Protein AF-0000000072566861 (afdb_homodimer)

Solvent-accessible surface area (backbone atoms only — not comparable to full-atom values): 42701 Å² total; per-residue (Å²): 91,42,28,28,41,31,53,45,88,85,54,53,68,77,57,47,51,65,63,60,74,59,78,90,43,46,66,58,49,49,56,58,45,50,76,75,24,84,28,44,37,61,41,72,56,72,85,40,43,37,38,38,34,40,50,84,72,84,59,91,57,53,66,60,52,52,27,56,69,70,69,38,67,69,86,52,54,84,47,48,44,77,41,53,44,68,57,29,53,50,47,51,37,36,40,29,52,8,72,72,38,82,50,59,54,28,68,62,50,41,56,51,50,51,48,26,50,51,51,19,51,75,66,62,25,42,76,59,71,63,39,52,48,52,53,50,24,48,52,44,17,52,50,42,41,58,74,47,45,44,81,79,48,78,53,43,68,42,54,48,53,48,52,53,41,45,74,73,67,42,35,27,33,33,35,34,29,73,47,75,65,24,4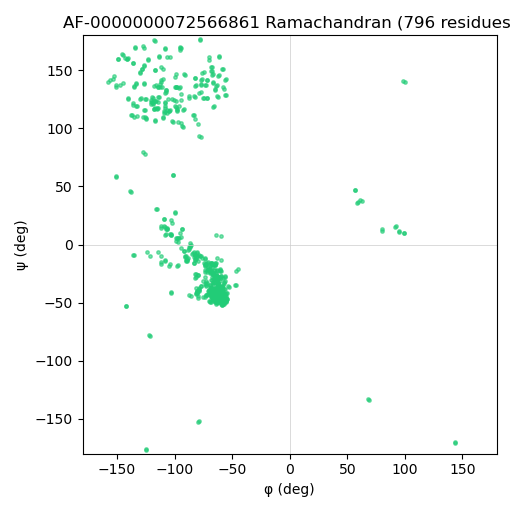9,49,33,49,54,53,47,69,73,45,88,51,70,36,33,39,37,29,33,91,64,68,73,52,50,80,72,55,85,53,88,42,54,45,71,43,39,72,86,53,41,58,80,48,52,73,72,31,31,32,35,40,34,35,45,88,46,91,48,65,77,44,48,53,88,52,50,68,90,71,72,70,62,31,39,35,35,30,62,19,59,37,52,36,58,38,76,67,36,54,72,39,89,44,35,48,68,32,42,50,68,55,52,49,66,52,88,47,74,50,51,58,53,46,50,53,38,48,62,74,42,42,63,53,57,52,52,50,50,49,52,49,51,52,50,52,56,51,55,70,44,43,67,59,47,50,48,40,51,49,38,36,47,50,54,25,48,58,44,38,50,50,45,64,72,65,48,81,54,77,84,38,40,65,59,50,36,53,43,27,37,49,37,26,45,54,47,44,53,32,43,48,51,48,46,49,54,33,37,77,72,72,42,31,69,65,46,45,57,54,47,51,66,34,53,51,82,134,89,41,28,30,39,31,53,46,87,84,54,54,65,77,56,48,48,65,64,58,74,58,77,89,42,45,64,57,48,50,56,58,45,50,74,77,23,84,30,45,39,62,41,73,57,71,86,42,42,36,38,36,34,40,50,84,74,83,57,92,57,51,64,59,52,50,28,56,70,70,69,38,68,69,86,54,53,85,48,47,43,76,40,53,43,69,56,30,54,51,48,49,37,36,40,28,52,10,72,70,38,82,49,58,53,28,70,62,49,42,58,53,51,51,49,27,50,50,52,19,52,73,67,62,24,43,75,57,70,62,40,52,48,52,52,50,24,50,51,44,18,53,50,42,42,58,75,48,44,45,80,79,48,76,52,44,70,43,53,48,53,48,50,51,42,44,74,72,66,41,36,29,34,33,35,33,30,72,47,76,63,22,50,49,34,50,54,53,48,68,74,44,88,54,68,36,35,39,36,29,34,91,64,68,73,52,51,79,74,55,85,55,87,42,52,46,70,40,38,73,86,51,43,58,80,47,52,74,74,29,32,32,37,42,34,34,44,88,46,90,49,65,76,43,48,52,88,53,50,66,89,70,73,70,62,30,41,34,34,29,62,20,59,36,53,35,60,37,75,67,33,54,72,38,89,46,35,46,68,33,43,50,68,56,53,47,64,51,88,45,74,48,50,59,54,45,52,53,37,49,63,73,42,44,63,53,56,51,53,51,50,50,52,48,51,51,48,53,56,51,54,71,45,43,67,59,49,51,50,40,49,50,38,36,49,50,55,25,48,58,43,40,51,50,44,64,72,66,47,82,54,77,84,39,42,66,59,48,37,52,43,26,38,47,37,27,44,55,49,44,53,32,42,50,50,49,45,49,55,34,36,77,71,71,42,32,67,66,46,47,58,54,48,51,65,34,52,50,80,132

Sequence (800 aa):
MIGLIGIKRNTPLEIRERLTLKPKRIETYTNKLLEIFKEVVILATCNRTEIYFNDFFKKEELLKEIFEIFDWDYSFREYVFITRGEDSCRHLFEVCCGFHSKIIGEDQILGQVKNAYEVALELNSVNLELHRLFQEAITCGKKFRNEAKLYDIPVSSASIAVNESIKKGCSRFMLMGYGEVGHLVMKYLLSHKTDIIYLVVRNTNIKYEIEDERVRVITFDEKNRYIDEVQSIISCTSAPHIVLSKNDIGECGEKLYIYDLAVPRDIDDEVENMSRVEVYNIDKVSALNDENKKLRVQRMVENKYILKKYLNEFFEWQKIRSIAPEIKKIKEVGNEVYSMRSITFKNKCRDKSDIKLADTLIKSASDFYINRAIKILKEETLKGRGEECIEIIEKIFRMNMIGLIGIKRNTPLEIRERLTLKPKRIETYTNKLLEIFKEVVILATCNRTEIYFNDFFKKEELLKEIFEIFDWDYSFREYVFITRGEDSCRHLFEVCCGFHSKIIGEDQILGQVKNAYEVALELNSVNLELHRLFQEAITCGKKFRNEAKLYDIPVSSASIAVNESIKKGCSRFMLMGYGEVGHLVMKYLLSHKTDIIYLVVRNTNIKYEIEDERVRVITFDEKNRYIDEVQSIISCTSAPHIVLSKNDIGECGEKLYIYDLAVPRDIDDEVENMSRVEVYNIDKVSALNDENKKLRVQRMVENKYILKKYLNEFFEWQKIRSIAPEIKKIKEVGNEVYSMRSITFKNKCRDKSDIKLADTLIKSASDFYINRAIKILKEETLKGRGEECIEIIEKIFRMN

InterPro domains:
  IPR000343 Glutamyl-tRNA reductase [MF_00087] (1-400)
  IPR000343 Glutamyl-tRNA reductase [PIRSF000445] (7-399)
  IPR000343 Glutamyl-tRNA reductase [TIGR01035] (9-398)
  IPR006151 Quinate/shikimate 5-dehydrogenase/glutamyl-tRNA reductase [PF01488] (171-285)
  IPR015895 Glutamyl-tRNA reductase, N-terminal [PF05201] (9-147)
  IPR015896 Tetrapyrrole biosynthesis, glutamyl-tRNA reductase, dimerisation domain [PF00745] (305-398)
  IPR018214 Glutamyl-tRNA reductase, conserved site [PS00747] (91-114)
  IPR036291 NAD(P)-binding domain superfamily [SSF51735] (172-293)
  IPR036343 Glutamyl-tRNA reductase, N-terminal domain superfamily [G3DSA:3.30.460.30] (2-151)
  IPR036343 Glutamyl-tRNA reductase, N-terminal domain superfamily [SSF69742] (9-149)

Secondary structure (DSSP, 8-state):
-EEEEEE-TT--HHHHHHTPPPGGGHHHHHHHHHTT-S-EEEEE-SS-EEEEEE-----TTHHHHHHHHTT--GGGGGGEEEEETHHHHHHHHHHHHTTT-SSTT-SHHHHHHHHHHHHHHHTT---SHHHHHHHHHHHHHHHHHHHTTGGGS---HHHHHHHHHHHTT--EEEEE--SHHHHHHHHHHHTS--SEEEEE-S-GGGGGT---TTEEEE-TTTGGGTGGG-SEEEE----SS--B-GGGS-SSSS-EEEEE--SS-SB-GGGGGSTTEEEEEHHHHHHS--HHHHHHHHHHHHTHHHHHHHHHHHHHHHHHHHTHHHHHHHHHHHHHHHHHHHHHHHHH-S-GGGHHHHHHHHHHHHHHHHHHHHHHHHHHHHTT-HHHHHHHHHHHS---/-EEEEEE-TT--HHHHHHTPPPGGGHHHHHHHHHTT-S-EEEEE-SS-EEEEEE-----TTHHHHHHHHTT--GGGGGGEEEEETHHHHHHHHHHHHTTT-SSTT-SHHHHHHHHHHHHHHHTT---SHHHHHHHHHHHHHHHHHHHTTGGGS---HHHHHHHHHHHTT--EEEEE--SHHHHHHHHHHHTS--SEEEEE-S-GGGGGT---TTEEEE-TTTHHHHGGG-SEEEE----SS--B-GGGS-SSSS-EEEEE--SS-SB-GGGGGSTTEEEEEHHHHHHS--HHHHHHHHHHHHTHHHHHHHHHHHHHHHHHHHTHHHHHHHHHHHHHHHHHHHHHHHHH-S-GGGHHHHHHHHHHHHHHHHHHHHHHHHHHHHTT-HHHHHHHHHHHS---

Organism: NCBI:txid632245

Radius of gyration: 50.04 Å; Cα contacts (8 Å, |Δi|>4): 1175; chains: 2; bounding box: 80×150×82 Å

Structure (mmCIF, N/CA/C/O backbone):
data_AF-0000000072566861-model_v1
#
loop_
_entity.id
_entity.type
_entity.pdbx_description
1 polymer 'Glutamyl-tRNA reductase'
#
loop_
_atom_site.group_PDB
_atom_site.id
_atom_site.type_symbol
_atom_site.label_atom_id
_atom_site.label_alt_id
_atom_site.label_comp_id
_atom_site.label_asym_id
_atom_site.label_entity_id
_atom_site.label_seq_id
_atom_site.pdbx_PDB_ins_code
_atom_site.Cartn_x
_atom_site.Cartn_y
_atom_site.Cartn_z
_atom_site.occupancy
_atom_site.B_iso_or_equiv
_atom_site.auth_seq_id
_atom_site.auth_comp_id
_atom_site.auth_asym_id
_atom_site.auth_atom_id
_atom_site.pdbx_PDB_model_num
ATOM 1 N N . MET A 1 1 ? 8.625 -24.812 0.328 1 83.12 1 MET A N 1
ATOM 2 C CA . MET A 1 1 ? 9.625 -24.75 -0.737 1 83.12 1 MET A CA 1
ATOM 3 C C . MET A 1 1 ? 9.93 -26.141 -1.277 1 83.12 1 MET A C 1
ATOM 5 O O . MET A 1 1 ? 10.016 -27.109 -0.513 1 83.12 1 MET A O 1
ATOM 9 N N . ILE A 1 2 ? 10.016 -26.25 -2.584 1 91.94 2 ILE A N 1
ATOM 10 C CA . ILE A 1 2 ? 10.219 -27.531 -3.23 1 91.94 2 ILE A CA 1
ATOM 11 C C . ILE A 1 2 ? 11.703 -27.734 -3.523 1 91.94 2 ILE A C 1
ATOM 13 O O . ILE A 1 2 ? 12.391 -26.812 -3.951 1 91.94 2 ILE A O 1
ATOM 17 N N . GLY A 1 3 ? 12.141 -28.922 -3.209 1 92.56 3 GLY A N 1
ATOM 18 C CA . GLY A 1 3 ? 13.516 -29.281 -3.508 1 92.56 3 GLY A CA 1
ATOM 19 C C . GLY A 1 3 ? 13.625 -30.516 -4.379 1 92.56 3 GLY A C 1
ATOM 20 O O . GLY A 1 3 ? 12.664 -31.297 -4.504 1 92.56 3 GLY A O 1
ATOM 21 N N . LEU A 1 4 ? 14.797 -30.625 -5.016 1 94.94 4 LEU A N 1
ATOM 22 C CA . LEU A 1 4 ? 15.086 -31.75 -5.902 1 94.94 4 LEU A CA 1
ATOM 23 C C . LEU A 1 4 ? 16.531 -32.219 -5.742 1 94.94 4 LEU A C 1
ATOM 25 O O . LEU A 1 4 ? 17.453 -31.375 -5.734 1 94.94 4 LEU A O 1
ATOM 29 N N . ILE A 1 5 ? 16.672 -33.406 -5.488 1 93.62 5 ILE A N 1
ATOM 30 C CA . ILE A 1 5 ? 17.984 -34.062 -5.535 1 93.62 5 ILE A CA 1
ATOM 31 C C . ILE A 1 5 ? 18 -35.094 -6.668 1 93.62 5 ILE A C 1
ATOM 33 O O . ILE A 1 5 ? 17.078 -35.875 -6.816 1 93.62 5 ILE A O 1
ATOM 37 N N . GLY A 1 6 ? 18.969 -34.969 -7.48 1 95.12 6 GLY A N 1
ATOM 38 C CA . GLY A 1 6 ? 19.047 -35.875 -8.602 1 95.12 6 GLY A CA 1
ATOM 39 C C . GLY A 1 6 ? 20.469 -36.25 -8.984 1 95.12 6 GLY A C 1
ATOM 40 O O . GLY A 1 6 ? 21.422 -35.625 -8.5 1 95.12 6 GLY A O 1
ATOM 41 N N . ILE A 1 7 ? 20.594 -37.281 -9.727 1 94.25 7 ILE A N 1
ATOM 42 C CA . ILE A 1 7 ? 21.875 -37.625 -10.305 1 94.25 7 ILE A CA 1
ATOM 43 C C . ILE A 1 7 ? 22.141 -36.812 -11.562 1 94.25 7 ILE A C 1
ATOM 45 O O . ILE A 1 7 ? 21.25 -36.656 -12.406 1 94.25 7 ILE A O 1
ATOM 49 N N . LYS A 1 8 ? 23.297 -36.344 -11.695 1 92.44 8 LYS A N 1
ATOM 50 C CA . LYS A 1 8 ? 23.656 -35.469 -12.82 1 92.44 8 LYS A CA 1
ATOM 51 C C . LYS A 1 8 ? 23.5 -36.219 -14.148 1 92.44 8 LYS A C 1
ATOM 53 O O . LYS A 1 8 ? 23.75 -37.406 -14.227 1 92.44 8 LYS A O 1
ATOM 58 N N . ARG A 1 9 ? 23.094 -35.562 -15.219 1 84.06 9 ARG A N 1
ATOM 59 C CA . ARG A 1 9 ? 22.812 -36.094 -16.531 1 84.06 9 ARG A CA 1
ATOM 60 C C . ARG A 1 9 ? 24.047 -36.75 -17.141 1 84.06 9 ARG A C 1
ATOM 62 O O . ARG A 1 9 ? 23.953 -37.781 -17.812 1 84.06 9 ARG A O 1
ATOM 69 N N . ASN A 1 10 ? 25.156 -36.25 -16.922 1 82.38 10 ASN A N 1
ATOM 70 C CA . ASN A 1 10 ? 26.359 -36.75 -17.594 1 82.38 10 ASN A CA 1
ATOM 71 C C . ASN A 1 10 ? 27.156 -37.688 -16.719 1 82.38 10 ASN A C 1
ATOM 73 O O . ASN A 1 10 ? 28.359 -37.906 -16.938 1 82.38 10 ASN A O 1
ATOM 77 N N . THR A 1 11 ? 26.484 -38.312 -15.867 1 89.38 11 THR A N 1
ATOM 78 C CA . THR A 1 11 ? 27.141 -39.281 -15.008 1 89.38 11 THR A CA 1
ATOM 79 C C . THR A 1 11 ? 27.375 -40.594 -15.773 1 89.38 11 THR A C 1
ATOM 81 O O . THR A 1 11 ? 26.484 -41.094 -16.453 1 89.38 11 THR A O 1
ATOM 84 N N . PRO A 1 12 ? 28.594 -41.062 -15.688 1 87.06 12 PRO A N 1
ATOM 85 C CA . PRO A 1 12 ? 28.906 -42.312 -16.391 1 87.06 12 PRO A CA 1
ATOM 86 C C . PRO A 1 12 ? 28.016 -43.469 -15.953 1 87.06 12 PRO A C 1
ATOM 88 O O . PRO A 1 12 ? 27.594 -43.531 -14.797 1 87.06 12 PRO A O 1
ATOM 91 N N . LEU A 1 13 ? 27.828 -44.344 -16.875 1 85.44 13 LEU A N 1
ATOM 92 C CA . LEU A 1 13 ? 26.922 -45.5 -16.656 1 85.44 13 LEU A CA 1
ATOM 93 C C . LEU A 1 13 ? 27.375 -46.312 -15.461 1 85.44 13 LEU A C 1
ATOM 95 O O . LEU A 1 13 ? 26.531 -46.75 -14.672 1 85.44 13 LEU A O 1
ATOM 99 N N . GLU A 1 14 ? 28.672 -46.5 -15.297 1 85.06 14 GLU A N 1
ATOM 100 C CA . GLU A 1 14 ? 29.219 -47.312 -14.211 1 85.06 14 GLU A CA 1
ATOM 101 C C . GLU A 1 14 ? 28.828 -46.75 -12.852 1 85.06 14 GLU A C 1
ATOM 103 O O . GLU A 1 14 ? 28.578 -47.5 -11.906 1 85.06 14 GLU A O 1
ATOM 108 N N . ILE A 1 15 ? 28.812 -45.531 -12.82 1 88.5 15 ILE A N 1
ATOM 109 C CA . ILE A 1 15 ? 28.469 -44.844 -11.578 1 88.5 15 ILE A CA 1
ATOM 110 C C . ILE A 1 15 ? 26.953 -44.812 -11.398 1 88.5 15 ILE A C 1
ATOM 112 O O . ILE A 1 15 ? 26.453 -45.031 -10.297 1 88.5 15 ILE A O 1
ATOM 116 N N . ARG A 1 16 ? 26.219 -44.594 -12.438 1 87.94 16 ARG A N 1
ATOM 117 C CA . ARG A 1 16 ? 24.766 -44.594 -12.391 1 87.94 16 ARG A CA 1
ATOM 118 C C . ARG A 1 16 ? 24.234 -45.906 -11.859 1 87.94 16 ARG A C 1
ATOM 120 O O . ARG A 1 16 ? 23.266 -45.938 -11.094 1 87.94 16 ARG A O 1
ATOM 127 N N . GLU A 1 17 ? 24.875 -46.969 -12.25 1 86.25 17 GLU A N 1
ATOM 128 C CA . GLU A 1 17 ? 24.469 -48.312 -11.836 1 86.25 17 GLU A CA 1
ATOM 129 C C . GLU A 1 17 ? 24.562 -48.5 -10.328 1 86.25 17 GLU A C 1
ATOM 131 O O . GLU A 1 17 ? 23.797 -49.219 -9.727 1 86.25 17 GLU A O 1
ATOM 136 N N . ARG A 1 18 ? 25.484 -47.75 -9.781 1 86.69 18 ARG A N 1
ATOM 137 C CA . ARG A 1 18 ? 25.719 -47.812 -8.344 1 86.69 18 ARG A CA 1
ATOM 138 C C . ARG A 1 18 ? 24.734 -46.938 -7.578 1 86.69 18 ARG A C 1
ATOM 140 O O . ARG A 1 18 ? 24.578 -47.094 -6.363 1 86.69 18 ARG A O 1
ATOM 147 N N . LEU A 1 19 ? 24.141 -46.125 -8.242 1 89.62 19 LEU A N 1
ATOM 148 C CA . LEU A 1 19 ? 23.25 -45.188 -7.605 1 89.62 19 LEU A CA 1
ATOM 149 C C . LEU A 1 19 ? 21.797 -45.469 -7.988 1 89.62 19 LEU A C 1
ATOM 151 O O . LEU A 1 19 ? 20.938 -44.594 -7.848 1 89.62 19 LEU A O 1
ATOM 155 N N . THR A 1 20 ? 21.547 -46.562 -8.523 1 86.19 20 THR A N 1
ATOM 156 C CA . THR A 1 20 ? 20.188 -46.938 -8.906 1 86.19 20 THR A CA 1
ATOM 157 C C . THR A 1 20 ? 19.375 -47.312 -7.68 1 86.19 20 THR A C 1
ATOM 159 O O . THR A 1 20 ? 19.906 -47.844 -6.703 1 86.19 20 THR A O 1
ATOM 162 N N . LEU A 1 21 ? 18.141 -47.062 -7.73 1 90 21 LEU A N 1
ATOM 163 C CA . LEU A 1 21 ? 17.219 -47.438 -6.672 1 90 21 LEU A CA 1
ATOM 164 C C . LEU A 1 21 ? 16.469 -48.719 -7.035 1 90 21 LEU A C 1
ATOM 166 O O . LEU A 1 21 ? 16.047 -48.875 -8.18 1 90 21 LEU A O 1
ATOM 170 N N . LYS A 1 22 ? 16.391 -49.562 -6.109 1 82.62 22 LYS A N 1
ATOM 171 C CA . LYS A 1 22 ? 15.664 -50.812 -6.324 1 82.62 22 LYS A CA 1
ATOM 172 C C . LYS A 1 22 ? 14.156 -50.594 -6.312 1 82.62 22 LYS A C 1
ATOM 174 O O . LYS A 1 22 ? 13.609 -50.062 -5.336 1 82.62 22 LYS A O 1
ATOM 179 N N . PRO A 1 23 ? 13.516 -51.031 -7.359 1 83.44 23 PRO A N 1
ATOM 180 C CA . PRO A 1 23 ? 12.07 -50.781 -7.453 1 83.44 23 PRO A CA 1
ATOM 181 C C . PRO A 1 23 ? 11.305 -51.375 -6.266 1 83.44 23 PRO A C 1
ATOM 183 O O . PRO A 1 23 ? 10.344 -50.75 -5.793 1 83.44 23 PRO A O 1
ATOM 186 N N . LYS A 1 24 ? 11.711 -52.438 -5.793 1 85.44 24 LYS A N 1
ATOM 187 C CA . LYS A 1 24 ? 11.008 -53.125 -4.707 1 85.44 24 LYS A CA 1
ATOM 188 C C . LYS A 1 24 ? 11.172 -52.344 -3.393 1 85.44 24 LYS A C 1
ATOM 190 O O . LYS A 1 24 ? 10.422 -52.594 -2.441 1 85.44 24 LYS A O 1
ATOM 195 N N . ARG A 1 25 ? 12.055 -51.469 -3.332 1 92.5 25 ARG A N 1
ATOM 196 C CA . ARG A 1 25 ? 12.344 -50.781 -2.076 1 92.5 25 ARG A CA 1
ATOM 197 C C . ARG A 1 25 ? 11.852 -49.344 -2.111 1 92.5 25 ARG A C 1
ATOM 199 O O . ARG A 1 25 ? 12.141 -48.562 -1.2 1 92.5 25 ARG A O 1
ATOM 206 N N . ILE A 1 26 ? 11.164 -49.031 -3.076 1 93.94 26 ILE A N 1
ATOM 207 C CA . ILE A 1 26 ? 10.719 -47.656 -3.244 1 93.94 26 ILE A CA 1
ATOM 208 C C . ILE A 1 26 ? 9.82 -47.25 -2.072 1 93.94 26 ILE A C 1
ATOM 210 O O . ILE A 1 26 ? 9.922 -46.125 -1.551 1 93.94 26 ILE A O 1
ATOM 214 N N . GLU A 1 27 ? 8.969 -48.125 -1.69 1 95.44 27 GLU A N 1
ATOM 215 C CA . GLU A 1 27 ? 8.086 -47.844 -0.555 1 95.44 27 GLU A CA 1
ATOM 216 C C . GLU A 1 27 ? 8.898 -47.594 0.713 1 95.44 27 GLU A C 1
ATOM 218 O O . GLU A 1 27 ? 8.617 -46.625 1.442 1 95.44 27 GLU A O 1
ATOM 223 N N . THR A 1 28 ? 9.844 -48.438 0.854 1 96.25 28 THR A N 1
ATOM 224 C CA . THR A 1 28 ? 10.695 -48.281 2.029 1 96.25 28 THR A CA 1
ATOM 225 C C . THR A 1 28 ? 11.453 -46.969 1.99 1 96.25 28 THR A C 1
ATOM 227 O O . THR A 1 28 ? 11.516 -46.25 2.99 1 96.25 28 THR A O 1
ATOM 230 N N . TYR A 1 29 ? 12.016 -46.656 0.885 1 96.44 29 TYR A N 1
ATOM 231 C CA . TYR A 1 29 ? 12.734 -45.406 0.717 1 96.44 29 TYR A CA 1
ATOM 232 C C . TYR A 1 29 ? 11.812 -44.219 0.999 1 96.44 29 TYR A C 1
ATOM 234 O O . TYR A 1 29 ? 12.195 -43.281 1.717 1 96.44 29 TYR A O 1
ATOM 242 N N . THR A 1 30 ? 10.641 -44.281 0.472 1 96.88 30 THR A N 1
ATOM 243 C CA . THR A 1 30 ? 9.672 -43.219 0.604 1 96.88 30 THR A CA 1
ATOM 244 C C . THR A 1 30 ? 9.305 -43 2.068 1 96.88 30 THR A C 1
ATOM 246 O O . THR A 1 30 ? 9.281 -41.844 2.541 1 96.88 30 THR A O 1
ATOM 249 N N . ASN A 1 31 ? 9.086 -44.031 2.781 1 96.38 31 ASN A N 1
ATOM 250 C CA . ASN A 1 31 ? 8.727 -43.938 4.191 1 96.38 31 ASN A CA 1
ATOM 251 C C . ASN A 1 31 ? 9.844 -43.281 5.016 1 96.38 31 ASN A C 1
ATOM 253 O O . ASN A 1 31 ? 9.586 -42.469 5.883 1 96.38 31 ASN A O 1
ATOM 257 N N . LYS A 1 32 ? 11.008 -43.688 4.746 1 95.62 32 LYS A N 1
ATOM 258 C CA . LYS A 1 32 ? 12.148 -43.125 5.461 1 95.62 32 LYS A CA 1
ATOM 259 C C . LYS A 1 32 ? 12.305 -41.656 5.152 1 95.62 32 LYS A C 1
ATOM 261 O O . LYS A 1 32 ? 12.602 -40.844 6.043 1 95.62 32 LYS A O 1
ATOM 266 N N . LEU A 1 33 ? 12.117 -41.312 3.973 1 94.5 33 LEU A N 1
ATOM 267 C CA . LEU A 1 33 ? 12.227 -39.938 3.561 1 94.5 33 LEU A CA 1
ATOM 268 C C . LEU A 1 33 ? 11.125 -39.094 4.191 1 94.5 33 LEU A C 1
ATOM 270 O O . LEU A 1 33 ? 11.336 -37.906 4.508 1 94.5 33 LEU A O 1
ATOM 274 N N . LEU A 1 34 ? 9.992 -39.625 4.383 1 93.5 34 LEU A N 1
ATOM 275 C CA . LEU A 1 34 ? 8.852 -38.938 4.957 1 93.5 34 LEU A CA 1
ATOM 276 C C . LEU A 1 34 ? 9.094 -38.625 6.426 1 93.5 34 LEU A C 1
ATOM 278 O O . LEU A 1 34 ? 8.375 -37.812 7.02 1 93.5 34 LEU A O 1
ATOM 282 N N . GLU A 1 35 ? 10.062 -39.281 6.969 1 91.19 35 GLU A N 1
ATOM 283 C CA . GLU A 1 35 ? 10.469 -38.906 8.32 1 91.19 35 GLU A CA 1
ATOM 284 C C . GLU A 1 35 ? 11.18 -37.562 8.336 1 91.19 35 GLU A C 1
ATOM 286 O O . GLU A 1 35 ? 11.273 -36.906 9.375 1 91.19 35 GLU A O 1
ATOM 291 N N . ILE A 1 36 ? 11.672 -37.25 7.168 1 87.94 36 ILE A N 1
ATOM 292 C CA . ILE A 1 36 ? 12.445 -36.031 7.039 1 87.94 36 ILE A CA 1
ATOM 293 C C . ILE A 1 36 ? 11.602 -34.938 6.363 1 87.94 36 ILE A C 1
ATOM 295 O O . ILE A 1 36 ? 11.609 -33.781 6.781 1 87.94 36 ILE A O 1
ATOM 299 N N . PHE A 1 37 ? 10.883 -35.375 5.367 1 91.06 37 PHE A N 1
ATOM 300 C CA . PHE A 1 37 ? 10.141 -34.406 4.551 1 91.06 37 PHE A CA 1
ATOM 301 C C . PHE A 1 37 ? 8.633 -34.594 4.73 1 91.06 37 PHE A C 1
ATOM 303 O O . PHE A 1 37 ? 8.195 -35.656 5.211 1 91.06 37 PHE A O 1
ATOM 310 N N . LYS A 1 38 ? 7.875 -33.594 4.367 1 91.31 38 LYS A N 1
ATOM 311 C CA . LYS A 1 38 ? 6.422 -33.688 4.438 1 91.31 38 LYS A CA 1
ATOM 312 C C . LYS A 1 38 ? 5.871 -34.438 3.223 1 91.31 38 LYS A C 1
ATOM 314 O O . LYS A 1 38 ? 4.902 -35.188 3.334 1 91.31 38 LYS A O 1
ATOM 319 N N . GLU A 1 39 ? 6.43 -34.125 2.094 1 94.88 39 GLU A N 1
ATOM 320 C CA . GLU A 1 39 ? 6.066 -34.781 0.833 1 94.88 39 GLU A CA 1
ATOM 321 C C . GLU A 1 39 ? 7.301 -35.25 0.085 1 94.88 39 GLU A C 1
ATOM 323 O O . GLU A 1 39 ? 8.359 -34.625 0.15 1 94.88 39 GLU A O 1
ATOM 328 N N . VAL A 1 40 ? 7.062 -36.375 -0.644 1 96.12 40 VAL A N 1
ATOM 329 C CA . VAL A 1 40 ? 8.18 -36.938 -1.385 1 96.12 40 VAL A CA 1
ATOM 330 C C . VAL A 1 40 ? 7.664 -37.656 -2.629 1 96.12 40 VAL A C 1
ATOM 332 O O . VAL A 1 40 ? 6.652 -38.375 -2.574 1 96.12 40 VAL A O 1
ATOM 335 N N . VAL A 1 41 ? 8.32 -37.469 -3.676 1 97.62 41 VAL A N 1
ATOM 336 C CA . VAL A 1 41 ? 8.133 -38.25 -4.879 1 97.62 41 VAL A CA 1
ATOM 337 C C . VAL A 1 41 ? 9.484 -38.75 -5.395 1 97.62 41 VAL A C 1
ATOM 339 O O . VAL A 1 41 ? 10.406 -37.938 -5.59 1 97.62 41 VAL A O 1
ATOM 342 N N . ILE A 1 42 ? 9.641 -40.031 -5.594 1 97.44 42 ILE A N 1
ATOM 343 C CA . ILE A 1 42 ? 10.867 -40.625 -6.098 1 97.44 42 ILE A CA 1
ATOM 344 C C . ILE A 1 42 ? 10.688 -41.031 -7.562 1 97.44 42 ILE A C 1
ATOM 346 O O . ILE A 1 42 ? 9.844 -41.844 -7.891 1 97.44 42 ILE A O 1
ATOM 350 N N . LEU A 1 43 ? 11.398 -40.406 -8.375 1 96.44 43 LEU A N 1
ATOM 351 C CA . LEU A 1 43 ? 11.469 -40.781 -9.789 1 96.44 43 LEU A CA 1
ATOM 352 C C . LEU A 1 43 ? 12.758 -41.531 -10.086 1 96.44 43 LEU A C 1
ATOM 354 O O . LEU A 1 43 ? 13.836 -40.969 -10.125 1 96.44 43 LEU A O 1
ATOM 358 N N . ALA A 1 44 ? 12.656 -42.844 -10.281 1 92.62 44 ALA A N 1
ATOM 359 C CA . ALA A 1 44 ? 13.797 -43.719 -10.531 1 92.62 44 ALA A CA 1
ATOM 360 C C . ALA A 1 44 ? 13.609 -44.5 -11.82 1 92.62 44 ALA A C 1
ATOM 362 O O . ALA A 1 44 ? 12.734 -45.375 -11.898 1 92.62 44 ALA A O 1
ATOM 363 N N . THR A 1 45 ? 14.344 -44.156 -12.797 1 85.94 45 THR A N 1
ATOM 364 C CA . THR A 1 45 ? 14.328 -44.844 -14.07 1 85.94 45 THR A CA 1
ATOM 365 C C . THR A 1 45 ? 15.734 -45.312 -14.445 1 85.94 45 THR A C 1
ATOM 367 O O . THR A 1 45 ? 16.672 -45.188 -13.656 1 85.94 45 THR A O 1
ATOM 370 N N . CYS A 1 46 ? 15.82 -45.906 -15.641 1 77.38 46 CYS A N 1
ATOM 371 C CA . CYS A 1 46 ? 17.125 -46.375 -16.094 1 77.38 46 CYS A CA 1
ATOM 372 C C . CYS A 1 46 ? 18.094 -45.219 -16.312 1 77.38 46 CYS A C 1
ATOM 374 O O . CYS A 1 46 ? 19.297 -45.375 -16.203 1 77.38 46 CYS A O 1
ATOM 376 N N . ASN A 1 47 ? 17.547 -44.062 -16.594 1 79.06 47 ASN A N 1
ATOM 377 C CA . ASN A 1 47 ? 18.422 -42.969 -17 1 79.06 47 ASN A CA 1
ATOM 378 C C . ASN A 1 47 ? 18.453 -41.875 -15.953 1 79.06 47 ASN A C 1
ATOM 380 O O . ASN A 1 47 ? 19.219 -40.906 -16.078 1 79.06 47 ASN A O 1
ATOM 384 N N . ARG A 1 48 ? 17.562 -42 -14.992 1 87.69 48 ARG A N 1
ATOM 385 C CA . ARG A 1 48 ? 17.531 -40.906 -14.055 1 87.69 48 ARG A CA 1
ATOM 386 C C . ARG A 1 48 ? 17.031 -41.344 -12.688 1 87.69 48 ARG A C 1
ATOM 388 O O . ARG A 1 48 ? 16.203 -42.25 -12.586 1 87.69 48 ARG A O 1
ATOM 395 N N . THR A 1 49 ? 17.578 -40.75 -11.664 1 93.69 49 THR A N 1
ATOM 396 C CA . THR A 1 49 ? 17.109 -40.812 -10.289 1 93.69 49 THR A CA 1
ATOM 397 C C . THR A 1 49 ? 16.922 -39.406 -9.719 1 93.69 49 THR A C 1
ATOM 399 O O . THR A 1 49 ? 17.875 -38.625 -9.602 1 93.69 49 THR A O 1
ATOM 402 N N . GLU A 1 50 ? 15.695 -39.094 -9.406 1 96.12 50 GLU A N 1
ATOM 403 C CA . GLU A 1 50 ? 15.344 -37.781 -8.875 1 96.12 50 GLU A CA 1
ATOM 404 C C . GLU A 1 50 ? 14.398 -37.906 -7.684 1 96.12 50 GLU A C 1
ATOM 406 O O . GLU A 1 50 ? 13.469 -38.719 -7.703 1 96.12 50 GLU A O 1
ATOM 411 N N . ILE A 1 51 ? 14.672 -37.156 -6.668 1 96 51 ILE A N 1
ATOM 412 C CA . ILE A 1 51 ? 13.828 -37.094 -5.477 1 96 51 ILE A CA 1
ATOM 413 C C . ILE A 1 51 ? 13.289 -35.688 -5.297 1 96 51 ILE A C 1
ATOM 415 O O . ILE A 1 51 ? 14.055 -34.75 -5.086 1 96 51 ILE A O 1
ATOM 419 N N . TYR A 1 52 ? 12.039 -35.594 -5.387 1 96.56 52 TYR A N 1
ATOM 420 C CA . TYR A 1 52 ? 11.367 -34.312 -5.133 1 96.56 52 TYR A CA 1
ATOM 421 C C . TYR A 1 52 ? 10.805 -34.281 -3.719 1 96.56 52 TYR A C 1
ATOM 423 O O . TYR A 1 52 ? 10.203 -35.25 -3.25 1 96.56 52 TYR A O 1
ATOM 431 N N . PHE A 1 53 ? 11.031 -33.156 -3.057 1 94.25 53 PHE A N 1
ATOM 432 C CA . PHE A 1 53 ? 10.578 -33.062 -1.674 1 94.25 53 PHE A CA 1
ATOM 433 C C . PHE A 1 53 ? 10.211 -31.609 -1.337 1 94.25 53 PHE A C 1
ATOM 435 O O . PHE A 1 53 ? 10.539 -30.688 -2.088 1 94.25 53 PHE A O 1
ATOM 442 N N . ASN A 1 54 ? 9.445 -31.438 -0.327 1 88.88 54 ASN A N 1
ATOM 443 C CA . ASN A 1 54 ? 9.156 -30.109 0.183 1 88.88 54 ASN A CA 1
ATOM 444 C C . ASN A 1 54 ? 10.07 -29.75 1.352 1 88.88 54 ASN A C 1
ATOM 446 O O . ASN A 1 54 ? 10.43 -30.609 2.154 1 88.88 54 ASN A O 1
ATOM 450 N N . ASP A 1 55 ? 10.867 -28.641 1.14 1 71.94 55 ASP A N 1
ATOM 451 C CA . ASP A 1 55 ? 12.008 -28.281 1.979 1 71.94 55 ASP A CA 1
ATOM 452 C C . ASP A 1 55 ? 11.547 -27.578 3.256 1 71.94 55 ASP A C 1
ATOM 454 O O . ASP A 1 55 ? 10.766 -26.625 3.199 1 71.94 55 ASP A O 1
ATOM 458 N N . PHE A 1 56 ? 11.508 -28.141 4.418 1 62.09 56 PHE A N 1
ATOM 459 C CA . PHE A 1 56 ? 11.594 -27.312 5.617 1 62.09 56 PHE A CA 1
ATOM 460 C C . PHE A 1 56 ? 13.039 -27.156 6.074 1 62.09 56 PHE A C 1
ATOM 462 O O . PHE A 1 56 ? 13.336 -26.344 6.953 1 62.09 56 PHE A O 1
ATOM 469 N N . PHE A 1 57 ? 13.93 -27.922 5.473 1 56.09 57 PHE A N 1
ATOM 470 C CA . PHE A 1 57 ? 15.039 -28.203 6.371 1 56.09 57 PHE A CA 1
ATOM 471 C C . PHE A 1 57 ? 16.297 -27.469 5.941 1 56.09 57 PHE A C 1
ATOM 473 O O . PHE A 1 57 ? 16.625 -27.422 4.754 1 56.09 57 PHE A O 1
ATOM 480 N N . LYS A 1 58 ? 16.703 -26.609 6.672 1 56.19 58 LYS A N 1
ATOM 481 C CA . LYS A 1 58 ? 17.938 -25.844 6.738 1 56.19 58 LYS A CA 1
ATOM 482 C C . LYS A 1 58 ? 19.141 -26.766 6.922 1 56.19 58 LYS A C 1
ATOM 484 O O . LYS A 1 58 ? 20.266 -26.297 7.105 1 56.19 58 LYS A O 1
ATOM 489 N N . LYS A 1 59 ? 19.125 -28 6.883 1 58.09 59 LYS A N 1
ATOM 490 C CA . LYS A 1 59 ? 20.219 -28.703 7.543 1 58.09 59 LYS A CA 1
ATOM 491 C C . LYS A 1 59 ? 21.344 -29.031 6.559 1 58.09 59 LYS A C 1
ATOM 493 O O . LYS A 1 59 ? 21.078 -29.516 5.461 1 58.09 59 LYS A O 1
ATOM 498 N N . GLU A 1 60 ? 22.547 -28.656 6.77 1 60.31 60 GLU A N 1
ATOM 499 C CA . GLU A 1 60 ? 23.812 -28.969 6.133 1 60.31 60 GLU A CA 1
ATOM 500 C C . GLU A 1 60 ? 23.953 -30.469 5.879 1 60.31 60 GLU A C 1
ATOM 502 O O . GLU A 1 60 ? 24.594 -30.891 4.91 1 60.31 60 GLU A O 1
ATOM 507 N N . GLU A 1 61 ? 23.203 -31.344 6.598 1 78.88 61 GLU A N 1
ATOM 508 C CA . GLU A 1 61 ? 23.5 -32.781 6.508 1 78.88 61 GLU A CA 1
ATOM 509 C C . GLU A 1 61 ? 22.422 -33.531 5.75 1 78.88 61 GLU A C 1
ATOM 511 O O . GLU A 1 61 ? 22.281 -34.75 5.898 1 78.88 61 GLU A O 1
ATOM 516 N N . LEU A 1 62 ? 21.688 -32.875 4.957 1 83.5 62 LEU A N 1
ATOM 517 C CA . LEU A 1 62 ? 20.562 -33.5 4.254 1 83.5 62 LEU A CA 1
ATOM 518 C C . LEU A 1 62 ? 21.078 -34.5 3.225 1 83.5 62 LEU A C 1
ATOM 520 O O . LEU A 1 62 ? 20.562 -35.625 3.139 1 83.5 62 LEU A O 1
ATOM 524 N N . LEU A 1 63 ? 22.078 -34.125 2.535 1 88.12 63 LEU A N 1
ATOM 525 C CA . LEU A 1 63 ? 22.609 -35 1.492 1 88.12 63 LEU A CA 1
ATOM 526 C C . LEU A 1 63 ? 23.141 -36.312 2.088 1 88.12 63 LEU A C 1
ATOM 528 O O . LEU A 1 63 ? 22.906 -37.375 1.54 1 88.12 63 LEU A O 1
ATOM 532 N N . LYS A 1 64 ? 23.766 -36.125 3.154 1 89.81 64 LYS A N 1
ATOM 533 C CA . LYS A 1 64 ? 24.312 -37.312 3.822 1 89.81 64 LYS A CA 1
ATOM 534 C C . LYS A 1 64 ? 23.203 -38.25 4.27 1 89.81 64 LYS A C 1
ATOM 536 O O . LYS A 1 64 ? 23.312 -39.469 4.121 1 89.81 64 LYS A O 1
ATOM 541 N N . GLU A 1 65 ? 22.25 -37.75 4.844 1 89.5 65 GLU A N 1
ATOM 542 C CA . GLU A 1 65 ? 21.109 -38.562 5.297 1 89.5 65 GLU A CA 1
ATOM 543 C C . GLU A 1 65 ? 20.438 -39.281 4.129 1 89.5 65 GLU A C 1
ATOM 545 O O . GLU A 1 65 ? 20.078 -40.438 4.242 1 89.5 65 GLU A O 1
ATOM 550 N N . ILE A 1 66 ? 20.297 -38.625 3.078 1 90.88 66 ILE A N 1
ATOM 551 C CA . ILE A 1 66 ? 19.656 -39.219 1.9 1 90.88 66 ILE A CA 1
ATOM 552 C C . ILE A 1 66 ? 20.5 -40.344 1.36 1 90.88 66 ILE A C 1
ATOM 554 O O . ILE A 1 66 ? 19.984 -41.406 1.013 1 90.88 66 ILE A O 1
ATOM 558 N N . PHE A 1 67 ? 21.766 -40.125 1.317 1 93.56 67 PHE A N 1
ATOM 559 C CA . PHE A 1 67 ? 22.688 -41.156 0.87 1 93.56 67 PHE A CA 1
ATOM 560 C C . PHE A 1 67 ? 22.578 -42.375 1.763 1 93.56 67 PHE A C 1
ATOM 562 O O . PHE A 1 67 ? 22.609 -43.531 1.274 1 93.56 67 PHE A O 1
ATOM 569 N N . GLU A 1 68 ? 22.406 -42.156 2.98 1 93.75 68 GLU A N 1
ATOM 570 C CA . GLU A 1 68 ? 22.25 -43.25 3.93 1 93.75 68 GLU A CA 1
ATOM 571 C C . GLU A 1 68 ? 20.953 -44 3.693 1 93.75 68 GLU A C 1
ATOM 573 O O . GLU A 1 68 ? 20.938 -45.25 3.693 1 93.75 68 GLU A O 1
ATOM 578 N N . ILE A 1 69 ? 19.953 -43.344 3.514 1 94.25 69 ILE A N 1
ATOM 579 C CA . ILE A 1 69 ? 18.641 -43.938 3.291 1 94.25 69 ILE A CA 1
ATOM 580 C C . ILE A 1 69 ? 18.703 -44.844 2.064 1 94.25 69 ILE A C 1
ATOM 582 O O . ILE A 1 69 ? 18.156 -45.938 2.076 1 94.25 69 ILE A O 1
ATOM 586 N N . PHE A 1 70 ? 19.359 -44.375 1.024 1 94.25 70 PHE A N 1
ATOM 587 C CA . PHE A 1 70 ? 19.391 -45.125 -0.237 1 94.25 70 PHE A CA 1
ATOM 588 C C . PHE A 1 70 ? 20.531 -46.125 -0.246 1 94.25 70 PHE A C 1
ATOM 590 O O . PHE A 1 70 ? 20.719 -46.844 -1.23 1 94.25 70 PHE A O 1
ATOM 597 N N . ASP A 1 71 ? 21.312 -46.156 0.783 1 92.69 71 ASP A N 1
ATOM 598 C CA . ASP A 1 71 ? 22.484 -47.031 0.892 1 92.69 71 ASP A CA 1
ATOM 599 C C . ASP A 1 71 ? 23.5 -46.719 -0.202 1 92.69 71 ASP A C 1
ATOM 601 O O . ASP A 1 71 ? 24.031 -47.625 -0.843 1 92.69 71 ASP A O 1
ATOM 605 N N . TRP A 1 72 ? 23.625 -45.438 -0.486 1 93.44 72 TRP A N 1
ATOM 606 C CA . TRP A 1 72 ? 24.609 -44.969 -1.46 1 93.44 72 TRP A CA 1
ATOM 607 C C . TRP A 1 72 ? 25.922 -44.625 -0.784 1 93.44 72 TRP A C 1
ATOM 609 O O . TRP A 1 72 ? 25.953 -44.188 0.365 1 93.44 72 TRP A O 1
ATOM 619 N N . ASP A 1 73 ? 26.969 -44.875 -1.525 1 94.12 73 ASP A N 1
ATOM 620 C CA . ASP A 1 73 ? 28.281 -44.438 -1.062 1 94.12 73 ASP A CA 1
ATOM 621 C C . ASP A 1 73 ? 28.406 -42.906 -1.178 1 94.12 73 ASP A C 1
ATOM 623 O O . ASP A 1 73 ? 28.281 -42.375 -2.271 1 94.12 73 ASP A O 1
ATOM 627 N N . TYR A 1 74 ? 28.75 -42.312 -0.091 1 93.62 74 TYR A N 1
ATOM 628 C CA . TYR A 1 74 ? 28.797 -40.844 -0.045 1 93.62 74 TYR A CA 1
ATOM 629 C C . TYR A 1 74 ? 29.922 -40.312 -0.918 1 93.62 74 TYR A C 1
ATOM 631 O O . TYR A 1 74 ? 29.938 -39.125 -1.28 1 93.62 74 TYR A O 1
ATOM 639 N N . SER A 1 75 ? 30.812 -41.125 -1.296 1 93.69 75 SER A N 1
ATOM 640 C CA . SER A 1 75 ? 31.906 -40.719 -2.168 1 93.69 75 SER A CA 1
ATOM 641 C C . SER A 1 75 ? 31.391 -40.312 -3.543 1 93.69 75 SER A C 1
ATOM 643 O O . SER A 1 75 ? 32.094 -39.625 -4.297 1 93.69 75 SER A O 1
ATOM 645 N N . PHE A 1 76 ? 30.188 -40.656 -3.857 1 94.31 76 PHE A N 1
ATOM 646 C CA . PHE A 1 76 ? 29.625 -40.312 -5.164 1 94.31 76 PHE A CA 1
ATOM 647 C C . PHE A 1 76 ? 28.844 -39 -5.109 1 94.31 76 PHE A C 1
ATOM 649 O O . PHE A 1 76 ? 28.094 -38.688 -6.035 1 94.31 76 PHE A O 1
ATOM 656 N N . ARG A 1 77 ? 28.969 -38.188 -4.027 1 93.25 77 ARG A N 1
ATOM 657 C CA . ARG A 1 77 ? 28.188 -36.969 -3.818 1 93.25 77 ARG A CA 1
ATOM 658 C C . ARG A 1 77 ? 28.422 -35.969 -4.949 1 93.25 77 ARG A C 1
ATOM 660 O O . ARG A 1 77 ? 27.562 -35.156 -5.262 1 93.25 77 ARG A O 1
ATOM 667 N N . GLU A 1 78 ? 29.578 -36.031 -5.59 1 93.5 78 GLU A N 1
ATOM 668 C CA . GLU A 1 78 ? 29.906 -35.094 -6.656 1 93.5 78 GLU A CA 1
ATOM 669 C C . GLU A 1 78 ? 29.016 -35.312 -7.883 1 93.5 78 GLU A C 1
ATOM 671 O O . GLU A 1 78 ? 28.922 -34.438 -8.75 1 93.5 78 GLU A O 1
ATOM 676 N N . TYR A 1 79 ? 28.375 -36.5 -8 1 94.44 79 TYR A N 1
ATOM 677 C CA . TYR A 1 79 ? 27.562 -36.812 -9.164 1 94.44 79 TYR A CA 1
ATOM 678 C C . TYR A 1 79 ? 26.094 -36.5 -8.914 1 94.44 79 TYR A C 1
ATOM 680 O O . TYR A 1 79 ? 25.234 -36.781 -9.734 1 94.44 79 TYR A O 1
ATOM 688 N N . VAL A 1 80 ? 25.906 -35.812 -7.762 1 93.94 80 VAL A N 1
ATOM 689 C CA . VAL A 1 80 ? 24.547 -35.469 -7.391 1 93.94 80 VAL A CA 1
ATOM 690 C C . VAL A 1 80 ? 24.344 -33.969 -7.477 1 93.94 80 VAL A C 1
ATOM 692 O O . VAL A 1 80 ? 25.266 -33.188 -7.172 1 93.94 80 VAL A O 1
ATOM 695 N N . PHE A 1 81 ? 23.172 -33.531 -7.934 1 93.06 81 PHE A N 1
ATOM 696 C CA . PHE A 1 81 ? 22.844 -32.125 -7.918 1 93.06 81 PHE A CA 1
ATOM 697 C C . PHE A 1 81 ? 21.641 -31.859 -7.023 1 93.06 81 PHE A C 1
ATOM 699 O O . PHE A 1 81 ? 20.797 -32.75 -6.812 1 93.06 81 PHE A O 1
ATOM 706 N N . ILE A 1 82 ? 21.641 -30.703 -6.473 1 91.44 82 ILE A N 1
ATOM 707 C CA . ILE A 1 82 ? 20.547 -30.234 -5.629 1 91.44 82 ILE A CA 1
ATOM 708 C C . ILE A 1 82 ? 20.016 -28.906 -6.156 1 91.44 82 ILE A C 1
ATOM 710 O O . ILE A 1 82 ? 20.781 -28 -6.465 1 91.44 82 ILE A O 1
ATOM 714 N N . THR A 1 83 ? 18.734 -28.844 -6.418 1 91.31 83 THR A N 1
ATOM 715 C CA . THR A 1 83 ? 18.094 -27.609 -6.809 1 91.31 83 THR A CA 1
ATOM 716 C C . THR A 1 83 ? 16.891 -27.312 -5.91 1 91.31 83 THR A C 1
ATOM 718 O O . THR A 1 83 ? 16.359 -28.203 -5.258 1 91.31 83 THR A O 1
ATOM 721 N N . ARG A 1 84 ? 16.609 -25.984 -5.828 1 89.88 84 ARG A N 1
ATOM 722 C CA . ARG A 1 84 ? 15.516 -25.578 -4.949 1 89.88 84 ARG A CA 1
ATOM 723 C C . ARG A 1 84 ? 14.633 -24.547 -5.617 1 89.88 84 ARG A C 1
ATOM 725 O O . ARG A 1 84 ? 15.047 -23.891 -6.578 1 89.88 84 ARG A O 1
ATOM 732 N N . GLY A 1 85 ? 13.438 -24.547 -5.09 1 90.81 85 GLY A N 1
ATOM 733 C CA . GLY A 1 85 ? 12.523 -23.5 -5.504 1 90.81 85 GLY A CA 1
ATOM 734 C C . GLY A 1 85 ? 12.078 -23.625 -6.953 1 90.81 85 GLY A C 1
ATOM 735 O O . GLY A 1 85 ? 11.688 -24.703 -7.395 1 90.81 85 GLY A O 1
ATOM 736 N N . GLU A 1 86 ? 12.133 -22.547 -7.66 1 93 86 GLU A N 1
ATOM 737 C CA . GLU A 1 86 ? 11.609 -22.469 -9.016 1 93 86 GLU A CA 1
ATOM 738 C C . GLU A 1 86 ? 12.398 -23.359 -9.969 1 93 86 GLU A C 1
ATOM 740 O O . GLU A 1 86 ? 11.836 -23.922 -10.906 1 93 86 GLU A O 1
ATOM 745 N N . ASP A 1 87 ? 13.578 -23.5 -9.625 1 94.38 87 ASP A N 1
ATOM 746 C CA . ASP A 1 87 ? 14.43 -24.312 -10.492 1 94.38 87 ASP A CA 1
ATOM 747 C C . ASP A 1 87 ? 14.016 -25.781 -10.445 1 94.38 87 ASP A C 1
ATOM 749 O O . ASP A 1 87 ? 14.039 -26.469 -11.469 1 94.38 87 ASP A O 1
ATOM 753 N N . SER A 1 88 ? 13.695 -26.25 -9.305 1 95.38 88 SER A N 1
ATOM 754 C CA . SER A 1 88 ? 13.219 -27.609 -9.172 1 95.38 88 SER A CA 1
ATOM 755 C C . SER A 1 88 ? 11.922 -27.828 -9.945 1 95.38 88 SER A C 1
ATOM 757 O O . SER A 1 88 ? 11.758 -28.859 -10.617 1 95.38 88 SER A O 1
ATOM 759 N N . CYS A 1 89 ? 11.078 -26.859 -9.836 1 96.62 89 CYS A N 1
ATOM 760 C CA . CYS A 1 89 ? 9.805 -26.938 -10.539 1 96.62 89 CYS A CA 1
ATOM 761 C C . CYS A 1 89 ? 10.008 -26.938 -12.047 1 96.62 89 CYS A C 1
ATOM 763 O O . CYS A 1 89 ? 9.453 -27.781 -12.758 1 96.62 89 CYS A O 1
ATOM 765 N N . ARG A 1 90 ? 10.812 -26.031 -12.414 1 96.88 90 ARG A N 1
ATOM 766 C CA . ARG A 1 90 ? 11.133 -25.922 -13.836 1 96.88 90 ARG A CA 1
ATOM 767 C C . ARG A 1 90 ? 11.719 -27.234 -14.359 1 96.88 90 ARG A C 1
ATOM 769 O O . ARG A 1 90 ? 11.359 -27.688 -15.453 1 96.88 90 ARG A O 1
ATOM 776 N N . HIS A 1 91 ? 12.586 -27.75 -13.602 1 97.25 91 HIS A N 1
ATOM 777 C CA . HIS A 1 91 ? 13.227 -29.016 -13.984 1 97.25 91 HIS A CA 1
ATOM 778 C C . HIS A 1 91 ? 12.195 -30.094 -14.25 1 97.25 91 HIS A C 1
ATOM 780 O O . HIS A 1 91 ? 12.242 -30.766 -15.289 1 97.25 91 HIS A O 1
ATOM 786 N N . LEU A 1 92 ? 11.273 -30.281 -13.391 1 97.81 92 LEU A N 1
ATOM 787 C CA . LEU A 1 92 ? 10.273 -31.328 -13.539 1 97.81 92 LEU A CA 1
ATOM 788 C C . LEU A 1 92 ? 9.445 -31.109 -14.797 1 97.81 92 LEU A C 1
ATOM 790 O O . LEU A 1 92 ? 9.156 -32.062 -15.531 1 97.81 92 LEU A O 1
ATOM 794 N N . PHE A 1 93 ? 9.055 -29.891 -15.047 1 97.81 93 PHE A N 1
ATOM 795 C CA . PHE A 1 93 ? 8.297 -29.578 -16.25 1 97.81 93 PHE A CA 1
ATOM 796 C C . PHE A 1 93 ? 9.102 -29.922 -17.5 1 97.81 93 PHE A C 1
ATOM 798 O O . PHE A 1 93 ? 8.57 -30.516 -18.438 1 97.81 93 PHE A O 1
ATOM 805 N N . GLU A 1 94 ? 10.312 -29.594 -17.469 1 96.25 94 GLU A N 1
ATOM 806 C CA . GLU A 1 94 ? 11.188 -29.906 -18.609 1 96.25 94 GLU A CA 1
ATOM 807 C C . GLU A 1 94 ? 11.344 -31.422 -18.781 1 96.25 94 GLU A C 1
ATOM 809 O O . GLU A 1 94 ? 11.359 -31.906 -19.922 1 96.25 94 GLU A O 1
ATOM 814 N N . VAL A 1 95 ? 11.477 -32.094 -17.688 1 96.12 95 VAL A N 1
ATOM 815 C CA . VAL A 1 95 ? 11.562 -33.562 -17.734 1 96.12 95 VAL A CA 1
ATOM 816 C C . VAL A 1 95 ? 10.305 -34.125 -18.375 1 96.12 95 VAL A C 1
ATOM 818 O O . VAL A 1 95 ? 10.391 -34.938 -19.297 1 96.12 95 VAL A O 1
ATOM 821 N N . CYS A 1 96 ? 9.156 -33.656 -17.984 1 96.19 96 CYS A N 1
ATOM 822 C CA . CYS A 1 96 ? 7.883 -34.156 -18.5 1 96.19 96 CYS A CA 1
ATOM 823 C C . CYS A 1 96 ? 7.75 -33.906 -20 1 96.19 96 CYS A C 1
ATOM 825 O O . CYS A 1 96 ? 7.133 -34.688 -20.719 1 96.19 96 CYS A O 1
ATOM 827 N N . CYS A 1 97 ? 8.422 -32.875 -20.438 1 94.5 97 CYS A N 1
ATOM 828 C CA . CYS A 1 97 ? 8.359 -32.5 -21.859 1 94.5 97 CYS A CA 1
ATOM 829 C C . CYS A 1 97 ? 9.453 -33.219 -22.656 1 94.5 97 CYS A C 1
ATOM 831 O O . CYS A 1 97 ? 9.477 -33.125 -23.875 1 94.5 97 CYS A O 1
ATOM 833 N N . GLY A 1 98 ? 10.406 -33.781 -21.969 1 91.88 98 GLY A N 1
ATOM 834 C CA . GLY A 1 98 ? 11.422 -34.594 -22.641 1 91.88 98 GLY A CA 1
ATOM 835 C C . GLY A 1 98 ? 12.711 -33.844 -22.891 1 91.88 98 GLY A C 1
ATOM 836 O O . GLY A 1 98 ? 13.609 -34.344 -23.578 1 91.88 98 GLY A O 1
ATOM 837 N N . PHE A 1 99 ? 12.852 -32.656 -22.312 1 91.62 99 PHE A N 1
ATOM 838 C CA . PHE A 1 99 ? 14.023 -31.828 -22.578 1 91.62 99 PHE A CA 1
ATOM 839 C C . PHE A 1 99 ? 15.266 -32.406 -21.906 1 91.62 99 PHE A C 1
ATOM 841 O O . PHE A 1 99 ? 16.391 -32.188 -22.359 1 91.62 99 PHE A O 1
ATOM 848 N N . HIS A 1 100 ? 15.062 -33.219 -20.875 1 89.69 100 HIS A N 1
ATOM 849 C CA . HIS A 1 100 ? 16.203 -33.719 -20.109 1 89.69 100 HIS A CA 1
ATOM 850 C C . HIS A 1 100 ? 16.438 -35.219 -20.406 1 89.69 100 HIS A C 1
ATOM 852 O O . HIS A 1 100 ? 17.156 -35.875 -19.672 1 89.69 100 HIS A O 1
ATOM 858 N N . SER A 1 101 ? 15.828 -35.688 -21.406 1 86.38 101 SER A N 1
ATOM 859 C CA . SER A 1 101 ? 16 -37.094 -21.766 1 86.38 101 SER A CA 1
ATOM 860 C C . SER A 1 101 ? 17.266 -37.312 -22.578 1 86.38 101 SER A C 1
ATOM 862 O O . SER A 1 101 ? 17.688 -36.406 -23.328 1 86.38 101 SER A O 1
ATOM 864 N N . LYS A 1 102 ? 17.891 -38.406 -22.344 1 78.88 102 LYS A N 1
ATOM 865 C CA . LYS A 1 102 ? 19.047 -38.75 -23.172 1 78.88 102 LYS A CA 1
ATOM 866 C C . LYS A 1 102 ? 18.672 -38.781 -24.641 1 78.88 102 LYS A C 1
ATOM 868 O O . LYS A 1 102 ? 19.422 -38.312 -25.484 1 78.88 102 LYS A O 1
ATOM 873 N N . ILE A 1 103 ? 17.625 -39.438 -24.875 1 76.44 103 ILE A N 1
ATOM 874 C CA . ILE A 1 103 ? 17 -39.312 -26.172 1 76.44 103 ILE A CA 1
ATOM 875 C C . ILE A 1 103 ? 15.914 -38.219 -26.109 1 76.44 103 ILE A C 1
ATOM 877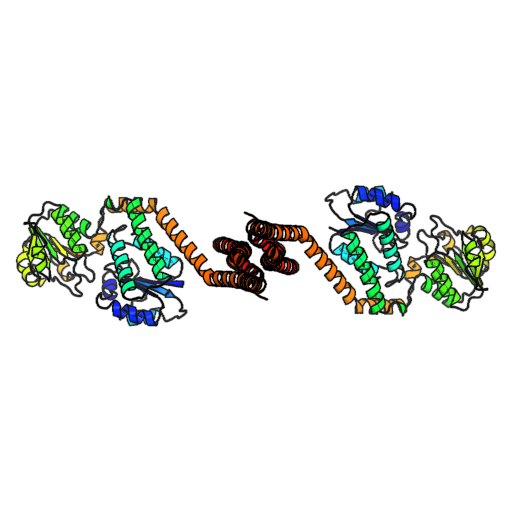 O O . ILE A 1 103 ? 14.812 -38.469 -25.609 1 76.44 103 ILE A O 1
ATOM 881 N N . ILE A 1 104 ? 16.234 -37.156 -26.578 1 76.12 104 ILE A N 1
ATOM 882 C CA . ILE A 1 104 ? 15.438 -35.938 -26.422 1 76.12 104 ILE A CA 1
ATOM 883 C C . ILE A 1 104 ? 14.023 -36.188 -26.938 1 76.12 104 ILE A C 1
ATOM 885 O O . ILE A 1 104 ? 13.844 -36.719 -28.031 1 76.12 104 ILE A O 1
ATOM 889 N N . GLY A 1 105 ? 13.07 -35.875 -26.141 1 71.06 105 GLY A N 1
ATOM 890 C CA . GLY A 1 105 ? 11.672 -36 -26.531 1 71.06 105 GLY A CA 1
ATOM 891 C C . GLY A 1 105 ? 11.133 -37.406 -26.422 1 71.06 105 GLY A C 1
ATOM 892 O O . GLY A 1 105 ? 10.055 -37.688 -26.938 1 71.06 105 GLY A O 1
ATOM 893 N N . GLU A 1 106 ? 11.922 -38.219 -25.781 1 75.81 106 GLU A N 1
ATOM 894 C CA . GLU A 1 106 ? 11.492 -39.594 -25.641 1 75.81 106 GLU A CA 1
ATOM 895 C C . GLU A 1 106 ? 10.117 -39.688 -24.984 1 75.81 106 GLU A C 1
ATOM 897 O O . GLU A 1 106 ? 9.812 -38.938 -24.047 1 75.81 106 GLU A O 1
ATOM 902 N N . ASP A 1 107 ? 9.312 -40.594 -25.422 1 75.75 107 ASP A N 1
ATOM 903 C CA . ASP A 1 107 ? 7.906 -40.688 -25.031 1 75.75 107 ASP A CA 1
ATOM 904 C C . ASP A 1 107 ? 7.742 -41.344 -23.672 1 75.75 107 ASP A C 1
ATOM 906 O O . ASP A 1 107 ? 6.816 -41.031 -22.922 1 75.75 107 ASP A O 1
ATOM 910 N N . GLN A 1 108 ? 8.648 -42.125 -23.328 1 83.69 108 GLN A N 1
ATOM 911 C CA . GLN A 1 108 ? 8.477 -42.969 -22.156 1 83.69 108 GLN A CA 1
ATOM 912 C C . GLN A 1 108 ? 8.578 -42.188 -20.875 1 83.69 108 GLN A C 1
ATOM 914 O O . GLN A 1 108 ? 7.996 -42.562 -19.844 1 83.69 108 GLN A O 1
ATOM 919 N N . ILE A 1 109 ? 9.188 -41.062 -20.875 1 90.5 109 ILE A N 1
ATOM 920 C CA . ILE A 1 109 ? 9.5 -40.344 -19.641 1 90.5 109 ILE A CA 1
ATOM 921 C C . ILE A 1 109 ? 8.203 -39.844 -19.016 1 90.5 109 ILE A C 1
ATOM 923 O O . ILE A 1 109 ? 8.07 -39.812 -17.781 1 90.5 109 ILE A O 1
ATOM 927 N N . LEU A 1 110 ? 7.242 -39.406 -19.797 1 92.94 110 LEU A N 1
ATOM 928 C CA . LEU A 1 110 ? 5.969 -38.938 -19.266 1 92.94 110 LEU A CA 1
ATOM 929 C C . LEU A 1 110 ? 5.27 -40.031 -18.469 1 92.94 110 LEU A C 1
ATOM 931 O O . LEU A 1 110 ? 4.762 -39.812 -17.375 1 92.94 110 LEU A O 1
ATOM 935 N N . GLY A 1 111 ? 5.277 -41.219 -19.109 1 92.88 111 GLY A N 1
ATOM 936 C CA . GLY A 1 111 ? 4.707 -42.375 -18.422 1 92.88 111 GLY A CA 1
ATOM 937 C C . GLY A 1 111 ? 5.418 -42.688 -17.125 1 92.88 111 GLY A C 1
ATOM 938 O O . GLY A 1 111 ? 4.777 -43.031 -16.125 1 92.88 111 GLY A O 1
ATOM 939 N N . GLN A 1 112 ? 6.727 -42.594 -17.172 1 92.25 112 GLN A N 1
ATOM 940 C CA . GLN A 1 112 ? 7.539 -42.875 -16 1 92.25 112 GLN A CA 1
ATOM 941 C C . GLN A 1 112 ? 7.262 -41.906 -14.875 1 92.25 112 GLN A C 1
ATOM 943 O O . GLN A 1 112 ? 7.156 -42.281 -13.711 1 92.25 112 GLN A O 1
ATOM 948 N N . VAL A 1 113 ? 7.121 -40.625 -15.188 1 96.81 113 VAL A N 1
ATOM 949 C CA . VAL A 1 113 ? 6.797 -39.625 -14.195 1 96.81 113 VAL A CA 1
ATOM 950 C C . VAL A 1 113 ? 5.398 -39.875 -13.641 1 96.81 113 VAL A C 1
ATOM 952 O O . VAL A 1 113 ? 5.18 -39.781 -12.43 1 96.81 113 VAL A O 1
ATOM 955 N N . LYS A 1 114 ? 4.469 -40.125 -14.469 1 96.75 114 LYS A N 1
ATOM 956 C CA . LYS A 1 114 ? 3.105 -40.438 -14.047 1 96.75 114 LYS A CA 1
ATOM 957 C C . LYS A 1 114 ? 3.08 -41.594 -13.055 1 96.75 114 LYS A C 1
ATOM 959 O O . LYS A 1 114 ? 2.398 -41.531 -12.031 1 96.75 114 LYS A O 1
ATOM 964 N N . ASN A 1 115 ? 3.812 -42.594 -13.422 1 95.38 115 ASN A N 1
ATOM 965 C CA . ASN A 1 115 ? 3.877 -43.75 -12.547 1 95.38 115 ASN A CA 1
ATOM 966 C C . ASN A 1 115 ? 4.461 -43.406 -11.18 1 95.38 115 ASN A C 1
ATOM 968 O O . ASN A 1 115 ? 3.953 -43.844 -10.148 1 95.38 115 ASN A O 1
ATOM 972 N N . ALA A 1 116 ? 5.508 -42.656 -11.211 1 96.56 116 ALA A N 1
ATOM 973 C CA . ALA A 1 116 ? 6.121 -42.219 -9.961 1 96.56 116 ALA A CA 1
ATOM 974 C C . ALA A 1 116 ? 5.125 -41.438 -9.109 1 96.56 116 ALA A C 1
ATOM 976 O O . ALA A 1 116 ? 5.062 -41.625 -7.891 1 96.56 116 ALA A O 1
ATOM 977 N N . TYR A 1 117 ? 4.363 -40.562 -9.727 1 97 117 TYR A N 1
ATOM 978 C CA . TYR A 1 117 ? 3.334 -39.781 -9.062 1 97 117 TYR A CA 1
ATOM 979 C C . TYR A 1 117 ? 2.244 -40.688 -8.484 1 97 117 TYR A C 1
ATOM 981 O O . TYR A 1 117 ? 1.814 -40.5 -7.348 1 97 117 TYR A O 1
ATOM 989 N N . GLU A 1 118 ? 1.805 -41.688 -9.25 1 97.12 118 GLU A N 1
ATOM 990 C CA . GLU A 1 118 ? 0.775 -42.625 -8.812 1 97.12 118 GLU A CA 1
ATOM 991 C C . GLU A 1 118 ? 1.237 -43.406 -7.59 1 97.12 118 GLU A C 1
ATOM 993 O O . GLU A 1 118 ? 0.468 -43.625 -6.648 1 97.12 118 GLU A O 1
ATOM 998 N N . VAL A 1 119 ? 2.436 -43.844 -7.672 1 96.31 119 VAL A N 1
ATOM 999 C CA . VAL A 1 119 ? 3.004 -44.562 -6.531 1 96.31 119 VAL A CA 1
ATOM 1000 C C . VAL A 1 119 ? 3.002 -43.656 -5.301 1 96.31 119 VAL A C 1
ATOM 1002 O O . VAL A 1 119 ? 2.646 -44.094 -4.203 1 96.31 119 VAL A O 1
ATOM 1005 N N . ALA A 1 120 ? 3.396 -42.438 -5.469 1 97.25 120 ALA A N 1
ATOM 1006 C CA . ALA A 1 120 ? 3.408 -41.469 -4.375 1 97.25 120 ALA A CA 1
ATOM 1007 C C . ALA A 1 120 ? 2.006 -41.25 -3.811 1 97.25 120 ALA A C 1
ATOM 1009 O O . ALA A 1 120 ? 1.831 -41.125 -2.598 1 97.25 120 ALA A O 1
ATOM 1010 N N . LEU A 1 121 ? 1.006 -41.188 -4.688 1 96.56 121 LEU A N 1
ATOM 1011 C CA . LEU A 1 121 ? -0.385 -41.094 -4.266 1 96.56 121 LEU A CA 1
ATOM 1012 C C . LEU A 1 121 ? -0.796 -42.281 -3.41 1 96.56 121 LEU A C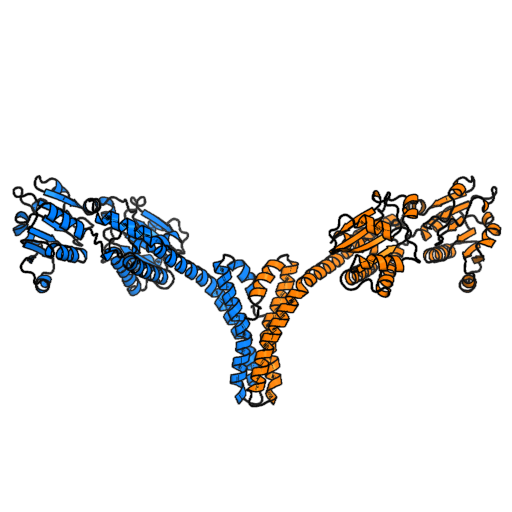 1
ATOM 1014 O O . LEU A 1 121 ? -1.41 -42.094 -2.354 1 96.56 121 LEU A O 1
ATOM 1018 N N . GLU A 1 122 ? -0.409 -43.438 -3.875 1 96.12 122 GLU A N 1
ATOM 1019 C CA . GLU A 1 122 ? -0.751 -44.656 -3.168 1 96.12 122 GLU A CA 1
ATOM 1020 C C . GLU A 1 122 ? -0.109 -44.688 -1.785 1 96.12 122 GLU A C 1
ATOM 1022 O O . GLU A 1 122 ? -0.71 -45.188 -0.829 1 96.12 122 GLU A O 1
ATOM 1027 N N . LEU A 1 123 ? 1.037 -44.188 -1.765 1 96 123 LEU A N 1
ATOM 1028 C CA . LEU A 1 123 ? 1.78 -44.188 -0.51 1 96 123 LEU A CA 1
ATOM 1029 C C . LEU A 1 123 ? 1.44 -42.969 0.344 1 96 123 LEU A C 1
ATOM 1031 O O . LEU A 1 123 ? 2.01 -42.781 1.422 1 96 123 LEU A O 1
ATOM 1035 N N . ASN A 1 124 ? 0.623 -42.156 -0.149 1 95.94 124 ASN A N 1
ATOM 1036 C CA . ASN A 1 124 ? 0.201 -40.938 0.527 1 95.94 124 ASN A CA 1
ATOM 1037 C C . ASN A 1 124 ? 1.39 -40.031 0.847 1 95.94 124 ASN A C 1
ATOM 1039 O O . ASN A 1 124 ? 1.452 -39.438 1.926 1 95.94 124 ASN A O 1
ATOM 1043 N N . SER A 1 125 ? 2.348 -40.031 -0.066 1 96.44 125 SER A N 1
ATOM 1044 C CA . SER A 1 125 ? 3.537 -39.219 0.157 1 96.44 125 SER A CA 1
ATOM 1045 C C . SER A 1 125 ? 3.428 -37.875 -0.558 1 96.44 125 SER A C 1
ATOM 1047 O O . SER A 1 125 ? 4.375 -37.062 -0.562 1 96.44 125 SER A O 1
ATOM 1049 N N . VAL A 1 126 ? 2.295 -37.625 -1.224 1 95.06 126 VAL A N 1
ATOM 1050 C CA . VAL A 1 126 ? 2.01 -36.344 -1.865 1 95.06 126 VAL A CA 1
ATOM 1051 C C . VAL A 1 126 ? 0.665 -35.812 -1.38 1 95.06 126 VAL A C 1
ATOM 1053 O O . VAL A 1 126 ? -0.287 -36.562 -1.207 1 95.06 126 VAL A O 1
ATOM 1056 N N . ASN A 1 127 ? 0.605 -34.531 -1.11 1 88.5 127 ASN A N 1
ATOM 1057 C CA . ASN A 1 127 ? -0.656 -34 -0.612 1 88.5 127 ASN A CA 1
ATOM 1058 C C . ASN A 1 127 ? -0.935 -32.594 -1.178 1 88.5 127 ASN A C 1
ATOM 1060 O O . ASN A 1 127 ? -2.043 -32.344 -1.639 1 88.5 127 ASN A O 1
ATOM 1064 N N . LEU A 1 128 ? -0.155 -31.672 -1.112 1 88.5 128 LEU A N 1
ATOM 1065 C CA . LEU A 1 128 ? -0.502 -30.297 -1.452 1 88.5 128 LEU A CA 1
ATOM 1066 C C . LEU A 1 128 ? 0.396 -29.766 -2.564 1 88.5 128 LEU A C 1
ATOM 1068 O O . LEU A 1 128 ? 0.102 -29.953 -3.748 1 88.5 128 LEU A O 1
ATOM 1072 N N . GLU A 1 129 ? 1.605 -29.359 -2.307 1 91.06 129 GLU A N 1
ATOM 1073 C CA . GLU A 1 129 ? 2.461 -28.656 -3.256 1 91.06 129 GLU A CA 1
ATOM 1074 C C . GLU A 1 129 ? 2.994 -29.609 -4.328 1 91.06 129 GLU A C 1
ATOM 1076 O O . GLU A 1 129 ? 2.934 -29.297 -5.52 1 91.06 129 GLU A O 1
ATOM 1081 N N . LEU A 1 130 ? 3.471 -30.797 -3.916 1 95.75 130 LEU A N 1
ATOM 1082 C CA . LEU A 1 130 ? 4.008 -31.75 -4.891 1 95.75 130 LEU A CA 1
ATOM 1083 C C . LEU A 1 130 ? 2.889 -32.375 -5.723 1 95.75 130 LEU A C 1
ATOM 1085 O O . LEU A 1 130 ? 3.078 -32.656 -6.902 1 95.75 130 LEU A O 1
ATOM 1089 N N . HIS A 1 131 ? 1.729 -32.531 -5.012 1 95 131 HIS A N 1
ATOM 1090 C CA . HIS A 1 131 ? 0.566 -33 -5.742 1 95 131 HIS A CA 1
ATOM 1091 C C . HIS A 1 131 ? 0.232 -32.094 -6.918 1 95 131 HIS A C 1
ATOM 1093 O O . HIS A 1 131 ? 0.145 -32.562 -8.062 1 95 131 HIS A O 1
ATOM 1099 N N . ARG A 1 132 ? 0.142 -30.812 -6.652 1 95.06 132 ARG A N 1
ATOM 1100 C CA . ARG A 1 132 ? -0.181 -29.844 -7.691 1 95.06 132 ARG A CA 1
ATOM 1101 C C . ARG A 1 132 ? 0.932 -29.766 -8.727 1 95.06 132 ARG A C 1
ATOM 1103 O O . ARG A 1 132 ? 0.664 -29.703 -9.93 1 95.06 132 ARG A O 1
ATOM 1110 N N . LEU A 1 133 ? 2.15 -29.781 -8.289 1 97 133 LEU A N 1
ATOM 1111 C CA . LEU A 1 133 ? 3.301 -29.688 -9.18 1 97 133 LEU A CA 1
ATOM 1112 C C . LEU A 1 133 ? 3.305 -30.828 -10.195 1 97 133 LEU A C 1
ATOM 1114 O O . LEU A 1 133 ? 3.395 -30.594 -11.398 1 97 133 LEU A O 1
ATOM 1118 N N . PHE A 1 134 ? 3.188 -32.031 -9.703 1 98 134 PHE A N 1
ATOM 1119 C CA . PHE A 1 134 ? 3.26 -33.188 -10.578 1 98 134 PHE A CA 1
ATOM 1120 C C . PHE A 1 134 ? 2.049 -33.25 -11.5 1 98 134 PHE A C 1
ATOM 1122 O O . PHE A 1 134 ? 2.182 -33.562 -12.688 1 98 134 PHE A O 1
ATOM 1129 N N . GLN A 1 135 ? 0.878 -32.906 -10.961 1 96.81 135 GLN A N 1
ATOM 1130 C CA . GLN A 1 135 ? -0.319 -32.906 -11.797 1 96.81 135 GLN A CA 1
ATOM 1131 C C . GLN A 1 135 ? -0.171 -31.922 -12.953 1 96.81 135 GLN A C 1
ATOM 1133 O O . GLN A 1 135 ? -0.438 -32.25 -14.109 1 96.81 135 GLN A O 1
ATOM 1138 N N . GLU A 1 136 ? 0.278 -30.766 -12.625 1 97.12 136 GLU A N 1
ATOM 1139 C CA . GLU A 1 136 ? 0.425 -29.734 -13.648 1 97.12 136 GLU A CA 1
ATOM 1140 C C . GLU A 1 136 ? 1.544 -30.078 -14.625 1 97.12 136 GLU A C 1
ATOM 1142 O O . GLU A 1 136 ? 1.419 -29.844 -15.828 1 97.12 136 GLU A O 1
ATOM 1147 N N . ALA A 1 137 ? 2.629 -30.578 -14.109 1 97.94 137 ALA A N 1
ATOM 1148 C CA . ALA A 1 137 ? 3.75 -30.953 -14.969 1 97.94 137 ALA A CA 1
ATOM 1149 C C . ALA A 1 137 ? 3.352 -32.062 -15.945 1 97.94 137 ALA A C 1
ATOM 1151 O O . ALA A 1 137 ? 3.699 -32 -17.125 1 97.94 137 ALA A O 1
ATOM 1152 N N . ILE A 1 138 ? 2.619 -33.094 -15.477 1 97.69 138 ILE A N 1
ATOM 1153 C CA . ILE A 1 138 ? 2.164 -34.188 -16.312 1 97.69 138 ILE A CA 1
ATOM 1154 C C . ILE A 1 138 ? 1.203 -33.688 -17.375 1 97.69 138 ILE A C 1
ATOM 1156 O O . ILE A 1 138 ? 1.317 -34.031 -18.547 1 97.69 138 ILE A O 1
ATOM 1160 N N . THR A 1 139 ? 0.283 -32.812 -16.938 1 97.44 139 THR A N 1
ATOM 1161 C CA . THR A 1 139 ? -0.659 -32.219 -17.875 1 97.44 139 THR A CA 1
ATOM 1162 C C . THR A 1 139 ? 0.079 -31.406 -18.938 1 97.44 139 THR A C 1
ATOM 1164 O O . THR A 1 139 ? -0.23 -31.5 -20.125 1 97.44 139 THR A O 1
ATOM 1167 N N . CYS A 1 140 ? 1.021 -30.656 -18.469 1 97.75 140 CYS A N 1
ATOM 1168 C CA . CYS A 1 140 ? 1.849 -29.875 -19.391 1 97.75 140 CYS A CA 1
ATOM 1169 C C . CYS A 1 140 ? 2.564 -30.781 -20.391 1 97.75 140 CYS A C 1
ATOM 1171 O O . CYS A 1 140 ? 2.549 -30.531 -21.594 1 97.75 140 CYS A O 1
ATOM 1173 N N . GLY A 1 141 ? 3.232 -31.875 -19.922 1 96.69 141 GLY A N 1
ATOM 1174 C CA . GLY A 1 141 ? 3.918 -32.812 -20.781 1 96.69 141 GLY A CA 1
ATOM 1175 C C . GLY A 1 141 ? 3.018 -33.406 -21.844 1 96.69 141 GLY A C 1
ATOM 1176 O O . GLY A 1 141 ? 3.424 -33.531 -23 1 96.69 141 GLY A O 1
ATOM 1177 N N . LYS A 1 142 ? 1.798 -33.75 -21.406 1 95.31 142 LYS A N 1
ATOM 1178 C CA . LYS A 1 142 ? 0.824 -34.312 -22.359 1 95.31 142 LYS A CA 1
ATOM 1179 C C . LYS A 1 142 ? 0.467 -33.281 -23.438 1 95.31 142 LYS A C 1
ATOM 1181 O O . LYS A 1 142 ? 0.507 -33.594 -24.625 1 95.31 142 LYS A O 1
ATOM 1186 N N . LYS A 1 143 ? 0.117 -32.125 -23.016 1 96.31 143 LYS A N 1
ATOM 1187 C CA . LYS A 1 143 ? -0.256 -31.062 -23.938 1 96.31 143 LYS A CA 1
ATOM 1188 C C . LYS A 1 143 ? 0.907 -30.703 -24.859 1 96.31 143 LYS A C 1
ATOM 1190 O O . LYS A 1 143 ? 0.72 -30.531 -26.078 1 96.31 143 LYS A O 1
ATOM 1195 N N . PHE A 1 144 ? 2.076 -30.594 -24.328 1 96.06 144 PHE A N 1
ATOM 1196 C CA . PHE A 1 144 ? 3.283 -30.266 -25.078 1 96.06 144 PHE A CA 1
ATOM 1197 C C . PHE A 1 144 ? 3.525 -31.281 -26.188 1 96.06 144 PHE A C 1
ATOM 1199 O O . PHE A 1 144 ? 3.723 -30.906 -27.344 1 96.06 144 PHE A O 1
ATOM 1206 N N . ARG A 1 145 ? 3.518 -32.594 -25.922 1 92.81 145 ARG A N 1
ATOM 1207 C CA . ARG A 1 145 ? 3.777 -33.656 -26.891 1 92.81 145 ARG A CA 1
ATOM 1208 C C . ARG A 1 145 ? 2.711 -33.688 -27.984 1 92.81 145 ARG A C 1
ATOM 1210 O O . ARG A 1 145 ? 3.014 -33.938 -29.141 1 92.81 145 ARG A O 1
ATOM 1217 N N . ASN A 1 146 ? 1.5 -33.438 -27.531 1 92.56 146 ASN A N 1
ATOM 1218 C CA . ASN A 1 146 ? 0.397 -33.438 -28.484 1 92.56 146 ASN A CA 1
ATOM 1219 C C . ASN A 1 146 ? 0.496 -32.219 -29.438 1 92.56 146 ASN A C 1
ATOM 1221 O O . ASN A 1 146 ? 0.433 -32.406 -30.656 1 92.56 146 ASN A O 1
ATOM 1225 N N . GLU A 1 147 ? 0.688 -31.078 -28.891 1 94.19 147 GLU A N 1
ATOM 1226 C CA . GLU A 1 147 ? 0.729 -29.859 -29.688 1 94.19 147 GLU A CA 1
ATOM 1227 C C . GLU A 1 147 ? 1.978 -29.828 -30.578 1 94.19 147 GLU A C 1
ATOM 1229 O O . GLU A 1 147 ? 1.931 -29.344 -31.703 1 94.19 147 GLU A O 1
ATOM 1234 N N . ALA A 1 148 ? 3.074 -30.312 -30.047 1 91.81 148 ALA A N 1
ATOM 1235 C CA . ALA A 1 148 ? 4.312 -30.375 -30.812 1 91.81 148 ALA A CA 1
ATOM 1236 C C . ALA A 1 148 ? 4.293 -31.562 -31.797 1 91.81 148 ALA A C 1
ATOM 1238 O O . ALA A 1 148 ? 5.195 -31.703 -32.625 1 91.81 148 ALA A O 1
ATOM 1239 N N . LYS A 1 149 ? 3.311 -32.438 -31.672 1 88.88 149 LYS A N 1
ATOM 1240 C CA . LYS A 1 149 ? 3.139 -33.625 -32.531 1 88.88 149 LYS A CA 1
ATOM 1241 C C . LYS A 1 149 ? 4.383 -34.5 -32.5 1 88.88 149 LYS A C 1
ATOM 1243 O O . LYS A 1 149 ? 4.891 -34.875 -33.562 1 88.88 149 LYS A O 1
ATOM 1248 N N . LEU A 1 150 ? 4.875 -34.75 -31.359 1 87.31 150 LEU A N 1
ATOM 1249 C CA . LEU A 1 150 ? 6.094 -35.562 -31.219 1 87.31 150 LEU A CA 1
ATOM 1250 C C . LEU A 1 150 ? 5.84 -37 -31.625 1 87.31 150 LEU A C 1
ATOM 1252 O O . LEU A 1 150 ? 6.77 -37.719 -32.031 1 87.31 150 LEU A O 1
ATOM 1256 N N . TYR A 1 151 ? 4.613 -37.469 -31.484 1 79.06 151 TYR A N 1
ATOM 1257 C CA . TYR A 1 151 ? 4.254 -38.844 -31.844 1 79.06 151 TYR A CA 1
ATOM 1258 C C . TYR A 1 151 ? 4.516 -39.094 -33.344 1 79.06 151 TYR A C 1
ATOM 1260 O O . TYR A 1 151 ? 4.664 -40.25 -33.75 1 79.06 151 TYR A O 1
ATOM 1268 N N . ASP A 1 152 ? 4.578 -38 -34.125 1 79.31 152 ASP A N 1
ATOM 1269 C CA . ASP A 1 152 ? 4.812 -38.125 -35.531 1 79.31 152 ASP A CA 1
ATOM 1270 C C . ASP A 1 152 ? 6.266 -38.5 -35.844 1 79.31 152 ASP A C 1
ATOM 1272 O O . ASP A 1 152 ? 6.59 -38.969 -36.938 1 79.31 152 ASP A O 1
ATOM 1276 N N . ILE A 1 153 ? 7.043 -38.281 -34.812 1 77.19 153 ILE A N 1
ATOM 1277 C CA . ILE A 1 153 ? 8.469 -38.531 -35.031 1 77.19 153 ILE A CA 1
ATOM 1278 C C . ILE A 1 153 ? 8.992 -39.469 -33.938 1 77.19 153 ILE A C 1
ATOM 1280 O O . ILE A 1 153 ? 9.578 -39 -32.938 1 77.19 153 ILE A O 1
ATOM 1284 N N . PRO A 1 154 ? 8.719 -40.688 -34.125 1 73.19 154 PRO A N 1
ATOM 1285 C CA . PRO A 1 154 ? 9.109 -41.625 -33.062 1 73.19 154 PRO A CA 1
ATOM 1286 C C . PRO A 1 154 ? 10.625 -41.75 -32.906 1 73.19 154 PRO A C 1
ATOM 1288 O O . PRO A 1 154 ? 11.344 -41.844 -33.906 1 73.19 154 PRO A O 1
ATOM 1291 N N . VAL A 1 155 ? 11.078 -41.375 -31.703 1 78 155 VAL A N 1
ATOM 1292 C CA . VAL A 1 155 ? 12.492 -41.562 -31.391 1 78 155 VAL A CA 1
ATOM 1293 C C . VAL A 1 155 ? 12.633 -42.219 -30.016 1 78 155 VAL A C 1
ATOM 1295 O O . VAL A 1 155 ? 12.148 -41.656 -29.016 1 78 155 VAL A O 1
ATOM 1298 N N . SER A 1 156 ? 13.078 -43.469 -29.906 1 82.06 156 SER A N 1
ATOM 1299 C CA . SER A 1 156 ? 13.352 -44.156 -28.656 1 82.06 156 SER A CA 1
ATOM 1300 C C . SER A 1 156 ? 14.578 -45.062 -28.766 1 82.06 156 SER A C 1
ATOM 1302 O O . SER A 1 156 ? 15.055 -45.344 -29.875 1 82.06 156 SER A O 1
ATOM 1304 N N . SER A 1 157 ? 15.086 -45.375 -27.578 1 85.75 157 SER A N 1
ATOM 1305 C CA . SER A 1 157 ? 16.203 -46.312 -27.609 1 85.75 157 SER A CA 1
ATOM 1306 C C . SER A 1 157 ? 15.805 -47.594 -28.297 1 85.75 157 SER A C 1
ATOM 1308 O O . SER A 1 157 ? 16.609 -48.188 -29.031 1 85.75 157 SER A O 1
ATOM 1310 N N . ALA A 1 158 ? 14.555 -47.938 -28.125 1 88.06 158 ALA A N 1
ATOM 1311 C CA . ALA A 1 158 ? 14.039 -49.156 -28.75 1 88.06 158 ALA A CA 1
ATOM 1312 C C . ALA A 1 158 ? 14.047 -49.031 -30.281 1 88.06 158 ALA A C 1
ATOM 1314 O O . ALA A 1 158 ? 14.555 -49.906 -30.969 1 88.06 158 ALA A O 1
ATOM 1315 N N . SER A 1 159 ? 13.523 -47.938 -30.766 1 86.81 159 SER A N 1
ATOM 1316 C CA . SER A 1 159 ? 13.453 -47.75 -32.219 1 86.81 159 SER A CA 1
ATOM 1317 C C . SER A 1 159 ? 14.844 -47.625 -32.812 1 86.81 159 SER A C 1
ATOM 1319 O O . SER A 1 159 ? 15.109 -48.188 -33.906 1 86.81 159 SER A O 1
ATOM 1321 N N . ILE A 1 160 ? 15.695 -46.938 -32.156 1 87.12 160 ILE A N 1
ATOM 1322 C CA . ILE A 1 160 ? 17.047 -46.719 -32.656 1 87.12 160 ILE A CA 1
ATOM 1323 C C . ILE A 1 160 ? 17.766 -48.062 -32.75 1 87.12 160 ILE A C 1
ATOM 1325 O O . ILE A 1 160 ? 18.391 -48.406 -33.75 1 87.12 160 ILE A O 1
ATOM 1329 N N . ALA A 1 161 ? 17.703 -48.844 -31.656 1 92.06 161 ALA A N 1
ATOM 1330 C CA . ALA A 1 161 ? 18.344 -50.156 -31.625 1 92.06 161 ALA A CA 1
ATOM 1331 C C . ALA A 1 161 ? 17.844 -51.062 -32.75 1 92.06 161 ALA A C 1
ATOM 1333 O O . ALA A 1 161 ? 18.641 -51.688 -33.469 1 92.06 161 ALA A O 1
ATOM 1334 N N . VAL A 1 162 ? 16.562 -51.062 -33 1 92.62 162 VAL A N 1
ATOM 1335 C CA . VAL A 1 162 ? 15.961 -51.875 -34.031 1 92.62 162 VAL A CA 1
ATOM 1336 C C . VAL A 1 162 ? 16.375 -51.375 -35.406 1 92.62 162 VAL A C 1
ATOM 1338 O O . VAL A 1 162 ? 16.812 -52.156 -36.25 1 92.62 162 VAL A O 1
ATOM 1341 N N . ASN A 1 163 ? 16.234 -50.094 -35.625 1 89.38 163 ASN A N 1
ATOM 1342 C CA . ASN A 1 163 ? 16.562 -49.531 -36.906 1 89.38 163 ASN A CA 1
ATOM 1343 C C . ASN A 1 163 ? 18.031 -49.75 -37.281 1 89.38 163 ASN A C 1
ATOM 1345 O O . ASN A 1 163 ? 18.359 -50.094 -38.406 1 89.38 163 ASN A O 1
ATOM 1349 N N . GLU A 1 164 ? 18.859 -49.594 -36.312 1 91.5 164 GLU A N 1
ATOM 1350 C CA . GLU A 1 164 ? 20.281 -49.812 -36.531 1 91.5 164 GLU A CA 1
ATOM 1351 C C . GLU A 1 164 ? 20.562 -51.281 -36.875 1 91.5 164 GLU A C 1
ATOM 1353 O O . GLU A 1 164 ? 21.391 -51.562 -37.75 1 91.5 164 GLU A O 1
ATOM 1358 N N . SER A 1 165 ? 19.922 -52.156 -36.188 1 94.81 165 SER A N 1
ATOM 1359 C CA . SER A 1 165 ? 20.078 -53.594 -36.469 1 94.81 165 SER A CA 1
ATOM 1360 C C . SER A 1 165 ? 19.625 -53.938 -37.906 1 94.81 165 SER A C 1
ATOM 1362 O O . SER A 1 165 ? 20.297 -54.656 -38.625 1 94.81 165 SER A O 1
ATOM 1364 N N . ILE A 1 166 ? 18.516 -53.344 -38.25 1 93.81 166 ILE A N 1
ATOM 1365 C CA . ILE A 1 166 ? 17.953 -53.594 -39.562 1 93.81 166 ILE A CA 1
ATOM 1366 C C . ILE A 1 166 ? 18.891 -53 -40.625 1 93.81 166 ILE A C 1
ATOM 1368 O O . ILE A 1 166 ? 19.141 -53.625 -41.656 1 93.81 166 ILE A O 1
ATOM 1372 N N . LYS A 1 167 ? 19.359 -51.844 -40.375 1 91.62 167 LYS A N 1
ATOM 1373 C CA . LYS A 1 167 ? 20.312 -51.188 -41.281 1 91.62 167 LYS A CA 1
ATOM 1374 C C . LYS A 1 167 ? 21.547 -52.062 -41.5 1 91.62 167 LYS A C 1
ATOM 1376 O O . LYS A 1 167 ? 22.141 -52.062 -42.562 1 91.62 167 LYS A O 1
ATOM 1381 N N . LYS A 1 168 ? 21.891 -52.812 -40.5 1 94.56 168 LYS A N 1
ATOM 1382 C CA . LYS A 1 168 ? 23.078 -53.656 -40.562 1 94.56 168 LYS A CA 1
ATOM 1383 C C . LYS A 1 168 ? 22.75 -55 -41.188 1 94.56 168 LYS A C 1
ATOM 1385 O O . LYS A 1 168 ? 23.594 -55.906 -41.219 1 94.56 168 LYS A O 1
ATOM 1390 N N . GLY A 1 169 ? 21.516 -55.188 -41.594 1 94.25 169 GLY A N 1
ATOM 1391 C CA . GLY A 1 169 ? 21.109 -56.344 -42.375 1 94.25 169 GLY A CA 1
ATOM 1392 C C . GLY A 1 169 ? 20.625 -57.5 -41.531 1 94.25 169 GLY A C 1
ATOM 1393 O O . GLY A 1 169 ? 20.516 -58.625 -42 1 94.25 169 GLY A O 1
ATOM 1394 N N . CYS A 1 170 ? 20.359 -57.219 -40.312 1 96.38 170 CYS A N 1
ATOM 1395 C CA . CYS A 1 170 ? 19.906 -58.281 -39.406 1 96.38 170 CYS A CA 1
ATOM 1396 C C . CYS A 1 170 ? 18.453 -58.625 -39.656 1 96.38 170 CYS A C 1
ATOM 1398 O O . CYS A 1 170 ? 17.625 -57.75 -39.906 1 96.38 170 CYS A O 1
ATOM 1400 N N . SER A 1 171 ? 18.156 -59.906 -39.562 1 96.88 171 SER A N 1
ATOM 1401 C CA . SER A 1 171 ? 16.781 -60.344 -39.688 1 96.88 171 SER A CA 1
ATOM 1402 C C . SER A 1 171 ? 16.406 -61.375 -38.625 1 96.88 171 SER A C 1
ATOM 1404 O O . SER A 1 171 ? 15.227 -61.719 -38.5 1 96.88 171 SER A O 1
ATOM 1406 N N . ARG A 1 172 ? 17.297 -61.875 -37.875 1 97.81 172 ARG A N 1
ATOM 1407 C CA . ARG A 1 172 ? 17.094 -62.812 -36.781 1 97.81 172 ARG A CA 1
ATOM 1408 C C . ARG A 1 172 ? 17.469 -62.188 -35.438 1 97.81 172 ARG A C 1
ATOM 1410 O O . ARG A 1 172 ? 18.609 -61.781 -35.25 1 97.81 172 ARG A O 1
ATOM 1417 N N . PHE A 1 173 ? 16.531 -62.156 -34.531 1 98.25 173 PHE A N 1
ATOM 1418 C CA . PHE A 1 173 ? 16.719 -61.344 -33.312 1 98.25 173 PHE A CA 1
ATOM 1419 C C . PHE A 1 173 ? 16.453 -62.156 -32.062 1 98.25 173 PHE A C 1
ATOM 1421 O O . PHE A 1 173 ? 15.688 -63.125 -32.094 1 98.25 173 PHE A O 1
ATOM 1428 N N . MET A 1 174 ? 17.125 -61.781 -31.016 1 98 174 MET A N 1
ATOM 1429 C CA . MET A 1 174 ? 16.781 -62.219 -29.656 1 98 174 MET A CA 1
ATOM 1430 C C . MET A 1 174 ? 16.469 -61 -28.766 1 98 174 MET A C 1
ATOM 1432 O O . MET A 1 174 ? 17.266 -60.062 -28.688 1 98 174 MET A O 1
ATOM 1436 N N . LEU A 1 175 ? 15.328 -60.969 -28.203 1 98 175 LEU A N 1
ATOM 1437 C CA . LEU A 1 175 ? 14.883 -59.938 -27.281 1 98 175 LEU A CA 1
ATOM 1438 C C . LEU A 1 175 ? 14.82 -60.469 -25.859 1 98 175 LEU A C 1
ATOM 1440 O O . LEU A 1 175 ? 14.094 -61.406 -25.578 1 98 175 LEU A O 1
ATOM 1444 N N . MET A 1 176 ? 15.609 -59.844 -25 1 97.12 176 MET A N 1
ATOM 1445 C CA . MET A 1 176 ? 15.633 -60.281 -23.609 1 97.12 176 MET A CA 1
ATOM 1446 C C . MET A 1 176 ? 14.914 -59.281 -22.719 1 97.12 176 MET A C 1
ATOM 1448 O O . MET A 1 176 ? 15.398 -58.188 -22.484 1 97.12 176 MET A O 1
ATOM 1452 N N . GLY A 1 177 ? 13.836 -59.719 -22.125 1 93.75 177 GLY A N 1
ATOM 1453 C CA . GLY A 1 177 ? 13.016 -58.812 -21.312 1 93.75 177 GLY A CA 1
ATOM 1454 C C . GLY A 1 177 ? 11.797 -58.312 -22.047 1 93.75 177 GLY A C 1
ATOM 1455 O O . GLY A 1 177 ? 11.883 -57.938 -23.219 1 93.75 177 GLY A O 1
ATOM 1456 N N . TYR A 1 178 ? 10.695 -58.219 -21.391 1 92.06 178 TYR A N 1
ATOM 1457 C CA . TYR A 1 178 ? 9.453 -57.781 -22.031 1 92.06 178 TYR A CA 1
ATOM 1458 C C . TYR A 1 178 ? 8.672 -56.844 -21.125 1 92.06 178 TYR A C 1
ATOM 1460 O O . TYR A 1 178 ? 7.461 -57 -20.969 1 92.06 178 TYR A O 1
ATOM 1468 N N . GLY A 1 179 ? 9.375 -55.969 -20.609 1 86 179 GLY A N 1
ATOM 1469 C CA . GLY A 1 179 ? 8.742 -54.844 -19.938 1 86 179 GLY A CA 1
ATOM 1470 C C . GLY A 1 179 ? 8.242 -53.781 -20.891 1 86 179 GLY A C 1
ATOM 1471 O O . GLY A 1 179 ? 7.859 -54.062 -22.031 1 86 179 GLY A O 1
ATOM 1472 N N . GLU A 1 180 ? 8.172 -52.562 -20.484 1 83.44 180 GLU A N 1
ATOM 1473 C CA . GLU A 1 180 ? 7.688 -51.438 -21.297 1 83.44 180 GLU A CA 1
ATOM 1474 C C . GLU A 1 180 ? 8.562 -51.25 -22.547 1 83.44 180 GLU A C 1
ATOM 1476 O O . GLU A 1 180 ? 8.055 -51.188 -23.656 1 83.44 180 GLU A O 1
ATOM 1481 N N . VAL A 1 181 ? 9.859 -51.219 -22.281 1 86 181 VAL A N 1
ATOM 1482 C CA . VAL A 1 181 ? 10.789 -51.031 -23.391 1 86 181 VAL A CA 1
ATOM 1483 C C . VAL A 1 181 ? 10.773 -52.281 -24.281 1 86 181 VAL A C 1
ATOM 1485 O O . VAL A 1 181 ? 10.82 -52.156 -25.516 1 86 181 VAL A O 1
ATOM 1488 N N . GLY A 1 182 ? 10.703 -53.438 -23.734 1 91.19 182 GLY A N 1
ATOM 1489 C CA . GLY A 1 182 ? 10.641 -54.656 -24.484 1 91.19 182 GLY A CA 1
ATOM 1490 C C . GLY A 1 182 ? 9.445 -54.75 -25.422 1 91.19 182 GLY A C 1
ATOM 1491 O O . GLY A 1 182 ? 9.57 -55.188 -26.562 1 91.19 182 GLY A O 1
ATOM 1492 N N . HIS A 1 183 ? 8.336 -54.281 -24.906 1 90.38 183 HIS A N 1
ATOM 1493 C CA . HIS A 1 183 ? 7.133 -54.219 -25.734 1 90.38 183 HIS A CA 1
ATOM 1494 C C . HIS A 1 183 ? 7.34 -53.312 -26.953 1 90.38 183 HIS A C 1
ATOM 1496 O O . HIS A 1 183 ? 6.926 -53.656 -28.062 1 90.38 183 HIS A O 1
ATOM 1502 N N . LEU A 1 184 ? 8.008 -52.281 -26.75 1 88.56 184 LEU A N 1
ATOM 1503 C CA . LEU A 1 184 ? 8.273 -51.344 -27.828 1 88.56 184 LEU A CA 1
ATOM 1504 C C . LEU A 1 184 ? 9.227 -51.938 -28.859 1 88.56 184 LEU A C 1
ATOM 1506 O O . LEU A 1 184 ? 9.008 -51.844 -30.062 1 88.56 184 LEU A O 1
ATOM 1510 N N . VAL A 1 185 ? 10.203 -52.594 -28.344 1 93.25 185 VAL A N 1
ATOM 1511 C CA . VAL A 1 185 ? 11.164 -53.25 -29.234 1 93.25 185 VAL A CA 1
ATOM 1512 C C . VAL A 1 185 ? 10.445 -54.281 -30.094 1 93.25 185 VAL A C 1
ATOM 1514 O O . VAL A 1 185 ? 10.633 -54.312 -31.312 1 93.25 185 VAL A O 1
ATOM 1517 N N . MET A 1 186 ? 9.617 -55.031 -29.453 1 94.25 186 MET A N 1
ATOM 1518 C CA . MET A 1 186 ? 8.852 -56.062 -30.172 1 94.25 186 MET A CA 1
ATOM 1519 C C . MET A 1 186 ? 7.992 -55.406 -31.266 1 94.25 186 MET A C 1
ATOM 1521 O O . MET A 1 186 ? 7.992 -55.875 -32.406 1 94.25 186 MET A O 1
ATOM 1525 N N . LYS A 1 187 ? 7.332 -54.406 -30.938 1 91.31 187 LYS A N 1
ATOM 1526 C CA . LYS A 1 187 ? 6.473 -53.719 -31.891 1 91.31 187 LYS A CA 1
ATOM 1527 C C . LYS A 1 187 ? 7.266 -53.25 -33.094 1 91.31 187 LYS A C 1
ATOM 1529 O O . LYS A 1 187 ? 6.836 -53.438 -34.25 1 91.31 187 LYS A O 1
ATOM 1534 N N . TYR A 1 188 ? 8.414 -52.688 -32.875 1 90.5 188 TYR A N 1
ATOM 1535 C CA . TYR A 1 188 ? 9.242 -52.188 -33.969 1 90.5 188 TYR A CA 1
ATOM 1536 C C . TYR A 1 188 ? 9.797 -53.312 -34.812 1 90.5 188 TYR A C 1
ATOM 1538 O O . TYR A 1 188 ? 9.836 -53.25 -36.031 1 90.5 188 TYR A O 1
ATOM 1546 N N . LEU A 1 189 ? 10.219 -54.375 -34.156 1 95.31 189 LEU A N 1
ATOM 1547 C CA . LEU A 1 189 ? 10.75 -55.5 -34.875 1 95.31 189 LEU A CA 1
ATOM 1548 C C . LEU A 1 189 ? 9.703 -56.125 -35.781 1 95.31 189 LEU A C 1
ATOM 1550 O O . LEU A 1 189 ? 10 -56.438 -36.938 1 95.31 189 LEU A O 1
ATOM 1554 N N . LEU A 1 190 ? 8.492 -56.188 -35.25 1 94.25 190 LEU A N 1
ATOM 1555 C CA . LEU A 1 190 ? 7.418 -56.812 -36.031 1 94.25 190 LEU A CA 1
ATOM 1556 C C . LEU A 1 190 ? 6.965 -55.906 -37.156 1 94.25 190 LEU A C 1
ATOM 1558 O O . LEU A 1 190 ? 6.305 -56.375 -38.094 1 94.25 190 LEU A O 1
ATOM 1562 N N . SER A 1 191 ? 7.281 -54.688 -37.125 1 91.94 191 SER A N 1
ATOM 1563 C CA . SER A 1 191 ? 6.93 -53.781 -38.188 1 91.94 191 SER A CA 1
ATOM 1564 C C . SER A 1 191 ? 7.918 -53.875 -39.344 1 91.94 191 SER A C 1
ATOM 1566 O O . SER A 1 191 ? 7.688 -53.312 -40.438 1 91.94 191 SER A O 1
ATOM 1568 N N . HIS A 1 192 ? 8.992 -54.562 -39.156 1 92.38 192 HIS A N 1
ATOM 1569 C CA . HIS A 1 192 ? 9.992 -54.781 -40.188 1 92.38 192 HIS A CA 1
ATOM 1570 C C . HIS A 1 192 ? 9.977 -56.219 -40.688 1 92.38 192 HIS A C 1
ATOM 1572 O O . HIS A 1 192 ? 9.258 -57.062 -40.125 1 92.38 192 HIS A O 1
ATOM 1578 N N . LYS A 1 193 ? 10.711 -56.406 -41.781 1 92.06 193 LYS A N 1
ATOM 1579 C CA . LYS A 1 193 ? 10.836 -57.781 -42.281 1 92.06 193 LYS A CA 1
ATOM 1580 C C . LYS A 1 193 ? 11.852 -58.562 -41.469 1 92.06 193 LYS A C 1
ATOM 1582 O O . LYS A 1 193 ? 13.055 -58.469 -41.688 1 92.06 193 LYS A O 1
ATOM 1587 N N . THR A 1 194 ? 11.328 -59.281 -40.438 1 94.88 194 THR A N 1
ATOM 1588 C CA . THR A 1 194 ? 12.164 -60.125 -39.562 1 94.88 194 THR A CA 1
ATOM 1589 C C . THR A 1 194 ? 11.852 -61.594 -39.781 1 94.88 194 THR A C 1
ATOM 1591 O O . THR A 1 194 ? 10.695 -61.969 -39.969 1 94.88 194 THR A O 1
ATOM 1594 N N . ASP A 1 195 ? 12.906 -62.375 -39.781 1 96.25 195 ASP A N 1
ATOM 1595 C CA . ASP A 1 195 ? 12.758 -63.812 -40 1 96.25 195 ASP A CA 1
ATOM 1596 C C . ASP A 1 195 ? 12.305 -64.5 -38.719 1 96.25 195 ASP A C 1
ATOM 1598 O O . ASP A 1 195 ? 11.383 -65.312 -38.75 1 96.25 195 ASP A O 1
ATOM 1602 N N . ILE A 1 196 ? 12.906 -64.188 -37.625 1 96.81 196 ILE A N 1
ATOM 1603 C CA . ILE A 1 196 ? 12.602 -64.875 -36.344 1 96.81 196 ILE A CA 1
ATOM 1604 C C . ILE A 1 196 ? 12.984 -63.969 -35.188 1 96.81 196 ILE A C 1
ATOM 1606 O O . ILE A 1 196 ? 13.969 -63.219 -35.281 1 96.81 196 ILE A O 1
ATOM 1610 N N . ILE A 1 197 ? 12.18 -63.969 -34.156 1 97.69 197 ILE A N 1
ATOM 1611 C CA . ILE A 1 197 ? 12.445 -63.25 -32.938 1 97.69 197 ILE A CA 1
ATOM 1612 C C . ILE A 1 197 ? 12.32 -64.188 -31.734 1 97.69 197 ILE A C 1
ATOM 1614 O O . ILE A 1 197 ? 11.234 -64.688 -31.438 1 97.69 197 ILE A O 1
ATOM 1618 N N . TYR A 1 198 ? 13.406 -64.5 -31.109 1 97.06 198 TYR A N 1
ATOM 1619 C CA . TYR A 1 198 ? 13.359 -65.25 -29.859 1 97.06 198 TYR A CA 1
ATOM 1620 C C . TYR A 1 198 ? 13.117 -64.312 -28.672 1 97.06 198 TYR A C 1
ATOM 1622 O O . TYR A 1 198 ? 13.977 -63.469 -28.344 1 97.06 198 TYR A O 1
ATOM 1630 N N . LEU A 1 199 ? 12.031 -64.375 -28.062 1 97.06 199 LEU A N 1
ATOM 1631 C CA . LEU A 1 199 ? 11.719 -63.562 -26.875 1 97.06 199 LEU A CA 1
ATOM 1632 C C . LEU A 1 199 ? 12.062 -64.312 -25.609 1 97.06 199 LEU A C 1
ATOM 1634 O O . LEU A 1 199 ? 11.453 -65.375 -25.312 1 97.06 199 LEU A O 1
ATOM 1638 N N . VAL A 1 200 ? 12.992 -63.781 -24.891 1 96.06 200 VAL A N 1
ATOM 1639 C CA . VAL A 1 200 ? 13.461 -64.438 -23.672 1 96.06 200 VAL A CA 1
ATOM 1640 C C . VAL A 1 200 ? 12.781 -63.812 -22.453 1 96.06 200 VAL A C 1
ATOM 1642 O O . VAL A 1 200 ? 13 -62.625 -22.172 1 96.06 200 VAL A O 1
ATOM 1645 N N . VAL A 1 201 ? 12 -64.562 -21.672 1 93.25 201 VAL A N 1
ATOM 1646 C CA . VAL A 1 201 ? 11.273 -64 -20.531 1 93.25 201 VAL A CA 1
ATOM 1647 C C . VAL A 1 201 ? 11.312 -65 -19.359 1 93.25 201 VAL A C 1
ATOM 1649 O O . VAL A 1 201 ? 11.609 -66.188 -19.562 1 93.25 201 VAL A O 1
ATOM 1652 N N . ARG A 1 202 ? 11.062 -64.438 -18.234 1 87.5 202 ARG A N 1
ATOM 1653 C CA . ARG A 1 202 ? 10.984 -65.312 -17.047 1 87.5 202 ARG A CA 1
ATOM 1654 C C . ARG A 1 202 ? 9.625 -66 -16.969 1 87.5 202 ARG A C 1
ATOM 1656 O O . ARG A 1 202 ? 9.539 -67.188 -16.609 1 87.5 202 ARG A O 1
ATOM 1663 N N . ASN A 1 203 ? 8.609 -65.188 -17.312 1 84.25 203 ASN A N 1
ATOM 1664 C CA . ASN A 1 203 ? 7.246 -65.75 -17.359 1 84.25 203 ASN A CA 1
ATOM 1665 C C . ASN A 1 203 ? 6.84 -66.125 -18.766 1 84.25 203 ASN A C 1
ATOM 1667 O O . ASN A 1 203 ? 6.508 -65.312 -19.594 1 84.25 203 ASN A O 1
ATOM 1671 N N . THR A 1 204 ? 6.645 -67.375 -18.938 1 81.56 204 THR A N 1
ATOM 1672 C CA . THR A 1 204 ? 6.418 -67.875 -20.297 1 81.56 204 THR A CA 1
ATOM 1673 C C . THR A 1 204 ? 4.949 -67.75 -20.688 1 81.56 204 THR A C 1
ATOM 1675 O O . THR A 1 204 ? 4.578 -68 -21.828 1 81.56 204 THR A O 1
ATOM 1678 N N . ASN A 1 205 ? 4.133 -67.375 -19.688 1 84.25 205 ASN A N 1
ATOM 1679 C CA . ASN A 1 205 ? 2.719 -67.188 -20 1 84.25 205 ASN A CA 1
ATOM 1680 C C . ASN A 1 205 ? 2.5 -66.125 -21.062 1 84.25 205 ASN A C 1
ATOM 1682 O O . ASN A 1 205 ? 1.437 -66.062 -21.688 1 84.25 205 ASN A O 1
ATOM 1686 N N . ILE A 1 206 ? 3.512 -65.438 -21.266 1 83.19 206 ILE A N 1
ATOM 1687 C CA . ILE A 1 206 ? 3.432 -64.312 -22.234 1 83.19 206 ILE A CA 1
ATOM 1688 C C . ILE A 1 206 ? 3.271 -64.875 -23.641 1 83.19 206 ILE A C 1
ATOM 1690 O O . ILE A 1 206 ? 2.76 -64.25 -24.547 1 83.19 206 ILE A O 1
ATOM 1694 N N . LYS A 1 207 ? 3.668 -66.125 -23.891 1 81.5 207 LYS A N 1
ATOM 1695 C CA . LYS A 1 207 ? 3.594 -66.812 -25.188 1 81.5 207 LYS A CA 1
ATOM 1696 C C . LYS A 1 207 ? 2.162 -66.812 -25.719 1 81.5 207 LYS A C 1
ATOM 1698 O O . LYS A 1 207 ? 1.941 -66.812 -26.922 1 81.5 207 LYS A O 1
ATOM 1703 N N . TYR A 1 208 ? 1.255 -66.75 -24.766 1 80.5 208 TYR A N 1
ATOM 1704 C CA . TYR A 1 208 ? -0.151 -66.812 -25.156 1 80.5 208 TYR A CA 1
ATOM 1705 C C . TYR A 1 208 ? -0.66 -65.438 -25.594 1 80.5 208 TYR A C 1
ATOM 1707 O O . TYR A 1 208 ? -1.726 -65.375 -26.203 1 80.5 208 TYR A O 1
ATOM 1715 N N . GLU A 1 209 ? 0.143 -64.5 -25.328 1 81.31 209 GLU A N 1
ATOM 1716 C CA . GLU A 1 209 ? -0.285 -63.156 -25.625 1 81.31 209 GLU A CA 1
ATOM 1717 C C . GLU A 1 209 ? 0.279 -62.688 -26.969 1 81.31 209 GLU A C 1
ATOM 1719 O O . GLU A 1 209 ? -0.199 -61.688 -27.531 1 81.31 209 GLU A O 1
ATOM 1724 N N . ILE A 1 210 ? 1.271 -63.344 -27.391 1 84.25 210 ILE A N 1
ATOM 1725 C CA . ILE A 1 210 ? 1.914 -62.938 -28.625 1 84.25 210 ILE A CA 1
ATOM 1726 C C . ILE A 1 210 ? 1.568 -63.938 -29.734 1 84.25 210 ILE A C 1
ATOM 1728 O O . ILE A 1 210 ? 1.925 -65.125 -29.656 1 84.25 210 ILE A O 1
ATOM 1732 N N . GLU A 1 211 ? 0.785 -63.594 -30.828 1 83.12 211 GLU A N 1
ATOM 1733 C CA . GLU A 1 211 ? 0.271 -64.5 -31.844 1 83.12 211 GLU A CA 1
ATOM 1734 C C . GLU A 1 211 ? 1.091 -64.375 -33.125 1 83.12 211 GLU A C 1
ATOM 1736 O O . GLU A 1 211 ? 0.842 -65.125 -34.094 1 83.12 211 GLU A O 1
ATOM 1741 N N . ASP A 1 212 ? 2.113 -63.719 -33.156 1 90.94 212 ASP A N 1
ATOM 1742 C CA . ASP A 1 212 ? 2.9 -63.594 -34.375 1 90.94 212 ASP A CA 1
ATOM 1743 C C . ASP A 1 212 ? 3.809 -64.812 -34.562 1 90.94 212 ASP A C 1
ATOM 1745 O O . ASP A 1 212 ? 4.566 -65.188 -33.656 1 90.94 212 ASP A O 1
ATOM 1749 N N . GLU A 1 213 ? 3.789 -65.5 -35.719 1 91.19 213 GLU A N 1
ATOM 1750 C CA . GLU A 1 213 ? 4.52 -66.75 -36 1 91.19 213 GLU A CA 1
ATOM 1751 C C . GLU A 1 213 ? 6.027 -66.5 -35.969 1 91.19 213 GLU A C 1
ATOM 1753 O O . GLU A 1 213 ? 6.805 -67.438 -35.844 1 91.19 213 GLU A O 1
ATOM 1758 N N . ARG A 1 214 ? 6.473 -65.25 -36.062 1 93.12 214 ARG A N 1
ATOM 1759 C CA . ARG A 1 214 ? 7.898 -64.938 -36.062 1 93.12 214 ARG A CA 1
ATOM 1760 C C . ARG A 1 214 ? 8.469 -64.938 -34.656 1 93.12 214 ARG A C 1
ATOM 1762 O O . ARG A 1 214 ? 9.688 -64.938 -34.469 1 93.12 214 ARG A O 1
ATOM 1769 N N . VAL A 1 215 ? 7.582 -65 -33.781 1 96.19 215 VAL A N 1
ATOM 1770 C CA . VAL A 1 215 ? 8.031 -64.812 -32.406 1 96.19 215 VAL A CA 1
ATOM 1771 C C . VAL A 1 215 ? 8.031 -66.188 -31.703 1 96.19 215 VAL A C 1
ATOM 1773 O O . VAL A 1 215 ? 7.027 -66.875 -31.719 1 96.19 215 VAL A O 1
ATOM 1776 N N . ARG A 1 216 ? 9.086 -66.625 -31.141 1 94.69 216 ARG A N 1
ATOM 1777 C CA . ARG A 1 216 ? 9.234 -67.812 -30.297 1 94.69 216 ARG A CA 1
ATOM 1778 C C . ARG A 1 216 ? 9.609 -67.438 -28.875 1 94.69 216 ARG A C 1
ATOM 1780 O O . ARG A 1 216 ? 10.672 -66.875 -28.641 1 94.69 216 ARG A O 1
ATOM 1787 N N . VAL A 1 217 ? 8.758 -67.75 -27.922 1 95.38 217 VAL A N 1
ATOM 1788 C CA . VAL A 1 217 ? 9 -67.375 -26.531 1 95.38 217 VAL A CA 1
ATOM 1789 C C . VAL A 1 217 ? 9.844 -68.5 -25.875 1 95.38 217 VAL A C 1
ATOM 1791 O O . VAL A 1 217 ? 9.492 -69.688 -25.922 1 95.38 217 VAL A O 1
ATOM 1794 N N . ILE A 1 218 ? 10.906 -68.062 -25.297 1 94.56 218 ILE A N 1
ATOM 1795 C CA . ILE A 1 218 ? 11.789 -69.062 -24.641 1 94.56 218 ILE A CA 1
ATOM 1796 C C . ILE A 1 218 ? 12.195 -68.562 -23.266 1 94.56 218 ILE A C 1
ATOM 1798 O O . ILE A 1 218 ? 11.93 -67.375 -22.922 1 94.56 218 ILE A O 1
ATOM 1802 N N . THR A 1 219 ? 12.828 -69.438 -22.453 1 93.69 219 THR A N 1
ATOM 1803 C CA . THR A 1 219 ? 13.273 -69.062 -21.125 1 93.69 219 THR A CA 1
ATOM 1804 C C . THR A 1 219 ? 14.742 -68.625 -21.141 1 93.69 219 THR A C 1
ATOM 1806 O O . THR A 1 219 ? 15.445 -68.875 -22.125 1 93.69 219 THR A O 1
ATOM 1809 N N . PHE A 1 220 ? 15.203 -68.062 -20.078 1 92.69 220 PHE A N 1
ATOM 1810 C CA . PHE A 1 220 ? 16.594 -67.625 -19.953 1 92.69 220 PHE A CA 1
ATOM 1811 C C . PHE A 1 220 ? 17.516 -68.812 -19.969 1 92.69 220 PHE A C 1
ATOM 1813 O O . PHE A 1 220 ? 18.656 -68.75 -20.453 1 92.69 220 PHE A O 1
ATOM 1820 N N . ASP A 1 221 ? 17 -69.938 -19.562 1 91.06 221 ASP A N 1
ATOM 1821 C CA . ASP A 1 221 ? 17.781 -71.188 -19.547 1 91.06 221 ASP A CA 1
ATOM 1822 C C . ASP A 1 221 ? 17.984 -71.688 -20.969 1 91.06 221 ASP A C 1
ATOM 1824 O O . ASP A 1 221 ? 18.984 -72.375 -21.266 1 91.06 221 ASP A O 1
ATOM 1828 N N . GLU A 1 222 ? 17.078 -71.438 -21.797 1 92.69 222 GLU A N 1
ATOM 1829 C CA . GLU A 1 222 ? 17.094 -71.938 -23.156 1 92.69 222 GLU A CA 1
ATOM 1830 C C . GLU A 1 222 ? 17.844 -71 -24.109 1 92.69 222 GLU A C 1
ATOM 1832 O O . GLU A 1 222 ? 18.125 -71.375 -25.25 1 92.69 222 GLU A O 1
ATOM 1837 N N . LYS A 1 223 ? 18.156 -69.812 -23.656 1 94.19 223 LYS A N 1
ATOM 1838 C CA . LYS A 1 223 ? 18.641 -68.812 -24.547 1 94.19 223 LYS A CA 1
ATOM 1839 C C . LYS A 1 223 ? 19.922 -69.188 -25.25 1 94.19 223 LYS A C 1
ATOM 1841 O O . LYS A 1 223 ? 20.125 -68.875 -26.422 1 94.19 223 LYS A O 1
ATOM 1846 N N . ASN A 1 224 ? 20.781 -70 -24.562 1 93.06 224 ASN A N 1
ATOM 1847 C CA . ASN A 1 224 ? 22.078 -70.375 -25.109 1 93.06 224 ASN A CA 1
ATOM 1848 C C . ASN A 1 224 ? 21.953 -71.25 -26.312 1 93.06 224 ASN A C 1
ATOM 1850 O O . ASN A 1 224 ? 22.844 -71.312 -27.156 1 93.06 224 ASN A O 1
ATOM 1854 N N . ARG A 1 225 ? 20.844 -71.938 -26.391 1 93.12 225 ARG A N 1
ATOM 1855 C CA . ARG A 1 225 ? 20.594 -72.812 -27.5 1 93.12 225 ARG A CA 1
ATOM 1856 C C . ARG A 1 225 ? 20.391 -72.062 -28.812 1 93.12 225 ARG A C 1
ATOM 1858 O O . ARG A 1 225 ? 20.625 -72.625 -29.891 1 93.12 225 ARG A O 1
ATOM 1865 N N . TYR A 1 226 ? 20.031 -70.812 -28.703 1 95.31 226 TYR A N 1
ATOM 1866 C CA . TYR A 1 226 ? 19.594 -70.125 -29.906 1 95.31 226 TYR A CA 1
ATOM 1867 C C . TYR A 1 226 ? 20.438 -68.875 -30.125 1 95.31 226 TYR A C 1
ATOM 1869 O O . TYR A 1 226 ? 20.328 -68.25 -31.172 1 95.31 226 TYR A O 1
ATOM 1877 N N . ILE A 1 227 ? 21.297 -68.5 -29.234 1 95.69 227 ILE A N 1
ATOM 1878 C CA . ILE A 1 227 ? 22.031 -67.25 -29.25 1 95.69 227 ILE A CA 1
ATOM 1879 C C . ILE A 1 227 ? 22.906 -67.188 -30.484 1 95.69 227 ILE A C 1
ATOM 1881 O O . ILE A 1 227 ? 23.078 -66.062 -31.062 1 95.69 227 ILE A O 1
ATOM 1885 N N . ASP A 1 228 ? 23.422 -68.25 -30.922 1 94.25 228 ASP A N 1
ATOM 1886 C CA . ASP A 1 228 ? 24.344 -68.25 -32.062 1 94.25 228 ASP A CA 1
ATOM 1887 C C . ASP A 1 228 ? 23.594 -68.25 -33.375 1 94.25 228 ASP A C 1
ATOM 1889 O O . ASP A 1 228 ? 24.188 -68.125 -34.438 1 94.25 228 ASP A O 1
ATOM 1893 N N . GLU A 1 229 ? 22.281 -68.375 -33.281 1 94.38 229 GLU A N 1
ATOM 1894 C CA . GLU A 1 229 ? 21.453 -68.375 -34.5 1 94.38 229 GLU A CA 1
ATOM 1895 C C . GLU A 1 229 ? 21 -66.938 -34.844 1 94.38 229 GLU A C 1
ATOM 1897 O O . GLU A 1 229 ? 20.469 -66.75 -35.938 1 94.38 229 GLU A O 1
ATOM 1902 N N . VAL A 1 230 ? 21.203 -66.062 -33.969 1 97.06 230 VAL A N 1
ATOM 1903 C CA . VAL A 1 230 ? 20.656 -64.75 -34.219 1 97.06 230 VAL A CA 1
ATOM 1904 C C . VAL A 1 230 ? 21.797 -63.781 -34.594 1 97.06 230 VAL A C 1
ATOM 1906 O O . VAL A 1 230 ? 22.969 -64.062 -34.406 1 97.06 230 VAL A O 1
ATOM 1909 N N . GLN A 1 231 ? 21.344 -62.656 -35.219 1 97.44 231 GLN A N 1
ATOM 1910 C CA . GLN A 1 231 ? 22.297 -61.656 -35.656 1 97.44 231 GLN A CA 1
ATOM 1911 C C . GLN A 1 231 ? 22.312 -60.438 -34.75 1 97.44 231 GLN A C 1
ATOM 1913 O O . GLN A 1 231 ? 23.266 -59.656 -34.75 1 97.44 231 GLN A O 1
ATOM 1918 N N . SER A 1 232 ? 21.281 -60.312 -33.969 1 98.12 232 SER A N 1
ATOM 1919 C CA . SER A 1 232 ? 21.172 -59.156 -33.062 1 98.12 232 SER A CA 1
ATOM 1920 C C . SER A 1 232 ? 20.453 -59.562 -31.781 1 98.12 232 SER A C 1
ATOM 1922 O O . SER A 1 232 ? 19.484 -60.312 -31.812 1 98.12 232 SER A O 1
ATOM 1924 N N . ILE A 1 233 ? 21.016 -59.062 -30.719 1 98.25 233 ILE A N 1
ATOM 1925 C CA . ILE A 1 233 ? 20.406 -59.219 -29.406 1 98.25 233 ILE A CA 1
ATOM 1926 C C . ILE A 1 233 ? 20.062 -57.875 -28.812 1 98.25 233 ILE A C 1
ATOM 1928 O O . ILE A 1 233 ? 20.906 -56.969 -28.75 1 98.25 233 ILE A O 1
ATOM 1932 N N . ILE A 1 234 ? 18.859 -57.656 -28.406 1 97.75 234 ILE A N 1
ATOM 1933 C CA . ILE A 1 234 ? 18.422 -56.469 -27.703 1 97.75 234 ILE A CA 1
ATOM 1934 C C . ILE A 1 234 ? 17.969 -56.812 -26.297 1 97.75 234 ILE A C 1
ATOM 1936 O O . ILE A 1 234 ? 17.016 -57.562 -26.125 1 97.75 234 ILE A O 1
ATOM 1940 N N . SER A 1 235 ? 18.625 -56.312 -25.312 1 96.75 235 SER A N 1
ATOM 1941 C CA . SER A 1 235 ? 18.312 -56.656 -23.938 1 96.75 235 SER A CA 1
ATOM 1942 C C . SER A 1 235 ? 17.734 -55.438 -23.188 1 96.75 235 SER A C 1
ATOM 1944 O O . SER A 1 235 ? 18.203 -54.312 -23.359 1 96.75 235 SER A O 1
ATOM 1946 N N . CYS A 1 236 ? 16.719 -55.594 -22.453 1 93 236 CYS A N 1
ATOM 1947 C CA . CYS A 1 236 ? 16.047 -54.562 -21.672 1 93 236 CYS A CA 1
ATOM 1948 C C . CYS A 1 236 ? 15.391 -55.156 -20.422 1 93 236 CYS A C 1
ATOM 1950 O O . CYS A 1 236 ? 14.203 -54.906 -20.188 1 93 236 CYS A O 1
ATOM 1952 N N . THR A 1 237 ? 16.109 -55.781 -19.594 1 90.25 237 THR A N 1
ATOM 1953 C CA . THR A 1 237 ? 15.562 -56.438 -18.422 1 90.25 237 THR A CA 1
ATOM 1954 C C . THR A 1 237 ? 15.656 -55.531 -17.203 1 90.25 237 THR A C 1
ATOM 1956 O O . THR A 1 237 ? 16.281 -54.469 -17.25 1 90.25 237 THR A O 1
ATOM 1959 N N . SER A 1 238 ? 15.008 -55.938 -16.141 1 82.38 238 SER A N 1
ATOM 1960 C CA . SER A 1 238 ? 15.109 -55.25 -14.867 1 82.38 238 SER A CA 1
ATOM 1961 C C . SER A 1 238 ? 16.016 -55.969 -13.891 1 82.38 238 SER A C 1
ATOM 1963 O O . SER A 1 238 ? 15.961 -55.75 -12.68 1 82.38 238 SER A O 1
ATOM 1965 N N . ALA A 1 239 ? 16.828 -56.812 -14.406 1 83.94 239 ALA A N 1
ATOM 1966 C CA . ALA A 1 239 ? 17.672 -57.625 -13.555 1 83.94 239 ALA A CA 1
ATOM 1967 C C . ALA A 1 239 ? 18.781 -56.781 -12.906 1 83.94 239 ALA A C 1
ATOM 1969 O O . ALA A 1 239 ? 19.344 -55.906 -13.547 1 83.94 239 ALA A O 1
ATOM 1970 N N . PRO A 1 240 ? 19.047 -57.125 -11.617 1 82.56 240 PRO A N 1
ATOM 1971 C CA . PRO A 1 240 ? 20.125 -56.375 -10.945 1 82.56 240 PRO A CA 1
ATOM 1972 C C . PRO A 1 240 ? 21.5 -56.906 -11.312 1 82.56 240 PRO A C 1
ATOM 1974 O O . PRO A 1 240 ? 22.516 -56.344 -10.922 1 82.56 240 PRO A O 1
ATOM 1977 N N . HIS A 1 241 ? 21.484 -58.031 -12.055 1 84.88 241 HIS A N 1
ATOM 1978 C CA . HIS A 1 241 ? 22.766 -58.656 -12.406 1 84.88 241 HIS A CA 1
ATOM 1979 C C . HIS A 1 241 ? 22.859 -58.875 -13.914 1 84.88 241 HIS A C 1
ATOM 1981 O O . HIS A 1 241 ? 21.875 -58.781 -14.633 1 84.88 241 HIS A O 1
ATOM 1987 N N . ILE A 1 242 ? 24.078 -59.25 -14.273 1 92.25 242 ILE A N 1
ATOM 1988 C CA . ILE A 1 242 ? 24.359 -59.562 -15.672 1 92.25 242 ILE A CA 1
ATOM 1989 C C . ILE A 1 242 ? 23.531 -60.781 -16.109 1 92.25 242 ILE A C 1
ATOM 1991 O O . ILE A 1 242 ? 23.406 -61.75 -15.375 1 92.25 242 ILE A O 1
ATOM 1995 N N . VAL A 1 243 ? 22.953 -60.688 -17.312 1 94 243 VAL A N 1
ATOM 1996 C CA . VAL A 1 243 ? 22.094 -61.781 -17.766 1 94 243 VAL A CA 1
ATOM 1997 C C . VAL A 1 243 ? 22.766 -62.5 -18.953 1 94 243 VAL A C 1
ATOM 1999 O O . VAL A 1 243 ? 22.359 -63.594 -19.328 1 94 243 VAL A O 1
ATOM 2002 N N . LEU A 1 244 ? 23.766 -61.875 -19.547 1 95.44 244 LEU A N 1
ATOM 2003 C CA . LEU A 1 244 ? 24.484 -62.469 -20.688 1 95.44 244 LEU A CA 1
ATOM 2004 C C . LEU A 1 244 ? 25.984 -62.281 -20.531 1 95.44 244 LEU A C 1
ATOM 2006 O O . LEU A 1 244 ? 26.469 -61.125 -20.406 1 95.44 244 LEU A O 1
ATOM 2010 N N . SER A 1 245 ? 26.734 -63.344 -20.484 1 95.06 245 SER A N 1
ATOM 2011 C CA . SER A 1 245 ? 28.188 -63.312 -20.375 1 95.06 245 SER A CA 1
ATOM 2012 C C . SER A 1 245 ? 28.844 -63.938 -21.609 1 95.06 245 SER A C 1
ATOM 2014 O O . SER A 1 245 ? 28.172 -64.438 -22.484 1 95.06 245 SER A O 1
ATOM 2016 N N . LYS A 1 246 ? 30.172 -63.875 -21.656 1 93.69 246 LYS A N 1
ATOM 2017 C CA . LYS A 1 246 ? 30.953 -64.375 -22.781 1 93.69 246 LYS A CA 1
ATOM 2018 C C . LYS A 1 246 ? 30.75 -65.875 -22.938 1 93.69 246 LYS A C 1
ATOM 2020 O O . LYS A 1 246 ? 30.797 -66.438 -24.047 1 93.69 246 LYS A O 1
ATOM 2025 N N . ASN A 1 247 ? 30.438 -66.562 -21.797 1 92.69 247 ASN A N 1
ATOM 2026 C CA . ASN A 1 247 ? 30.281 -68 -21.812 1 92.69 247 ASN A CA 1
ATOM 2027 C C . ASN A 1 247 ? 28.969 -68.438 -22.484 1 92.69 247 ASN A C 1
ATOM 2029 O O . ASN A 1 247 ? 28.797 -69.562 -22.844 1 92.69 247 ASN A O 1
ATOM 2033 N N . ASP A 1 248 ? 28.141 -67.438 -22.703 1 94.5 248 ASP A N 1
ATOM 2034 C CA . ASP A 1 248 ? 26.844 -67.75 -23.297 1 94.5 248 ASP A CA 1
ATOM 2035 C C . ASP A 1 248 ? 26.906 -67.688 -24.812 1 94.5 248 ASP A C 1
ATOM 2037 O O . ASP A 1 248 ? 26 -68.188 -25.5 1 94.5 248 ASP A O 1
ATOM 2041 N N . ILE A 1 249 ? 27.938 -67.125 -25.344 1 94.62 249 ILE A N 1
ATOM 2042 C CA . ILE A 1 249 ? 28.031 -66.812 -26.781 1 94.62 249 ILE A CA 1
ATOM 2043 C C . ILE A 1 249 ? 29.156 -67.688 -27.375 1 94.62 249 ILE A C 1
ATOM 2045 O O . ILE A 1 249 ? 30.25 -67.75 -26.828 1 94.62 249 ILE A O 1
ATOM 2049 N N . GLY A 1 250 ? 28.875 -68.25 -28.484 1 92.81 250 GLY A N 1
ATOM 2050 C CA . GLY A 1 250 ? 29.891 -69.062 -29.172 1 92.81 250 GLY A CA 1
ATOM 2051 C C . GLY A 1 250 ? 31.031 -68.188 -29.703 1 92.81 250 GLY A C 1
ATOM 2052 O O . GLY A 1 250 ? 30.812 -67.062 -30.141 1 92.81 250 GLY A O 1
ATOM 2053 N N . GLU A 1 251 ? 32.219 -68.75 -29.766 1 88.69 251 GLU A N 1
ATOM 2054 C CA . GLU A 1 251 ? 33.406 -68.062 -30.234 1 88.69 251 GLU A CA 1
ATOM 2055 C C . GLU A 1 251 ? 33.375 -67.875 -31.734 1 88.69 251 GLU A C 1
ATOM 2057 O O . GLU A 1 251 ? 33.844 -66.812 -32.25 1 88.69 251 GLU A O 1
ATOM 2062 N N . CYS A 1 252 ? 32.812 -68.812 -32.375 1 88.06 252 CYS A N 1
ATOM 2063 C CA . CYS A 1 252 ? 32.75 -68.75 -33.844 1 88.06 252 CYS A CA 1
ATOM 2064 C C . CYS A 1 252 ? 31.312 -68.5 -34.312 1 88.06 252 CYS A C 1
ATOM 2066 O O . CYS A 1 252 ? 30.359 -68.812 -33.594 1 88.06 252 CYS A O 1
ATOM 2068 N N . GLY A 1 253 ? 31.125 -67.875 -35.438 1 88.12 253 GLY A N 1
ATOM 2069 C CA . GLY A 1 253 ? 29.828 -67.625 -36.031 1 88.12 253 GLY A CA 1
ATOM 2070 C C . GLY A 1 253 ? 29.734 -66.312 -36.719 1 88.12 253 GLY A C 1
ATOM 2071 O O . GLY A 1 253 ? 30.75 -65.625 -36.906 1 88.12 253 GLY A O 1
ATOM 2072 N N . GLU A 1 254 ? 28.469 -66 -37.094 1 93 254 GLU A N 1
ATOM 2073 C CA . GLU A 1 254 ? 28.234 -64.688 -37.75 1 93 254 GLU A CA 1
ATOM 2074 C C . GLU A 1 254 ? 28.391 -63.531 -36.781 1 93 254 GLU A C 1
ATOM 2076 O O . GLU A 1 254 ? 28.391 -63.719 -35.562 1 93 254 GLU A O 1
ATOM 2081 N N . LYS A 1 255 ? 28.578 -62.375 -37.406 1 95.38 255 LYS A N 1
ATOM 2082 C CA . LYS A 1 255 ? 28.656 -61.156 -36.594 1 95.38 255 LYS A CA 1
ATOM 2083 C C . LYS A 1 255 ? 27.391 -60.969 -35.75 1 95.38 255 LYS A C 1
ATOM 2085 O O . LYS A 1 255 ? 26.281 -61.188 -36.25 1 95.38 255 LYS A O 1
ATOM 2090 N N . LEU A 1 256 ? 27.609 -60.625 -34.5 1 96.88 256 LEU A N 1
ATOM 2091 C CA . LEU A 1 256 ? 26.5 -60.469 -33.562 1 96.88 256 LEU A CA 1
ATOM 2092 C C . LEU A 1 256 ? 26.469 -59.062 -33 1 96.88 256 LEU A C 1
ATOM 2094 O O . LEU A 1 256 ? 27.453 -58.594 -32.438 1 96.88 256 LEU A O 1
ATOM 2098 N N . TYR A 1 257 ? 25.375 -58.312 -33.188 1 97.69 257 TYR A N 1
ATOM 2099 C CA . TYR A 1 257 ? 25.172 -57 -32.625 1 97.69 257 TYR A CA 1
ATOM 2100 C C . TYR A 1 257 ? 24.312 -57.031 -31.375 1 97.69 257 TYR A C 1
ATOM 2102 O O . TYR A 1 257 ? 23.188 -57.562 -31.406 1 97.69 257 TYR A O 1
ATOM 2110 N N . ILE A 1 258 ? 24.875 -56.5 -30.297 1 97.81 258 ILE A N 1
ATOM 2111 C CA . ILE A 1 258 ? 24.156 -56.531 -29.031 1 97.81 258 ILE A CA 1
ATOM 2112 C C . ILE A 1 258 ? 23.828 -55.125 -28.562 1 97.81 258 ILE A C 1
ATOM 2114 O O . ILE A 1 258 ? 24.734 -54.281 -28.438 1 97.81 258 ILE A O 1
ATOM 2118 N N . TYR A 1 259 ? 22.578 -54.844 -28.328 1 96.94 259 TYR A N 1
ATOM 2119 C CA . TYR A 1 259 ? 22.125 -53.594 -27.797 1 96.94 259 TYR A CA 1
ATOM 2120 C C . TYR A 1 259 ? 21.609 -53.75 -26.359 1 96.94 259 TYR A C 1
ATOM 2122 O O . TYR A 1 259 ? 20.547 -54.344 -26.156 1 96.94 259 TYR A O 1
ATOM 2130 N N . ASP A 1 260 ? 22.312 -53.25 -25.438 1 95.44 260 ASP A N 1
ATOM 2131 C CA . ASP A 1 260 ? 21.984 -53.344 -24.031 1 95.44 260 ASP A CA 1
ATOM 2132 C C . ASP A 1 260 ? 21.25 -52.062 -23.562 1 95.44 260 ASP A C 1
ATOM 2134 O O . ASP A 1 260 ? 21.875 -51.062 -23.219 1 95.44 260 ASP A O 1
ATOM 2138 N N . LEU A 1 261 ? 19.953 -52.156 -23.359 1 91.25 261 LEU A N 1
ATOM 2139 C CA . LEU A 1 261 ? 19.141 -51 -23.047 1 91.25 261 LEU A CA 1
ATOM 2140 C C . LEU A 1 261 ? 18.812 -50.969 -21.547 1 91.25 261 LEU A C 1
ATOM 2142 O O . LEU A 1 261 ? 18.016 -50.125 -21.109 1 91.25 261 LEU A O 1
ATOM 2146 N N . ALA A 1 262 ? 19.438 -51.875 -20.781 1 88.62 262 ALA A N 1
ATOM 2147 C CA . ALA A 1 262 ? 19.109 -52 -19.359 1 88.62 262 ALA A CA 1
ATOM 2148 C C . ALA A 1 262 ? 20.125 -51.281 -18.5 1 88.62 262 ALA A C 1
ATOM 2150 O O . ALA A 1 262 ? 21.312 -51.188 -18.828 1 88.62 262 ALA A O 1
ATOM 2151 N N . VAL A 1 263 ? 19.609 -50.688 -17.391 1 83.25 263 VAL A N 1
ATOM 2152 C CA . VAL A 1 263 ? 20.438 -50.188 -16.297 1 83.25 263 VAL A CA 1
ATOM 2153 C C . VAL A 1 263 ? 19.891 -50.656 -14.961 1 83.25 263 VAL A C 1
ATOM 2155 O O . VAL A 1 263 ? 18.781 -50.312 -14.562 1 83.25 263 VAL A O 1
ATOM 2158 N N . PRO A 1 264 ? 20.75 -51.406 -14.266 1 84.69 264 PRO A N 1
ATOM 2159 C CA . PRO A 1 264 ? 22.125 -51.812 -14.555 1 84.69 264 PRO A CA 1
ATOM 2160 C C . PRO A 1 264 ? 22.234 -52.656 -15.828 1 84.69 264 PRO A C 1
ATOM 2162 O O . PRO A 1 264 ? 21.234 -53.219 -16.281 1 84.69 264 PRO A O 1
ATOM 2165 N N . ARG A 1 265 ? 23.422 -52.75 -16.359 1 91.75 265 ARG A N 1
ATOM 2166 C CA . ARG A 1 265 ? 23.656 -53.375 -17.656 1 91.75 265 ARG A CA 1
ATOM 2167 C C . ARG A 1 265 ? 23.375 -54.875 -17.609 1 91.75 265 ARG A C 1
ATOM 2169 O O . ARG A 1 265 ? 23.703 -55.531 -16.625 1 91.75 265 ARG A O 1
ATOM 2176 N N . ASP A 1 266 ? 22.766 -55.375 -18.625 1 93.31 266 ASP A N 1
ATOM 2177 C CA . ASP A 1 266 ? 22.438 -56.812 -18.781 1 93.31 266 ASP A CA 1
ATOM 2178 C C . ASP A 1 266 ? 23.656 -57.594 -19.281 1 93.31 266 ASP A C 1
ATOM 2180 O O . ASP A 1 266 ? 23.766 -58.781 -19.047 1 93.31 266 ASP A O 1
ATOM 2184 N N . ILE A 1 267 ? 24.547 -56.938 -19.953 1 95.25 267 ILE A N 1
ATOM 2185 C CA . ILE A 1 267 ? 25.609 -57.594 -20.719 1 95.25 267 ILE A CA 1
ATOM 2186 C C . ILE A 1 267 ? 26.953 -57.406 -20 1 95.25 267 ILE A C 1
ATOM 2188 O O . ILE A 1 267 ? 27.297 -56.281 -19.594 1 95.25 267 ILE A O 1
ATOM 2192 N N . ASP A 1 268 ? 27.609 -58.5 -19.906 1 93.69 268 ASP A N 1
ATOM 2193 C CA . ASP A 1 268 ? 28.938 -58.469 -19.297 1 93.69 268 ASP A CA 1
ATOM 2194 C C . ASP A 1 268 ? 29.938 -57.688 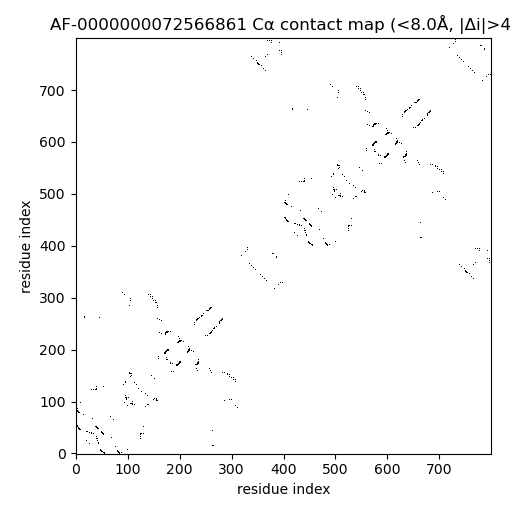-20.156 1 93.69 268 ASP A C 1
ATOM 2196 O O . ASP A 1 268 ? 29.922 -57.812 -21.391 1 93.69 268 ASP A O 1
ATOM 2200 N N . ASP A 1 269 ? 30.859 -57.031 -19.516 1 91.75 269 ASP A N 1
ATOM 2201 C CA . ASP A 1 269 ? 31.844 -56.188 -20.203 1 91.75 269 ASP A CA 1
ATOM 2202 C C . ASP A 1 269 ? 32.75 -57.062 -21.094 1 91.75 269 ASP A C 1
ATOM 2204 O O . ASP A 1 269 ? 33.188 -56.625 -22.156 1 91.75 269 ASP A O 1
ATOM 2208 N N . GLU A 1 270 ? 32.906 -58.219 -20.672 1 93.12 270 GLU A N 1
ATOM 2209 C CA . GLU A 1 270 ? 33.844 -59.094 -21.359 1 93.12 270 GLU A CA 1
ATOM 2210 C C . GLU A 1 270 ? 33.312 -59.5 -22.719 1 93.12 270 GLU A C 1
ATOM 2212 O O . GLU A 1 270 ? 34.062 -59.938 -23.594 1 93.12 270 GLU A O 1
ATOM 2217 N N . VAL A 1 271 ? 32.094 -59.375 -22.906 1 95.25 271 VAL A N 1
ATOM 2218 C CA . VAL A 1 271 ? 31.453 -59.75 -24.172 1 95.25 271 VAL A CA 1
ATOM 2219 C C . VAL A 1 271 ? 31.984 -58.875 -25.297 1 95.25 271 VAL A C 1
ATOM 2221 O O . VAL A 1 271 ? 32.125 -59.312 -26.438 1 95.25 271 VAL A O 1
ATOM 2224 N N . GLU A 1 272 ? 32.281 -57.656 -25 1 92.38 272 GLU A N 1
ATOM 2225 C CA . GLU A 1 272 ? 32.75 -56.688 -26 1 92.38 272 GLU A CA 1
ATOM 2226 C C . GLU A 1 272 ? 34.125 -57.094 -26.562 1 92.38 272 GLU A C 1
ATOM 2228 O O . GLU A 1 272 ? 34.5 -56.656 -27.625 1 92.38 272 GLU A O 1
ATOM 2233 N N . ASN A 1 273 ? 34.781 -57.969 -25.828 1 91.81 273 ASN A N 1
ATOM 2234 C CA . ASN A 1 273 ? 36.094 -58.406 -26.234 1 91.81 273 ASN A CA 1
ATOM 2235 C C . ASN A 1 273 ? 36.031 -59.5 -27.281 1 91.81 273 ASN A C 1
ATOM 2237 O O . ASN A 1 273 ? 37.062 -59.906 -27.859 1 91.81 273 ASN A O 1
ATOM 2241 N N . MET A 1 274 ? 34.906 -59.969 -27.516 1 94 274 MET A N 1
ATOM 2242 C CA . MET A 1 274 ? 34.75 -61.031 -28.516 1 94 274 MET A CA 1
ATOM 2243 C C . MET A 1 274 ? 34.812 -60.438 -29.922 1 94 274 MET A C 1
ATOM 2245 O O . MET A 1 274 ? 34.219 -59.406 -30.203 1 94 274 MET A O 1
ATOM 2249 N N . SER A 1 275 ? 35.5 -61.094 -30.812 1 92.5 275 SER A N 1
ATOM 2250 C CA . SER A 1 275 ? 35.812 -60.562 -32.125 1 92.5 275 SER A CA 1
ATOM 2251 C C . SER A 1 275 ? 34.531 -60.438 -32.969 1 92.5 275 SER A C 1
ATOM 2253 O O . SER A 1 275 ? 34.406 -59.531 -33.812 1 92.5 275 SER A O 1
ATOM 2255 N N . ARG A 1 276 ? 33.531 -61.25 -32.812 1 94.5 276 ARG A N 1
ATOM 2256 C CA . ARG A 1 276 ? 32.375 -61.25 -33.688 1 94.5 276 ARG A CA 1
ATOM 2257 C C . ARG A 1 276 ? 31.25 -60.438 -33.062 1 94.5 276 ARG A C 1
ATOM 2259 O O . ARG A 1 276 ? 30.125 -60.406 -33.594 1 94.5 276 ARG A O 1
ATOM 2266 N N . VAL A 1 277 ? 31.547 -59.812 -31.938 1 96.19 277 VAL A N 1
ATOM 2267 C CA . VAL A 1 277 ? 30.453 -59.188 -31.219 1 96.19 277 VAL A CA 1
ATOM 2268 C C . VAL A 1 277 ? 30.688 -57.688 -31.141 1 96.19 277 VAL A C 1
ATOM 2270 O O . VAL A 1 277 ? 31.812 -57.219 -30.906 1 96.19 277 VAL A O 1
ATOM 2273 N N . GLU A 1 278 ? 29.703 -56.844 -31.359 1 96.5 278 GLU A N 1
ATOM 2274 C CA . GLU A 1 278 ? 29.656 -55.406 -31.094 1 96.5 278 GLU A CA 1
ATOM 2275 C C . GLU A 1 278 ? 28.562 -55.062 -30.094 1 96.5 278 GLU A C 1
ATOM 2277 O O . GLU A 1 278 ? 27.391 -55.375 -30.312 1 96.5 278 GLU A O 1
ATOM 2282 N N . VAL A 1 279 ? 29.016 -54.469 -29.031 1 96.44 279 VAL A N 1
ATOM 2283 C CA . VAL A 1 279 ? 28.047 -54.156 -27.984 1 96.44 279 VAL A CA 1
ATOM 2284 C C . VAL A 1 279 ? 27.781 -52.656 -27.938 1 96.44 279 VAL A C 1
ATOM 2286 O O . VAL A 1 279 ? 28.703 -51.844 -27.969 1 96.44 279 VAL A O 1
ATOM 2289 N N . TYR A 1 280 ? 26.484 -52.312 -27.922 1 95 280 TYR A N 1
ATOM 2290 C CA . TYR A 1 280 ? 26.016 -50.938 -27.75 1 95 280 TYR A CA 1
ATOM 2291 C C . TYR A 1 280 ? 25.203 -50.812 -26.469 1 95 280 TYR A C 1
ATOM 2293 O O . TYR A 1 280 ? 24.062 -51.281 -26.391 1 95 280 TYR A O 1
ATOM 2301 N N . ASN A 1 281 ? 25.766 -50.188 -25.5 1 91.31 281 ASN A N 1
ATOM 2302 C CA . ASN A 1 281 ? 24.984 -49.906 -24.312 1 91.31 281 ASN A CA 1
ATOM 2303 C C . ASN A 1 281 ? 24.047 -48.719 -24.531 1 91.31 281 ASN A C 1
ATOM 2305 O O . ASN A 1 281 ? 24 -48.156 -25.609 1 91.31 281 ASN A O 1
ATOM 2309 N N . ILE A 1 282 ? 23.266 -48.438 -23.547 1 86.5 282 ILE A N 1
ATOM 2310 C CA . ILE A 1 282 ? 22.203 -47.438 -23.672 1 86.5 282 ILE A CA 1
ATOM 2311 C C . ILE A 1 282 ? 22.812 -46.094 -24.047 1 86.5 282 ILE A C 1
ATOM 2313 O O . ILE A 1 282 ? 22.219 -45.312 -24.812 1 86.5 282 ILE A O 1
ATOM 2317 N N . ASP A 1 283 ? 23.984 -45.719 -23.547 1 85.62 283 ASP A N 1
ATOM 2318 C CA . ASP A 1 283 ? 24.641 -44.438 -23.875 1 85.62 283 ASP A CA 1
ATOM 2319 C C . ASP A 1 283 ? 25.062 -44.406 -25.344 1 85.62 283 ASP A C 1
ATOM 2321 O O . ASP A 1 283 ? 24.875 -43.375 -26.016 1 85.62 283 ASP A O 1
ATOM 2325 N N . LYS A 1 284 ? 25.625 -45.5 -25.797 1 87.75 284 LYS A N 1
ATOM 2326 C CA . LYS A 1 284 ? 26.031 -45.594 -27.203 1 87.75 284 LYS A CA 1
ATOM 2327 C C . LYS A 1 284 ? 24.828 -45.531 -28.141 1 87.75 284 LYS A C 1
ATOM 2329 O O . LYS A 1 284 ? 24.875 -44.875 -29.172 1 87.75 284 LYS A O 1
ATOM 2334 N N . VAL A 1 285 ? 23.812 -46.219 -27.75 1 87.81 285 VAL A N 1
ATOM 2335 C CA . VAL A 1 285 ? 22.594 -46.219 -28.547 1 87.81 285 VAL A CA 1
ATOM 2336 C C . VAL A 1 285 ? 22.031 -44.812 -28.672 1 87.81 285 VAL A C 1
ATOM 2338 O O . VAL A 1 285 ? 21.656 -44.375 -29.75 1 87.81 285 VAL A O 1
ATOM 2341 N N . SER A 1 286 ? 22.031 -44.125 -27.562 1 83.19 286 SER A N 1
ATOM 2342 C CA . SER A 1 286 ? 21.484 -42.781 -27.5 1 83.19 286 SER A CA 1
ATOM 2343 C C . SER A 1 286 ? 22.312 -41.812 -28.344 1 83.19 286 SER A C 1
ATOM 2345 O O . SER A 1 286 ? 21.797 -40.781 -28.812 1 83.19 286 SER A O 1
ATOM 2347 N N . ALA A 1 287 ? 23.562 -42.094 -28.5 1 82.62 287 ALA A N 1
ATOM 2348 C CA . ALA A 1 287 ? 24.484 -41.219 -29.219 1 82.62 287 ALA A CA 1
ATOM 2349 C C . ALA A 1 287 ? 24.375 -41.438 -30.734 1 82.62 287 ALA A C 1
ATOM 2351 O O . ALA A 1 287 ? 24.875 -40.625 -31.516 1 82.62 287 ALA A O 1
ATOM 2352 N N . LEU A 1 288 ? 23.734 -42.469 -31.125 1 83.56 288 LEU A N 1
ATOM 2353 C CA . LEU A 1 288 ? 23.609 -42.75 -32.562 1 83.56 288 LEU A CA 1
ATOM 2354 C C . LEU A 1 288 ? 22.797 -41.656 -33.25 1 83.56 288 LEU A C 1
ATOM 2356 O O . LEU A 1 288 ? 21.828 -41.156 -32.688 1 83.56 288 LEU A O 1
ATOM 2360 N N . ASN A 1 289 ? 23.297 -41.156 -34.406 1 69.31 289 ASN A N 1
ATOM 2361 C CA . ASN A 1 289 ? 22.625 -40.125 -35.188 1 69.31 289 ASN A CA 1
ATOM 2362 C C . ASN A 1 289 ? 21.266 -40.594 -35.688 1 69.31 289 ASN A C 1
ATOM 2364 O O . ASN A 1 289 ? 21.141 -41.719 -36.188 1 69.31 289 ASN A O 1
ATOM 2368 N N . ASP A 1 290 ? 20.406 -39.812 -35.375 1 74.19 290 ASP A N 1
ATOM 2369 C CA . ASP A 1 290 ? 19.047 -40.062 -35.844 1 74.19 290 ASP A CA 1
ATOM 2370 C C . ASP A 1 290 ? 18.375 -38.781 -36.312 1 74.19 290 ASP A C 1
ATOM 2372 O O . ASP A 1 290 ? 18.359 -37.781 -35.625 1 74.19 290 ASP A O 1
ATOM 2376 N N . GLU A 1 291 ? 18.141 -38.688 -37.656 1 75.44 291 GLU A N 1
ATOM 2377 C CA . GLU A 1 291 ? 17.484 -37.531 -38.25 1 75.44 291 GLU A CA 1
ATOM 2378 C C . GLU A 1 291 ? 16.234 -37.125 -37.469 1 75.44 291 GLU A C 1
ATOM 2380 O O . GLU A 1 291 ? 15.922 -35.938 -37.312 1 75.44 291 GLU A O 1
ATOM 2385 N N . ASN A 1 292 ? 15.641 -38.125 -37 1 77.81 292 ASN A N 1
ATOM 2386 C CA . ASN A 1 292 ? 14.422 -37.875 -36.25 1 77.81 292 ASN A CA 1
ATOM 2387 C C . ASN A 1 292 ? 14.695 -37.125 -34.938 1 77.81 292 ASN A C 1
ATOM 2389 O O . ASN A 1 292 ? 13.867 -36.312 -34.5 1 77.81 292 ASN A O 1
ATOM 2393 N N . LYS A 1 293 ? 15.938 -37.25 -34.406 1 81.12 293 LYS A N 1
ATOM 2394 C CA . LYS A 1 293 ? 16.328 -36.531 -33.188 1 81.12 293 LYS A CA 1
ATOM 2395 C C . LYS A 1 293 ? 16.406 -35.031 -33.438 1 81.12 293 LYS A C 1
ATOM 2397 O O . LYS A 1 293 ? 15.914 -34.219 -32.656 1 81.12 293 LYS A O 1
ATOM 2402 N N . LYS A 1 294 ? 16.953 -34.656 -34.531 1 82.06 294 LYS A N 1
ATOM 2403 C CA . LYS A 1 294 ? 17.094 -33.25 -34.875 1 82.06 294 LYS A CA 1
ATOM 2404 C C . LYS A 1 294 ? 15.734 -32.594 -35.094 1 82.06 294 LYS A C 1
ATOM 2406 O O . LYS A 1 294 ? 15.492 -31.469 -34.625 1 82.06 294 LYS A O 1
ATOM 2411 N N . LEU A 1 295 ? 14.906 -33.344 -35.781 1 83.12 295 LEU A N 1
ATOM 2412 C CA . LEU A 1 295 ? 13.57 -32.844 -36.031 1 83.12 295 LEU A CA 1
ATOM 2413 C C . LEU A 1 295 ? 12.789 -32.656 -34.75 1 83.12 295 LEU A C 1
ATOM 2415 O O . LEU A 1 295 ? 12.07 -31.672 -34.562 1 83.12 295 LEU A O 1
ATOM 2419 N N . ARG A 1 296 ? 12.945 -33.562 -33.875 1 85.81 296 ARG A N 1
ATOM 2420 C CA . ARG A 1 296 ? 12.25 -33.531 -32.594 1 85.81 296 ARG A CA 1
ATOM 2421 C C . ARG A 1 296 ? 12.711 -32.312 -31.766 1 85.81 296 ARG A C 1
ATOM 2423 O O . ARG A 1 296 ? 11.891 -31.625 -31.172 1 85.81 296 ARG A O 1
ATOM 2430 N N . VAL A 1 297 ? 13.969 -32.062 -31.766 1 87 297 VAL A N 1
ATOM 2431 C CA . VAL A 1 297 ? 14.523 -30.938 -31.016 1 87 297 VAL A CA 1
ATOM 2432 C C . VAL A 1 297 ? 13.961 -29.625 -31.531 1 87 297 VAL A C 1
ATOM 2434 O O . VAL A 1 297 ? 13.586 -28.75 -30.75 1 87 297 VAL A O 1
ATOM 2437 N N . GLN A 1 298 ? 13.93 -29.547 -32.844 1 89.31 298 GLN A N 1
ATOM 2438 C CA . GLN A 1 298 ? 13.406 -28.328 -33.469 1 89.31 298 GLN A CA 1
ATOM 2439 C C . GLN A 1 298 ? 11.953 -28.094 -33.062 1 89.31 298 GLN A C 1
ATOM 2441 O O . GLN A 1 298 ? 11.578 -26.984 -32.656 1 89.31 298 GLN A O 1
ATOM 2446 N N . ARG A 1 299 ? 11.188 -29.094 -33.094 1 90 299 ARG A N 1
ATOM 2447 C CA . ARG A 1 299 ? 9.781 -28.984 -32.719 1 90 299 ARG A CA 1
ATOM 2448 C C . ARG A 1 299 ? 9.633 -28.625 -31.25 1 90 299 ARG A C 1
ATOM 2450 O O . ARG A 1 299 ? 8.758 -27.844 -30.875 1 90 299 ARG A O 1
ATOM 2457 N N . MET A 1 300 ? 10.422 -29.203 -30.484 1 93.38 300 MET A N 1
ATOM 2458 C CA . MET A 1 300 ? 10.367 -28.969 -29.047 1 93.38 300 MET A CA 1
ATOM 2459 C C . MET A 1 300 ? 10.695 -27.516 -28.734 1 93.38 300 MET A C 1
ATOM 2461 O O . MET A 1 300 ? 10 -26.875 -27.938 1 93.38 300 MET A O 1
ATOM 2465 N N . VAL A 1 301 ? 11.695 -27.016 -29.344 1 93.56 301 VAL A N 1
ATOM 2466 C CA . VAL A 1 301 ? 12.117 -25.641 -29.109 1 93.56 301 VAL A CA 1
ATOM 2467 C C . VAL A 1 301 ? 11.016 -24.688 -29.547 1 93.56 301 VAL A C 1
ATOM 2469 O O . VAL A 1 301 ? 10.727 -23.703 -28.875 1 93.56 301 VAL A O 1
ATOM 2472 N N . GLU A 1 302 ? 10.352 -25 -30.625 1 94.44 302 GLU A N 1
ATOM 2473 C CA . GLU A 1 302 ? 9.289 -24.156 -31.172 1 94.44 302 GLU A CA 1
ATOM 2474 C C . GLU A 1 302 ? 8.078 -24.141 -30.25 1 94.44 302 GLU A C 1
ATOM 2476 O O . GLU A 1 302 ? 7.27 -23.203 -30.312 1 94.44 302 GLU A O 1
ATOM 2481 N N . ASN A 1 303 ? 7.949 -25.109 -29.484 1 95.31 303 ASN A N 1
ATOM 2482 C CA . ASN A 1 303 ? 6.754 -25.219 -28.656 1 95.31 303 ASN A CA 1
ATOM 2483 C C . ASN A 1 303 ? 7.07 -24.969 -27.188 1 95.31 303 ASN A C 1
ATOM 2485 O O . ASN A 1 303 ? 6.254 -25.25 -26.312 1 95.31 303 ASN A O 1
ATOM 2489 N N . LYS A 1 304 ? 8.18 -24.406 -26.891 1 95.5 304 LYS A N 1
ATOM 2490 C CA . LYS A 1 304 ? 8.625 -24.125 -25.531 1 95.5 304 LYS A CA 1
ATOM 2491 C C . LYS A 1 304 ? 7.652 -23.188 -24.828 1 95.5 304 LYS A C 1
ATOM 2493 O O . LYS A 1 304 ? 7.613 -23.141 -23.594 1 95.5 304 LYS A O 1
ATOM 2498 N N . TYR A 1 305 ? 6.871 -22.422 -25.625 1 95.94 305 TYR A N 1
ATOM 2499 C CA . TYR A 1 305 ? 5.914 -21.484 -25.047 1 95.94 305 TYR A CA 1
ATOM 2500 C C . TYR A 1 305 ? 4.879 -22.219 -24.203 1 95.94 305 TYR A C 1
ATOM 2502 O O . TYR A 1 305 ? 4.348 -21.656 -23.234 1 95.94 305 TYR A O 1
ATOM 2510 N N . ILE A 1 306 ? 4.594 -23.453 -24.516 1 96.62 306 ILE A N 1
ATOM 2511 C CA . ILE A 1 306 ? 3.635 -24.25 -23.766 1 96.62 306 ILE A CA 1
ATOM 2512 C C . ILE A 1 306 ? 4.172 -24.5 -22.359 1 96.62 306 ILE A C 1
ATOM 2514 O O . ILE A 1 306 ? 3.459 -24.312 -21.359 1 96.62 306 ILE A O 1
ATOM 2518 N N . LEU A 1 307 ? 5.398 -24.875 -22.328 1 96.31 307 LEU A N 1
ATOM 2519 C CA . LEU A 1 307 ? 6.07 -25.109 -21.062 1 96.31 307 LEU A CA 1
ATOM 2520 C C . LEU A 1 307 ? 6.055 -23.844 -20.203 1 96.31 307 LEU A C 1
ATOM 2522 O O . LEU A 1 307 ? 5.715 -23.906 -19.016 1 96.31 307 LEU A O 1
ATOM 2526 N N . LYS A 1 308 ? 6.379 -22.719 -20.797 1 96.19 308 LYS A N 1
ATOM 2527 C CA . LYS A 1 308 ? 6.426 -21.438 -20.078 1 96.19 308 LYS A CA 1
ATOM 2528 C C . LYS A 1 308 ? 5.059 -21.062 -19.516 1 96.19 308 LYS A C 1
ATOM 2530 O O . LYS A 1 308 ? 4.949 -20.609 -18.375 1 96.19 308 LYS A O 1
ATOM 2535 N N . LYS A 1 309 ? 4.07 -21.25 -20.297 1 97.06 309 LYS A N 1
ATOM 2536 C CA . LYS A 1 309 ? 2.707 -20.938 -19.875 1 97.06 309 LYS A CA 1
ATOM 2537 C C . LYS A 1 309 ? 2.307 -21.734 -18.641 1 97.06 309 LYS A C 1
ATOM 2539 O O . LYS A 1 309 ? 1.841 -21.156 -17.656 1 97.06 309 LYS A O 1
ATOM 2544 N N . TYR A 1 310 ? 2.504 -23.047 -18.672 1 96.75 310 TYR A N 1
ATOM 2545 C CA . TYR A 1 310 ? 2.121 -23.906 -17.562 1 96.75 310 TYR A CA 1
ATOM 2546 C C . TYR A 1 310 ? 2.957 -23.609 -16.328 1 96.75 310 TYR A C 1
ATOM 2548 O O . TYR A 1 310 ? 2.445 -23.641 -15.211 1 96.75 310 TYR A O 1
ATOM 2556 N N . LEU A 1 311 ? 4.184 -23.344 -16.547 1 96.75 311 LEU A N 1
ATOM 2557 C CA . LEU A 1 311 ? 5.055 -22.984 -15.438 1 96.75 311 LEU A CA 1
ATOM 2558 C C . LEU A 1 311 ? 4.574 -21.719 -14.766 1 96.75 311 LEU A C 1
ATOM 2560 O O . LEU A 1 311 ? 4.5 -21.641 -13.531 1 96.75 311 LEU A O 1
ATOM 2564 N N . ASN A 1 312 ? 4.289 -20.766 -15.562 1 95.94 312 ASN A N 1
ATOM 2565 C CA . ASN A 1 312 ? 3.791 -19.5 -15.031 1 95.94 312 ASN A CA 1
ATOM 2566 C C . ASN A 1 312 ? 2.496 -19.688 -14.25 1 95.94 312 ASN A C 1
ATOM 2568 O O . ASN A 1 312 ? 2.318 -19.109 -13.18 1 95.94 312 ASN A O 1
ATOM 2572 N N . GLU A 1 313 ? 1.635 -20.469 -14.781 1 96.38 313 GLU A N 1
ATOM 2573 C CA . GLU A 1 313 ? 0.373 -20.75 -14.102 1 96.38 313 GLU A CA 1
ATOM 2574 C C . GLU A 1 313 ? 0.609 -21.422 -12.75 1 96.38 313 GLU A C 1
ATOM 2576 O O . GLU A 1 313 ? -0.064 -21.094 -11.766 1 96.38 313 GLU A O 1
ATOM 2581 N N . PHE A 1 314 ? 1.517 -22.266 -12.711 1 96.06 314 PHE A N 1
ATOM 2582 C CA . PHE A 1 314 ? 1.839 -22.938 -11.453 1 96.06 314 PHE A CA 1
ATOM 2583 C C . PHE A 1 314 ? 2.396 -21.953 -10.438 1 96.06 314 PHE A C 1
ATOM 2585 O O . PHE A 1 314 ? 2.01 -21.953 -9.273 1 96.06 314 PHE A O 1
ATOM 2592 N N . PHE A 1 315 ? 3.309 -21.172 -10.898 1 95.44 315 PHE A N 1
ATOM 2593 C CA . PHE A 1 315 ? 3.908 -20.188 -9.992 1 95.44 315 PHE A CA 1
ATOM 2594 C C . PHE A 1 315 ? 2.865 -19.203 -9.484 1 95.44 315 PHE A C 1
ATOM 2596 O O . PHE A 1 315 ? 2.91 -18.781 -8.328 1 95.44 315 PHE A O 1
ATOM 2603 N N . GLU A 1 316 ? 1.987 -18.797 -10.336 1 95 316 GLU A N 1
ATOM 2604 C CA . GLU A 1 316 ? 0.889 -17.938 -9.914 1 95 316 GLU A CA 1
ATOM 2605 C C . GLU A 1 316 ? 0.039 -18.609 -8.844 1 95 316 GLU A C 1
ATOM 2607 O O . GLU A 1 316 ? -0.343 -17.969 -7.855 1 95 316 GLU A O 1
ATOM 2612 N N . TRP A 1 317 ? -0.221 -19.859 -9.102 1 94.44 317 TRP A N 1
ATOM 2613 C CA . TRP A 1 317 ? -0.97 -20.641 -8.117 1 94.44 317 TRP A CA 1
ATOM 2614 C C . TRP A 1 317 ? -0.229 -20.688 -6.785 1 94.44 317 TRP A C 1
ATOM 2616 O O . TRP A 1 317 ? -0.834 -20.516 -5.723 1 94.44 317 TRP A O 1
ATOM 2626 N N . GLN A 1 318 ? 1.024 -20.906 -6.824 1 92.31 318 GLN A N 1
ATOM 2627 C CA . GLN A 1 318 ? 1.837 -20.969 -5.613 1 92.31 318 GLN A CA 1
ATOM 2628 C C . GLN A 1 318 ? 1.799 -19.641 -4.863 1 92.31 318 GLN A C 1
ATOM 2630 O O . GLN A 1 318 ? 1.696 -19.625 -3.633 1 92.31 318 GLN A O 1
ATOM 2635 N N . LYS A 1 319 ? 1.91 -18.594 -5.594 1 92.81 319 LYS A N 1
ATOM 2636 C CA . LYS A 1 319 ? 1.884 -17.266 -5 1 92.81 319 LYS A CA 1
ATOM 2637 C C . LYS A 1 319 ? 0.56 -17.016 -4.285 1 92.81 319 LYS A C 1
ATOM 2639 O O . LYS A 1 319 ? 0.542 -16.516 -3.156 1 92.81 319 LYS A O 1
ATOM 2644 N N . ILE A 1 320 ? -0.49 -17.281 -4.906 1 94.31 320 ILE A N 1
ATOM 2645 C CA . ILE A 1 320 ? -1.818 -17.062 -4.348 1 94.31 320 ILE A CA 1
ATOM 2646 C C . ILE A 1 320 ? -2.018 -17.953 -3.119 1 94.31 320 ILE A C 1
ATOM 2648 O O . ILE A 1 320 ? -2.619 -17.516 -2.131 1 94.31 320 ILE A O 1
ATOM 2652 N N . ARG A 1 321 ? -1.508 -19.172 -3.197 1 91.69 321 ARG A N 1
ATOM 2653 C CA . ARG A 1 321 ? -1.618 -20.094 -2.066 1 91.69 321 ARG A CA 1
ATOM 2654 C C . ARG A 1 321 ? -0.887 -19.547 -0.845 1 91.69 321 ARG A C 1
ATOM 2656 O O . ARG A 1 321 ? -1.317 -19.766 0.29 1 91.69 321 ARG A O 1
ATOM 2663 N N . SER A 1 322 ? 0.119 -18.891 -1.07 1 91.31 322 SER A N 1
ATOM 2664 C CA . SER A 1 322 ? 0.925 -18.359 0.025 1 91.31 322 SER A CA 1
ATOM 2665 C C . SER A 1 322 ? 0.131 -17.359 0.864 1 91.31 322 SER A C 1
ATOM 2667 O O . SER A 1 322 ? 0.442 -17.141 2.037 1 91.31 322 SER A O 1
ATOM 2669 N N . ILE A 1 323 ? -0.92 -16.75 0.334 1 94.69 323 ILE A N 1
ATOM 2670 C CA . ILE A 1 323 ? -1.678 -15.75 1.075 1 94.69 323 ILE A CA 1
ATOM 2671 C C . ILE A 1 323 ? -3.023 -16.328 1.503 1 94.69 323 ILE A C 1
ATOM 2673 O O . ILE A 1 323 ? -3.91 -15.602 1.944 1 94.69 323 ILE A O 1
ATOM 2677 N N . ALA A 1 324 ? -3.182 -17.625 1.415 1 94.12 324 ALA A N 1
ATOM 2678 C CA . ALA A 1 324 ? -4.422 -18.312 1.771 1 94.12 324 ALA A CA 1
ATOM 2679 C C . ALA A 1 324 ? -4.797 -18.047 3.227 1 94.12 324 ALA A C 1
ATOM 2681 O O . ALA A 1 324 ? -5.965 -17.797 3.539 1 94.12 324 ALA A O 1
ATOM 2682 N N . PRO A 1 325 ? -3.842 -18.078 4.102 1 94.81 325 PRO A N 1
ATOM 2683 C CA . PRO A 1 325 ? -4.207 -17.781 5.488 1 94.81 325 PRO A CA 1
ATOM 2684 C C . PRO A 1 325 ? -4.773 -16.375 5.668 1 94.81 325 PRO A C 1
ATOM 2686 O O . PRO A 1 325 ? -5.723 -16.172 6.43 1 94.81 325 PRO A O 1
ATOM 2689 N N . GLU A 1 326 ? -4.191 -15.391 5 1 95.19 326 GLU A N 1
ATOM 2690 C CA . GLU A 1 326 ? -4.684 -14.016 5.059 1 95.19 326 GLU A CA 1
ATOM 2691 C C . GLU A 1 326 ? -6.098 -13.914 4.488 1 95.19 326 GLU A C 1
ATOM 2693 O O . GLU A 1 326 ? -6.945 -13.211 5.043 1 95.19 326 GLU A O 1
ATOM 2698 N N . ILE A 1 327 ? -6.344 -14.625 3.438 1 96.25 327 ILE A N 1
ATOM 2699 C CA . ILE A 1 327 ? -7.66 -14.648 2.816 1 96.25 327 ILE A CA 1
ATOM 2700 C C . ILE A 1 327 ? -8.68 -15.227 3.795 1 96.25 327 ILE A C 1
ATOM 2702 O O . ILE A 1 327 ? -9.789 -14.703 3.936 1 96.25 327 ILE A O 1
ATOM 2706 N N . LYS A 1 328 ? -8.234 -16.266 4.426 1 96.44 328 LYS A N 1
ATOM 2707 C CA . LYS A 1 328 ? -9.109 -16.891 5.414 1 96.44 328 LYS A CA 1
ATOM 2708 C C . LYS A 1 328 ? -9.469 -15.922 6.531 1 96.44 328 LYS A C 1
ATOM 2710 O O . LYS A 1 328 ? -10.617 -15.852 6.957 1 96.44 328 LYS A O 1
ATOM 2715 N N . LYS A 1 329 ? -8.523 -15.203 6.973 1 96.19 329 LYS A N 1
ATOM 2716 C CA . LYS A 1 329 ? -8.742 -14.211 8.023 1 96.19 329 LYS A CA 1
ATOM 2717 C C . LYS A 1 329 ? -9.742 -13.148 7.582 1 96.19 329 LYS A C 1
ATOM 2719 O O . LYS A 1 329 ? -10.633 -12.773 8.344 1 96.19 329 LYS A O 1
ATOM 2724 N N . ILE A 1 330 ? -9.617 -12.641 6.359 1 96.62 330 ILE A N 1
ATOM 2725 C CA . ILE A 1 330 ? -10.508 -11.625 5.809 1 96.62 330 ILE A CA 1
ATOM 2726 C C . ILE A 1 330 ? -11.938 -12.164 5.75 1 96.62 330 ILE A C 1
ATOM 2728 O O . ILE A 1 330 ? -12.883 -11.477 6.133 1 96.62 330 ILE A O 1
ATOM 2732 N N . LYS A 1 331 ? -12.039 -13.406 5.348 1 97 331 LYS A N 1
ATOM 2733 C CA . LYS A 1 331 ? -13.359 -14.031 5.254 1 97 331 LYS A CA 1
ATOM 2734 C C . LYS A 1 331 ? -13.984 -14.188 6.637 1 97 331 LYS A C 1
ATOM 2736 O O . LYS A 1 331 ? -15.195 -14.016 6.797 1 97 331 LYS A O 1
ATOM 2741 N N . GLU A 1 332 ? -13.164 -14.516 7.57 1 96.88 332 GLU A N 1
ATOM 2742 C CA . GLU A 1 332 ? -13.648 -14.672 8.938 1 96.88 332 GLU A CA 1
ATOM 2743 C C . GLU A 1 332 ? -14.188 -13.352 9.484 1 96.88 332 GLU A C 1
ATOM 2745 O O . GLU A 1 332 ? -15.219 -13.328 10.164 1 96.88 332 GLU A O 1
ATOM 2750 N N . VAL A 1 333 ? -13.508 -12.289 9.188 1 96.38 333 VAL A N 1
ATOM 2751 C CA . VAL A 1 333 ? -13.969 -10.969 9.594 1 96.38 333 VAL A CA 1
ATOM 2752 C C . VAL A 1 333 ? -15.328 -10.672 8.961 1 96.38 333 VAL A C 1
ATOM 2754 O O . VAL A 1 333 ? -16.25 -10.234 9.641 1 96.38 333 VAL A O 1
ATOM 2757 N N . GLY A 1 334 ? -15.391 -10.922 7.656 1 96.81 334 GLY A N 1
ATOM 2758 C CA . GLY A 1 334 ? -16.656 -10.727 6.973 1 96.81 334 GLY A CA 1
ATOM 2759 C C . GLY A 1 334 ? -17.797 -11.508 7.598 1 96.81 334 GLY A C 1
ATOM 2760 O O . GLY A 1 334 ? -18.891 -10.977 7.789 1 96.81 334 GLY A O 1
ATOM 2761 N N . ASN A 1 335 ? -17.516 -12.711 7.953 1 96.5 335 ASN A N 1
ATOM 2762 C CA . ASN A 1 335 ? -18.516 -13.578 8.578 1 96.5 335 ASN A CA 1
ATOM 2763 C C . ASN A 1 335 ? -18.953 -13.047 9.938 1 96.5 335 ASN A C 1
ATOM 2765 O O . ASN A 1 335 ? -20.125 -13.094 10.281 1 96.5 335 ASN A O 1
ATOM 2769 N N . GLU A 1 336 ? -18.031 -12.594 10.656 1 96.81 336 GLU A N 1
ATOM 2770 C CA . GLU A 1 336 ? -18.344 -12.055 11.969 1 96.81 336 GLU A CA 1
ATOM 2771 C C . GLU A 1 336 ? -19.172 -10.781 11.859 1 96.81 336 GLU A C 1
ATOM 2773 O O . GLU A 1 336 ? -20.156 -10.609 12.586 1 96.81 336 GLU A O 1
ATOM 2778 N N . VAL A 1 337 ? -18.797 -9.875 10.977 1 96.44 337 VAL A N 1
ATOM 2779 C CA . VAL A 1 337 ? -19.5 -8.609 10.781 1 96.44 337 VAL A CA 1
ATOM 2780 C C . VAL A 1 337 ? -20.953 -8.867 10.406 1 96.44 337 VAL A C 1
ATOM 2782 O O . VAL A 1 337 ? -21.859 -8.289 10.992 1 96.44 337 VAL A O 1
ATOM 2785 N N . TYR A 1 338 ? -21.109 -9.758 9.43 1 95.06 338 TYR A N 1
ATOM 2786 C CA . TYR A 1 338 ? -22.453 -10.047 8.969 1 95.06 338 TYR A CA 1
ATOM 2787 C C . TYR A 1 338 ? -23.234 -10.82 10.016 1 95.06 338 TYR A C 1
ATOM 2789 O O . TYR A 1 338 ? -24.406 -10.516 10.281 1 95.06 338 TYR A O 1
ATOM 2797 N N . SER A 1 339 ? -22.641 -11.812 10.727 1 96.69 339 SER A N 1
ATOM 2798 C CA . SER A 1 339 ? -23.359 -12.695 11.641 1 96.69 339 SER A CA 1
ATOM 2799 C C . SER A 1 339 ? -23.906 -11.922 12.836 1 96.69 339 SER A C 1
ATOM 2801 O O . SER A 1 339 ? -25.031 -12.141 13.258 1 96.69 339 SER A O 1
ATOM 2803 N N . MET A 1 340 ? -23.172 -11.031 13.422 1 96.5 340 MET A N 1
ATOM 2804 C CA . MET A 1 340 ? -23.594 -10.227 14.562 1 96.5 340 MET A CA 1
ATOM 2805 C C . MET A 1 340 ? -24.828 -9.414 14.227 1 96.5 340 MET A C 1
ATOM 2807 O O . MET A 1 340 ? -25.781 -9.359 15.016 1 96.5 340 MET A O 1
ATOM 2811 N N . ARG A 1 341 ? -24.859 -8.898 13.07 1 97 341 ARG A N 1
ATOM 2812 C CA . ARG A 1 341 ? -25.969 -8.031 12.648 1 97 341 ARG A CA 1
ATOM 2813 C C . ARG A 1 341 ? -27.188 -8.859 12.25 1 97 341 ARG A C 1
ATOM 2815 O O . ARG A 1 341 ? -28.328 -8.469 12.516 1 97 341 ARG A O 1
ATOM 2822 N N . SER A 1 342 ? -26.891 -9.984 11.594 1 96.69 342 SER A N 1
ATOM 2823 C CA . SER A 1 342 ? -27.969 -10.898 11.25 1 96.69 342 SER A CA 1
ATOM 2824 C C . SER A 1 342 ? -28.672 -11.414 12.5 1 96.69 342 SER A C 1
ATOM 2826 O O . SER A 1 342 ? -29.906 -11.461 12.547 1 96.69 342 SER A O 1
ATOM 2828 N N . ILE A 1 343 ? -27.953 -11.719 13.523 1 97.06 343 ILE A N 1
ATOM 2829 C CA . ILE A 1 343 ? -28.5 -12.195 14.789 1 97.06 343 ILE A CA 1
ATOM 2830 C C . ILE A 1 343 ? -29.328 -11.094 15.445 1 97.06 343 ILE A C 1
ATOM 2832 O O . ILE A 1 343 ? -30.422 -11.352 15.961 1 97.06 343 ILE A O 1
ATOM 2836 N N . THR A 1 344 ? -28.844 -9.898 15.406 1 97.44 344 THR A N 1
ATOM 2837 C CA . THR A 1 344 ? -29.562 -8.766 15.969 1 97.44 344 THR A CA 1
ATOM 2838 C C . THR A 1 344 ? -30.922 -8.578 15.273 1 97.44 344 THR A C 1
ATOM 2840 O O . THR A 1 344 ? -31.938 -8.359 15.93 1 97.44 344 THR A O 1
ATOM 2843 N N . PHE A 1 345 ? -30.922 -8.711 13.992 1 96.69 345 PHE A N 1
ATOM 2844 C CA . PHE A 1 345 ? -32.156 -8.578 13.258 1 96.69 345 PHE A CA 1
ATOM 2845 C C . PHE A 1 345 ? -33.156 -9.672 13.648 1 96.69 345 PHE A C 1
ATOM 2847 O O . PHE A 1 345 ? -34.344 -9.406 13.898 1 96.69 345 PHE A O 1
ATOM 2854 N N . LYS A 1 346 ? -32.688 -10.891 13.648 1 96.38 346 LYS A N 1
ATOM 2855 C CA . LYS A 1 346 ? -33.5 -12.047 13.992 1 96.38 346 LYS A CA 1
ATOM 2856 C C . LYS A 1 346 ? -34.188 -11.859 15.359 1 96.38 346 LYS A C 1
ATOM 2858 O O . LYS A 1 346 ? -35.344 -12.227 15.547 1 96.38 346 LYS A O 1
ATOM 2863 N N . ASN A 1 347 ? -33.438 -11.219 16.266 1 96.19 347 ASN A N 1
ATOM 2864 C CA . ASN A 1 347 ? -33.906 -11.062 17.625 1 96.19 347 ASN A CA 1
ATOM 2865 C C . ASN A 1 347 ? -34.875 -9.891 17.766 1 96.19 347 ASN A C 1
ATOM 2867 O O . ASN A 1 347 ? -35.75 -9.898 18.625 1 96.19 347 ASN A O 1
ATOM 2871 N N . LYS A 1 348 ? -34.719 -8.906 16.891 1 95.5 348 LYS A N 1
ATOM 2872 C CA . LYS A 1 348 ? -35.438 -7.664 17.109 1 95.5 348 LYS A CA 1
ATOM 2873 C C . LYS A 1 348 ? -36.562 -7.496 16.094 1 95.5 348 LYS A C 1
ATOM 2875 O O . LYS A 1 348 ? -37.469 -6.672 16.281 1 95.5 348 LYS A O 1
ATOM 2880 N N . CYS A 1 349 ? -36.531 -8.281 15.055 1 93.62 349 CYS A N 1
ATOM 2881 C CA . CYS A 1 349 ? -37.5 -8.094 13.992 1 93.62 349 CYS A CA 1
ATOM 2882 C C . CYS A 1 349 ? -38.906 -8.445 14.484 1 93.62 349 CYS A C 1
ATOM 2884 O O . CYS A 1 349 ? -39.062 -9.242 15.406 1 93.62 349 CYS A O 1
ATOM 2886 N N . ARG A 1 350 ? -39.875 -7.871 13.922 1 90.62 350 ARG A N 1
ATOM 2887 C CA . ARG A 1 350 ? -41.281 -8.117 14.281 1 90.62 350 ARG A CA 1
ATOM 2888 C C . ARG A 1 350 ? -41.844 -9.305 13.5 1 90.62 350 ARG A C 1
ATOM 2890 O O . ARG A 1 350 ? -42.531 -10.148 14.062 1 90.62 350 ARG A O 1
ATOM 2897 N N . ASP A 1 351 ? -41.531 -9.312 12.297 1 90.62 351 ASP A N 1
ATOM 2898 C CA . ASP A 1 351 ? -42 -10.391 11.43 1 90.62 351 ASP A CA 1
ATOM 2899 C C . ASP A 1 351 ? -40.844 -11.32 11.055 1 90.62 351 ASP A C 1
ATOM 2901 O O . ASP A 1 351 ? -39.938 -10.922 10.328 1 90.62 351 ASP A O 1
ATOM 2905 N N . LYS A 1 352 ? -40.969 -12.547 11.352 1 91.62 352 LYS A N 1
ATOM 2906 C CA . LYS A 1 352 ? -39.875 -13.531 11.18 1 91.62 352 LYS A CA 1
ATOM 2907 C C . LYS A 1 352 ? -39.781 -13.953 9.719 1 91.62 352 LYS A C 1
ATOM 2909 O O . LYS A 1 352 ? -38.75 -14.539 9.32 1 91.62 352 LYS A O 1
ATOM 2914 N N . SER A 1 353 ? -40.719 -13.562 8.938 1 91.44 353 SER A N 1
ATOM 2915 C CA . SER A 1 353 ? -40.719 -13.969 7.535 1 91.44 353 SER A CA 1
ATOM 2916 C C . SER A 1 353 ? -39.625 -13.211 6.762 1 91.44 353 SER A C 1
ATOM 2918 O O . SER A 1 353 ? -39.219 -13.648 5.688 1 91.44 353 SER A O 1
ATOM 2920 N N . ASP A 1 354 ? -39.156 -12.117 7.367 1 93.88 354 ASP A N 1
ATOM 2921 C CA . ASP A 1 354 ? -38.219 -11.266 6.648 1 93.88 354 ASP A CA 1
ATOM 2922 C C . ASP A 1 354 ? -36.781 -11.562 7.062 1 93.88 354 ASP A C 1
ATOM 2924 O O . ASP A 1 354 ? -35.844 -10.953 6.547 1 93.88 354 ASP A O 1
ATOM 2928 N N . ILE A 1 355 ? -36.562 -12.555 7.867 1 95.12 355 ILE A N 1
ATOM 2929 C CA . ILE A 1 355 ? -35.25 -12.836 8.438 1 95.12 355 ILE A CA 1
ATOM 2930 C C . ILE A 1 355 ? -34.312 -13.266 7.328 1 95.12 355 ILE A C 1
ATOM 2932 O O . ILE A 1 355 ? -33.156 -12.781 7.258 1 95.12 355 ILE A O 1
ATOM 2936 N N . LYS A 1 356 ? -34.75 -14.141 6.469 1 95.88 356 LYS A N 1
ATOM 2937 C CA . LYS A 1 356 ? -33.906 -14.641 5.395 1 95.88 356 LYS A CA 1
ATOM 2938 C C . LYS A 1 356 ? -33.469 -13.516 4.453 1 95.88 356 LYS A C 1
ATOM 2940 O O . LYS A 1 356 ? -32.312 -13.438 4.039 1 95.88 356 LYS A O 1
ATOM 2945 N N . LEU A 1 357 ? -34.438 -12.672 4.137 1 96.44 357 LEU A N 1
ATOM 2946 C CA . LEU A 1 357 ? -34.156 -11.547 3.252 1 96.44 357 LEU A CA 1
ATOM 2947 C C . LEU A 1 357 ? -33.125 -10.602 3.879 1 96.44 357 LEU A C 1
ATOM 2949 O O . LEU A 1 357 ? -32.156 -10.203 3.225 1 96.44 357 LEU A O 1
ATOM 2953 N N . ALA A 1 358 ? -33.375 -10.273 5.137 1 96.44 358 ALA A N 1
ATOM 2954 C CA . ALA A 1 358 ? -32.438 -9.391 5.844 1 96.44 358 ALA A CA 1
ATOM 2955 C C . ALA A 1 358 ? -31.031 -10.008 5.914 1 96.44 358 ALA A C 1
ATOM 2957 O O . ALA A 1 358 ? -30.031 -9.336 5.668 1 96.44 358 ALA A O 1
ATOM 2958 N N . ASP A 1 359 ? -31.031 -11.266 6.168 1 96.94 359 ASP A N 1
ATOM 2959 C CA . ASP A 1 359 ? -29.781 -12.008 6.262 1 96.94 359 ASP A CA 1
ATOM 2960 C C . ASP A 1 359 ? -29 -11.922 4.957 1 96.94 359 ASP A C 1
ATOM 2962 O O . ASP A 1 359 ? -27.812 -11.609 4.969 1 96.94 359 ASP A O 1
ATOM 2966 N N . THR A 1 360 ? -29.609 -12.156 3.926 1 97.38 360 THR A N 1
ATOM 2967 C CA . THR A 1 360 ? -28.984 -12.156 2.607 1 97.38 360 THR A CA 1
ATOM 2968 C C . THR A 1 360 ? -28.438 -10.773 2.273 1 97.38 360 THR A C 1
ATOM 2970 O O . THR A 1 360 ? -27.312 -10.648 1.765 1 97.38 360 THR A O 1
ATOM 2973 N N . LEU A 1 361 ? -29.203 -9.75 2.617 1 97.5 361 LEU A N 1
ATOM 2974 C CA . LEU A 1 361 ? -28.812 -8.398 2.234 1 97.5 361 LEU A CA 1
ATOM 2975 C C . LEU A 1 361 ? -27.703 -7.875 3.139 1 97.5 361 LEU A C 1
ATOM 2977 O O . LEU A 1 361 ? -26.812 -7.152 2.684 1 97.5 361 LEU A O 1
ATOM 2981 N N . ILE A 1 362 ? -27.734 -8.234 4.414 1 97.69 362 ILE A N 1
ATOM 2982 C CA . ILE A 1 362 ? -26.656 -7.859 5.328 1 97.69 362 ILE A CA 1
ATOM 2983 C C . ILE A 1 362 ? -25.359 -8.547 4.91 1 97.69 362 ILE A C 1
ATOM 2985 O O . ILE A 1 362 ? -24.297 -7.918 4.867 1 97.69 362 ILE A O 1
ATOM 2989 N N . LYS A 1 363 ? -25.484 -9.805 4.566 1 97.62 363 LYS A N 1
ATOM 2990 C CA . LYS A 1 363 ? -24.312 -10.555 4.094 1 97.62 363 LYS A CA 1
ATOM 2991 C C . LYS A 1 363 ? -23.781 -9.961 2.797 1 97.62 363 LYS A C 1
ATOM 2993 O O . LYS A 1 363 ? -22.562 -9.867 2.611 1 97.62 363 LYS A O 1
ATOM 2998 N N . SER A 1 364 ? -24.672 -9.648 1.971 1 97.56 364 SER A N 1
ATOM 2999 C CA . SER A 1 364 ? -24.281 -9.062 0.692 1 97.56 364 SER A CA 1
ATOM 3000 C C . SER A 1 364 ? -23.5 -7.77 0.895 1 97.56 364 SER A C 1
ATOM 3002 O O . SER A 1 364 ? -22.547 -7.496 0.159 1 97.56 364 SER A O 1
ATOM 3004 N N . ALA A 1 365 ? -23.938 -6.953 1.851 1 97.12 365 ALA A N 1
ATOM 3005 C CA . ALA A 1 365 ? -23.234 -5.711 2.143 1 97.12 365 ALA A CA 1
ATOM 3006 C C . ALA A 1 365 ? -21.797 -5.988 2.586 1 97.12 365 ALA A C 1
ATOM 3008 O O . ALA A 1 365 ? -20.859 -5.332 2.125 1 97.12 365 ALA A O 1
ATOM 3009 N N . SER A 1 366 ? -21.656 -6.938 3.42 1 97.06 366 SER A N 1
ATOM 3010 C CA . SER A 1 366 ? -20.328 -7.309 3.902 1 97.06 366 SER A CA 1
ATOM 3011 C C . SER A 1 366 ? -19.484 -7.93 2.791 1 97.06 366 SER A C 1
ATOM 3013 O O . SER A 1 366 ? -18.328 -7.559 2.604 1 97.06 366 SER A O 1
ATOM 3015 N N . ASP A 1 367 ? -20.094 -8.812 2.014 1 97 367 ASP A N 1
ATOM 3016 C CA . ASP A 1 367 ? -19.406 -9.547 0.96 1 97 367 ASP A CA 1
ATOM 3017 C C . ASP A 1 367 ? -18.875 -8.609 -0.116 1 97 367 ASP A C 1
ATOM 3019 O O . ASP A 1 367 ? -17.875 -8.898 -0.765 1 97 367 ASP A O 1
ATOM 3023 N N . PHE A 1 368 ? -19.562 -7.543 -0.276 1 97.06 368 PHE A N 1
ATOM 3024 C CA . PHE A 1 368 ? -19.109 -6.574 -1.269 1 97.06 368 PHE A CA 1
ATOM 3025 C C . PHE A 1 368 ? -17.656 -6.172 -1.013 1 97.06 368 PHE A C 1
ATOM 3027 O O . PHE A 1 368 ? -16.828 -6.195 -1.927 1 97.06 368 PHE A O 1
ATOM 3034 N N . TYR A 1 369 ? -17.328 -5.867 0.197 1 96.94 369 TYR A N 1
ATOM 3035 C CA . TYR A 1 369 ? -16 -5.391 0.564 1 96.94 369 TYR A CA 1
ATOM 3036 C C . TYR A 1 369 ? -15.016 -6.547 0.667 1 96.94 369 TYR A C 1
ATOM 3038 O O . TYR A 1 369 ? -13.875 -6.441 0.217 1 96.94 369 TYR A O 1
ATOM 3046 N N . ILE A 1 370 ? -15.461 -7.668 1.209 1 97.56 370 ILE A N 1
ATOM 3047 C CA . ILE A 1 370 ? -14.617 -8.836 1.449 1 97.56 370 ILE A CA 1
ATOM 3048 C C . ILE A 1 370 ? -14.125 -9.398 0.119 1 97.56 370 ILE A C 1
ATOM 3050 O O . ILE A 1 370 ? -12.93 -9.633 -0.058 1 97.56 370 ILE A O 1
ATOM 3054 N N . ASN A 1 371 ? -15.047 -9.539 -0.794 1 97.12 371 ASN A N 1
ATOM 3055 C CA . ASN A 1 371 ? -14.703 -10.125 -2.088 1 97.12 371 ASN A CA 1
ATOM 3056 C C . ASN A 1 371 ? -13.742 -9.227 -2.869 1 97.12 371 ASN A C 1
ATOM 3058 O O . ASN A 1 371 ? -12.828 -9.719 -3.531 1 97.12 371 ASN A O 1
ATOM 3062 N N . ARG A 1 372 ? -13.938 -8.023 -2.752 1 96.31 372 ARG A N 1
ATOM 3063 C CA . ARG A 1 372 ? -13.055 -7.094 -3.447 1 96.31 372 ARG A CA 1
ATOM 3064 C C . ARG A 1 372 ? -11.672 -7.062 -2.799 1 96.31 372 ARG A C 1
ATOM 3066 O O . ARG A 1 372 ? -10.656 -6.992 -3.492 1 96.31 372 ARG A O 1
ATOM 3073 N N . ALA A 1 373 ? -11.664 -7.035 -1.5 1 97.19 373 ALA A N 1
ATOM 3074 C CA . ALA A 1 373 ? -10.383 -7.086 -0.791 1 97.19 373 ALA A CA 1
ATOM 3075 C C . ALA A 1 373 ? -9.57 -8.305 -1.208 1 97.19 373 ALA A C 1
ATOM 3077 O O . ALA A 1 373 ? -8.375 -8.203 -1.479 1 97.19 373 ALA A O 1
ATOM 3078 N N . ILE A 1 374 ? -10.258 -9.43 -1.281 1 97.25 374 ILE A N 1
ATOM 3079 C CA . ILE A 1 374 ? -9.602 -10.68 -1.653 1 97.25 374 ILE A CA 1
ATOM 3080 C C . ILE A 1 374 ? -9.102 -10.594 -3.094 1 97.25 374 ILE A C 1
ATOM 3082 O O . ILE A 1 374 ? -7.973 -10.984 -3.391 1 97.25 374 ILE A O 1
ATOM 3086 N N . LYS A 1 375 ? -9.945 -10.109 -3.945 1 96.75 375 LYS A N 1
ATOM 3087 C CA . LYS A 1 375 ? -9.578 -9.953 -5.348 1 96.75 375 LYS A CA 1
ATOM 3088 C C . LYS A 1 375 ? -8.336 -9.07 -5.5 1 96.75 375 LYS A C 1
ATOM 3090 O O . LYS A 1 375 ? -7.398 -9.43 -6.211 1 96.75 375 LYS A O 1
ATOM 3095 N N . ILE A 1 376 ? -8.344 -7.977 -4.812 1 95.69 376 ILE A N 1
ATOM 3096 C CA . ILE A 1 376 ? -7.238 -7.031 -4.938 1 95.69 376 ILE A CA 1
ATOM 3097 C C . ILE A 1 376 ? -5.98 -7.625 -4.305 1 95.69 376 ILE A C 1
ATOM 3099 O O . ILE A 1 376 ? -4.879 -7.453 -4.828 1 95.69 376 ILE A O 1
ATOM 3103 N N . LEU A 1 377 ? -6.152 -8.289 -3.205 1 96.62 377 LEU A N 1
ATOM 3104 C CA . LEU A 1 377 ? -5.02 -8.945 -2.566 1 96.62 377 LEU A CA 1
ATOM 3105 C C . LEU A 1 377 ? -4.355 -9.938 -3.521 1 96.62 377 LEU A C 1
ATOM 3107 O O . LEU A 1 377 ? -3.127 -9.961 -3.639 1 96.62 377 LEU A O 1
ATOM 3111 N N . LYS A 1 378 ? -5.152 -10.711 -4.23 1 96.69 378 LYS A N 1
ATOM 3112 C CA . LYS A 1 378 ? -4.629 -11.664 -5.207 1 96.69 378 LYS A CA 1
ATOM 3113 C C . LYS A 1 378 ? -3.898 -10.938 -6.34 1 96.69 378 LYS A C 1
ATOM 3115 O O . LYS A 1 378 ? -2.783 -11.32 -6.703 1 96.69 378 LYS A O 1
ATOM 3120 N N . GLU A 1 379 ? -4.48 -9.914 -6.824 1 95.69 379 GLU A N 1
ATOM 3121 C CA . GLU A 1 379 ? -3.906 -9.156 -7.934 1 95.69 379 GLU A CA 1
ATOM 3122 C C . GLU A 1 379 ? -2.57 -8.531 -7.539 1 95.69 379 GLU A C 1
ATOM 3124 O O . GLU A 1 379 ? -1.591 -8.633 -8.281 1 95.69 379 GLU A O 1
ATOM 3129 N N . GLU A 1 380 ? -2.6 -7.941 -6.371 1 94.31 380 GLU A N 1
ATOM 3130 C CA . GLU A 1 380 ? -1.389 -7.262 -5.922 1 94.31 380 GLU A CA 1
ATOM 3131 C C . GLU A 1 380 ? -0.283 -8.258 -5.602 1 94.31 380 GLU A C 1
ATOM 3133 O O . GLU A 1 380 ? 0.899 -7.973 -5.797 1 94.31 380 GLU A O 1
ATOM 3138 N N . THR A 1 381 ? -0.667 -9.344 -5.102 1 95 381 THR A N 1
ATOM 3139 C CA . THR A 1 381 ? 0.307 -10.398 -4.828 1 95 381 THR A CA 1
ATOM 3140 C C . THR A 1 381 ? 0.984 -10.852 -6.117 1 95 381 THR A C 1
ATOM 3142 O O . THR A 1 381 ? 2.205 -11.016 -6.156 1 95 381 THR A O 1
ATOM 3145 N N . LEU A 1 382 ? 0.249 -11.023 -7.125 1 94.31 382 LEU A N 1
ATOM 3146 C CA . LEU A 1 382 ? 0.775 -11.469 -8.414 1 94.31 382 LEU A CA 1
ATOM 3147 C C . LEU A 1 382 ? 1.698 -10.414 -9.016 1 94.31 382 LEU A C 1
ATOM 3149 O O . LEU A 1 382 ? 2.627 -10.742 -9.758 1 94.31 382 LEU A O 1
ATOM 3153 N N . LYS A 1 383 ? 1.527 -9.188 -8.586 1 93.19 383 LYS A N 1
ATOM 3154 C CA . LYS A 1 383 ? 2.352 -8.094 -9.086 1 93.19 383 LYS A CA 1
ATOM 3155 C C . LYS A 1 383 ? 3.586 -7.883 -8.211 1 93.19 383 LYS A C 1
ATOM 3157 O O . LYS A 1 383 ? 4.414 -7.016 -8.492 1 93.19 383 LYS A O 1
ATOM 3162 N N . GLY A 1 384 ? 3.66 -8.57 -7.18 1 91.88 384 GLY A N 1
ATOM 3163 C CA . GLY A 1 384 ? 4.816 -8.469 -6.305 1 91.88 384 GLY A CA 1
ATOM 3164 C C . GLY A 1 384 ? 4.617 -7.5 -5.156 1 91.88 384 GLY A C 1
ATOM 3165 O O . GLY A 1 384 ? 5.562 -7.191 -4.422 1 91.88 384 GLY A O 1
ATOM 3166 N N . ARG A 1 385 ? 3.387 -7.039 -4.934 1 91.25 385 ARG A N 1
ATOM 3167 C CA . ARG A 1 385 ? 3.098 -6.07 -3.881 1 91.25 385 ARG A CA 1
ATOM 3168 C C . ARG A 1 385 ? 2.182 -6.668 -2.82 1 91.25 385 ARG A C 1
ATOM 3170 O O . ARG A 1 385 ? 1.363 -5.961 -2.227 1 91.25 385 ARG A O 1
ATOM 3177 N N . GLY A 1 386 ? 2.301 -7.922 -2.629 1 92.19 386 GLY A N 1
ATOM 3178 C CA . GLY A 1 386 ? 1.406 -8.625 -1.726 1 92.19 386 GLY A CA 1
ATOM 3179 C C . GLY A 1 386 ? 1.584 -8.227 -0.274 1 92.19 386 GLY A C 1
ATOM 3180 O O . GLY A 1 386 ? 0.604 -8.016 0.442 1 92.19 386 GLY A O 1
ATOM 3181 N N . GLU A 1 387 ? 2.814 -8.039 0.098 1 91.81 387 GLU A N 1
ATOM 3182 C CA . GLU A 1 387 ? 3.113 -7.75 1.497 1 91.81 387 GLU A CA 1
ATOM 3183 C C . GLU A 1 387 ? 2.549 -6.395 1.912 1 91.81 387 GLU A C 1
ATOM 3185 O O . GLU A 1 387 ? 1.908 -6.277 2.959 1 91.81 387 GLU A O 1
ATOM 3190 N N . GLU A 1 388 ? 2.775 -5.41 1.104 1 90.69 388 GLU A N 1
ATOM 3191 C CA . GLU A 1 388 ? 2.258 -4.074 1.38 1 90.69 388 GLU A CA 1
ATOM 3192 C C . GLU A 1 388 ? 0.731 -4.066 1.402 1 90.69 388 GLU A C 1
ATOM 3194 O O . GLU A 1 388 ? 0.121 -3.418 2.256 1 90.69 388 GLU A O 1
ATOM 3199 N N . CYS A 1 389 ? 0.16 -4.754 0.528 1 94.25 389 CYS A N 1
ATOM 3200 C CA . CYS A 1 389 ? -1.293 -4.848 0.438 1 94.25 389 CYS A CA 1
ATOM 3201 C C . CYS A 1 389 ? -1.874 -5.52 1.676 1 94.25 389 CYS A C 1
ATOM 3203 O O . CYS A 1 389 ? -2.859 -5.043 2.242 1 94.25 389 CYS A O 1
ATOM 3205 N N . ILE A 1 390 ? -1.192 -6.543 2.119 1 94.88 390 ILE A N 1
ATOM 3206 C CA . ILE A 1 390 ? -1.642 -7.289 3.289 1 94.88 390 ILE A CA 1
ATOM 3207 C C . ILE A 1 390 ? -1.628 -6.383 4.516 1 94.88 390 ILE A C 1
ATOM 3209 O O . ILE A 1 390 ? -2.559 -6.406 5.328 1 94.88 390 ILE A O 1
ATOM 3213 N N . GLU A 1 391 ? -0.642 -5.625 4.621 1 93.88 391 GLU A N 1
ATOM 3214 C CA . GLU A 1 391 ? -0.505 -4.73 5.766 1 93.88 391 GLU A CA 1
ATOM 3215 C C . GLU A 1 391 ? -1.699 -3.787 5.871 1 93.88 391 GLU A C 1
ATOM 3217 O O . GLU A 1 391 ? -2.256 -3.604 6.957 1 93.88 391 GLU A O 1
ATOM 3222 N N . ILE A 1 392 ? -2.074 -3.229 4.789 1 94.25 392 ILE A N 1
ATOM 3223 C CA . ILE A 1 392 ? -3.17 -2.266 4.758 1 94.25 392 ILE A CA 1
ATOM 3224 C C . ILE A 1 392 ? -4.5 -2.99 4.953 1 94.25 392 ILE A C 1
ATOM 3226 O O . ILE A 1 392 ? -5.336 -2.564 5.754 1 94.25 392 ILE A O 1
ATOM 3230 N N . ILE A 1 393 ? -4.676 -4.09 4.301 1 95.81 393 ILE A N 1
ATOM 3231 C CA . ILE A 1 393 ? -5.926 -4.84 4.344 1 95.81 393 ILE A CA 1
ATOM 3232 C C . ILE A 1 393 ? -6.152 -5.391 5.75 1 95.81 393 ILE A C 1
ATOM 3234 O O . ILE A 1 393 ? -7.273 -5.359 6.262 1 95.81 393 ILE A O 1
ATOM 3238 N N . GLU A 1 394 ? -5.113 -5.809 6.352 1 94.12 394 GLU A N 1
ATOM 3239 C CA . GLU A 1 394 ? -5.234 -6.371 7.695 1 94.12 394 GLU A CA 1
ATOM 3240 C C . GLU A 1 394 ? -5.672 -5.312 8.703 1 94.12 394 GLU A C 1
ATOM 3242 O O . GLU A 1 394 ? -6.359 -5.621 9.68 1 94.12 394 GLU A O 1
ATOM 3247 N N . LYS A 1 395 ? -5.27 -4.129 8.469 1 93.94 395 LYS A N 1
ATOM 3248 C CA . LYS A 1 395 ? -5.66 -3.047 9.359 1 93.94 395 LYS A CA 1
ATOM 3249 C C . LYS A 1 395 ? -7.129 -2.674 9.172 1 93.94 395 LYS A C 1
ATOM 3251 O O . LYS A 1 395 ? -7.82 -2.344 10.133 1 93.94 395 LYS A O 1
ATOM 3256 N N . ILE A 1 396 ? -7.57 -2.766 7.961 1 94.75 396 ILE A N 1
ATOM 3257 C CA . ILE A 1 396 ? -8.938 -2.361 7.641 1 94.75 396 ILE A CA 1
ATOM 3258 C C . ILE A 1 396 ? -9.906 -3.484 8 1 94.75 396 ILE A C 1
ATOM 3260 O O . ILE A 1 396 ? -10.977 -3.234 8.555 1 94.75 396 ILE A O 1
ATOM 3264 N N . PHE A 1 397 ? -9.523 -4.668 7.691 1 94.94 397 PHE A N 1
ATOM 3265 C CA . PHE A 1 397 ? -10.391 -5.824 7.855 1 94.94 397 PHE A CA 1
ATOM 3266 C C . PHE A 1 397 ? -10.023 -6.609 9.109 1 94.94 397 PHE A C 1
ATOM 3268 O O . PHE A 1 397 ? -9.609 -7.766 9.023 1 94.94 397 PHE A O 1
ATOM 3275 N N . ARG A 1 398 ? -10.102 -5.984 10.18 1 89.19 398 ARG A N 1
ATOM 3276 C CA . ARG A 1 398 ? -9.844 -6.57 11.492 1 89.19 398 ARG A CA 1
ATOM 3277 C C . ARG A 1 398 ? -10.938 -6.184 12.484 1 89.19 398 ARG A C 1
ATOM 3279 O O . ARG A 1 398 ? -11.43 -5.055 12.469 1 89.19 398 ARG A O 1
ATOM 3286 N N . MET A 1 399 ? -11.312 -7.219 13.289 1 82.69 399 MET A N 1
ATOM 3287 C CA . MET A 1 399 ? -12.312 -6.941 14.32 1 82.69 399 MET A CA 1
ATOM 3288 C C . MET A 1 399 ? -11.711 -6.121 15.461 1 82.69 399 MET A C 1
ATOM 3290 O O . MET A 1 399 ? -10.5 -6.184 15.695 1 82.69 399 MET A O 1
ATOM 3294 N N . ASN A 1 400 ? -12.406 -5.027 16.047 1 66 400 ASN A N 1
ATOM 3295 C CA . ASN A 1 400 ? -11.977 -4.215 17.188 1 66 400 ASN A CA 1
ATOM 3296 C C . ASN A 1 400 ? -11.539 -5.086 18.359 1 66 400 ASN A C 1
ATOM 3298 O O . ASN A 1 400 ? -12.086 -6.172 18.562 1 66 400 ASN A O 1
ATOM 3302 N N . MET B 1 1 ? -1.157 25.5 -1.416 1 83.06 1 MET B N 1
ATOM 3303 C CA . MET B 1 1 ? 0.132 25.859 -0.833 1 83.06 1 MET B CA 1
ATOM 3304 C C . MET B 1 1 ? 0.127 27.312 -0.354 1 83.06 1 MET B C 1
ATOM 3306 O O . MET B 1 1 ? -0.418 28.188 -1.024 1 83.06 1 MET B O 1
ATOM 3310 N N . ILE B 1 2 ? 0.662 27.516 0.825 1 92.06 2 ILE B N 1
ATOM 3311 C CA . ILE B 1 2 ? 0.645 28.844 1.434 1 92.06 2 ILE B CA 1
ATOM 3312 C C . ILE B 1 2 ? 1.958 29.562 1.139 1 92.06 2 ILE B C 1
ATOM 3314 O O . ILE B 1 2 ? 3.031 28.953 1.195 1 92.06 2 ILE B O 1
ATOM 3318 N N . GLY B 1 3 ? 1.805 30.797 0.772 1 92.69 3 GLY B N 1
ATOM 3319 C CA . GLY B 1 3 ? 2.969 31.641 0.541 1 92.69 3 GLY B CA 1
ATOM 3320 C C . GLY B 1 3 ? 2.973 32.906 1.386 1 92.69 3 GLY B C 1
ATOM 3321 O O . GLY B 1 3 ? 1.939 33.281 1.93 1 92.69 3 GLY B O 1
ATOM 3322 N N . LEU B 1 4 ? 4.18 33.438 1.524 1 95 4 LEU B N 1
ATOM 3323 C CA . LEU B 1 4 ? 4.383 34.656 2.301 1 95 4 LEU B CA 1
ATOM 3324 C C . LEU B 1 4 ? 5.398 35.562 1.622 1 95 4 LEU B C 1
ATOM 3326 O O . LEU B 1 4 ? 6.461 35.125 1.191 1 95 4 LEU B O 1
ATOM 3330 N N . ILE B 1 5 ? 5.004 36.75 1.416 1 93.69 5 ILE B N 1
ATOM 3331 C CA . ILE B 1 5 ? 5.91 37.812 0.993 1 93.69 5 ILE B CA 1
ATOM 3332 C C . ILE B 1 5 ? 6.016 38.875 2.092 1 93.69 5 ILE B C 1
ATOM 3334 O O . ILE B 1 5 ? 5 39.312 2.641 1 93.69 5 ILE B O 1
ATOM 3338 N N . GLY B 1 6 ? 7.188 39.156 2.453 1 95.12 6 GLY B N 1
ATOM 3339 C CA . GLY B 1 6 ? 7.367 40.125 3.514 1 95.12 6 GLY B CA 1
ATOM 3340 C C . GLY B 1 6 ? 8.609 40.969 3.334 1 95.12 6 GLY B C 1
ATOM 3341 O O . GLY B 1 6 ? 9.453 40.688 2.48 1 95.12 6 GLY B O 1
ATOM 3342 N N . ILE B 1 7 ? 8.656 42.031 4.047 1 94.25 7 ILE B N 1
ATOM 3343 C CA . ILE B 1 7 ? 9.852 42.875 4.102 1 94.25 7 ILE B CA 1
ATOM 3344 C C . ILE B 1 7 ? 10.852 42.281 5.098 1 94.25 7 ILE B C 1
ATOM 3346 O O . ILE B 1 7 ? 10.469 41.906 6.207 1 94.25 7 ILE B O 1
ATOM 3350 N N . LYS B 1 8 ? 12.055 42.25 4.738 1 92.62 8 LYS B N 1
ATOM 3351 C CA . LYS B 1 8 ? 13.086 41.656 5.578 1 92.62 8 LYS B CA 1
ATOM 3352 C C . LYS B 1 8 ? 13.219 42.375 6.906 1 92.62 8 LYS B C 1
ATOM 3354 O O . LYS B 1 8 ? 13.047 43.594 6.961 1 92.62 8 LYS B O 1
ATOM 3359 N N . ARG B 1 9 ? 13.531 41.719 7.996 1 84.12 9 ARG B N 1
ATOM 3360 C CA . ARG B 1 9 ? 13.609 42.25 9.359 1 84.12 9 ARG B CA 1
ATOM 3361 C C . ARG B 1 9 ? 14.68 43.312 9.477 1 84.12 9 ARG B C 1
ATOM 3363 O O . ARG B 1 9 ? 14.5 44.312 10.211 1 84.12 9 ARG B O 1
ATOM 3370 N N . ASN B 1 10 ? 15.711 43.219 8.797 1 82.44 10 ASN B N 1
ATOM 3371 C CA . ASN B 1 10 ? 16.828 44.156 8.977 1 82.44 10 ASN B CA 1
ATOM 3372 C C . ASN B 1 10 ? 16.844 45.25 7.922 1 82.44 10 ASN B C 1
ATOM 3374 O O . ASN B 1 10 ? 17.875 45.875 7.672 1 82.44 10 ASN B O 1
ATOM 3378 N N . THR B 1 11 ? 15.719 45.5 7.461 1 89.5 11 THR B N 1
ATOM 3379 C CA . THR B 1 11 ? 15.602 46.594 6.488 1 89.5 11 THR B CA 1
ATOM 3380 C C . THR B 1 11 ? 15.656 47.938 7.176 1 89.5 11 THR B C 1
ATOM 3382 O O . THR B 1 11 ? 14.992 48.156 8.188 1 89.5 11 THR B O 1
ATOM 3385 N N . PRO B 1 12 ? 16.484 48.812 6.652 1 87.06 12 PRO B N 1
ATOM 3386 C CA . PRO B 1 12 ? 16.609 50.125 7.258 1 87.06 12 PRO B CA 1
ATOM 3387 C C . PRO B 1 12 ? 15.273 50.875 7.281 1 87.06 12 PRO B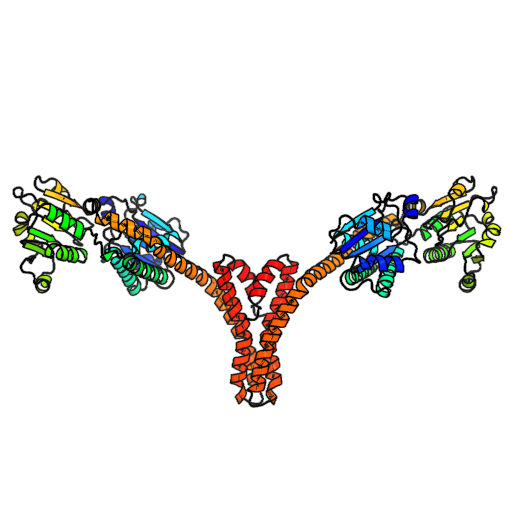 C 1
ATOM 3389 O O . PRO B 1 12 ? 14.445 50.719 6.383 1 87.06 12 PRO B O 1
ATOM 3392 N N . LEU B 1 13 ? 15.148 51.719 8.266 1 85.5 13 LEU B N 1
ATOM 3393 C CA . LEU B 1 13 ? 13.914 52.438 8.5 1 85.5 13 LEU B CA 1
ATOM 3394 C C . LEU B 1 13 ? 13.539 53.281 7.281 1 85.5 13 LEU B C 1
ATOM 3396 O O . LEU B 1 13 ? 12.359 53.375 6.922 1 85.5 13 LEU B O 1
ATOM 3400 N N . GLU B 1 14 ? 14.523 53.906 6.633 1 85 14 GLU B N 1
ATOM 3401 C CA . GLU B 1 14 ? 14.289 54.75 5.477 1 85 14 GLU B CA 1
ATOM 3402 C C . GLU B 1 14 ? 13.633 53.969 4.34 1 85 14 GLU B C 1
ATOM 3404 O O . GLU B 1 14 ? 12.789 54.531 3.619 1 85 14 GLU B O 1
ATOM 3409 N N . ILE B 1 15 ? 14.023 52.844 4.23 1 88.44 15 ILE B N 1
ATOM 3410 C CA . ILE B 1 15 ? 13.492 52 3.18 1 88.44 15 ILE B CA 1
ATOM 3411 C C . ILE B 1 15 ? 12.133 51.438 3.604 1 88.44 15 ILE B C 1
ATOM 3413 O O . ILE B 1 15 ? 11.195 51.375 2.799 1 88.44 15 ILE B O 1
ATOM 3417 N N . ARG B 1 16 ? 11.984 51.031 4.828 1 88 16 ARG B N 1
ATOM 3418 C CA . ARG B 1 16 ? 10.719 50.531 5.348 1 88 16 ARG B CA 1
ATOM 3419 C C . ARG B 1 16 ? 9.602 51.562 5.16 1 88 16 ARG B C 1
ATOM 3421 O O . ARG B 1 16 ? 8.469 51.188 4.852 1 88 16 ARG B O 1
ATOM 3428 N N . GLU B 1 17 ? 9.93 52.812 5.344 1 86.25 17 GLU B N 1
ATOM 3429 C CA . GLU B 1 17 ? 8.953 53.875 5.215 1 86.25 17 GLU B CA 1
ATOM 3430 C C . GLU B 1 17 ? 8.398 53.969 3.797 1 86.25 17 GLU B C 1
ATOM 3432 O O . GLU B 1 17 ? 7.242 54.344 3.596 1 86.25 17 GLU B O 1
ATOM 3437 N N . ARG B 1 18 ? 9.234 53.531 2.893 1 86.56 18 ARG B N 1
ATOM 3438 C CA . ARG B 1 18 ? 8.852 53.562 1.484 1 86.56 18 ARG B CA 1
ATOM 3439 C C . ARG B 1 18 ? 8.008 52.344 1.105 1 86.56 18 ARG B C 1
ATOM 3441 O O . ARG B 1 18 ? 7.344 52.344 0.068 1 86.56 18 ARG B O 1
ATOM 3448 N N . LEU B 1 19 ? 8.047 51.438 1.89 1 89.56 19 LEU B N 1
ATOM 3449 C CA . LEU B 1 19 ? 7.359 50.188 1.592 1 89.56 19 LEU B CA 1
ATOM 3450 C C . LEU B 1 19 ? 6.172 49.969 2.527 1 89.56 19 LEU B C 1
ATOM 3452 O O . LEU B 1 19 ? 5.695 48.844 2.693 1 89.56 19 LEU B O 1
ATOM 3456 N N . THR B 1 20 ? 5.77 51 3.182 1 86.25 20 THR B N 1
ATOM 3457 C CA . THR B 1 20 ? 4.629 50.906 4.086 1 86.25 20 THR B CA 1
ATOM 3458 C C . THR B 1 20 ? 3.32 50.875 3.307 1 86.25 20 THR B C 1
ATOM 3460 O O . THR B 1 20 ? 3.209 51.469 2.238 1 86.25 20 THR B O 1
ATOM 3463 N N . LEU B 1 21 ? 2.381 50.188 3.822 1 90 21 LEU B N 1
ATOM 3464 C CA . LEU B 1 21 ? 1.045 50.156 3.238 1 90 21 LEU B CA 1
ATOM 3465 C C . LEU B 1 21 ? 0.11 51.125 3.947 1 90 21 LEU B C 1
ATOM 3467 O O . LEU B 1 21 ? 0.137 51.219 5.176 1 90 21 LEU B O 1
ATOM 3471 N N . LYS B 1 22 ? -0.616 51.812 3.188 1 82.62 22 LYS B N 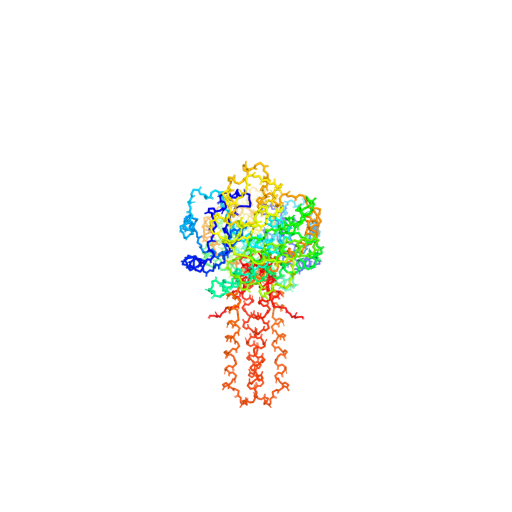1
ATOM 3472 C CA . LYS B 1 22 ? -1.581 52.75 3.748 1 82.62 22 LYS B CA 1
ATOM 3473 C C . LYS B 1 22 ? -2.797 52 4.312 1 82.62 22 LYS B C 1
ATOM 3475 O O . LYS B 1 22 ? -3.465 51.25 3.6 1 82.62 22 LYS B O 1
ATOM 3480 N N . PRO B 1 23 ? -3.092 52.281 5.555 1 83.5 23 PRO B N 1
ATOM 3481 C CA . PRO B 1 23 ? -4.203 51.562 6.191 1 83.5 23 PRO B CA 1
ATOM 3482 C C . PRO B 1 23 ? -5.523 51.75 5.449 1 83.5 23 PRO B C 1
ATOM 3484 O O . PRO B 1 23 ? -6.32 50.812 5.352 1 83.5 23 PRO B O 1
ATOM 3487 N N . LYS B 1 24 ? -5.727 52.844 4.93 1 85.38 24 LYS B N 1
ATOM 3488 C CA . LYS B 1 24 ? -6.984 53.156 4.254 1 85.38 24 LYS B CA 1
ATOM 3489 C C . LYS B 1 24 ? -7.098 52.406 2.932 1 85.38 24 LYS B C 1
ATOM 3491 O O . LYS B 1 24 ? -8.188 52.281 2.373 1 85.38 24 LYS B O 1
ATOM 3496 N N . ARG B 1 25 ? -6.055 51.906 2.473 1 92.5 25 ARG B N 1
ATOM 3497 C CA . ARG B 1 25 ? -6.062 51.25 1.16 1 92.5 25 ARG B CA 1
ATOM 3498 C C . ARG B 1 25 ? -5.965 49.75 1.286 1 92.5 25 ARG B C 1
ATOM 3500 O O . ARG B 1 25 ? -5.797 49.031 0.286 1 92.5 25 ARG B O 1
ATOM 3507 N N . ILE B 1 26 ? -6.062 49.25 2.412 1 93.94 26 ILE B N 1
ATOM 3508 C CA . ILE B 1 26 ? -5.898 47.844 2.646 1 93.94 26 ILE B CA 1
ATOM 3509 C C . ILE B 1 26 ? -6.977 47.062 1.893 1 93.94 26 ILE B C 1
ATOM 3511 O O . ILE B 1 26 ? -6.699 46 1.297 1 93.94 26 ILE B O 1
ATOM 3515 N N . GLU B 1 27 ? -8.164 47.562 1.94 1 95.44 27 GLU B N 1
ATOM 3516 C CA . GLU B 1 27 ? -9.258 46.906 1.219 1 95.44 27 GLU B CA 1
ATOM 3517 C C . GLU B 1 27 ? -8.961 46.844 -0.278 1 95.44 27 GLU B C 1
ATOM 3519 O O . GLU B 1 27 ? -9.164 45.812 -0.909 1 95.44 27 GLU B O 1
ATOM 3524 N N . THR B 1 28 ? -8.508 47.969 -0.718 1 96.25 28 THR B N 1
ATOM 3525 C CA . THR B 1 28 ? -8.188 48.031 -2.139 1 96.25 28 THR B CA 1
ATOM 3526 C C . THR B 1 28 ? -7.062 47.062 -2.488 1 96.25 28 THR B C 1
ATOM 3528 O O . THR B 1 28 ? -7.141 46.344 -3.492 1 96.25 28 THR B O 1
ATOM 3531 N N . TYR B 1 29 ? -6.047 47.062 -1.71 1 96.38 29 TYR B N 1
ATOM 3532 C CA . TYR B 1 29 ? -4.934 46.125 -1.92 1 96.38 29 TYR B CA 1
ATOM 3533 C C . TYR B 1 29 ? -5.41 44.688 -1.906 1 96.38 29 TYR B C 1
ATOM 3535 O O . TYR B 1 29 ? -5.043 43.906 -2.777 1 96.38 29 TYR B O 1
ATOM 3543 N N . THR B 1 30 ? -6.238 44.375 -0.961 1 96.81 30 THR B N 1
ATOM 3544 C CA . THR B 1 30 ? -6.738 43.031 -0.78 1 96.81 30 THR B CA 1
ATOM 3545 C C . THR B 1 30 ? -7.543 42.594 -1.998 1 96.81 30 THR B C 1
ATOM 3547 O O . THR B 1 30 ? -7.355 41.469 -2.502 1 96.81 30 THR B O 1
ATOM 3550 N N . ASN B 1 31 ? -8.375 43.406 -2.496 1 96.38 31 ASN B N 1
ATOM 3551 C CA . ASN B 1 31 ? -9.195 43.094 -3.658 1 96.38 31 ASN B CA 1
ATOM 3552 C C . ASN B 1 31 ? -8.336 42.844 -4.895 1 96.38 31 ASN B C 1
ATOM 3554 O O . ASN B 1 31 ? -8.617 41.906 -5.66 1 96.38 31 ASN B O 1
ATOM 3558 N N . LYS B 1 32 ? -7.379 43.656 -5.066 1 95.69 32 LYS B N 1
ATOM 3559 C CA . LYS B 1 32 ? -6.488 43.438 -6.207 1 95.69 32 LYS B CA 1
ATOM 3560 C C . LYS B 1 32 ? -5.719 42.125 -6.086 1 95.69 32 LYS B C 1
ATOM 3562 O O . LYS B 1 32 ? -5.52 41.438 -7.078 1 95.69 32 LYS B O 1
ATOM 3567 N N . LEU B 1 33 ? -5.312 41.844 -4.949 1 94.56 33 LEU B N 1
ATOM 3568 C CA . LEU B 1 33 ? -4.57 40.625 -4.711 1 94.56 33 LEU B CA 1
ATOM 3569 C C . LEU B 1 33 ? -5.461 39.406 -4.922 1 94.56 33 LEU B C 1
ATOM 3571 O O . LEU B 1 33 ? -4.992 38.344 -5.379 1 94.56 33 LEU B O 1
ATOM 3575 N N . LEU B 1 34 ? -6.688 39.531 -4.613 1 93.62 34 LEU B N 1
ATOM 3576 C CA . LEU B 1 34 ? -7.641 38.438 -4.75 1 93.62 34 LEU B CA 1
ATOM 3577 C C . LEU B 1 34 ? -7.883 38.094 -6.219 1 93.62 34 LEU B C 1
ATOM 3579 O O . LEU B 1 34 ? -8.445 37.031 -6.539 1 93.62 34 LEU B O 1
ATOM 3583 N N . GLU B 1 35 ? -7.5 39 -7.059 1 91.25 35 GLU B N 1
ATOM 3584 C CA . GLU B 1 35 ? -7.547 38.688 -8.484 1 91.25 35 GLU B CA 1
ATOM 3585 C C . GLU B 1 35 ? -6.473 37.688 -8.859 1 91.25 35 GLU B C 1
ATOM 3587 O O . GLU B 1 35 ? -6.574 37 -9.891 1 91.25 35 GLU B O 1
ATOM 3592 N N . ILE B 1 36 ? -5.488 37.656 -7.996 1 88 36 ILE B N 1
ATOM 3593 C CA . ILE B 1 36 ? -4.352 36.781 -8.266 1 88 36 ILE B CA 1
ATOM 3594 C C . ILE B 1 36 ? -4.441 35.531 -7.387 1 88 36 ILE B C 1
ATOM 3596 O O . ILE B 1 36 ? -4.176 34.406 -7.852 1 88 36 ILE B O 1
ATOM 3600 N N . PHE B 1 37 ? -4.816 35.75 -6.168 1 91.06 37 PHE B N 1
ATOM 3601 C CA . PHE B 1 37 ? -4.812 34.656 -5.195 1 91.06 37 PHE B CA 1
ATOM 3602 C C . PHE B 1 37 ? -6.23 34.312 -4.766 1 91.06 37 PHE B C 1
ATOM 3604 O O . PHE B 1 37 ? -7.16 35.094 -4.969 1 91.06 37 PHE B O 1
ATOM 3611 N N . LYS B 1 38 ? -6.387 33.125 -4.215 1 91.38 38 LYS B N 1
ATOM 3612 C CA . LYS B 1 38 ? -7.695 32.719 -3.707 1 91.38 38 LYS B CA 1
ATOM 3613 C C . LYS B 1 38 ? -7.953 33.312 -2.324 1 91.38 38 LYS B C 1
ATOM 3615 O O . LYS B 1 38 ? -9.086 33.688 -1.996 1 91.38 38 LYS B O 1
ATOM 3620 N N . GLU B 1 39 ? -6.941 33.312 -1.52 1 94.88 39 GLU B N 1
ATOM 3621 C CA . GLU B 1 39 ? -6.988 33.875 -0.174 1 94.88 39 GLU B CA 1
ATOM 3622 C C . GLU B 1 39 ? -5.812 34.812 0.07 1 94.88 39 GLU B C 1
ATOM 3624 O O . GLU B 1 39 ? -4.715 34.594 -0.443 1 94.88 39 GLU B O 1
ATOM 3629 N N . VAL B 1 40 ? -6.121 35.844 0.917 1 96.12 40 VAL B N 1
ATOM 3630 C CA . VAL B 1 40 ? -5.074 36.812 1.2 1 96.12 40 VAL B CA 1
ATOM 3631 C C . VAL B 1 40 ? -5.281 37.406 2.594 1 96.12 40 VAL B C 1
ATOM 3633 O O . VAL B 1 40 ? -6.414 37.688 2.992 1 96.12 40 VAL B O 1
ATOM 3636 N N . VAL B 1 41 ? -4.242 37.5 3.285 1 97.62 41 VAL B N 1
ATOM 3637 C CA . VAL B 1 41 ? -4.211 38.281 4.52 1 97.62 41 VAL B CA 1
ATOM 3638 C C . VAL B 1 41 ? -3.027 39.25 4.5 1 97.62 41 VAL B C 1
ATOM 3640 O O . VAL B 1 41 ? -1.889 38.844 4.27 1 97.62 41 VAL B O 1
ATOM 3643 N N . ILE B 1 42 ? -3.277 40.531 4.707 1 97.44 42 ILE B N 1
ATOM 3644 C CA . ILE B 1 42 ? -2.234 41.531 4.734 1 97.44 42 ILE B CA 1
ATOM 3645 C C . ILE B 1 42 ? -1.955 41.969 6.176 1 97.44 42 ILE B C 1
ATOM 3647 O O . ILE B 1 42 ? -2.844 42.469 6.867 1 97.44 42 ILE B O 1
ATOM 3651 N N . LEU B 1 43 ? -0.818 41.688 6.602 1 96.44 43 LEU B N 1
ATOM 3652 C CA . LEU B 1 43 ? -0.332 42.156 7.891 1 96.44 43 LEU B CA 1
ATOM 3653 C C . LEU B 1 43 ? 0.61 43.344 7.719 1 96.44 43 LEU B C 1
ATOM 3655 O O . LEU B 1 43 ? 1.757 43.188 7.297 1 96.44 43 LEU B O 1
ATOM 3659 N N . ALA B 1 44 ? 0.146 44.562 8.031 1 92.69 44 ALA B N 1
ATOM 3660 C CA . ALA B 1 44 ? 0.918 45.781 7.883 1 92.69 44 ALA B CA 1
ATOM 3661 C C . ALA B 1 44 ? 0.983 46.562 9.195 1 92.69 44 ALA B C 1
ATOM 3663 O O . ALA B 1 44 ? -0.033 47.062 9.672 1 92.69 44 ALA B O 1
ATOM 3664 N N . THR B 1 45 ? 2.125 46.562 9.773 1 86.06 45 THR B N 1
ATOM 3665 C CA . THR B 1 45 ? 2.367 47.312 11 1 86.06 45 THR B CA 1
ATOM 3666 C C . THR B 1 45 ? 3.547 48.25 10.82 1 86.06 45 THR B C 1
ATOM 3668 O O . THR B 1 45 ? 4.094 48.375 9.727 1 86.06 45 THR B O 1
ATOM 3671 N N . CYS B 1 46 ? 3.887 48.906 11.93 1 77.44 46 CYS B N 1
ATOM 3672 C CA . CYS B 1 46 ? 5.004 49.844 11.875 1 77.44 46 CYS B CA 1
ATOM 3673 C C . CYS B 1 46 ? 6.316 49.125 11.625 1 77.44 46 CYS B C 1
ATOM 3675 O O . CYS B 1 46 ? 7.25 49.688 11.055 1 77.44 46 CYS B O 1
ATOM 3677 N N . ASN B 1 47 ? 6.367 47.875 12 1 79 47 ASN B N 1
ATOM 3678 C CA . ASN B 1 47 ? 7.652 47.188 11.945 1 79 47 ASN B CA 1
ATOM 3679 C C . ASN B 1 47 ? 7.645 46.062 10.914 1 79 47 ASN B C 1
ATOM 3681 O O . ASN B 1 47 ? 8.672 45.406 10.672 1 79 47 ASN B O 1
ATOM 3685 N N . ARG B 1 48 ? 6.457 45.844 10.391 1 87.88 48 ARG B N 1
ATOM 3686 C CA . ARG B 1 48 ? 6.438 44.688 9.492 1 87.88 48 ARG B CA 1
ATOM 3687 C C . ARG B 1 48 ? 5.34 44.812 8.445 1 87.88 48 ARG B C 1
ATOM 3689 O O . ARG B 1 48 ? 4.277 45.375 8.727 1 87.88 48 ARG B O 1
ATOM 3696 N N . THR B 1 49 ? 5.637 44.375 7.258 1 93.69 49 THR B N 1
ATOM 3697 C CA . THR B 1 49 ? 4.688 44.188 6.168 1 93.69 49 THR B CA 1
ATOM 3698 C C . THR B 1 49 ? 4.785 42.75 5.629 1 93.69 49 THR B C 1
ATOM 3700 O O . THR B 1 49 ? 5.82 42.344 5.094 1 93.69 49 THR B O 1
ATOM 3703 N N . GLU B 1 50 ? 3.705 42.031 5.801 1 96.06 50 GLU B N 1
ATOM 3704 C CA . GLU B 1 50 ? 3.658 40.625 5.352 1 96.06 50 GLU B CA 1
ATOM 3705 C C . GLU B 1 50 ? 2.344 40.344 4.637 1 96.06 50 GLU B C 1
ATOM 3707 O O . GLU B 1 50 ? 1.279 40.781 5.066 1 96.06 50 GLU B O 1
ATOM 3712 N N . ILE B 1 51 ? 2.463 39.656 3.541 1 96.06 51 ILE B N 1
ATOM 3713 C CA . ILE B 1 51 ? 1.302 39.219 2.773 1 96.06 51 ILE B CA 1
ATOM 3714 C C . ILE B 1 51 ? 1.261 37.688 2.723 1 96.06 51 ILE B C 1
ATOM 3716 O O . ILE B 1 51 ? 2.166 37.062 2.174 1 96.06 51 ILE B O 1
ATOM 3720 N N . TYR B 1 52 ? 0.247 37.188 3.289 1 96.69 52 TYR B N 1
ATOM 3721 C CA . TYR B 1 52 ? 0.021 35.75 3.229 1 96.69 52 TYR B CA 1
ATOM 3722 C C . TYR B 1 52 ? -0.993 35.406 2.145 1 96.69 52 TYR B C 1
ATOM 3724 O O . TYR B 1 52 ? -2.021 36.062 2.012 1 96.69 52 TYR B O 1
ATOM 3732 N N . PHE B 1 53 ? -0.671 34.375 1.374 1 94.38 53 PHE B N 1
ATOM 3733 C CA . PHE B 1 53 ? -1.556 34.031 0.273 1 94.38 53 PHE B CA 1
ATOM 3734 C C . PHE B 1 53 ? -1.504 32.531 0.01 1 94.38 53 PHE B C 1
ATOM 3736 O O . PHE B 1 53 ? -0.618 31.828 0.514 1 94.38 53 PHE B O 1
ATOM 3743 N N . ASN B 1 54 ? -2.504 32.031 -0.64 1 88.81 54 ASN B N 1
ATOM 3744 C CA . ASN B 1 54 ? -2.477 30.641 -1.092 1 88.81 54 ASN B CA 1
ATOM 3745 C C . ASN B 1 54 ? -2.055 30.531 -2.555 1 88.81 54 ASN B C 1
ATOM 3747 O O . ASN B 1 54 ? -2.387 31.406 -3.365 1 88.81 54 ASN B O 1
ATOM 3751 N N . ASP B 1 55 ? -0.873 29.844 -2.762 1 71.31 55 ASP B N 1
ATOM 3752 C CA . ASP B 1 55 ? -0.141 29.859 -4.023 1 71.31 55 ASP B CA 1
ATOM 3753 C C . ASP B 1 55 ? -0.733 28.859 -5.02 1 71.31 55 ASP B C 1
ATOM 3755 O O . ASP B 1 55 ? -0.963 27.703 -4.684 1 71.31 55 ASP B O 1
ATOM 3759 N N . PHE B 1 56 ? -1.417 29.266 -6.066 1 62.12 56 PHE B N 1
ATOM 3760 C CA . PHE B 1 56 ? -1.464 28.375 -7.227 1 62.12 56 PHE B CA 1
ATOM 3761 C C . PHE B 1 56 ? -0.378 28.75 -8.227 1 62.12 56 PHE B C 1
ATOM 3763 O O . PHE B 1 56 ? -0.171 28.031 -9.219 1 62.12 56 PHE B O 1
ATOM 3770 N N . PHE B 1 57 ? 0.347 29.797 -7.93 1 57.62 57 PHE B N 1
ATOM 3771 C CA . PHE B 1 57 ? 0.863 30.391 -9.164 1 57.62 57 PHE B CA 1
ATOM 3772 C C . PHE B 1 57 ? 2.363 30.156 -9.289 1 57.62 57 PHE B C 1
ATOM 3774 O O . PHE B 1 57 ? 3.107 30.328 -8.32 1 57.62 57 PHE B O 1
ATOM 3781 N N . LYS B 1 58 ? 2.715 29.469 -10.203 1 56.78 58 LYS B N 1
ATOM 3782 C CA . LYS B 1 58 ? 4.023 29.156 -10.773 1 56.78 58 LYS B CA 1
ATOM 3783 C C . LYS B 1 58 ? 4.676 30.422 -11.352 1 56.78 58 LYS B C 1
ATOM 3785 O O . LYS B 1 58 ? 5.75 30.344 -11.953 1 56.78 58 LYS B O 1
ATOM 3790 N N . LYS B 1 59 ? 4.219 31.531 -11.203 1 56.81 59 LYS B N 1
ATOM 3791 C CA . LYS B 1 59 ? 4.672 32.5 -12.195 1 56.81 59 LYS B CA 1
ATOM 3792 C C . LYS B 1 59 ? 5.887 33.281 -11.695 1 56.81 59 LYS B C 1
ATOM 3794 O O . LYS B 1 59 ? 5.895 33.75 -10.555 1 56.81 59 LYS B O 1
ATOM 3799 N N . GLU B 1 60 ? 6.973 33.406 -12.406 1 61.84 60 GLU B N 1
ATOM 3800 C CA . GLU B 1 60 ? 8.195 34.219 -12.305 1 61.84 60 GLU B CA 1
ATOM 3801 C C . GLU B 1 60 ? 7.875 35.656 -12.016 1 61.84 60 GLU B C 1
ATOM 3803 O O . GLU B 1 60 ? 8.656 36.375 -11.359 1 61.84 60 GLU B O 1
ATOM 3808 N N . GLU B 1 61 ? 6.633 36.156 -12.344 1 79.5 61 GLU B N 1
ATOM 3809 C CA . GLU B 1 61 ? 6.422 37.594 -12.289 1 79.5 61 GLU B CA 1
ATOM 3810 C C . GLU B 1 61 ? 5.527 37.969 -11.117 1 79.5 61 GLU B C 1
ATOM 3812 O O . GLU B 1 61 ? 4.922 39.062 -11.109 1 79.5 61 GLU B O 1
ATOM 3817 N N . LEU B 1 62 ? 5.426 37.188 -10.172 1 83.81 62 LEU B N 1
ATOM 3818 C CA . LEU B 1 62 ? 4.527 37.438 -9.055 1 83.81 62 LEU B CA 1
ATOM 3819 C C . LEU B 1 62 ? 5.012 38.625 -8.234 1 83.81 62 LEU B C 1
ATOM 3821 O O . LEU B 1 62 ? 4.215 39.5 -7.875 1 83.81 62 LEU B O 1
ATOM 3825 N N . LEU B 1 63 ? 6.254 38.656 -8.016 1 88.25 63 LEU B N 1
ATOM 3826 C CA . LEU B 1 63 ? 6.809 39.75 -7.207 1 88.25 63 LEU B CA 1
ATOM 3827 C C . LEU B 1 63 ? 6.578 41.094 -7.871 1 88.25 63 LEU B C 1
ATOM 3829 O O . LEU B 1 63 ? 6.223 42.062 -7.203 1 88.25 63 LEU B O 1
ATOM 3833 N N . LYS B 1 64 ? 6.75 41.094 -9.102 1 89.88 64 LYS B N 1
ATOM 3834 C CA . LYS B 1 64 ? 6.547 42.344 -9.844 1 89.88 64 LYS B CA 1
ATOM 3835 C C . LYS B 1 64 ? 5.094 42.781 -9.758 1 89.88 64 LYS B C 1
ATOM 3837 O O . LYS B 1 64 ? 4.824 43.969 -9.594 1 89.88 64 LYS B O 1
ATOM 3842 N N . GLU B 1 65 ? 4.238 41.969 -9.953 1 89.62 65 GLU B N 1
ATOM 3843 C CA . GLU B 1 65 ? 2.812 42.281 -9.867 1 89.62 65 GLU B CA 1
ATOM 3844 C C . GLU B 1 65 ? 2.443 42.812 -8.484 1 89.62 65 GLU B C 1
ATOM 3846 O O . GLU B 1 65 ? 1.673 43.75 -8.367 1 89.62 65 GLU B O 1
ATOM 3851 N N . ILE B 1 66 ? 2.955 42.219 -7.52 1 91 66 ILE B N 1
ATOM 3852 C CA . ILE B 1 66 ? 2.668 42.625 -6.148 1 91 66 ILE B CA 1
ATOM 3853 C C . ILE B 1 66 ? 3.205 44.031 -5.906 1 91 66 ILE B C 1
ATOM 3855 O O . ILE B 1 66 ? 2.523 44.875 -5.309 1 91 66 ILE B O 1
ATOM 3859 N N . PHE B 1 67 ? 4.387 44.25 -6.363 1 93.56 67 PHE B N 1
ATOM 3860 C CA . PHE B 1 67 ? 4.977 45.594 -6.238 1 93.56 67 PHE B CA 1
ATOM 3861 C C . PHE B 1 67 ? 4.113 46.625 -6.93 1 93.56 67 PHE B C 1
ATOM 3863 O O . PHE B 1 67 ? 3.938 47.75 -6.418 1 93.56 67 PHE B O 1
ATOM 3870 N N . GLU B 1 68 ? 3.559 46.25 -7.996 1 93.69 68 GLU B N 1
ATOM 3871 C CA . GLU B 1 68 ? 2.682 47.156 -8.734 1 93.69 68 GLU B CA 1
ATOM 3872 C C . GLU B 1 68 ? 1.399 47.438 -7.957 1 93.69 68 GLU B C 1
ATOM 3874 O O . GLU B 1 68 ? 0.951 48.594 -7.879 1 93.69 68 GLU B O 1
ATOM 3879 N N . ILE B 1 69 ? 0.864 46.469 -7.453 1 94.19 69 ILE B N 1
ATOM 3880 C CA . ILE B 1 69 ? -0.377 46.594 -6.699 1 94.19 69 ILE B CA 1
ATOM 3881 C C . ILE B 1 69 ? -0.172 47.562 -5.527 1 94.19 69 ILE B C 1
ATOM 3883 O O . ILE B 1 69 ? -1.029 48.406 -5.25 1 94.19 69 ILE B O 1
ATOM 3887 N N . PHE B 1 70 ? 0.96 47.438 -4.871 1 94.25 70 PHE B N 1
ATOM 3888 C CA . PHE B 1 70 ? 1.223 48.219 -3.676 1 94.25 70 PHE B CA 1
ATOM 3889 C C . PHE B 1 70 ? 1.843 49.562 -4.039 1 94.25 70 PHE B C 1
ATOM 3891 O O . PHE B 1 70 ? 2.137 50.375 -3.162 1 94.25 70 PHE B O 1
ATOM 3898 N N . ASP B 1 71 ? 2.105 49.781 -5.289 1 92.62 71 ASP B N 1
ATOM 3899 C CA . ASP B 1 71 ? 2.758 51 -5.785 1 92.62 71 ASP B CA 1
ATOM 3900 C C . ASP B 1 71 ? 4.16 51.125 -5.203 1 92.62 71 ASP B C 1
ATOM 3902 O O . ASP B 1 71 ? 4.543 52.219 -4.746 1 92.62 71 ASP B O 1
ATOM 3906 N N . TRP B 1 72 ? 4.82 50.031 -5.074 1 93.38 72 TRP B N 1
ATOM 3907 C CA . TRP B 1 72 ? 6.199 50 -4.594 1 93.38 72 TRP B CA 1
ATOM 3908 C C . TRP B 1 72 ? 7.184 50.094 -5.758 1 93.38 72 TRP B C 1
ATOM 3910 O O . TRP B 1 72 ? 6.906 49.594 -6.852 1 93.38 72 TRP B O 1
ATOM 3920 N N . ASP B 1 73 ? 8.273 50.75 -5.457 1 94.06 73 ASP B N 1
ATOM 3921 C CA . ASP B 1 73 ? 9.367 50.719 -6.422 1 94.06 73 ASP B CA 1
ATOM 3922 C C . ASP B 1 73 ? 10.047 49.375 -6.473 1 94.06 73 ASP B C 1
ATOM 3924 O O . ASP B 1 73 ? 10.578 48.906 -5.461 1 94.06 73 ASP B O 1
ATOM 3928 N N . TYR B 1 74 ? 10.133 48.812 -7.648 1 93.56 74 TYR B N 1
ATOM 3929 C CA . TYR B 1 74 ? 10.664 47.469 -7.809 1 93.56 74 TYR B CA 1
ATOM 3930 C C . TYR B 1 74 ? 12.148 47.406 -7.48 1 93.56 74 TYR B C 1
ATOM 3932 O O . TYR B 1 74 ? 12.703 46.344 -7.223 1 93.56 74 TYR B O 1
ATOM 3940 N N . SER B 1 75 ? 12.766 48.531 -7.434 1 93.62 75 SER B N 1
ATOM 3941 C CA . SER B 1 75 ? 14.18 48.594 -7.086 1 93.62 75 SER B CA 1
ATOM 3942 C C . SER B 1 75 ? 14.422 48.125 -5.652 1 93.62 75 SER B C 1
ATOM 3944 O O . SER B 1 75 ? 15.547 47.781 -5.281 1 93.62 75 SER B O 1
ATOM 3946 N N . PHE B 1 76 ? 13.391 48.062 -4.867 1 94.31 76 PHE B N 1
ATOM 3947 C CA . PHE B 1 76 ? 13.531 47.656 -3.473 1 94.31 76 PHE B CA 1
ATOM 3948 C C . PHE B 1 76 ? 13.297 46.156 -3.307 1 94.31 76 PHE B C 1
ATOM 3950 O O . PHE B 1 76 ? 13.125 45.688 -2.186 1 94.31 76 PHE B O 1
ATOM 3957 N N . ARG B 1 77 ? 13.266 45.344 -4.395 1 93.19 77 ARG B N 1
ATOM 3958 C CA . ARG B 1 77 ? 12.953 43.906 -4.367 1 93.19 77 ARG B CA 1
ATOM 3959 C C . ARG B 1 77 ? 13.945 43.156 -3.49 1 93.19 77 ARG B C 1
ATOM 3961 O O . ARG B 1 77 ? 13.602 42.125 -2.916 1 93.19 77 ARG B O 1
ATOM 3968 N N . GLU B 1 78 ? 15.148 43.656 -3.346 1 93.5 78 GLU B N 1
ATOM 3969 C CA . GLU B 1 78 ? 16.172 42.969 -2.559 1 93.5 78 GLU B CA 1
ATOM 3970 C C . GLU B 1 78 ? 15.82 42.969 -1.073 1 93.5 78 GLU B C 1
ATOM 3972 O O . GLU B 1 78 ? 16.359 42.188 -0.3 1 93.5 78 GLU B O 1
ATOM 3977 N N . TYR B 1 79 ? 14.898 43.844 -0.644 1 94.44 79 TYR B N 1
ATOM 3978 C CA . TYR B 1 79 ? 14.531 43.969 0.763 1 94.44 79 TYR B CA 1
ATOM 3979 C C . TYR B 1 79 ? 13.305 43.125 1.081 1 94.44 79 TYR B C 1
ATOM 3981 O O . TYR B 1 79 ? 12.781 43.188 2.195 1 94.44 79 TYR B O 1
ATOM 3989 N N . VAL B 1 80 ? 12.93 42.375 0.063 1 93.94 80 VAL B N 1
ATOM 3990 C CA . VAL B 1 80 ? 11.742 41.531 0.234 1 93.94 80 VAL B CA 1
ATOM 3991 C C . VAL B 1 80 ? 12.133 40.062 0.289 1 93.94 80 VAL B C 1
ATOM 3993 O O . VAL B 1 80 ? 13.078 39.625 -0.388 1 93.94 80 VAL B O 1
ATOM 3996 N N . PHE B 1 81 ? 11.453 39.312 1.136 1 93.12 81 PHE B N 1
ATOM 3997 C CA . PHE B 1 81 ? 11.656 37.844 1.155 1 93.12 81 PHE B CA 1
ATOM 3998 C C . PHE B 1 81 ? 10.375 37.125 0.781 1 93.12 81 PHE B C 1
ATOM 4000 O O . PHE B 1 81 ? 9.273 37.656 0.969 1 93.12 81 PHE B O 1
ATOM 4007 N N . ILE B 1 82 ? 10.57 36 0.205 1 91.62 82 ILE B N 1
ATOM 4008 C CA . ILE B 1 82 ? 9.461 35.125 -0.176 1 91.62 82 ILE B CA 1
ATOM 4009 C C . ILE B 1 82 ? 9.672 33.719 0.418 1 91.62 82 ILE B C 1
ATOM 4011 O O . ILE B 1 82 ? 10.766 33.188 0.333 1 91.62 82 ILE B O 1
ATOM 4015 N N . THR B 1 83 ? 8.695 33.25 1.145 1 91.5 83 THR B N 1
ATOM 4016 C CA . THR B 1 83 ? 8.734 31.906 1.669 1 91.5 83 THR B CA 1
ATOM 4017 C C . THR B 1 83 ? 7.465 31.141 1.283 1 91.5 83 THR B C 1
ATOM 4019 O O . THR B 1 83 ? 6.445 31.75 0.954 1 91.5 83 THR B O 1
ATOM 4022 N N . ARG B 1 84 ? 7.656 29.797 1.235 1 89.94 84 ARG B N 1
ATOM 4023 C CA . ARG B 1 84 ? 6.523 28.969 0.825 1 89.94 84 ARG B CA 1
ATOM 4024 C C . ARG B 1 84 ? 6.391 27.734 1.716 1 89.94 84 ARG B C 1
ATOM 4026 O O . ARG B 1 84 ? 7.344 27.359 2.396 1 89.94 84 ARG B O 1
ATOM 4033 N N . GLY B 1 85 ? 5.176 27.297 1.69 1 90.81 85 GLY B N 1
ATOM 4034 C CA . GLY B 1 85 ? 4.926 26.031 2.355 1 90.81 85 GLY B CA 1
ATOM 4035 C C . GLY B 1 85 ? 5.062 26.109 3.863 1 90.81 85 GLY B C 1
ATOM 4036 O O . GLY B 1 85 ? 4.52 27.016 4.492 1 90.81 85 GLY B O 1
ATOM 4037 N N . GLU B 1 86 ? 5.758 25.156 4.426 1 93 86 GLU B N 1
ATOM 4038 C CA . GLU B 1 86 ? 5.859 25.016 5.875 1 93 86 GLU B CA 1
ATOM 4039 C C . GLU B 1 86 ? 6.586 26.203 6.504 1 93 86 GLU B C 1
ATOM 4041 O O . GLU B 1 86 ? 6.273 26.594 7.625 1 93 86 GLU B O 1
ATOM 4046 N N . ASP B 1 87 ? 7.406 26.719 5.746 1 94.38 87 ASP B N 1
ATOM 4047 C CA . ASP B 1 87 ? 8.188 27.844 6.262 1 94.38 87 ASP B CA 1
ATOM 4048 C C . ASP B 1 87 ? 7.305 29.062 6.484 1 94.38 87 ASP B C 1
ATOM 4050 O O . ASP B 1 87 ? 7.488 29.797 7.457 1 94.38 87 ASP B O 1
ATOM 4054 N N . SER B 1 88 ? 6.422 29.297 5.59 1 95.5 88 SER B N 1
ATOM 4055 C CA . SER B 1 88 ? 5.488 30.406 5.742 1 95.5 88 SER B CA 1
ATOM 4056 C C . SER B 1 88 ? 4.605 30.219 6.973 1 95.5 88 SER B C 1
ATOM 4058 O O . SER B 1 88 ? 4.367 31.172 7.719 1 95.5 88 SER B O 1
ATOM 4060 N N . CYS B 1 89 ? 4.184 29.016 7.137 1 96.62 89 CYS B N 1
ATOM 4061 C CA . CYS B 1 89 ? 3.336 28.703 8.281 1 96.62 89 CYS B CA 1
ATOM 4062 C C . CYS B 1 89 ? 4.102 28.891 9.586 1 96.62 89 CYS B C 1
ATOM 4064 O O . CYS B 1 89 ? 3.607 29.531 10.516 1 96.62 89 CYS B O 1
ATOM 4066 N N . ARG B 1 90 ? 5.25 28.344 9.562 1 96.88 90 ARG B N 1
ATOM 4067 C CA . ARG B 1 90 ? 6.109 28.469 10.742 1 96.88 90 ARG B CA 1
ATOM 4068 C C . ARG B 1 90 ? 6.359 29.922 11.078 1 96.88 90 ARG B C 1
ATOM 4070 O O . ARG B 1 90 ? 6.336 30.312 12.25 1 96.88 90 ARG B O 1
ATOM 4077 N N . HIS B 1 91 ? 6.625 30.672 10.078 1 97.25 91 HIS B N 1
ATOM 4078 C CA . HIS B 1 91 ? 6.883 32.094 10.266 1 97.25 91 HIS B CA 1
ATOM 4079 C C . HIS B 1 91 ? 5.727 32.781 10.992 1 97.25 91 HIS B C 1
ATOM 4081 O O . HIS B 1 91 ? 5.941 33.5 11.953 1 97.25 91 HIS B O 1
ATOM 4087 N N . LEU B 1 92 ? 4.543 32.562 10.578 1 97.81 92 LEU B N 1
ATOM 4088 C CA . LEU B 1 92 ? 3.381 33.219 11.18 1 97.81 92 LEU B CA 1
ATOM 4089 C C . LEU B 1 92 ? 3.236 32.812 12.641 1 97.81 92 LEU B C 1
ATOM 4091 O O . LEU B 1 92 ? 2.943 33.656 13.492 1 97.81 92 LEU B O 1
ATOM 4095 N N . PHE B 1 93 ? 3.43 31.547 12.93 1 97.88 93 PHE B N 1
ATOM 4096 C CA . PHE B 1 93 ? 3.359 31.078 14.312 1 97.88 93 PHE B CA 1
ATOM 4097 C C . PHE B 1 93 ? 4.41 31.781 15.164 1 97.88 93 PHE B C 1
ATOM 4099 O O . PHE B 1 93 ? 4.117 32.219 16.281 1 97.88 93 PHE B O 1
ATOM 4106 N N . GLU B 1 94 ? 5.543 31.906 14.648 1 96.25 94 GLU B N 1
ATOM 4107 C CA . GLU B 1 94 ? 6.621 32.562 15.367 1 96.25 94 GLU B CA 1
ATOM 4108 C C . GLU B 1 94 ? 6.301 34.062 15.578 1 96.25 94 GLU B C 1
ATOM 4110 O O . GLU B 1 94 ? 6.586 34.594 16.641 1 96.25 94 GLU B O 1
ATOM 4115 N N . VAL B 1 95 ? 5.758 34.656 14.57 1 96.12 95 VAL B N 1
ATOM 4116 C CA . VAL B 1 95 ? 5.34 36.062 14.672 1 96.12 95 VAL B CA 1
ATOM 4117 C C . VAL B 1 95 ? 4.32 36.188 15.797 1 96.12 95 VAL B C 1
ATOM 4119 O O . VAL B 1 95 ? 4.457 37.062 16.656 1 96.12 95 VAL B O 1
ATOM 4122 N N . CYS B 1 96 ? 3.348 35.344 15.852 1 96.19 96 CYS B N 1
ATOM 4123 C CA . CYS B 1 96 ? 2.285 35.406 16.859 1 96.19 96 CYS B CA 1
ATOM 4124 C C . CYS B 1 96 ? 2.846 35.219 18.25 1 96.19 96 CYS B C 1
ATOM 4126 O O . CYS B 1 96 ? 2.326 35.781 19.219 1 96.19 96 CYS B O 1
ATOM 4128 N N . CYS B 1 97 ? 3.939 34.531 18.328 1 94.44 97 CYS B N 1
ATOM 4129 C CA . CYS B 1 97 ? 4.562 34.281 19.625 1 94.44 97 CYS B CA 1
ATOM 4130 C C . CYS B 1 97 ? 5.566 35.375 19.984 1 94.44 97 CYS B C 1
ATOM 4132 O O . CYS B 1 97 ? 6.094 35.406 21.094 1 94.44 97 CYS B O 1
ATOM 4134 N N . GLY B 1 98 ? 5.922 36.188 19.031 1 91.88 98 GLY B N 1
ATOM 4135 C CA . GLY B 1 98 ? 6.766 37.344 19.312 1 91.88 98 GLY B CA 1
ATOM 4136 C C . GLY B 1 98 ? 8.227 37.094 18.969 1 91.88 98 GLY B C 1
ATOM 4137 O O . GLY B 1 98 ? 9.086 37.938 19.297 1 91.88 98 GLY B O 1
ATOM 4138 N N . PHE B 1 99 ? 8.523 36 18.297 1 91.62 99 PHE B N 1
ATOM 4139 C CA . PHE B 1 99 ? 9.914 35.656 18.031 1 91.62 99 PHE B CA 1
ATOM 4140 C C . PHE B 1 99 ? 10.516 36.594 16.984 1 91.62 99 PHE B C 1
ATOM 4142 O O . PHE B 1 99 ? 11.727 36.781 16.938 1 91.62 99 PHE B O 1
ATOM 4149 N N . HIS B 1 100 ? 9.664 37.188 16.156 1 89.69 100 HIS B N 1
ATOM 4150 C CA . HIS B 1 100 ? 10.156 38 15.055 1 89.69 100 HIS B CA 1
ATOM 4151 C C . HIS B 1 100 ? 9.953 39.469 15.336 1 89.69 100 HIS B C 1
ATOM 4153 O O . HIS B 1 100 ? 10.062 40.312 14.43 1 89.69 100 HIS B O 1
ATOM 4159 N N . SER B 1 101 ? 9.656 39.812 16.516 1 86.38 101 SER B N 1
ATOM 4160 C CA . SER B 1 101 ? 9.453 41.188 16.875 1 86.38 101 SER B CA 1
ATOM 4161 C C . SER B 1 101 ? 10.781 41.906 17.156 1 86.38 101 SER B C 1
ATOM 4163 O O . SER B 1 101 ? 11.734 41.281 17.609 1 86.38 101 SER B O 1
ATOM 4165 N N . LYS B 1 102 ? 10.828 43.156 16.75 1 78.75 102 LYS B N 1
ATOM 4166 C CA . LYS B 1 102 ? 12.008 43.938 17.078 1 78.75 102 LYS B CA 1
ATOM 4167 C C . LYS B 1 102 ? 12.258 43.938 18.594 1 78.75 102 LYS B C 1
ATOM 4169 O O . LYS B 1 102 ? 13.398 43.844 19.031 1 78.75 102 LYS B O 1
ATOM 4174 N N . ILE B 1 103 ? 11.234 44.219 19.25 1 76.19 103 ILE B N 1
ATOM 4175 C CA . ILE B 1 103 ? 11.25 43.969 20.688 1 76.19 103 ILE B CA 1
ATOM 4176 C C . ILE B 1 103 ? 10.68 42.594 20.984 1 76.19 103 ILE B C 1
ATOM 4178 O O . ILE B 1 103 ? 9.461 42.406 20.969 1 76.19 103 ILE B O 1
ATOM 4182 N N . ILE B 1 104 ? 11.508 41.719 21.203 1 75.56 104 ILE B N 1
ATOM 4183 C CA . ILE B 1 104 ? 11.188 40.312 21.281 1 75.56 104 ILE B CA 1
ATOM 4184 C C . ILE B 1 104 ? 10.102 40.094 22.328 1 75.56 104 ILE B C 1
ATOM 4186 O O . ILE B 1 104 ? 10.18 40.625 23.453 1 75.56 104 ILE B O 1
ATOM 4190 N N . GLY B 1 105 ? 9.078 39.406 21.953 1 70.69 105 GLY B N 1
ATOM 4191 C CA . GLY B 1 105 ? 7.996 39.062 22.859 1 70.69 105 GLY B CA 1
ATOM 4192 C C . GLY B 1 105 ? 7.008 40.188 23.078 1 70.69 105 GLY B C 1
ATOM 4193 O O . GLY B 1 105 ? 6.184 40.125 23.984 1 70.69 105 GLY B O 1
ATOM 4194 N N . GLU B 1 106 ? 7.137 41.156 22.234 1 75.56 106 GLU B N 1
ATOM 4195 C CA . GLU B 1 106 ? 6.234 42.312 22.359 1 75.56 106 GLU B CA 1
ATOM 4196 C C . GLU B 1 106 ? 4.773 41.875 22.312 1 75.56 106 GLU B C 1
ATOM 4198 O O . GLU B 1 106 ? 4.414 40.969 21.516 1 75.56 106 GLU B O 1
ATOM 4203 N N . ASP B 1 107 ? 3.949 42.469 23.078 1 75.69 107 ASP B N 1
ATOM 4204 C CA . ASP B 1 107 ? 2.574 42.031 23.281 1 75.69 107 ASP B CA 1
ATOM 4205 C C . ASP B 1 107 ? 1.671 42.469 22.141 1 75.69 107 ASP B C 1
ATOM 4207 O O . ASP B 1 107 ? 0.687 41.812 21.797 1 75.69 107 ASP B O 1
ATOM 4211 N N . GLN B 1 108 ? 2.045 43.5 21.516 1 83.5 108 GLN B N 1
ATOM 4212 C CA . GLN B 1 108 ? 1.141 44.156 20.578 1 83.5 108 GLN B CA 1
ATOM 4213 C C . GLN B 1 108 ? 1.004 43.312 19.297 1 83.5 108 GLN B C 1
ATOM 4215 O O . GLN B 1 108 ? -0.019 43.406 18.609 1 83.5 108 GLN B O 1
ATOM 4220 N N . ILE B 1 109 ? 1.924 42.5 18.984 1 90.5 109 ILE B N 1
ATOM 4221 C CA . ILE B 1 109 ? 1.961 41.844 17.688 1 90.5 109 ILE B CA 1
ATOM 4222 C C . ILE B 1 109 ? 0.786 40.875 17.578 1 90.5 109 ILE B C 1
ATOM 4224 O O . ILE B 1 109 ? 0.197 40.719 16.5 1 90.5 109 ILE B O 1
ATOM 4228 N N . LEU B 1 110 ? 0.421 40.188 18.641 1 93 110 LEU B N 1
ATOM 4229 C CA . LEU B 1 110 ? -0.71 39.25 18.609 1 93 110 LEU B CA 1
ATOM 4230 C C . LEU B 1 110 ? -1.995 40 18.234 1 93 110 LEU B C 1
ATOM 4232 O O . LEU B 1 110 ? -2.771 39.5 17.406 1 93 110 LEU B O 1
ATOM 4236 N N . GLY B 1 111 ? -2.16 41.156 18.906 1 92.81 111 GLY B N 1
ATOM 4237 C CA . GLY B 1 111 ? -3.314 41.969 18.578 1 92.81 111 GLY B CA 1
ATOM 4238 C C . GLY B 1 111 ? -3.322 42.438 17.125 1 92.81 111 GLY B C 1
ATOM 4239 O O . GLY B 1 111 ? -4.375 42.438 16.484 1 92.81 111 GLY B O 1
ATOM 4240 N N . GLN B 1 112 ? -2.152 42.781 16.656 1 92.19 112 GLN B N 1
ATOM 4241 C CA . GLN B 1 112 ? -2.016 43.25 15.281 1 92.19 112 GLN B CA 1
ATOM 4242 C C . GLN B 1 112 ? -2.344 42.156 14.289 1 92.19 112 GLN B C 1
ATOM 4244 O O . GLN B 1 112 ? -3.02 42.375 13.281 1 92.19 112 GLN B O 1
ATOM 4249 N N . VAL B 1 113 ? -1.909 40.938 14.547 1 96.81 113 VAL B N 1
ATOM 4250 C CA . VAL B 1 113 ? -2.215 39.781 13.695 1 96.81 113 VAL B CA 1
ATOM 4251 C C . VAL B 1 113 ? -3.713 39.5 13.742 1 96.81 113 VAL B C 1
ATOM 4253 O O . VAL B 1 113 ? -4.336 39.25 12.703 1 96.81 113 VAL B O 1
ATOM 4256 N N . LYS B 1 114 ? -4.266 39.5 14.891 1 96.75 114 LYS B N 1
ATOM 4257 C CA . LYS B 1 114 ? -5.699 39.281 15.055 1 96.75 114 LYS B CA 1
ATOM 4258 C C . LYS B 1 114 ? -6.508 40.281 14.234 1 96.75 114 LYS B C 1
ATOM 4260 O O . LYS B 1 114 ? -7.473 39.906 13.562 1 96.75 114 LYS B O 1
ATOM 4265 N N . ASN B 1 115 ? -6.094 41.5 14.352 1 95.38 115 ASN B N 1
ATOM 4266 C CA . ASN B 1 115 ? -6.785 42.531 13.594 1 95.38 115 ASN B CA 1
ATOM 4267 C C . ASN B 1 115 ? -6.688 42.312 12.094 1 95.38 115 ASN B C 1
ATOM 4269 O O . ASN B 1 115 ? -7.668 42.469 11.367 1 95.38 115 ASN B O 1
ATOM 4273 N N . ALA B 1 116 ? -5.527 41.969 11.656 1 96.56 116 ALA B N 1
ATOM 4274 C CA . ALA B 1 116 ? -5.336 41.688 10.242 1 96.56 116 ALA B CA 1
ATOM 4275 C C . ALA B 1 116 ? -6.246 40.562 9.789 1 96.56 116 ALA B C 1
ATOM 4277 O O . ALA B 1 116 ? -6.84 40.625 8.711 1 96.56 116 ALA B O 1
ATOM 4278 N N . TYR B 1 117 ? -6.352 39.5 10.594 1 97 117 TYR B N 1
ATOM 4279 C CA . TYR B 1 117 ? -7.215 38.375 10.32 1 97 117 TYR B CA 1
ATOM 4280 C C . TYR B 1 117 ? -8.68 38.781 10.281 1 97 117 TYR B C 1
ATOM 4282 O O . TYR B 1 117 ? -9.43 38.375 9.398 1 97 117 TYR B O 1
ATOM 4290 N N . GLU B 1 118 ? -9.102 39.625 11.227 1 97.12 118 GLU B N 1
ATOM 4291 C CA . GLU B 1 118 ? -10.477 40.125 11.289 1 97.12 118 GLU B CA 1
ATOM 4292 C C . GLU B 1 118 ? -10.828 40.938 10.047 1 97.12 118 GLU B C 1
ATOM 4294 O O . GLU B 1 118 ? -11.922 40.781 9.5 1 97.12 118 GLU B O 1
ATOM 4299 N N . VAL B 1 119 ? -9.922 41.75 9.68 1 96.38 119 VAL B N 1
ATOM 4300 C CA . VAL B 1 119 ? -10.133 42.531 8.469 1 96.38 119 VAL B CA 1
ATOM 4301 C C . VAL B 1 119 ? -10.297 41.594 7.273 1 96.38 119 VAL B C 1
ATOM 4303 O O . VAL B 1 119 ? -11.172 41.812 6.426 1 96.38 119 VAL B O 1
ATOM 4306 N N . ALA B 1 120 ? -9.477 40.594 7.191 1 97.25 120 ALA B N 1
ATOM 4307 C CA . ALA B 1 120 ? -9.555 39.625 6.113 1 97.25 120 ALA B CA 1
ATOM 4308 C C . ALA B 1 120 ? -10.906 38.906 6.129 1 97.25 120 ALA B C 1
ATOM 4310 O O . ALA B 1 120 ? -11.469 38.625 5.074 1 97.25 120 ALA B O 1
ATOM 4311 N N . LEU B 1 121 ? -11.391 38.562 7.316 1 96.56 121 LEU B N 1
ATOM 4312 C CA . LEU B 1 121 ? -12.703 37.938 7.461 1 96.56 121 LEU B CA 1
ATOM 4313 C C . LEU B 1 121 ? -13.797 38.844 6.918 1 96.56 121 LEU B C 1
ATOM 4315 O O . LEU B 1 121 ? -14.68 38.406 6.184 1 96.56 121 LEU B O 1
ATOM 4319 N N . GLU B 1 122 ? -13.695 40.094 7.281 1 96.19 122 GLU B N 1
ATOM 4320 C CA . GLU B 1 122 ? -14.688 41.094 6.852 1 96.19 122 GLU B CA 1
ATOM 4321 C C . GLU B 1 122 ? -14.688 41.25 5.332 1 96.19 122 GLU B C 1
ATOM 4323 O O . GLU B 1 122 ? -15.742 41.438 4.723 1 96.19 122 GLU B O 1
ATOM 4328 N N . LEU B 1 123 ? -13.531 41.156 4.832 1 96 123 LEU B N 1
ATOM 4329 C CA . LEU B 1 123 ? -13.391 41.312 3.391 1 96 123 LEU B CA 1
ATOM 4330 C C . LEU B 1 123 ? -13.594 40 2.652 1 96 123 LEU B C 1
ATOM 4332 O O . LEU B 1 123 ? -13.461 39.938 1.429 1 96 123 LEU B O 1
ATOM 4336 N N . ASN B 1 124 ? -13.812 38.969 3.363 1 95.88 124 ASN B N 1
ATOM 4337 C CA . ASN B 1 124 ? -14.016 37.656 2.822 1 95.88 124 ASN B CA 1
ATOM 4338 C C . ASN B 1 124 ? -12.812 37.188 2.002 1 95.88 124 ASN B C 1
ATOM 4340 O O . ASN B 1 124 ? -12.969 36.594 0.938 1 95.88 124 ASN B O 1
ATOM 4344 N N . SER B 1 125 ? -11.641 37.562 2.475 1 96.38 125 SER B N 1
ATOM 4345 C CA . SER B 1 125 ? -10.43 37.188 1.748 1 96.38 125 SER B CA 1
ATOM 4346 C C . SER B 1 125 ? -9.781 35.969 2.352 1 96.38 125 SER B C 1
ATOM 4348 O O . SER B 1 125 ? -8.695 35.562 1.931 1 96.38 125 SER B O 1
ATOM 4350 N N . VAL B 1 126 ? -10.398 35.375 3.381 1 95.06 126 VAL B N 1
ATOM 4351 C CA . VAL B 1 126 ? -9.953 34.125 3.986 1 95.06 126 VAL B CA 1
ATOM 4352 C C . VAL B 1 126 ? -11.109 33.125 4.023 1 95.06 126 VAL B C 1
ATOM 4354 O O . VAL B 1 126 ? -12.258 33.5 4.273 1 95.06 126 VAL B O 1
ATOM 4357 N N . ASN B 1 127 ? -10.812 31.906 3.723 1 88.5 127 ASN B N 1
ATOM 4358 C CA . ASN B 1 127 ? -11.898 30.938 3.713 1 88.5 127 ASN B CA 1
ATOM 4359 C C . ASN B 1 127 ? -11.438 29.578 4.254 1 88.5 127 ASN B C 1
ATOM 4361 O O . ASN B 1 127 ? -12.125 28.969 5.074 1 88.5 127 ASN B O 1
ATOM 4365 N N . LEU B 1 128 ? -10.461 28.969 3.83 1 88.62 128 LEU B N 1
ATOM 4366 C CA . LEU B 1 128 ? -10.156 27.594 4.188 1 88.62 128 LEU B CA 1
ATOM 4367 C C . LEU B 1 128 ? -8.773 27.484 4.824 1 88.62 128 LEU B C 1
ATOM 4369 O O . LEU B 1 128 ? -8.625 27.656 6.039 1 88.62 128 LEU B O 1
ATOM 4373 N N . GLU B 1 129 ? -7.691 27.516 4.082 1 91.06 129 GLU B N 1
ATOM 4374 C CA . GLU B 1 129 ? -6.348 27.219 4.574 1 91.06 129 GLU B CA 1
ATOM 4375 C C . GLU B 1 129 ? -5.805 28.375 5.414 1 91.06 129 GLU B C 1
ATOM 4377 O O . GLU B 1 129 ? -5.293 28.156 6.516 1 91.06 129 GLU B O 1
ATOM 4382 N N . LEU B 1 130 ? -5.973 29.625 4.93 1 95.69 130 LEU B N 1
ATOM 4383 C CA . LEU B 1 130 ? -5.465 30.766 5.68 1 95.69 130 LEU B CA 1
ATOM 4384 C C . LEU B 1 130 ? -6.309 31.031 6.922 1 95.69 130 LEU B C 1
ATOM 4386 O O . LEU B 1 130 ? -5.789 31.453 7.953 1 95.69 130 LEU B O 1
ATOM 4390 N N . HIS B 1 131 ? -7.637 30.719 6.734 1 95.06 131 HIS B N 1
ATOM 4391 C CA . HIS B 1 131 ? -8.516 30.828 7.891 1 95.06 131 HIS B CA 1
ATOM 4392 C C . HIS B 1 131 ? -8.031 29.953 9.039 1 95.06 131 HIS B C 1
ATOM 4394 O O . HIS B 1 131 ? -7.848 30.438 10.156 1 95.06 131 HIS B O 1
ATOM 4400 N N . ARG B 1 132 ? -7.758 28.703 8.742 1 95.06 132 ARG B N 1
ATOM 4401 C CA . ARG B 1 132 ? -7.293 27.75 9.758 1 95.06 132 ARG B CA 1
ATOM 4402 C C . ARG B 1 132 ? -5.91 28.141 10.273 1 95.06 132 ARG B C 1
ATOM 4404 O O . ARG B 1 132 ? -5.648 28.078 11.477 1 95.06 132 ARG B O 1
ATOM 4411 N N . LEU B 1 133 ? -5.043 28.547 9.406 1 97 133 LEU B N 1
ATOM 4412 C CA . LEU B 1 133 ? -3.682 28.922 9.766 1 97 133 LEU B CA 1
ATOM 4413 C C . LEU B 1 133 ? -3.68 30.062 10.773 1 97 133 LEU B C 1
ATOM 4415 O O . LEU B 1 133 ? -3.055 29.969 11.828 1 97 133 LEU B O 1
ATOM 4419 N N . PHE B 1 134 ? -4.387 31.109 10.453 1 98 134 PHE B N 1
ATOM 4420 C CA . PHE B 1 134 ? -4.391 32.312 11.305 1 98 134 PHE B CA 1
ATOM 4421 C C . PHE B 1 134 ? -5.082 32 12.633 1 98 134 PHE B C 1
ATOM 4423 O O . PHE B 1 134 ? -4.617 32.438 13.688 1 98 134 PHE B O 1
ATOM 4430 N N . GLN B 1 135 ? -6.18 31.25 12.57 1 96.88 135 GLN B N 1
ATOM 4431 C CA . GLN B 1 135 ? -6.875 30.891 13.797 1 96.88 135 GLN B CA 1
ATOM 4432 C C . GLN B 1 135 ? -5.957 30.109 14.734 1 96.88 135 GLN B C 1
ATOM 4434 O O . GLN B 1 135 ? -5.867 30.406 15.922 1 96.88 135 GLN B O 1
ATOM 4439 N N . GLU B 1 136 ? -5.293 29.156 14.188 1 97.19 136 GLU B N 1
ATOM 4440 C CA . GLU B 1 136 ? -4.414 28.312 14.992 1 97.19 136 GLU B CA 1
ATOM 4441 C C . GLU B 1 136 ? -3.197 29.094 15.477 1 97.19 136 GLU B C 1
ATOM 4443 O O . GLU B 1 136 ? -2.748 28.922 16.609 1 97.19 136 GLU B O 1
ATOM 4448 N N . ALA B 1 137 ? -2.652 29.891 14.625 1 98 137 ALA B N 1
ATOM 4449 C CA . ALA B 1 137 ? -1.493 30.703 15 1 98 137 ALA B CA 1
ATOM 4450 C C . ALA B 1 137 ? -1.838 31.672 16.125 1 98 137 ALA B C 1
ATOM 4452 O O . ALA B 1 137 ? -1.063 31.828 17.078 1 98 137 ALA B O 1
ATOM 4453 N N . ILE B 1 138 ? -3.004 32.344 16.047 1 97.75 138 ILE B N 1
ATOM 4454 C CA . ILE B 1 138 ? -3.457 33.281 17.062 1 97.75 138 ILE B CA 1
ATOM 4455 C C . ILE B 1 138 ? -3.682 32.562 18.391 1 97.75 138 ILE B C 1
ATOM 4457 O O . ILE B 1 138 ? -3.25 33.031 19.453 1 97.75 138 ILE B O 1
ATOM 4461 N N . THR B 1 139 ? -4.336 31.406 18.281 1 97.5 139 THR B N 1
ATOM 4462 C CA . THR B 1 139 ? -4.57 30.594 19.469 1 97.5 139 THR B CA 1
ATOM 4463 C C . THR B 1 139 ? -3.246 30.172 20.094 1 97.5 139 THR B C 1
ATOM 4465 O O . THR B 1 139 ? -3.088 30.234 21.328 1 97.5 139 THR B O 1
ATOM 4468 N N . CYS B 1 140 ? -2.357 29.75 19.266 1 97.75 140 CYS B N 1
ATOM 4469 C CA . CYS B 1 140 ? -1.026 29.375 19.719 1 97.75 140 CYS B CA 1
ATOM 4470 C C . CYS B 1 140 ? -0.345 30.547 20.422 1 97.75 140 CYS B C 1
ATOM 4472 O O . CYS B 1 140 ? 0.208 30.391 21.516 1 97.75 140 CYS B O 1
ATOM 4474 N N . GLY B 1 141 ? -0.341 31.766 19.812 1 96.69 141 GLY B N 1
ATOM 4475 C CA . GLY B 1 141 ? 0.25 32.938 20.406 1 96.69 141 GLY B CA 1
ATOM 4476 C C . GLY B 1 141 ? -0.31 33.281 21.781 1 96.69 141 GLY B C 1
ATOM 4477 O O . GLY B 1 141 ? 0.438 33.625 22.688 1 96.69 141 GLY B O 1
ATOM 4478 N N . LYS B 1 142 ? -1.646 33.156 21.875 1 95.31 142 LYS B N 1
ATOM 4479 C CA . LYS B 1 142 ? -2.305 33.406 23.156 1 95.31 142 LYS B CA 1
ATOM 4480 C C . LYS B 1 142 ? -1.837 32.406 24.203 1 95.31 142 LYS B C 1
ATOM 4482 O O . LYS B 1 142 ? -1.451 32.781 25.312 1 95.31 142 LYS B O 1
ATOM 4487 N N . LYS B 1 143 ? -1.881 31.156 23.875 1 96.38 143 LYS B N 1
ATOM 4488 C CA . LYS B 1 143 ? -1.469 30.109 24.797 1 96.38 143 LYS B CA 1
ATOM 4489 C C . LYS B 1 143 ? 0.005 30.25 25.172 1 96.38 143 LYS B C 1
ATOM 4491 O O . LYS B 1 143 ? 0.374 30.094 26.344 1 96.38 143 LYS B O 1
ATOM 4496 N N . PHE B 1 144 ? 0.835 30.516 24.219 1 96.06 144 PHE B N 1
ATOM 4497 C CA . PHE B 1 144 ? 2.271 30.672 24.406 1 96.06 144 PHE B CA 1
ATOM 4498 C C . PHE B 1 144 ? 2.557 31.797 25.406 1 96.06 144 PHE B C 1
ATOM 4500 O O . PHE B 1 144 ? 3.318 31.609 26.359 1 96.06 144 PHE B O 1
ATOM 4507 N N . ARG B 1 145 ? 1.984 33 25.266 1 92.81 145 ARG B N 1
ATOM 4508 C CA . ARG B 1 145 ? 2.209 34.156 26.109 1 92.81 145 ARG B CA 1
ATOM 4509 C C . ARG B 1 145 ? 1.713 33.906 27.531 1 92.81 145 ARG B C 1
ATOM 4511 O O . ARG B 1 145 ? 2.332 34.344 28.5 1 92.81 145 ARG B O 1
ATOM 4518 N N . ASN B 1 146 ? 0.6 33.219 27.578 1 92.5 146 ASN B N 1
ATOM 4519 C CA . ASN B 1 146 ? 0.037 32.875 28.891 1 92.5 146 ASN B CA 1
ATOM 4520 C C . ASN B 1 146 ? 0.905 31.875 29.641 1 92.5 146 ASN B C 1
ATOM 4522 O O . ASN B 1 146 ? 1.248 32.094 30.797 1 92.5 146 ASN B O 1
ATOM 4526 N N . GLU B 1 147 ? 1.256 30.828 28.969 1 94.19 147 GLU B N 1
ATOM 4527 C CA . GLU B 1 147 ? 2.029 29.766 29.625 1 94.19 147 GLU B CA 1
ATOM 4528 C C . GLU B 1 147 ? 3.447 30.234 29.938 1 94.19 147 GLU B C 1
ATOM 4530 O O . GLU B 1 147 ? 4.016 29.859 30.969 1 94.19 147 GLU B O 1
ATOM 4535 N N . ALA B 1 148 ? 3.998 31.016 29.047 1 91.75 148 ALA B N 1
ATOM 4536 C CA . ALA B 1 148 ? 5.332 31.578 29.281 1 91.75 148 ALA B CA 1
ATOM 4537 C C . ALA B 1 148 ? 5.281 32.75 30.266 1 91.75 148 ALA B C 1
ATOM 4539 O O . ALA B 1 148 ? 6.324 33.25 30.688 1 91.75 148 ALA B O 1
ATOM 4540 N N . LYS B 1 149 ? 4.094 33.219 30.609 1 88.88 149 LYS B N 1
ATOM 4541 C CA . LYS B 1 149 ? 3.867 34.312 31.531 1 88.88 149 LYS B CA 1
ATOM 4542 C C . LYS B 1 149 ? 4.613 35.594 31.078 1 88.88 149 LYS B C 1
ATOM 4544 O O . LYS B 1 149 ? 5.332 36.188 31.875 1 88.88 149 LYS B O 1
ATOM 4549 N N . LEU B 1 150 ? 4.5 35.906 29.859 1 87.25 150 LEU B N 1
ATOM 4550 C CA . LEU B 1 150 ? 5.207 37.062 29.328 1 87.25 150 LEU B CA 1
ATOM 4551 C C . LEU B 1 150 ? 4.637 38.375 29.875 1 87.25 150 LEU B C 1
ATOM 4553 O O . LEU B 1 150 ? 5.336 39.375 29.938 1 87.25 150 LEU B O 1
ATOM 4557 N N . TYR B 1 151 ? 3.395 38.375 30.281 1 79.06 151 TYR B N 1
ATOM 4558 C CA . TYR B 1 151 ? 2.75 39.531 30.844 1 79.06 151 TYR B CA 1
ATOM 4559 C C . TYR B 1 151 ? 3.455 40 32.125 1 79.06 151 TYR B C 1
ATOM 4561 O O . TYR B 1 151 ? 3.35 41.156 32.5 1 79.06 151 TYR B O 1
ATOM 4569 N N . ASP B 1 152 ? 4.18 39.062 32.719 1 79.25 152 ASP B N 1
ATOM 4570 C CA . ASP B 1 152 ? 4.895 39.375 33.969 1 79.25 152 ASP B CA 1
ATOM 4571 C C . ASP B 1 152 ? 6.117 40.25 33.688 1 79.25 152 ASP B C 1
ATOM 4573 O O . ASP B 1 152 ? 6.656 40.875 34.594 1 79.25 152 ASP B O 1
ATOM 4577 N N . ILE B 1 153 ? 6.473 40.219 32.438 1 77.19 153 ILE B N 1
ATOM 4578 C CA . ILE B 1 153 ? 7.684 40.969 32.062 1 77.19 153 ILE B CA 1
ATOM 4579 C C . ILE B 1 153 ? 7.379 41.938 30.938 1 77.19 153 ILE B C 1
ATOM 4581 O O . ILE B 1 153 ? 7.652 41.656 29.766 1 77.19 153 ILE B O 1
ATOM 4585 N N . PRO B 1 154 ? 6.789 43 31.297 1 72.94 154 PRO B N 1
ATOM 4586 C CA . PRO B 1 154 ? 6.387 43.938 30.25 1 72.94 154 PRO B CA 1
ATOM 4587 C C . PRO B 1 154 ? 7.578 44.562 29.516 1 72.94 154 PRO B C 1
ATOM 4589 O O . PRO B 1 154 ? 8.555 44.969 30.156 1 72.94 154 PRO B O 1
ATOM 4592 N N . VAL B 1 155 ? 7.617 44.312 28.203 1 77.62 155 VAL B N 1
ATOM 4593 C CA . VAL B 1 155 ? 8.641 44.938 27.375 1 77.62 155 VAL B CA 1
ATOM 4594 C C . VAL B 1 155 ? 8.008 45.469 26.094 1 77.62 155 VAL B C 1
ATOM 4596 O O . VAL B 1 155 ? 7.398 44.719 25.328 1 77.62 155 VAL B O 1
ATOM 4599 N N . SER B 1 156 ? 7.891 46.812 25.906 1 81.88 156 SER B N 1
ATOM 4600 C CA . SER B 1 156 ? 7.395 47.469 24.703 1 81.88 156 SER B CA 1
ATOM 4601 C C . SER B 1 156 ? 8.18 48.719 24.391 1 81.88 156 SER B C 1
ATOM 4603 O O . SER B 1 156 ? 8.922 49.219 25.234 1 81.88 156 SER B O 1
ATOM 4605 N N . SER B 1 157 ? 8.047 49.094 23.109 1 85.62 157 SER B N 1
ATOM 4606 C CA . SER B 1 157 ? 8.68 50.344 22.766 1 85.62 157 SER B CA 1
ATOM 4607 C C . SER B 1 157 ? 8.156 51.5 23.641 1 85.62 157 SER B C 1
ATOM 4609 O O . SER B 1 157 ? 8.922 52.375 24.031 1 85.62 157 SER B O 1
ATOM 4611 N N . ALA B 1 158 ? 6.918 51.344 23.984 1 87.94 158 ALA B N 1
ATOM 4612 C CA . ALA B 1 158 ? 6.289 52.344 24.844 1 87.94 158 ALA B CA 1
ATOM 4613 C C . ALA B 1 158 ? 6.93 52.375 26.234 1 87.94 158 ALA B C 1
ATOM 4615 O O . ALA B 1 158 ? 7.332 53.406 26.734 1 87.94 158 ALA B O 1
ATOM 4616 N N . SER B 1 159 ? 7.055 51.188 26.828 1 86.75 159 SER B N 1
ATOM 4617 C CA . SER B 1 159 ? 7.617 51.125 28.172 1 86.75 159 SER B CA 1
ATOM 4618 C C . SER B 1 159 ? 9.086 51.531 28.188 1 86.75 159 SER B C 1
ATOM 4620 O O . SER B 1 159 ? 9.531 52.219 29.109 1 86.75 159 SER B O 1
ATOM 4622 N N . ILE B 1 160 ? 9.797 51.125 27.172 1 87.12 160 ILE B N 1
ATOM 4623 C CA . ILE B 1 160 ? 11.219 51.438 27.109 1 87.12 160 ILE B CA 1
ATOM 4624 C C . ILE B 1 160 ? 11.391 52.969 26.984 1 87.12 160 ILE B C 1
ATOM 4626 O O . ILE B 1 160 ? 12.203 53.562 27.703 1 87.12 160 ILE B O 1
ATOM 4630 N N . ALA B 1 161 ? 10.641 53.594 26.078 1 92.06 161 ALA B N 1
ATOM 4631 C CA . ALA B 1 161 ? 10.719 55.031 25.875 1 92.06 161 ALA B CA 1
ATOM 4632 C C . ALA B 1 161 ? 10.422 55.781 27.172 1 92.06 161 ALA B C 1
ATOM 4634 O O . ALA B 1 161 ? 11.156 56.688 27.547 1 92.06 161 ALA B O 1
ATOM 4635 N N . VAL B 1 162 ? 9.43 55.344 27.891 1 92.56 162 VAL B N 1
ATOM 4636 C CA . VAL B 1 162 ? 9.016 56 29.125 1 92.56 162 VAL B CA 1
ATOM 4637 C C . VAL B 1 162 ? 10.078 55.781 30.203 1 92.56 162 VAL B C 1
ATOM 4639 O O . VAL B 1 162 ? 10.508 56.75 30.859 1 92.56 162 VAL B O 1
ATOM 4642 N N . ASN B 1 163 ? 10.484 54.562 30.359 1 89.31 163 ASN B N 1
ATOM 4643 C CA . ASN B 1 163 ? 11.477 54.219 31.391 1 89.31 163 ASN B CA 1
ATOM 4644 C C . ASN B 1 163 ? 12.781 55 31.156 1 89.31 163 ASN B C 1
ATOM 4646 O O . ASN B 1 163 ? 13.383 55.5 32.094 1 89.31 163 ASN B O 1
ATOM 4650 N N . GLU B 1 164 ? 13.164 55.031 29.938 1 91.5 164 GLU B N 1
ATOM 4651 C CA . GLU B 1 164 ? 14.391 55.75 29.609 1 91.5 164 GLU B CA 1
ATOM 4652 C C . GLU B 1 164 ? 14.258 57.25 29.922 1 91.5 164 GLU B C 1
ATOM 4654 O O . GLU B 1 164 ? 15.203 57.875 30.391 1 91.5 164 GLU B O 1
ATOM 4659 N N . SER B 1 165 ? 13.156 57.812 29.594 1 94.75 165 SER B N 1
ATOM 4660 C CA . SER B 1 165 ? 12.898 59.219 29.891 1 94.75 165 SER B CA 1
ATOM 4661 C C . SER B 1 165 ? 12.945 59.469 31.391 1 94.75 165 SER B C 1
ATOM 4663 O O . SER B 1 165 ? 13.531 60.469 31.828 1 94.75 165 SER B O 1
ATOM 4665 N N . ILE B 1 166 ? 12.32 58.594 32.094 1 93.81 166 ILE B N 1
ATOM 4666 C CA . ILE B 1 166 ? 12.273 58.719 33.562 1 93.81 166 ILE B CA 1
ATOM 4667 C C . ILE B 1 166 ? 13.68 58.594 34.125 1 93.81 166 ILE B C 1
ATOM 4669 O O . ILE B 1 166 ? 14.07 59.344 35.031 1 93.81 166 ILE B O 1
ATOM 4673 N N . LYS B 1 167 ? 14.391 57.625 33.625 1 91.62 167 LYS B N 1
ATOM 4674 C CA . LYS B 1 167 ? 15.773 57.438 34.062 1 91.62 167 LYS B CA 1
ATOM 4675 C C . LYS B 1 167 ? 16.609 58.688 33.812 1 91.62 167 LYS B C 1
ATOM 4677 O O . LYS B 1 167 ? 17.531 58.969 34.594 1 91.62 167 LYS B O 1
ATOM 4682 N N . LYS B 1 168 ? 16.25 59.438 32.812 1 94.5 168 LYS B N 1
ATOM 4683 C CA . LYS B 1 168 ? 16.984 60.625 32.469 1 94.5 168 LYS B CA 1
ATOM 4684 C C . LYS B 1 168 ? 16.5 61.844 33.281 1 94.5 168 LYS B C 1
ATOM 4686 O O . LYS B 1 168 ? 16.922 62.969 33.031 1 94.5 168 LYS B O 1
ATOM 4691 N N . GLY B 1 169 ? 15.531 61.625 34.125 1 94.25 169 GLY B N 1
ATOM 4692 C CA . GLY B 1 169 ? 15.078 62.625 35.094 1 94.25 169 GLY B CA 1
ATOM 4693 C C . GLY B 1 169 ? 13.938 63.469 34.562 1 94.25 169 GLY B C 1
ATOM 4694 O O . GLY B 1 169 ? 13.633 64.5 35.125 1 94.25 169 GLY B O 1
ATOM 4695 N N . CYS B 1 170 ? 13.328 63.031 33.531 1 96.31 170 CYS B N 1
ATOM 4696 C CA . CYS B 1 170 ? 12.242 63.781 32.938 1 96.31 170 CYS B CA 1
ATOM 4697 C C . CYS B 1 170 ? 10.961 63.625 33.781 1 96.31 170 CYS B C 1
ATOM 4699 O O . CYS B 1 170 ? 10.68 62.531 34.281 1 96.31 170 CYS B O 1
ATOM 4701 N N . SER B 1 171 ? 10.227 64.688 33.875 1 96.88 171 SER B N 1
ATOM 4702 C CA . SER B 1 171 ? 8.953 64.688 34.562 1 96.88 171 SER B CA 1
ATOM 4703 C C . SER B 1 171 ? 7.863 65.438 33.812 1 96.88 171 SER B C 1
ATOM 4705 O O . SER B 1 171 ? 6.684 65.312 34.156 1 96.88 171 SER B O 1
ATOM 4707 N N . ARG B 1 172 ? 8.164 66.125 32.781 1 97.81 172 ARG B N 1
ATOM 4708 C CA . ARG B 1 172 ? 7.23 66.812 31.922 1 97.81 172 ARG B CA 1
ATOM 4709 C C . ARG B 1 172 ? 7.258 66.25 30.5 1 97.81 172 ARG B C 1
ATOM 4711 O O . ARG B 1 172 ? 8.305 66.25 29.844 1 97.81 172 ARG B O 1
ATOM 4718 N N . PHE B 1 173 ? 6.109 65.812 30.016 1 98.19 173 PHE B N 1
ATOM 4719 C CA . PHE B 1 173 ? 6.09 65.062 28.797 1 98.19 173 PHE B CA 1
ATOM 4720 C C . PHE B 1 173 ? 5.098 65.625 27.797 1 98.19 173 PHE B C 1
ATOM 4722 O O . PHE B 1 173 ? 4.121 66.25 28.188 1 98.19 173 PHE B O 1
ATOM 4729 N N . MET B 1 174 ? 5.395 65.438 26.547 1 98 174 MET B N 1
ATOM 4730 C CA . MET B 1 174 ? 4.434 65.625 25.469 1 98 174 MET B CA 1
ATOM 4731 C C . MET B 1 174 ? 4.238 64.312 24.703 1 98 174 MET B C 1
ATOM 4733 O O . MET B 1 174 ? 5.211 63.688 24.25 1 98 174 MET B O 1
ATOM 4737 N N . LEU B 1 175 ? 3.057 63.812 24.609 1 98 175 LEU B N 1
ATOM 4738 C CA . LEU B 1 175 ? 2.686 62.625 23.875 1 98 175 LEU B CA 1
ATOM 4739 C C . LEU B 1 175 ? 1.895 62.969 22.625 1 98 175 LEU B C 1
ATOM 4741 O O . LEU B 1 175 ? 0.828 63.594 22.703 1 98 175 LEU B O 1
ATOM 4745 N N . MET B 1 176 ? 2.457 62.625 21.484 1 97.12 176 MET B N 1
ATOM 4746 C CA . MET B 1 176 ? 1.789 62.906 20.219 1 97.12 176 MET B CA 1
ATOM 4747 C C . MET B 1 176 ? 1.172 61.656 19.625 1 97.12 176 MET B C 1
ATOM 4749 O O . MET B 1 176 ? 1.888 60.781 19.125 1 97.12 176 MET B O 1
ATOM 4753 N N . GLY B 1 177 ? -0.124 61.625 19.516 1 93.81 177 GLY B N 1
ATOM 4754 C CA . GLY B 1 177 ? -0.83 60.469 19.031 1 93.81 177 GLY B CA 1
ATOM 4755 C C . GLY B 1 177 ? -1.406 59.594 20.156 1 93.81 177 GLY B C 1
ATOM 4756 O O . GLY B 1 177 ? -0.751 59.375 21.172 1 93.81 177 GLY B O 1
ATOM 4757 N N . TYR B 1 178 ? -2.566 59.094 19.969 1 92 178 TYR B N 1
ATOM 4758 C CA . TYR B 1 178 ? -3.236 58.312 21.016 1 92 178 TYR B CA 1
ATOM 4759 C C . TYR B 1 178 ? -3.92 57.094 20.438 1 92 178 TYR B C 1
ATOM 4761 O O . TYR B 1 178 ? -5.074 56.781 20.766 1 92 178 TYR B O 1
ATOM 4769 N N . GLY B 1 179 ? -3.219 56.469 19.625 1 86.19 179 GLY B N 1
ATOM 4770 C CA . GLY B 1 179 ? -3.629 55.156 19.172 1 86.19 179 GLY B CA 1
ATOM 4771 C C . GLY B 1 179 ? -3.309 54.062 20.172 1 86.19 179 GLY B C 1
ATOM 4772 O O . GLY B 1 179 ? -3.309 54.281 21.391 1 86.19 179 GLY B O 1
ATOM 4773 N N . GLU B 1 180 ? -3.109 52.844 19.75 1 83.5 180 GLU B N 1
ATOM 4774 C CA . GLU B 1 180 ? -2.816 51.719 20.625 1 83.5 180 GLU B CA 1
ATOM 4775 C C . GLU B 1 180 ? -1.526 51.938 21.406 1 83.5 180 GLU B C 1
ATOM 4777 O O . GLU B 1 180 ? -1.499 51.781 22.625 1 83.5 180 GLU B O 1
ATOM 4782 N N . VAL B 1 181 ? -0.502 52.344 20.656 1 85.88 181 VAL B N 1
ATOM 4783 C CA . VAL B 1 181 ? 0.784 52.562 21.297 1 85.88 181 VAL B CA 1
ATOM 4784 C C . VAL B 1 181 ? 0.686 53.781 22.203 1 85.88 181 VAL B C 1
ATOM 4786 O O . VAL B 1 181 ? 1.245 53.812 23.312 1 85.88 181 VAL B O 1
ATOM 4789 N N . GLY B 1 182 ? 0.015 54.812 21.812 1 91.06 182 GLY B N 1
ATOM 4790 C CA . GLY B 1 182 ? -0.178 56 22.609 1 91.06 182 GLY B CA 1
ATOM 4791 C C . GLY B 1 182 ? -0.866 55.75 23.938 1 91.06 182 GLY B C 1
ATOM 4792 O O . GLY B 1 182 ? -0.479 56.312 24.969 1 91.06 182 GLY B O 1
ATOM 4793 N N . HIS B 1 183 ? -1.851 54.875 23.875 1 90.31 183 HIS B N 1
ATOM 4794 C CA . HIS B 1 183 ? -2.537 54.469 25.094 1 90.31 183 HIS B CA 1
ATOM 4795 C C . HIS B 1 183 ? -1.579 53.812 26.062 1 90.31 183 HIS B C 1
ATOM 4797 O O . HIS B 1 183 ? -1.637 54.062 27.281 1 90.31 183 HIS B O 1
ATOM 4803 N N . LEU B 1 184 ? -0.722 53.031 25.562 1 88.5 184 LEU B N 1
ATOM 4804 C CA . LEU B 1 184 ? 0.254 52.344 26.391 1 88.5 184 LEU B CA 1
ATOM 4805 C C . LEU B 1 184 ? 1.249 53.312 27 1 88.5 184 LEU B C 1
ATOM 4807 O O . LEU B 1 184 ? 1.588 53.219 28.188 1 88.5 184 LEU B O 1
ATOM 4811 N N . VAL B 1 185 ? 1.664 54.219 26.188 1 93.19 185 VAL B N 1
ATOM 4812 C CA . VAL B 1 185 ? 2.596 55.25 26.672 1 93.19 185 VAL B CA 1
ATOM 4813 C C . VAL B 1 185 ? 1.955 56.031 27.812 1 93.19 185 VAL B C 1
ATOM 4815 O O . VAL B 1 185 ? 2.574 56.219 28.859 1 93.19 185 VAL B O 1
ATOM 4818 N N . MET B 1 186 ? 0.742 56.375 27.594 1 94.19 186 MET B N 1
ATOM 4819 C CA . MET B 1 186 ? 0.01 57.125 28.625 1 94.19 186 MET B CA 1
ATOM 4820 C C . MET B 1 186 ? -0.082 56.344 29.922 1 94.19 186 MET B C 1
ATOM 4822 O O . MET B 1 186 ? 0.189 56.875 31 1 94.19 186 MET B O 1
ATOM 4826 N N . LYS B 1 187 ? -0.427 55.125 29.812 1 91.25 187 LYS B N 1
ATOM 4827 C CA . LYS B 1 187 ? -0.55 54.25 30.969 1 91.25 187 LYS B CA 1
ATOM 4828 C C . LYS B 1 187 ? 0.759 54.188 31.75 1 91.25 187 LYS B C 1
ATOM 4830 O O . LYS B 1 187 ? 0.762 54.312 32.969 1 91.25 187 LYS B O 1
ATOM 4835 N N . TYR B 1 188 ? 1.848 54.031 31.062 1 90.38 188 TYR B N 1
ATOM 4836 C CA . TYR B 1 188 ? 3.148 53.938 31.719 1 90.38 188 TYR B CA 1
ATOM 4837 C C . TYR B 1 188 ? 3.543 55.281 32.344 1 90.38 188 TYR B C 1
ATOM 4839 O O . TYR B 1 188 ? 4.086 55.312 33.438 1 90.38 188 TYR B O 1
ATOM 4847 N N . LEU B 1 189 ? 3.303 56.344 31.625 1 95.25 189 LEU B N 1
ATOM 4848 C CA . LEU B 1 189 ? 3.635 57.656 32.156 1 95.25 189 LEU B CA 1
ATOM 4849 C C . LEU B 1 189 ? 2.887 57.938 33.469 1 95.25 189 LEU B C 1
ATOM 4851 O O . LEU B 1 189 ? 3.471 58.438 34.406 1 95.25 189 LEU B O 1
ATOM 4855 N N . LEU B 1 190 ? 1.632 57.531 33.438 1 94.19 190 LEU B N 1
ATOM 4856 C CA . LEU B 1 190 ? 0.784 57.812 34.594 1 94.19 190 LEU B CA 1
ATOM 4857 C C . LEU B 1 190 ? 1.154 56.906 35.781 1 94.19 190 LEU B C 1
ATOM 4859 O O . LEU B 1 190 ? 0.792 57.219 36.906 1 94.19 190 LEU B O 1
ATOM 4863 N N . SER B 1 191 ? 1.82 55.875 35.531 1 91.94 191 SER B N 1
ATOM 4864 C CA . SER B 1 191 ? 2.258 54.969 36.594 1 91.94 191 SER B CA 1
ATOM 4865 C C . SER B 1 191 ? 3.514 55.5 37.281 1 91.94 191 SER B C 1
ATOM 4867 O O . SER B 1 191 ? 3.916 55 38.312 1 91.94 191 SER B O 1
ATOM 4869 N N . HIS B 1 192 ? 4.102 56.5 36.719 1 92.25 192 HIS B N 1
ATOM 4870 C CA . HIS B 1 192 ? 5.281 57.125 37.281 1 92.25 192 HIS B CA 1
ATOM 4871 C C . HIS B 1 192 ? 4.949 58.5 37.844 1 92.25 192 HIS B C 1
ATOM 4873 O O . HIS B 1 192 ? 3.824 59 37.688 1 92.25 192 HIS B O 1
ATOM 4879 N N . LYS B 1 193 ? 5.934 59.031 38.594 1 92 193 LYS B N 1
ATOM 4880 C CA . LYS B 1 193 ? 5.766 60.406 39.094 1 92 193 LYS B CA 1
ATOM 4881 C C . LYS B 1 193 ? 6.035 61.438 38 1 92 193 LYS B C 1
ATOM 4883 O O . LYS B 1 193 ? 7.18 61.812 37.75 1 92 193 LYS B O 1
ATOM 4888 N N . THR B 1 194 ? 4.949 61.844 37.312 1 94.75 194 THR B N 1
ATOM 4889 C CA . THR B 1 194 ? 5.035 62.812 36.219 1 94.75 194 THR B CA 1
ATOM 4890 C C . THR B 1 194 ? 4.332 64.125 36.625 1 94.75 194 THR B C 1
ATOM 4892 O O . THR B 1 194 ? 3.287 64.062 37.281 1 94.75 194 THR B O 1
ATOM 4895 N N . ASP B 1 195 ? 4.957 65.188 36.281 1 96.25 195 ASP B N 1
ATOM 4896 C CA . ASP B 1 195 ? 4.414 66.5 36.625 1 96.25 195 ASP B CA 1
ATOM 4897 C C . ASP B 1 195 ? 3.289 66.938 35.656 1 96.25 195 ASP B C 1
ATOM 4899 O O . ASP B 1 195 ? 2.232 67.375 36.094 1 96.25 195 ASP B O 1
ATOM 4903 N N . ILE B 1 196 ? 3.494 66.75 34.406 1 96.81 196 ILE B N 1
ATOM 4904 C CA . ILE B 1 196 ? 2.516 67.188 33.406 1 96.81 196 ILE B CA 1
ATOM 4905 C C . ILE B 1 196 ? 2.719 66.375 32.125 1 96.81 196 ILE B C 1
ATOM 4907 O O . ILE B 1 196 ? 3.848 66 31.797 1 96.81 196 ILE B O 1
ATOM 4911 N N . ILE B 1 197 ? 1.628 66 31.516 1 97.69 197 ILE B N 1
ATOM 4912 C CA . ILE B 1 197 ? 1.629 65.312 30.219 1 97.69 197 ILE B CA 1
ATOM 4913 C C . ILE B 1 197 ? 0.735 66.062 29.234 1 97.69 197 ILE B C 1
ATOM 4915 O O . ILE B 1 197 ? -0.484 66.125 29.422 1 97.69 197 ILE B O 1
ATOM 4919 N N . TYR B 1 198 ? 1.324 66.688 28.25 1 97 198 TYR B N 1
ATOM 4920 C CA . TYR B 1 198 ? 0.54 67.25 27.172 1 97 198 TYR B CA 1
ATOM 4921 C C . TYR B 1 198 ? 0.201 66.188 26.109 1 97 198 TYR B C 1
ATOM 4923 O O . TYR B 1 198 ? 1.088 65.688 25.422 1 97 198 TYR B O 1
ATOM 4931 N N . LEU B 1 199 ? -0.991 65.812 25.984 1 97.06 199 LEU B N 1
ATOM 4932 C CA . LEU B 1 199 ? -1.441 64.875 24.969 1 97.06 199 LEU B CA 1
ATOM 4933 C C . LEU B 1 199 ? -1.905 65.625 23.703 1 97.06 199 LEU B C 1
ATOM 4935 O O . LEU B 1 199 ? -2.906 66.312 23.734 1 97.06 199 LEU B O 1
ATOM 4939 N N . VAL B 1 200 ? -1.193 65.375 22.656 1 96.12 200 VAL B N 1
ATOM 4940 C CA . VAL B 1 200 ? -1.496 66.062 21.391 1 96.12 200 VAL B CA 1
ATOM 4941 C C . VAL B 1 200 ? -2.316 65.125 20.5 1 96.12 200 VAL B C 1
ATOM 4943 O O . VAL B 1 200 ? -1.832 64.062 20.078 1 96.12 200 VAL B O 1
ATOM 4946 N N . VAL B 1 201 ? -3.553 65.5 20.125 1 93.38 201 VAL B N 1
ATOM 4947 C CA . VAL B 1 201 ? -4.43 64.625 19.328 1 93.38 201 VAL B CA 1
ATOM 4948 C C . VAL B 1 201 ? -5.188 65.5 18.312 1 93.38 201 VAL B C 1
ATOM 4950 O O . VAL B 1 201 ? -5.27 66.688 18.453 1 93.38 201 VAL B O 1
ATOM 4953 N N . ARG B 1 202 ? -5.637 64.812 17.328 1 87.31 202 ARG B N 1
ATOM 4954 C CA . ARG B 1 202 ? -6.461 65.5 16.328 1 87.31 202 ARG B CA 1
ATOM 4955 C C . ARG B 1 202 ? -7.895 65.625 16.812 1 87.31 202 ARG B C 1
ATOM 4957 O O . ARG B 1 202 ? -8.516 66.688 16.594 1 87.31 202 ARG B O 1
ATOM 4964 N N . ASN B 1 203 ? -8.367 64.625 17.484 1 84.25 203 ASN B N 1
ATOM 4965 C CA . ASN B 1 203 ? -9.695 64.625 18.078 1 84.25 203 ASN B CA 1
ATOM 4966 C C . ASN B 1 203 ? -9.641 65 19.562 1 84.25 203 ASN B C 1
ATOM 4968 O O . ASN B 1 203 ? -9.32 64.125 20.391 1 84.25 203 ASN B O 1
ATOM 4972 N N . THR B 1 204 ? -10.188 66.062 19.891 1 81.56 204 THR B N 1
ATOM 4973 C CA . THR B 1 204 ? -10.031 66.562 21.25 1 81.56 204 THR B CA 1
ATOM 4974 C C . THR B 1 204 ? -11.094 66 22.156 1 81.56 204 THR B C 1
ATOM 4976 O O . THR B 1 204 ? -11.055 66.188 23.375 1 81.56 204 THR B O 1
ATOM 4979 N N . ASN B 1 205 ? -12.016 65.25 21.531 1 84.12 205 ASN B N 1
ATOM 4980 C CA . ASN B 1 205 ? -13.047 64.625 22.375 1 84.12 205 ASN B CA 1
ATOM 4981 C C . ASN B 1 205 ? -12.445 63.625 23.359 1 84.12 205 ASN B C 1
ATOM 4983 O O . ASN B 1 205 ? -13.094 63.25 24.344 1 84.12 205 ASN B O 1
ATOM 4987 N N . ILE B 1 206 ? -11.258 63.344 23.125 1 83.19 206 ILE B N 1
ATOM 4988 C CA . ILE B 1 206 ? -10.57 62.375 23.984 1 83.19 206 ILE B CA 1
ATOM 4989 C C . ILE B 1 206 ? -10.367 62.969 25.375 1 83.19 206 ILE B C 1
ATOM 4991 O O . ILE B 1 206 ? -10.227 62.25 26.359 1 83.19 206 ILE B O 1
ATOM 4995 N N . LYS B 1 207 ? -10.359 64.25 25.516 1 81.19 207 LYS B N 1
ATOM 4996 C CA . LYS B 1 207 ? -10.156 65 26.781 1 81.19 207 LYS B CA 1
ATOM 4997 C C . LYS B 1 207 ? -11.188 64.562 27.828 1 81.19 207 LYS B C 1
ATOM 4999 O O . LYS B 1 207 ? -10.914 64.562 29.031 1 81.19 207 LYS B O 1
ATOM 5004 N N . TYR B 1 208 ? -12.305 64.125 27.312 1 79.94 208 TYR B N 1
ATOM 5005 C CA . TYR B 1 208 ? -13.383 63.719 28.203 1 79.94 208 TYR B CA 1
ATOM 5006 C C . TYR B 1 208 ? -13.164 62.281 28.719 1 79.94 208 TYR B C 1
ATOM 5008 O O . TYR B 1 208 ? -13.805 61.875 29.688 1 79.94 208 TYR B O 1
ATOM 5016 N N . GLU B 1 209 ? -12.258 61.656 28.094 1 81.19 209 GLU B N 1
ATOM 5017 C CA . GLU B 1 209 ? -12.031 60.25 28.438 1 81.19 209 GLU B CA 1
ATOM 5018 C C . GLU B 1 209 ? -10.867 60.094 29.422 1 81.19 209 GLU B C 1
ATOM 5020 O O . GLU B 1 209 ? -10.719 59.062 30.062 1 81.19 209 GLU B O 1
ATOM 5025 N N . ILE B 1 210 ? -10.109 61.125 29.469 1 84.06 210 ILE B N 1
ATOM 5026 C CA . ILE B 1 210 ? -8.938 61.062 30.344 1 84.06 210 ILE B CA 1
ATOM 5027 C C . ILE B 1 210 ? -9.148 61.969 31.562 1 84.06 210 ILE B C 1
ATOM 5029 O O . ILE B 1 210 ? -9.289 63.188 31.422 1 84.06 210 ILE B O 1
ATOM 5033 N N . GLU B 1 211 ? -9.25 61.438 32.844 1 83 211 GLU B N 1
ATOM 5034 C CA . GLU B 1 211 ? -9.609 62.188 34.031 1 83 211 GLU B CA 1
ATOM 5035 C C . GLU B 1 211 ? -8.383 62.469 34.906 1 83 211 GLU B C 1
ATOM 5037 O O . GLU B 1 211 ? -8.484 63.125 35.938 1 83 211 GLU B O 1
ATOM 5042 N N . ASP B 1 212 ? -7.289 62.219 34.469 1 90.75 212 ASP B N 1
ATOM 5043 C CA . ASP B 1 212 ? -6.102 62.469 35.281 1 90.75 212 ASP B CA 1
ATOM 5044 C C . ASP B 1 212 ? -5.672 63.938 35.188 1 90.75 212 ASP B C 1
ATOM 5046 O O . ASP B 1 212 ? -5.504 64.5 34.094 1 90.75 212 ASP B O 1
ATOM 5050 N N . GLU B 1 213 ? -5.469 64.688 36.312 1 91.12 213 GLU B N 1
ATOM 5051 C CA . GLU B 1 213 ? -5.168 66.062 36.375 1 91.12 213 GLU B CA 1
ATOM 5052 C C . GLU B 1 213 ? -3.807 66.375 35.75 1 91.12 213 GLU B C 1
ATOM 5054 O O . GLU B 1 213 ? -3.529 67.5 35.344 1 91.12 213 GLU B O 1
ATOM 5059 N N . ARG B 1 214 ? -2.961 65.375 35.562 1 93.75 214 ARG B N 1
ATOM 5060 C CA . ARG B 1 214 ? -1.631 65.562 35 1 93.75 214 ARG B CA 1
ATOM 5061 C C . ARG B 1 214 ? -1.694 65.688 33.469 1 93.75 214 ARG B C 1
ATOM 5063 O O . ARG B 1 214 ? -0.727 66.062 32.844 1 93.75 214 ARG B O 1
ATOM 5070 N N . VAL B 1 215 ? -2.82 65.312 33 1 96.12 215 VAL B N 1
ATOM 5071 C CA . VAL B 1 215 ? -2.91 65.25 31.562 1 96.12 215 VAL B CA 1
ATOM 5072 C C . VAL B 1 215 ? -3.648 66.438 31 1 96.12 215 VAL B C 1
ATOM 5074 O O . VAL B 1 215 ? -4.754 66.75 31.453 1 96.12 215 VAL B O 1
ATOM 5077 N N . ARG B 1 216 ? -3.111 67.188 30.094 1 94.69 216 ARG B N 1
ATOM 5078 C CA . ARG B 1 216 ? -3.719 68.25 29.344 1 94.69 216 ARG B CA 1
ATOM 5079 C C . ARG B 1 216 ? -3.82 67.938 27.859 1 94.69 216 ARG B C 1
ATOM 5081 O O . ARG B 1 216 ? -2.803 67.75 27.188 1 94.69 216 ARG B O 1
ATOM 5088 N N . VAL B 1 217 ? -5.02 67.875 27.344 1 95.31 217 VAL B N 1
ATOM 5089 C CA . VAL B 1 217 ? -5.238 67.5 25.938 1 95.31 217 VAL B CA 1
ATOM 5090 C C . VAL B 1 217 ? -5.156 68.75 25.078 1 95.31 217 VAL B C 1
ATOM 5092 O O . VAL B 1 217 ? -5.844 69.75 25.344 1 95.31 217 VAL B O 1
ATOM 5095 N N . ILE B 1 218 ? -4.328 68.688 24.109 1 94.62 218 ILE B N 1
ATOM 5096 C CA . ILE B 1 218 ? -4.156 69.875 23.234 1 94.62 218 ILE B CA 1
ATOM 5097 C C . ILE B 1 218 ? -4.168 69.438 21.766 1 94.62 218 ILE B C 1
ATOM 5099 O O . ILE B 1 218 ? -4.117 68.188 21.484 1 94.62 218 ILE B O 1
ATOM 5103 N N . THR B 1 219 ? -4.258 70.438 20.844 1 93.75 219 THR B N 1
ATOM 5104 C CA . THR B 1 219 ? -4.266 70.125 19.422 1 93.75 219 THR B CA 1
ATOM 5105 C C . THR B 1 219 ? -2.861 70.25 18.844 1 93.75 219 THR B C 1
ATOM 5107 O O . THR B 1 219 ? -1.952 70.75 19.5 1 93.75 219 THR B O 1
ATOM 5110 N N . PHE B 1 220 ? -2.66 69.75 17.641 1 92.69 220 PHE B N 1
ATOM 5111 C CA . PHE B 1 220 ? -1.377 69.812 16.969 1 92.69 220 PHE B CA 1
ATOM 5112 C C . PHE B 1 220 ? -1 71.25 16.703 1 92.69 220 PHE B C 1
ATOM 5114 O O . PHE B 1 220 ? 0.183 71.625 16.703 1 92.69 220 PHE B O 1
ATOM 5121 N N . ASP B 1 221 ? -1.985 72.062 16.594 1 91.06 221 ASP B N 1
ATOM 5122 C CA . ASP B 1 221 ? -1.747 73.5 16.359 1 91.06 221 ASP B CA 1
ATOM 5123 C C . ASP B 1 221 ? -1.221 74.188 17.625 1 91.06 221 ASP B C 1
ATOM 5125 O O . ASP B 1 221 ? -0.478 75.188 17.547 1 91.06 221 ASP B O 1
ATOM 5129 N N . GLU B 1 222 ? -1.56 73.688 18.719 1 92.69 222 GLU B N 1
ATOM 5130 C CA . GLU B 1 222 ? -1.204 74.25 20 1 92.69 222 GLU B CA 1
ATOM 5131 C C . GLU B 1 222 ? 0.122 73.688 20.516 1 92.69 222 GLU B C 1
ATOM 5133 O O . GLU B 1 222 ? 0.688 74.25 21.469 1 92.69 222 GLU B O 1
ATOM 5138 N N . LYS B 1 223 ? 0.635 72.688 19.891 1 94.12 223 LYS B N 1
ATOM 5139 C CA . LYS B 1 223 ? 1.756 71.938 20.469 1 94.12 223 LYS B CA 1
ATOM 5140 C C . LYS B 1 223 ? 2.977 72.875 20.641 1 94.12 223 LYS B C 1
ATOM 5142 O O . LYS B 1 223 ? 3.713 72.75 21.625 1 94.12 223 LYS B O 1
ATOM 5147 N N . ASN B 1 224 ? 3.162 73.812 19.719 1 93.06 224 ASN B N 1
ATOM 5148 C CA . ASN B 1 224 ? 4.352 74.688 19.75 1 93.06 224 ASN B CA 1
ATOM 5149 C C . ASN B 1 224 ? 4.383 75.562 20.969 1 93.06 224 ASN B C 1
ATOM 5151 O O . ASN B 1 224 ? 5.449 76 21.391 1 93.06 224 ASN B O 1
ATOM 5155 N N . ARG B 1 225 ? 3.236 75.812 21.516 1 93.12 225 ARG B N 1
ATOM 5156 C CA . ARG B 1 225 ? 3.135 76.688 22.703 1 93.12 225 ARG B CA 1
ATOM 5157 C C . ARG B 1 225 ? 3.738 76 23.922 1 93.12 225 ARG B C 1
ATOM 5159 O O . ARG B 1 225 ? 4.164 76.625 24.859 1 93.12 225 ARG B O 1
ATOM 5166 N N . TYR B 1 226 ? 3.828 74.688 23.875 1 95.25 226 TYR B N 1
ATOM 5167 C CA . TYR B 1 226 ? 4.164 73.938 25.094 1 95.25 226 TYR B CA 1
ATOM 5168 C C . TYR B 1 226 ? 5.414 73.125 24.906 1 95.25 226 TYR B C 1
ATOM 5170 O O . TYR B 1 226 ? 5.953 72.562 25.859 1 95.25 226 TYR B O 1
ATOM 5178 N N . ILE B 1 227 ? 5.93 73 23.734 1 95.62 227 ILE B N 1
ATOM 5179 C CA . ILE B 1 227 ? 7 72.062 23.375 1 95.62 227 ILE B CA 1
ATOM 5180 C C . ILE B 1 227 ? 8.258 72.375 24.156 1 95.62 227 ILE B C 1
ATOM 5182 O O . ILE B 1 227 ? 9.008 71.5 24.562 1 95.62 227 ILE B O 1
ATOM 5186 N N . ASP B 1 228 ? 8.492 73.625 24.438 1 94.12 228 ASP B N 1
ATOM 5187 C CA . ASP B 1 228 ? 9.719 74.062 25.125 1 94.12 228 ASP B CA 1
ATOM 5188 C C . ASP B 1 228 ? 9.586 73.875 26.641 1 94.12 228 ASP B C 1
ATOM 5190 O O . ASP B 1 228 ? 10.562 74.062 27.359 1 94.12 228 ASP B O 1
ATOM 5194 N N . GLU B 1 229 ? 8.391 73.562 27.062 1 94.31 229 GLU B N 1
ATOM 5195 C CA . GLU B 1 229 ? 8.141 73.375 28.5 1 94.31 229 GLU B CA 1
ATOM 5196 C C . GLU B 1 229 ? 8.391 71.938 28.906 1 94.31 229 GLU B C 1
ATOM 5198 O O . GLU B 1 229 ? 8.461 71.625 30.109 1 94.31 229 GLU B O 1
ATOM 5203 N N . VAL B 1 230 ? 8.531 71.062 27.969 1 97.06 230 VAL B N 1
ATOM 5204 C CA . VAL B 1 230 ? 8.633 69.625 28.312 1 97.06 230 VAL B CA 1
ATOM 5205 C C . VAL B 1 230 ? 10.086 69.188 28.172 1 97.06 230 VAL B C 1
ATOM 5207 O O . VAL B 1 230 ? 10.898 69.875 27.547 1 97.06 230 VAL B O 1
ATOM 5210 N N . GLN B 1 231 ? 10.32 68.062 28.828 1 97.44 231 GLN B N 1
ATOM 5211 C CA . GLN B 1 231 ? 11.656 67.5 28.812 1 97.44 231 GLN B CA 1
ATOM 5212 C C . GLN B 1 231 ? 11.734 66.25 27.875 1 97.44 231 GLN B C 1
ATOM 5214 O O . GLN B 1 231 ? 12.828 65.875 27.469 1 97.44 231 GLN B O 1
ATOM 5219 N N . SER B 1 232 ? 10.609 65.688 27.562 1 98.12 232 SER B N 1
ATOM 5220 C CA . SER B 1 232 ? 10.562 64.562 26.703 1 98.12 232 SER B CA 1
ATOM 5221 C C . SER B 1 232 ? 9.32 64.562 25.812 1 98.12 232 SER B C 1
ATOM 5223 O O . SER B 1 232 ? 8.234 64.938 26.266 1 98.12 232 SER B O 1
ATOM 5225 N N . ILE B 1 233 ? 9.562 64.188 24.594 1 98.25 233 ILE B N 1
ATOM 5226 C CA . ILE B 1 233 ? 8.477 64.062 23.641 1 98.25 233 ILE B CA 1
ATOM 5227 C C . ILE B 1 233 ? 8.422 62.594 23.141 1 98.25 233 ILE B C 1
ATOM 5229 O O . ILE B 1 233 ? 9.438 62.062 22.688 1 98.25 233 ILE B O 1
ATOM 5233 N N . ILE B 1 234 ? 7.301 61.969 23.219 1 97.75 234 ILE B N 1
ATOM 5234 C CA . ILE B 1 234 ? 7.086 60.625 22.656 1 97.75 234 ILE B CA 1
ATOM 5235 C C . ILE B 1 234 ? 6.023 60.688 21.562 1 97.75 234 ILE B C 1
ATOM 5237 O O . ILE B 1 234 ? 4.879 61.062 21.828 1 97.75 234 ILE B O 1
ATOM 5241 N N . SER B 1 235 ? 6.391 60.375 20.375 1 96.75 235 SER B N 1
ATOM 5242 C CA . SER B 1 235 ? 5.477 60.469 19.25 1 96.75 235 SER B CA 1
ATOM 5243 C C . SER B 1 235 ? 5.113 59.094 18.719 1 96.75 235 SER B C 1
ATOM 5245 O O . SER B 1 235 ? 5.973 58.219 18.609 1 96.75 235 SER B O 1
ATOM 5247 N N . CYS B 1 236 ? 3.893 58.812 18.438 1 93.12 236 CYS B N 1
ATOM 5248 C CA . CYS B 1 236 ? 3.393 57.562 17.906 1 93.12 236 CYS B CA 1
ATOM 5249 C C . CYS B 1 236 ? 2.141 57.781 17.062 1 93.12 236 CYS B C 1
ATOM 5251 O O . CYS B 1 236 ? 1.111 57.125 17.297 1 93.12 236 CYS B O 1
ATOM 5253 N N . THR B 1 237 ? 2.221 58.562 16.047 1 90.31 237 THR B N 1
ATOM 5254 C CA . THR B 1 237 ? 1.065 58.906 15.219 1 90.31 237 THR B CA 1
ATOM 5255 C C . THR B 1 237 ? 0.989 57.969 14.008 1 90.31 237 THR B C 1
ATOM 5257 O O . THR B 1 237 ? 1.912 57.219 13.75 1 90.31 237 THR B O 1
ATOM 5260 N N . SER B 1 238 ? -0.121 58.031 13.305 1 82.5 238 SER B N 1
ATOM 5261 C CA . SER B 1 238 ? -0.282 57.312 12.055 1 82.5 238 SER B CA 1
ATOM 5262 C C . SER B 1 238 ? -0.146 58.25 10.852 1 82.5 238 SER B C 1
ATOM 5264 O O . SER B 1 238 ? -0.578 57.906 9.742 1 82.5 238 SER B O 1
ATOM 5266 N N . ALA B 1 239 ? 0.469 59.344 11.07 1 83.81 239 ALA B N 1
ATOM 5267 C CA . ALA B 1 239 ? 0.579 60.344 10.016 1 83.81 239 ALA B CA 1
ATOM 5268 C C . ALA B 1 239 ? 1.565 59.875 8.938 1 83.81 239 ALA B C 1
ATOM 5270 O O . ALA B 1 239 ? 2.605 59.312 9.242 1 83.81 239 ALA B O 1
ATOM 5271 N N . PRO B 1 240 ? 1.184 60.188 7.668 1 82.38 240 PRO B N 1
ATOM 5272 C CA . PRO B 1 240 ? 2.102 59.812 6.582 1 82.38 240 PRO B CA 1
ATOM 5273 C C . PRO B 1 240 ? 3.242 60.812 6.426 1 82.38 240 PRO B C 1
ATOM 5275 O O . PRO B 1 240 ? 4.172 60.594 5.652 1 82.38 240 PRO B O 1
ATOM 5278 N N . HIS B 1 241 ? 3.119 61.906 7.18 1 84.62 241 HIS B N 1
ATOM 5279 C CA . HIS B 1 241 ? 4.117 62.969 7.055 1 84.62 241 HIS B CA 1
ATOM 5280 C C . HIS B 1 241 ? 4.711 63.344 8.414 1 84.62 241 HIS B C 1
ATOM 5282 O O . HIS B 1 241 ? 4.184 62.938 9.453 1 84.62 241 HIS B O 1
ATOM 5288 N N . ILE B 1 242 ? 5.75 64.125 8.297 1 92.19 242 ILE B N 1
ATOM 5289 C CA . ILE B 1 242 ? 6.418 64.625 9.492 1 92.19 242 ILE B CA 1
ATOM 5290 C C . ILE B 1 242 ? 5.461 65.5 10.297 1 92.19 242 ILE B C 1
ATOM 5292 O O . ILE B 1 242 ? 4.73 66.312 9.727 1 92.19 242 ILE B O 1
ATOM 5296 N N . VAL B 1 243 ? 5.477 65.312 11.609 1 94.06 243 VAL B N 1
ATOM 5297 C CA . VAL B 1 243 ? 4.551 66.062 12.438 1 94.06 243 VAL B CA 1
ATOM 5298 C C . VAL B 1 243 ? 5.324 67.062 13.305 1 94.06 243 VAL B C 1
ATOM 5300 O O . VAL B 1 243 ? 4.746 68 13.859 1 94.06 243 VAL B O 1
ATOM 5303 N N . LEU B 1 244 ? 6.609 66.875 13.43 1 95.5 244 LEU B N 1
ATOM 5304 C CA . LEU B 1 244 ? 7.453 67.812 14.234 1 95.5 244 LEU B CA 1
ATOM 5305 C C . LEU B 1 244 ? 8.75 68.125 13.5 1 95.5 244 LEU B C 1
ATOM 5307 O O . LEU B 1 244 ? 9.5 67.188 13.125 1 95.5 244 LEU B O 1
ATOM 5311 N N . SER B 1 245 ? 8.992 69.375 13.242 1 95.12 245 SER B N 1
ATOM 5312 C CA . SER B 1 245 ? 10.203 69.812 12.578 1 95.12 245 SER B CA 1
ATOM 5313 C C . SER B 1 245 ? 11.031 70.75 13.5 1 95.12 245 SER B C 1
ATOM 5315 O O . SER B 1 245 ? 10.602 71.062 14.602 1 95.12 245 SER B O 1
ATOM 5317 N N . LYS B 1 246 ? 12.195 71.125 13.008 1 93.75 246 LYS B N 1
ATOM 5318 C CA . LYS B 1 246 ? 13.109 72 13.773 1 93.75 246 LYS B CA 1
ATOM 5319 C C . LYS B 1 246 ? 12.484 73.312 14.102 1 93.75 246 LYS B C 1
ATOM 5321 O O . LYS B 1 246 ? 12.766 73.938 15.141 1 93.75 246 LYS B O 1
ATOM 5326 N N . ASN B 1 247 ? 11.555 73.75 13.227 1 92.56 247 ASN B N 1
ATOM 5327 C CA . ASN B 1 247 ? 10.914 75.062 13.398 1 92.56 247 ASN B CA 1
ATOM 5328 C C . ASN B 1 247 ? 9.922 75 14.555 1 92.56 247 ASN B C 1
ATOM 5330 O O . ASN B 1 247 ? 9.516 76.062 15.039 1 92.56 247 ASN B O 1
ATOM 5334 N N . ASP B 1 248 ? 9.617 73.875 15 1 94.44 248 ASP B N 1
ATOM 5335 C CA . ASP B 1 248 ? 8.633 73.75 16.078 1 94.44 248 ASP B CA 1
ATOM 5336 C C . ASP B 1 248 ? 9.305 73.812 17.438 1 94.44 248 ASP B C 1
ATOM 5338 O O . ASP B 1 248 ? 8.625 74 18.453 1 94.44 248 ASP B O 1
ATOM 5342 N N . ILE B 1 249 ? 10.602 73.688 17.484 1 94.69 249 ILE B N 1
ATOM 5343 C CA . ILE B 1 249 ? 11.328 73.562 18.734 1 94.69 249 ILE B CA 1
ATOM 5344 C C . ILE B 1 249 ? 12.219 74.812 18.922 1 94.69 249 ILE B C 1
ATOM 5346 O O . ILE B 1 249 ? 12.93 75.188 18 1 94.69 249 ILE B O 1
ATOM 5350 N N . GLY B 1 250 ? 12.195 75.312 20.094 1 92.75 250 GLY B N 1
ATOM 5351 C CA . GLY B 1 250 ? 13.062 76.438 20.375 1 92.75 250 GLY B CA 1
ATOM 5352 C C . GLY B 1 250 ? 14.531 76.125 20.375 1 92.75 250 GLY B C 1
ATOM 5353 O O . GLY B 1 250 ? 14.914 75 20.781 1 92.75 250 GLY B O 1
ATOM 5354 N N . GLU B 1 251 ? 15.367 77.062 20.016 1 88.5 251 GLU B N 1
ATOM 5355 C CA . GLU B 1 251 ? 16.812 76.812 19.922 1 88.5 251 GLU B CA 1
ATOM 5356 C C . GLU B 1 251 ? 17.438 76.75 21.312 1 88.5 251 GLU B C 1
ATOM 5358 O O . GLU B 1 251 ? 18.406 76 21.516 1 88.5 251 GLU B O 1
ATOM 5363 N N . CYS B 1 252 ? 16.859 77.5 22.172 1 88 252 CYS B N 1
ATOM 5364 C CA . CYS B 1 252 ? 17.391 77.5 23.531 1 88 252 CYS B CA 1
ATOM 5365 C C . CYS B 1 252 ? 16.438 76.875 24.516 1 88 252 CYS B C 1
ATOM 5367 O O . CYS B 1 252 ? 15.234 76.812 24.266 1 88 252 CYS B O 1
ATOM 5369 N N . GLY B 1 253 ? 16.938 76.312 25.594 1 87.88 253 GLY B N 1
ATOM 5370 C CA . GLY B 1 253 ? 16.141 75.688 26.625 1 87.88 253 GLY B CA 1
ATOM 5371 C C . GLY B 1 253 ? 16.797 74.438 27.219 1 87.88 253 GLY B C 1
ATOM 5372 O O . GLY B 1 253 ? 17.969 74.188 26.938 1 87.88 253 GLY B O 1
ATOM 5373 N N . GLU B 1 254 ? 15.969 73.75 28.016 1 92.94 254 GLU B N 1
ATOM 5374 C CA . GLU B 1 254 ? 16.453 72.5 28.641 1 92.94 254 GLU B CA 1
ATOM 5375 C C . GLU B 1 254 ? 16.625 71.375 27.594 1 92.94 254 GLU B C 1
ATOM 5377 O O . GLU B 1 254 ? 16.078 71.5 26.5 1 92.94 254 GLU B O 1
ATOM 5382 N N . LYS B 1 255 ? 17.438 70.438 28.016 1 95.38 255 LYS B N 1
ATOM 5383 C CA . LYS B 1 255 ? 17.625 69.25 27.156 1 95.38 255 LYS B CA 1
ATOM 5384 C C . LYS B 1 255 ? 16.281 68.562 26.875 1 95.38 255 LYS B C 1
ATOM 5386 O O . LYS B 1 255 ? 15.445 68.438 27.766 1 95.38 255 LYS B O 1
ATOM 5391 N N . LEU B 1 256 ? 16.094 68.25 25.625 1 96.88 256 LEU B N 1
ATOM 5392 C CA . LEU B 1 256 ? 14.844 67.625 25.172 1 96.88 256 LEU B CA 1
ATOM 5393 C C . LEU B 1 256 ? 15.094 66.25 24.578 1 96.88 256 LEU B C 1
ATOM 5395 O O . LEU B 1 256 ? 15.883 66.125 23.641 1 96.88 256 LEU B O 1
ATOM 5399 N N . TYR B 1 257 ? 14.484 65.188 25.109 1 97.69 257 TYR B N 1
ATOM 5400 C CA . TYR B 1 257 ? 14.562 63.844 24.594 1 97.69 257 TYR B CA 1
ATOM 5401 C C . TYR B 1 257 ? 13.32 63.5 23.781 1 97.69 257 TYR B C 1
ATOM 5403 O O . TYR B 1 257 ? 12.195 63.594 24.281 1 97.69 257 TYR B O 1
ATOM 5411 N N . ILE B 1 258 ? 13.578 63.094 22.547 1 97.81 258 ILE B N 1
ATOM 5412 C CA . ILE B 1 258 ? 12.461 62.812 21.656 1 97.81 258 ILE B CA 1
ATOM 5413 C C . ILE B 1 258 ? 12.5 61.312 21.25 1 97.81 258 ILE B C 1
ATOM 5415 O O . ILE B 1 258 ? 13.508 60.844 20.734 1 97.81 258 ILE B O 1
ATOM 5419 N N . TYR B 1 259 ? 11.438 60.625 21.516 1 96.94 259 TYR B N 1
ATOM 5420 C CA . TYR B 1 259 ? 11.281 59.219 21.109 1 96.94 259 TYR B CA 1
ATOM 5421 C C . TYR B 1 259 ? 10.227 59.094 20.016 1 96.94 259 TYR B C 1
ATOM 5423 O O . TYR B 1 259 ? 9.031 59.25 20.266 1 96.94 259 TYR B O 1
ATOM 5431 N N . ASP B 1 260 ? 10.656 58.812 18.859 1 95.44 260 ASP B N 1
ATOM 5432 C CA . ASP B 1 260 ? 9.789 58.656 17.688 1 95.44 260 ASP B CA 1
ATOM 5433 C C . ASP B 1 260 ? 9.422 57.188 17.469 1 95.44 260 ASP B C 1
ATOM 5435 O O . ASP B 1 260 ? 10.164 56.438 16.812 1 95.44 260 ASP B O 1
ATOM 5439 N N . LEU B 1 261 ? 8.203 56.812 17.797 1 91.25 261 LEU B N 1
ATOM 5440 C CA . LEU B 1 261 ? 7.805 55.406 17.734 1 91.25 261 LEU B CA 1
ATOM 5441 C C . LEU B 1 261 ? 6.953 55.125 16.5 1 91.25 261 LEU B C 1
ATOM 5443 O O . LEU B 1 261 ? 6.391 54.031 16.344 1 91.25 261 LEU B O 1
ATOM 5447 N N . ALA B 1 262 ? 6.883 56.156 15.602 1 88.62 262 ALA B N 1
ATOM 5448 C CA . ALA B 1 262 ? 6.008 56.031 14.438 1 88.62 262 ALA B CA 1
ATOM 5449 C C . ALA B 1 262 ? 6.797 55.625 13.195 1 88.62 262 ALA B C 1
ATOM 5451 O O . ALA B 1 262 ? 7.961 56 13.047 1 88.62 262 ALA B O 1
ATOM 5452 N N . VAL B 1 263 ? 6.129 54.844 12.344 1 83.25 263 VAL B N 1
ATOM 5453 C CA . VAL B 1 263 ? 6.594 54.562 10.984 1 83.25 263 VAL B CA 1
ATOM 5454 C C . VAL B 1 263 ? 5.438 54.719 10 1 83.25 263 VAL B C 1
ATOM 5456 O O . VAL B 1 263 ? 4.465 53.969 10.047 1 83.25 263 VAL B O 1
ATOM 5459 N N . PRO B 1 264 ? 5.637 55.656 9.07 1 84.5 264 PRO B N 1
ATOM 5460 C CA . PRO B 1 264 ? 6.781 56.531 8.836 1 84.5 264 PRO B CA 1
ATOM 5461 C C . PRO B 1 264 ? 7.074 57.469 10.016 1 84.5 264 PRO B C 1
ATOM 5463 O O . PRO B 1 264 ? 6.199 57.688 10.859 1 84.5 264 PRO B O 1
ATOM 5466 N N . ARG B 1 265 ? 8.25 58 10.055 1 91.56 265 ARG B N 1
ATOM 5467 C CA . ARG B 1 265 ? 8.734 58.75 11.188 1 91.56 265 ARG B CA 1
ATOM 5468 C C . ARG B 1 265 ? 7.945 60.062 11.352 1 91.56 265 ARG B C 1
ATOM 5470 O O . ARG B 1 265 ? 7.621 60.719 10.367 1 91.56 265 ARG B O 1
ATOM 5477 N N . ASP B 1 266 ? 7.656 60.406 12.547 1 93.25 266 ASP B N 1
ATOM 5478 C CA . ASP B 1 266 ? 6.949 61.625 12.906 1 93.25 266 ASP B CA 1
ATOM 5479 C C . ASP B 1 266 ? 7.902 62.812 12.953 1 93.25 266 ASP B C 1
ATOM 5481 O O . ASP B 1 266 ? 7.484 63.969 12.773 1 93.25 266 ASP B O 1
ATOM 5485 N N . ILE B 1 267 ? 9.156 62.562 13.188 1 95.25 267 ILE B N 1
ATOM 5486 C CA . ILE B 1 267 ? 10.125 63.625 13.516 1 95.25 267 ILE B CA 1
ATOM 5487 C C . ILE B 1 267 ? 11.062 63.844 12.328 1 95.25 267 ILE B C 1
ATOM 5489 O O . ILE B 1 267 ? 11.594 62.906 11.75 1 95.25 267 ILE B O 1
ATOM 5493 N N . ASP B 1 268 ? 11.203 65.125 12.047 1 93.69 268 ASP B N 1
ATOM 5494 C CA . ASP B 1 268 ? 12.102 65.5 10.969 1 93.69 268 ASP B CA 1
ATOM 5495 C C . ASP B 1 268 ? 13.555 65.188 11.328 1 93.69 268 ASP B C 1
ATOM 5497 O O . ASP B 1 268 ? 13.977 65.375 12.469 1 93.69 268 ASP B O 1
ATOM 5501 N N . ASP B 1 269 ? 14.328 64.812 10.328 1 91.75 269 ASP B N 1
ATOM 5502 C CA . ASP B 1 269 ? 15.727 64.438 10.531 1 91.75 269 ASP B CA 1
ATOM 5503 C C . ASP B 1 269 ? 16.531 65.625 11.047 1 91.75 269 ASP B C 1
ATO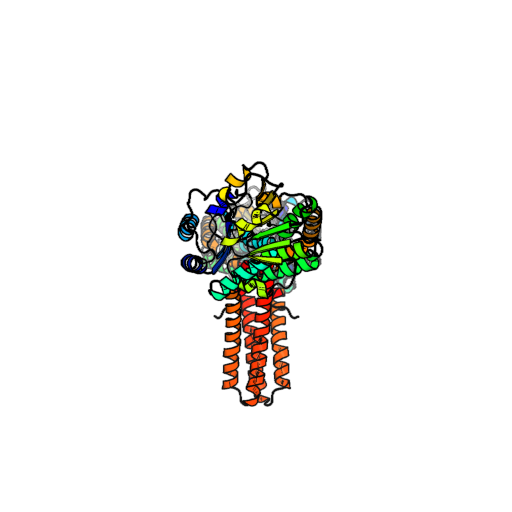M 5505 O O . ASP B 1 269 ? 17.484 65.438 11.828 1 91.75 269 ASP B O 1
ATOM 5509 N N . GLU B 1 270 ? 16.125 66.688 10.672 1 93.06 270 GLU B N 1
ATOM 5510 C CA . GLU B 1 270 ? 16.891 67.938 11 1 93.06 270 GLU B CA 1
ATOM 5511 C C . GLU B 1 270 ? 16.812 68.25 12.492 1 93.06 270 GLU B C 1
ATOM 5513 O O . GLU B 1 270 ? 17.656 68.938 13.031 1 93.06 270 GLU B O 1
ATOM 5518 N N . VAL B 1 271 ? 15.883 67.688 13.133 1 95.31 271 VAL B N 1
ATOM 5519 C CA . VAL B 1 271 ? 15.703 67.938 14.555 1 95.31 271 VAL B CA 1
ATOM 5520 C C . VAL B 1 271 ? 16.891 67.375 15.336 1 95.31 271 VAL B C 1
ATOM 5522 O O . VAL B 1 271 ? 17.297 67.938 16.359 1 95.31 271 VAL B O 1
ATOM 5525 N N . GLU B 1 272 ? 17.453 66.312 14.859 1 92.38 272 GLU B N 1
ATOM 5526 C CA . GLU B 1 272 ? 18.578 65.688 15.523 1 92.38 272 GLU B CA 1
ATOM 5527 C C . GLU B 1 272 ? 19.812 66.562 15.547 1 92.38 272 GLU B C 1
ATOM 5529 O O . GLU B 1 272 ? 20.719 66.375 16.359 1 92.38 272 GLU B O 1
ATOM 5534 N N . ASN B 1 273 ? 19.797 67.562 14.68 1 91.75 273 ASN B N 1
ATOM 5535 C CA . ASN B 1 273 ? 20.938 68.438 14.57 1 91.75 273 ASN B CA 1
ATOM 5536 C C . ASN B 1 273 ? 20.906 69.562 15.625 1 91.75 273 ASN B C 1
ATOM 5538 O O . ASN B 1 273 ? 21.875 70.312 15.781 1 91.75 273 ASN B O 1
ATOM 5542 N N . MET B 1 274 ? 19.875 69.625 16.297 1 94.06 274 MET B N 1
ATOM 5543 C CA . MET B 1 274 ? 19.766 70.625 17.359 1 94.06 274 MET B CA 1
ATOM 5544 C C . MET B 1 274 ? 20.562 70.188 18.578 1 94.06 274 MET B C 1
ATOM 5546 O O . MET B 1 274 ? 20.516 69.062 19.016 1 94.06 274 MET B O 1
ATOM 5550 N N . SER B 1 275 ? 21.25 71.125 19.172 1 92.5 275 SER B N 1
ATOM 5551 C CA . SER B 1 275 ? 22.203 70.812 20.234 1 92.5 275 SER B CA 1
ATOM 5552 C C . SER B 1 275 ? 21.5 70.312 21.5 1 92.5 275 SER B C 1
ATOM 5554 O O . SER B 1 275 ? 22.047 69.5 22.25 1 92.5 275 SER B O 1
ATOM 5556 N N . ARG B 1 276 ? 20.297 70.75 21.781 1 94.56 276 ARG B N 1
ATOM 5557 C CA . ARG B 1 276 ? 19.656 70.375 23.031 1 94.56 276 ARG B CA 1
ATOM 5558 C C . ARG B 1 276 ? 18.734 69.188 22.875 1 94.56 276 ARG B C 1
ATOM 5560 O O . ARG B 1 276 ? 18.016 68.812 23.797 1 94.56 276 ARG B O 1
ATOM 5567 N N . VAL B 1 277 ? 18.766 68.625 21.656 1 96.25 277 VAL B N 1
ATOM 5568 C CA . VAL B 1 277 ? 17.781 67.625 21.391 1 96.25 277 VAL B CA 1
ATOM 5569 C C . VAL B 1 277 ? 18.484 66.25 21.141 1 96.25 277 VAL B C 1
ATOM 5571 O O . VAL B 1 277 ? 19.516 66.25 20.469 1 96.25 277 VAL B O 1
ATOM 5574 N N . GLU B 1 278 ? 17.984 65.188 21.672 1 96.5 278 GLU B N 1
ATOM 5575 C CA . GLU B 1 278 ? 18.359 63.812 21.328 1 96.5 278 GLU B CA 1
ATOM 5576 C C . GLU B 1 278 ? 17.141 63.031 20.812 1 96.5 278 GLU B C 1
ATOM 5578 O O . GLU B 1 278 ? 16.125 62.938 21.5 1 96.5 278 GLU B O 1
ATOM 5583 N N . VAL B 1 279 ? 17.344 62.531 19.641 1 96.38 279 VAL B N 1
ATOM 5584 C CA . VAL B 1 279 ? 16.219 61.844 19.016 1 96.38 279 VAL B CA 1
ATOM 5585 C C . VAL B 1 279 ? 16.484 60.344 19 1 96.38 279 VAL B C 1
ATOM 5587 O O . VAL B 1 279 ? 17.578 59.906 18.609 1 96.38 279 VAL B O 1
ATOM 5590 N N . TYR B 1 280 ? 15.5 59.562 19.453 1 95 280 TYR B N 1
ATOM 5591 C CA . TYR B 1 280 ? 15.508 58.125 19.391 1 95 280 TYR B CA 1
ATOM 5592 C C . TYR B 1 280 ? 14.367 57.594 18.516 1 95 280 TYR B C 1
ATOM 5594 O O . TYR B 1 280 ? 13.203 57.625 18.922 1 95 280 TYR B O 1
ATOM 5602 N N . ASN B 1 281 ? 14.695 57.125 17.359 1 91.38 281 ASN B N 1
ATOM 5603 C CA . ASN B 1 281 ? 13.664 56.5 16.547 1 91.38 281 ASN B CA 1
ATOM 5604 C C . ASN B 1 281 ? 13.352 55.094 17.031 1 91.38 281 ASN B C 1
ATOM 5606 O O . ASN B 1 281 ? 13.938 54.625 18.016 1 91.38 281 ASN B O 1
ATOM 5610 N N . ILE B 1 282 ? 12.398 54.469 16.438 1 86.44 282 ILE B N 1
ATOM 5611 C CA . ILE B 1 282 ? 11.891 53.188 16.891 1 86.44 282 ILE B CA 1
ATOM 5612 C C . ILE B 1 282 ? 13.023 52.156 16.906 1 86.44 282 ILE B C 1
ATOM 5614 O O . ILE B 1 282 ? 13.078 51.281 17.781 1 86.44 282 ILE B O 1
ATOM 5618 N N . ASP B 1 283 ? 13.969 52.156 15.969 1 85.62 283 ASP B N 1
ATOM 5619 C CA . ASP B 1 283 ? 15.094 51.25 15.922 1 85.62 283 ASP B CA 1
ATOM 5620 C C . ASP B 1 283 ? 16.031 51.469 17.094 1 85.62 283 ASP B C 1
ATOM 5622 O O . ASP B 1 283 ? 16.5 50.5 17.719 1 85.62 283 ASP B O 1
ATOM 5626 N N . LYS B 1 284 ? 16.312 52.719 17.391 1 87.75 284 LYS B N 1
ATOM 5627 C CA . LYS B 1 284 ? 17.172 53.031 18.516 1 87.75 284 LYS B CA 1
ATOM 5628 C C . LYS B 1 284 ? 16.516 52.656 19.844 1 87.75 284 LYS B C 1
ATOM 5630 O O . LYS B 1 284 ? 17.188 52.125 20.734 1 87.75 284 LYS B O 1
ATOM 5635 N N . VAL B 1 285 ? 15.266 52.906 19.938 1 87.69 285 VAL B N 1
ATOM 5636 C CA . VAL B 1 285 ? 14.539 52.562 21.141 1 87.69 285 VAL B CA 1
ATOM 5637 C C . VAL B 1 285 ? 14.602 51.062 21.375 1 87.69 285 VAL B C 1
ATOM 5639 O O . VAL B 1 285 ? 14.844 50.594 22.5 1 87.69 285 VAL B O 1
ATOM 5642 N N . SER B 1 286 ? 14.414 50.312 20.297 1 83.25 286 SER B N 1
ATOM 5643 C CA . SER B 1 286 ? 14.398 48.875 20.375 1 83.25 286 SER B CA 1
ATOM 5644 C C . SER B 1 286 ? 15.766 48.312 20.75 1 83.25 286 SER B C 1
ATOM 5646 O O . SER B 1 286 ? 15.859 47.219 21.312 1 83.25 286 SER B O 1
ATOM 5648 N N . ALA B 1 287 ? 16.781 49.031 20.438 1 82.5 287 ALA B N 1
ATOM 5649 C CA . ALA B 1 287 ? 18.156 48.594 20.688 1 82.5 287 ALA B CA 1
ATOM 5650 C C . ALA B 1 287 ? 18.562 48.875 22.125 1 82.5 287 ALA B C 1
ATOM 5652 O O . ALA B 1 287 ? 19.578 48.344 22.609 1 82.5 287 ALA B O 1
ATOM 5653 N N . LEU B 1 288 ? 17.828 49.656 22.828 1 83.62 288 LEU B N 1
ATOM 5654 C CA . LEU B 1 288 ? 18.172 49.969 24.203 1 83.62 288 LEU B CA 1
ATOM 5655 C C . LEU B 1 288 ? 18.109 48.75 25.078 1 83.62 288 LEU B C 1
ATOM 5657 O O . LEU B 1 288 ? 17.266 47.875 24.891 1 83.62 288 LEU B O 1
ATOM 5661 N N . ASN B 1 289 ? 19.156 48.531 25.906 1 69.12 289 ASN B N 1
ATOM 5662 C CA . ASN B 1 289 ? 19.25 47.375 26.812 1 69.12 289 ASN B CA 1
ATOM 5663 C C . ASN B 1 289 ? 18.141 47.406 27.844 1 69.12 289 ASN B C 1
ATOM 5665 O O . ASN B 1 289 ? 17.812 48.438 28.422 1 69.12 289 ASN B O 1
ATOM 5669 N N . ASP B 1 290 ? 17.547 46.312 27.828 1 73.94 290 ASP B N 1
ATOM 5670 C CA . ASP B 1 290 ? 16.484 46.125 28.812 1 73.94 290 ASP B CA 1
ATOM 5671 C C . ASP B 1 290 ? 16.547 44.75 29.438 1 73.94 290 ASP B C 1
ATOM 5673 O O . ASP B 1 290 ? 16.625 43.75 28.719 1 73.94 290 ASP B O 1
ATOM 5677 N N . GLU B 1 291 ? 16.891 44.656 30.719 1 75.38 291 GLU B N 1
ATOM 5678 C CA . GLU B 1 291 ? 16.969 43.406 31.438 1 75.38 291 GLU B CA 1
ATOM 5679 C C . GLU B 1 291 ? 15.727 42.562 31.188 1 75.38 291 GLU B C 1
ATOM 5681 O O . GLU B 1 291 ? 15.82 41.312 31.109 1 75.38 291 GLU B O 1
ATOM 5686 N N . ASN B 1 292 ? 14.719 43.219 31.062 1 77.75 292 ASN B N 1
ATOM 5687 C CA . ASN B 1 292 ? 13.453 42.531 30.828 1 77.75 292 ASN B CA 1
ATOM 5688 C C . ASN B 1 292 ? 13.461 41.812 29.484 1 77.75 292 ASN B C 1
ATOM 5690 O O . ASN B 1 292 ? 12.852 40.75 29.344 1 77.75 292 ASN B O 1
ATOM 5694 N N . LYS B 1 293 ? 14.258 42.312 28.516 1 81.12 293 LYS B N 1
ATOM 5695 C CA . LYS B 1 293 ? 14.359 41.656 27.203 1 81.12 293 LYS B CA 1
ATOM 5696 C C . LYS B 1 293 ? 15.047 40.312 27.297 1 81.12 293 LYS B C 1
ATOM 5698 O O . LYS B 1 293 ? 14.602 39.344 26.672 1 81.12 293 LYS B O 1
ATOM 5703 N N . LYS B 1 294 ? 16.062 40.219 28.047 1 82.19 294 LYS B N 1
ATOM 5704 C CA . LYS B 1 294 ? 16.812 39 28.203 1 82.19 294 LYS B CA 1
ATOM 5705 C C . LYS B 1 294 ? 15.961 37.906 28.891 1 82.19 294 LYS B C 1
ATOM 5707 O O . LYS B 1 294 ? 15.977 36.75 28.484 1 82.19 294 LYS B O 1
ATOM 5712 N N . LEU B 1 295 ? 15.258 38.406 29.906 1 83.06 295 LEU B N 1
ATOM 5713 C CA . LEU B 1 295 ? 14.398 37.5 30.625 1 83.06 295 LEU B CA 1
ATOM 5714 C C . LEU B 1 295 ? 13.281 36.969 29.734 1 83.06 295 LEU B C 1
ATOM 5716 O O . LEU B 1 295 ? 12.938 35.781 29.797 1 83.06 295 LEU B O 1
ATOM 5720 N N . ARG B 1 296 ? 12.781 37.781 28.938 1 85.62 296 ARG B N 1
ATOM 5721 C CA . ARG B 1 296 ? 11.703 37.406 28.031 1 85.62 296 ARG B CA 1
ATOM 5722 C C . ARG B 1 296 ? 12.188 36.375 27.016 1 85.62 296 ARG B C 1
ATOM 5724 O O . ARG B 1 296 ? 11.5 35.406 26.734 1 85.62 296 ARG B O 1
ATOM 5731 N N . VAL B 1 297 ? 13.352 36.562 26.5 1 87.06 297 VAL B N 1
ATOM 5732 C CA . VAL B 1 297 ? 13.922 35.656 25.5 1 87.06 297 VAL B CA 1
ATOM 5733 C C . VAL B 1 297 ? 14.102 34.281 26.109 1 87.06 297 VAL B C 1
ATOM 5735 O O . VAL B 1 297 ? 13.789 33.281 25.484 1 87.06 297 VAL B O 1
ATOM 5738 N N . GLN B 1 298 ? 14.617 34.281 27.328 1 89.31 298 GLN B N 1
ATOM 5739 C CA . GLN B 1 298 ? 14.828 33.031 28.016 1 89.31 298 GLN B CA 1
ATOM 5740 C C . GLN B 1 298 ? 13.516 32.25 28.188 1 89.31 298 GLN B C 1
ATOM 5742 O O . GLN B 1 298 ? 13.438 31.062 27.906 1 89.31 298 GLN B O 1
ATOM 5747 N N . ARG B 1 299 ? 12.531 32.938 28.594 1 90 299 ARG B N 1
ATOM 5748 C CA . ARG B 1 299 ? 11.227 32.312 28.797 1 90 299 ARG B CA 1
ATOM 5749 C C . ARG B 1 299 ? 10.641 31.812 27.484 1 90 299 ARG B C 1
ATOM 5751 O O . ARG B 1 299 ? 10.016 30.75 27.422 1 90 299 ARG B O 1
ATOM 5758 N N . MET B 1 300 ? 10.82 32.562 26.516 1 93.38 300 MET B N 1
ATOM 5759 C CA . MET B 1 300 ? 10.297 32.219 25.203 1 93.38 300 MET B CA 1
ATOM 5760 C C . MET B 1 300 ? 10.953 30.953 24.672 1 93.38 300 MET B C 1
ATOM 5762 O O . MET B 1 300 ? 10.273 30.062 24.172 1 93.38 300 MET B O 1
ATOM 5766 N N . VAL B 1 301 ? 12.219 30.891 24.812 1 93.56 301 VAL B N 1
ATOM 5767 C CA . VAL B 1 301 ? 12.969 29.734 24.344 1 93.56 301 VAL B CA 1
ATOM 5768 C C . VAL B 1 301 ? 12.539 28.484 25.109 1 93.56 301 VAL B C 1
ATOM 5770 O O . VAL B 1 301 ? 12.375 27.406 24.531 1 93.56 301 VAL B O 1
ATOM 5773 N N . GLU B 1 302 ? 12.273 28.641 26.375 1 94.44 302 GLU B N 1
ATOM 5774 C CA . GLU B 1 302 ? 11.875 27.531 27.234 1 94.44 302 GLU B CA 1
ATOM 5775 C C . GLU B 1 302 ? 10.492 27.016 26.859 1 94.44 302 GLU B C 1
ATOM 5777 O O . GLU B 1 302 ? 10.148 25.859 27.156 1 94.44 302 GLU B O 1
ATOM 5782 N N . ASN B 1 303 ? 9.742 27.812 26.281 1 95.44 303 ASN B N 1
ATOM 5783 C CA . ASN B 1 303 ? 8.367 27.438 25.984 1 95.44 303 ASN B CA 1
ATOM 5784 C C . ASN B 1 303 ? 8.156 27.188 24.5 1 95.44 303 ASN B C 1
ATOM 5786 O O . ASN B 1 303 ? 7.016 27.125 24.031 1 95.44 303 ASN B O 1
ATOM 5790 N N . LYS B 1 304 ? 9.172 27.031 23.75 1 95.44 304 LYS B N 1
ATOM 5791 C CA . LYS B 1 304 ? 9.133 26.812 22.312 1 95.44 304 LYS B CA 1
ATOM 5792 C C . LYS B 1 304 ? 8.352 25.547 21.969 1 95.44 304 LYS B C 1
ATOM 5794 O O . LYS B 1 304 ? 7.852 25.406 20.859 1 95.44 304 LYS B O 1
ATOM 5799 N N . TYR B 1 305 ? 8.258 24.625 22.953 1 95.88 305 TYR B N 1
ATOM 5800 C CA . TYR B 1 305 ? 7.543 23.375 22.734 1 95.88 305 TYR B CA 1
ATOM 5801 C C . TYR B 1 305 ? 6.078 23.625 22.406 1 95.88 305 TYR B C 1
ATOM 5803 O O . TYR B 1 305 ? 5.449 22.859 21.688 1 95.88 305 TYR B O 1
ATOM 5811 N N . ILE B 1 306 ? 5.52 24.719 22.906 1 96.62 306 ILE B N 1
ATOM 5812 C CA . ILE B 1 306 ? 4.133 25.062 22.641 1 96.62 306 ILE B CA 1
ATOM 5813 C C . ILE B 1 306 ? 3.955 25.375 21.156 1 96.62 306 ILE B C 1
ATOM 5815 O O . ILE B 1 306 ? 3.031 24.875 20.516 1 96.62 306 ILE B O 1
ATOM 5819 N N . LEU B 1 307 ? 4.867 26.156 20.672 1 96.31 307 LEU B N 1
ATOM 5820 C CA . LEU B 1 307 ? 4.867 26.5 19.266 1 96.31 307 LEU B CA 1
ATOM 5821 C C . LEU B 1 307 ? 4.957 25.25 18.391 1 96.31 307 LEU B C 1
ATOM 5823 O O . LEU B 1 307 ? 4.203 25.109 17.422 1 96.31 307 LEU B O 1
ATOM 5827 N N . LYS B 1 308 ? 5.863 24.359 18.734 1 96.19 308 LYS B N 1
ATOM 5828 C CA . LYS B 1 308 ? 6.074 23.125 17.984 1 96.19 308 LYS B CA 1
ATOM 5829 C C . LYS B 1 308 ? 4.812 22.266 17.969 1 96.19 308 LYS B C 1
ATOM 5831 O O . LYS B 1 308 ? 4.438 21.703 16.938 1 96.19 308 LYS B O 1
ATOM 5836 N N . LYS B 1 309 ? 4.207 22.156 19.078 1 97.06 309 LYS B N 1
ATOM 5837 C CA . LYS B 1 309 ? 2.994 21.344 19.219 1 97.06 309 LYS B CA 1
ATOM 5838 C C . LYS B 1 309 ? 1.895 21.859 18.281 1 97.06 309 LYS B C 1
ATOM 5840 O O . LYS B 1 309 ? 1.316 21.094 17.516 1 97.06 309 LYS B O 1
ATOM 5845 N N . TYR B 1 310 ? 1.619 23.156 18.328 1 96.81 310 TYR B N 1
ATOM 5846 C CA . TYR B 1 310 ? 0.561 23.75 17.516 1 96.81 310 TYR B CA 1
ATOM 5847 C C . TYR B 1 310 ? 0.896 23.672 16.031 1 96.81 310 TYR B C 1
ATOM 5849 O O . TYR B 1 310 ? 0.015 23.438 15.211 1 96.81 310 TYR B O 1
ATOM 5857 N N . LEU B 1 311 ? 2.127 23.875 15.742 1 96.81 311 LEU B N 1
ATOM 5858 C CA . LEU B 1 311 ? 2.561 23.75 14.352 1 96.81 311 LEU B CA 1
ATOM 5859 C C . LEU B 1 311 ? 2.332 22.344 13.828 1 96.81 311 LEU B C 1
ATOM 5861 O O . LEU B 1 311 ? 1.824 22.156 12.719 1 96.81 311 LEU B O 1
ATOM 5865 N N . ASN B 1 312 ? 2.734 21.406 14.617 1 96 312 ASN B N 1
ATOM 5866 C CA . ASN B 1 312 ? 2.543 20 14.234 1 96 312 ASN B CA 1
ATOM 5867 C C . ASN B 1 312 ? 1.067 19.672 14.031 1 96 312 ASN B C 1
ATOM 5869 O O . ASN B 1 312 ? 0.706 18.984 13.078 1 96 312 ASN B O 1
ATOM 5873 N N . GLU B 1 313 ? 0.268 20.141 14.906 1 96.44 313 GLU B N 1
ATOM 5874 C CA . GLU B 1 313 ? -1.17 19.922 14.797 1 96.44 313 GLU B CA 1
ATOM 5875 C C . GLU B 1 313 ? -1.725 20.516 13.508 1 96.44 313 GLU B C 1
ATOM 5877 O O . GLU B 1 313 ? -2.57 19.906 12.844 1 96.44 313 GLU B O 1
ATOM 5882 N N . PHE B 1 314 ? -1.273 21.641 13.18 1 96.06 314 PHE B N 1
ATOM 5883 C CA . PHE B 1 314 ? -1.718 22.281 11.945 1 96.06 314 PHE B CA 1
ATOM 5884 C C . PHE B 1 314 ? -1.287 21.469 10.727 1 96.06 314 PHE B C 1
ATOM 5886 O O . PHE B 1 314 ? -2.074 21.25 9.805 1 96.06 314 PHE B O 1
ATOM 5893 N N . PHE B 1 315 ? -0.059 21.078 10.742 1 95.5 315 PHE B N 1
ATOM 5894 C CA . PHE B 1 315 ? 0.44 20.312 9.609 1 95.5 315 PHE B CA 1
ATOM 5895 C C . PHE B 1 315 ? -0.307 19 9.477 1 95.5 315 PHE B C 1
ATOM 5897 O O . PHE B 1 315 ? -0.572 18.531 8.367 1 95.5 315 PHE B O 1
ATOM 5904 N N . GLU B 1 316 ? -0.571 18.359 10.57 1 95 316 GLU B N 1
ATOM 5905 C CA . GLU B 1 316 ? -1.372 17.141 10.547 1 95 316 GLU B CA 1
ATOM 5906 C C . GLU B 1 316 ? -2.748 17.406 9.938 1 95 316 GLU B C 1
ATOM 5908 O O . GLU B 1 316 ? -3.234 16.609 9.133 1 95 316 GLU B O 1
ATOM 5913 N N . TRP B 1 317 ? -3.307 18.5 10.367 1 94.5 317 TRP B N 1
ATOM 5914 C CA . TRP B 1 317 ? -4.598 18.891 9.812 1 94.5 317 TRP B CA 1
ATOM 5915 C C . TRP B 1 317 ? -4.5 19.094 8.305 1 94.5 317 TRP B C 1
ATOM 5917 O O . TRP B 1 317 ? -5.375 18.656 7.555 1 94.5 317 TRP B O 1
ATOM 5927 N N . GLN B 1 318 ? -3.498 19.75 7.875 1 92.31 318 GLN B N 1
ATOM 5928 C CA . GLN B 1 318 ? -3.295 20 6.449 1 92.31 318 GLN B CA 1
ATOM 5929 C C . GLN B 1 318 ? -3.158 18.688 5.68 1 92.31 318 GLN B C 1
ATOM 5931 O O . GLN B 1 318 ? -3.709 18.547 4.59 1 92.31 318 GLN B O 1
ATOM 5936 N N . LYS B 1 319 ? -2.414 17.797 6.219 1 92.88 319 LYS B N 1
ATOM 5937 C CA . LYS B 1 319 ? -2.207 16.5 5.586 1 92.88 319 LYS B CA 1
ATOM 5938 C C . LYS B 1 319 ? -3.523 15.75 5.43 1 92.88 319 LYS B C 1
ATOM 5940 O O . LYS B 1 319 ? -3.809 15.203 4.363 1 92.88 319 LYS B O 1
ATOM 5945 N N . ILE B 1 320 ? -4.27 15.695 6.438 1 94.44 320 ILE B N 1
ATOM 5946 C CA . ILE B 1 320 ? -5.543 14.984 6.426 1 94.44 320 ILE B CA 1
ATOM 5947 C C . ILE B 1 320 ? -6.5 15.648 5.438 1 94.44 320 ILE B C 1
ATOM 5949 O O . ILE B 1 320 ? -7.246 14.961 4.734 1 94.44 320 ILE B O 1
ATOM 5953 N N . ARG B 1 321 ? -6.461 16.984 5.398 1 91.69 321 ARG B N 1
ATOM 5954 C CA . ARG B 1 321 ? -7.316 17.703 4.469 1 91.69 321 ARG B CA 1
ATOM 5955 C C . ARG B 1 321 ? -6.977 17.359 3.025 1 91.69 321 ARG B C 1
ATOM 5957 O O . ARG B 1 321 ? -7.863 17.328 2.166 1 91.69 321 ARG B O 1
ATOM 5964 N N . SER B 1 322 ? -5.805 17.109 2.789 1 91.31 322 SER B N 1
ATOM 5965 C CA . SER B 1 322 ? -5.363 16.812 1.432 1 91.31 322 SER B CA 1
ATOM 5966 C C . SER B 1 322 ? -6.02 15.547 0.901 1 91.31 322 SER B C 1
ATOM 5968 O O . SER B 1 322 ? -6.133 15.359 -0.312 1 91.31 322 SER B O 1
ATOM 5970 N N . ILE B 1 323 ? -6.496 14.648 1.764 1 94.81 323 ILE B N 1
ATOM 5971 C CA . ILE B 1 323 ? -7.082 13.398 1.31 1 94.81 323 ILE B CA 1
ATOM 5972 C C . ILE B 1 323 ? -8.602 13.445 1.479 1 94.81 323 ILE B C 1
ATOM 5974 O O . ILE B 1 323 ? -9.273 12.422 1.371 1 94.81 323 ILE B O 1
ATOM 5978 N N . ALA B 1 324 ? -9.141 14.594 1.707 1 94.19 324 ALA B N 1
ATOM 5979 C CA . ALA B 1 324 ? -10.578 14.781 1.912 1 94.19 324 ALA B CA 1
ATOM 5980 C C . ALA B 1 324 ? -11.375 14.297 0.703 1 94.19 324 ALA B C 1
ATOM 5982 O O . ALA B 1 324 ? -12.406 13.641 0.854 1 94.19 324 ALA B O 1
ATOM 5983 N N . PRO B 1 325 ? -10.914 14.594 -0.475 1 94.81 325 PRO B N 1
ATOM 5984 C CA . PRO B 1 325 ? -11.664 14.094 -1.629 1 94.81 325 PRO B CA 1
ATOM 5985 C C . PRO B 1 325 ? -11.727 12.57 -1.672 1 94.81 325 PRO B C 1
ATOM 5987 O O . PRO B 1 325 ? -12.766 12 -2.016 1 94.81 325 PRO B O 1
ATOM 5990 N N . GLU B 1 326 ? -10.633 11.898 -1.357 1 95.19 326 GLU B N 1
ATOM 5991 C CA . GLU B 1 326 ? -10.602 10.438 -1.316 1 95.19 326 GLU B CA 1
ATOM 5992 C C . GLU B 1 326 ? -11.547 9.891 -0.251 1 95.19 326 GLU B C 1
ATOM 5994 O O . GLU B 1 326 ? -12.242 8.898 -0.478 1 95.19 326 GLU B O 1
ATOM 5999 N N . ILE B 1 327 ? -11.594 10.555 0.861 1 96.25 327 ILE B N 1
ATOM 6000 C CA . ILE B 1 327 ? -12.484 10.164 1.946 1 96.25 327 ILE B CA 1
ATOM 6001 C C . ILE B 1 327 ? -13.938 10.281 1.485 1 96.25 327 ILE B C 1
ATOM 6003 O O . ILE B 1 327 ? -14.75 9.391 1.749 1 96.25 327 ILE B O 1
ATOM 6007 N N . LYS B 1 328 ? -14.172 11.367 0.812 1 96.44 328 LYS B N 1
ATOM 6008 C CA . LYS B 1 328 ? -15.516 11.57 0.29 1 96.44 328 LYS B CA 1
ATOM 6009 C C . LYS B 1 328 ? -15.914 10.453 -0.668 1 96.44 328 LYS B C 1
ATOM 6011 O O . LYS B 1 328 ? -17.047 9.953 -0.614 1 96.44 328 LYS B O 1
ATOM 6016 N N . LYS B 1 329 ? -15.031 10.078 -1.5 1 96.19 329 LYS B N 1
ATOM 6017 C CA . LYS B 1 329 ? -15.281 9 -2.449 1 96.19 329 LYS B CA 1
ATOM 6018 C C . LYS B 1 329 ? -15.602 7.691 -1.727 1 96.19 329 LYS B C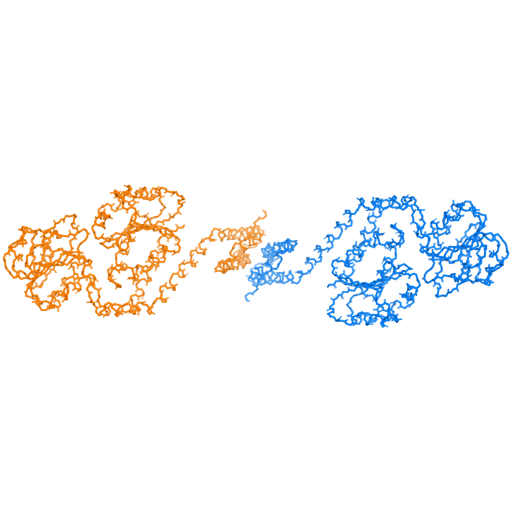 1
ATOM 6020 O O . LYS B 1 329 ? -16.531 6.973 -2.105 1 96.19 329 LYS B O 1
ATOM 6025 N N . ILE B 1 330 ? -14.836 7.34 -0.693 1 96.69 330 ILE B N 1
ATOM 6026 C CA . ILE B 1 330 ? -15.031 6.121 0.088 1 96.69 330 ILE B CA 1
ATOM 6027 C C . ILE B 1 330 ? -16.406 6.137 0.734 1 96.69 330 ILE B C 1
ATOM 6029 O O . ILE B 1 330 ? -17.125 5.133 0.701 1 96.69 330 ILE B O 1
ATOM 6033 N N . LYS B 1 331 ? -16.781 7.285 1.238 1 97 331 LYS B N 1
ATOM 6034 C CA . LYS B 1 331 ? -18.078 7.422 1.883 1 97 331 LYS B CA 1
ATOM 6035 C C . LYS B 1 331 ? -19.219 7.25 0.874 1 97 331 LYS B C 1
ATOM 6037 O O . LYS B 1 331 ? -20.25 6.648 1.186 1 97 331 LYS B O 1
ATOM 6042 N N . GLU B 1 332 ? -19 7.781 -0.28 1 96.88 332 GLU B N 1
ATOM 6043 C CA . GLU B 1 332 ? -19.984 7.652 -1.339 1 96.88 332 GLU B CA 1
ATOM 6044 C C . GLU B 1 332 ? -20.203 6.191 -1.722 1 96.88 332 GLU B C 1
ATOM 6046 O O . GLU B 1 332 ? -21.344 5.762 -1.947 1 96.88 332 GLU B O 1
ATOM 6051 N N . VAL B 1 333 ? -19.141 5.457 -1.796 1 96.44 333 VAL B N 1
ATOM 6052 C CA . VAL B 1 333 ? -19.234 4.031 -2.086 1 96.44 333 VAL B CA 1
ATOM 6053 C C . VAL B 1 333 ? -20.047 3.33 -0.994 1 96.44 333 VAL B C 1
ATOM 6055 O O . VAL B 1 333 ? -20.953 2.547 -1.287 1 96.44 333 VAL B O 1
ATOM 6058 N N . GLY B 1 334 ? -19.672 3.623 0.241 1 96.81 334 GLY B N 1
ATOM 6059 C CA . GLY B 1 334 ? -20.422 3.049 1.35 1 96.81 334 GLY B CA 1
ATOM 6060 C C . GLY B 1 334 ? -21.906 3.336 1.279 1 96.81 334 GLY B C 1
ATOM 6061 O O . GLY B 1 334 ? -22.734 2.441 1.493 1 96.81 334 GLY B O 1
ATOM 6062 N N . ASN B 1 335 ? -22.234 4.539 0.928 1 96.5 335 ASN B N 1
ATOM 6063 C CA . ASN B 1 335 ? -23.625 4.953 0.812 1 96.5 335 ASN B CA 1
ATOM 6064 C C . ASN B 1 335 ? -24.344 4.207 -0.312 1 96.5 335 ASN B C 1
ATOM 6066 O O . ASN B 1 335 ? -25.5 3.818 -0.166 1 96.5 335 ASN B O 1
ATOM 6070 N N . GLU B 1 336 ? -23.672 4.062 -1.359 1 96.81 336 GLU B N 1
ATOM 6071 C CA . GLU B 1 336 ? -24.266 3.354 -2.488 1 96.81 336 GLU B CA 1
ATOM 6072 C C . GLU B 1 336 ? -24.5 1.88 -2.156 1 96.81 336 GLU B C 1
ATOM 6074 O O . GLU B 1 336 ? -25.562 1.327 -2.449 1 96.81 336 GLU B O 1
ATOM 6079 N N . VAL B 1 337 ? -23.5 1.219 -1.564 1 96.38 337 VAL B N 1
ATOM 6080 C CA . VAL B 1 337 ? -23.578 -0.194 -1.207 1 96.38 337 VAL B CA 1
ATOM 6081 C C . VAL B 1 337 ? -24.766 -0.428 -0.276 1 96.38 337 VAL B C 1
ATOM 6083 O O . VAL B 1 337 ? -25.578 -1.335 -0.502 1 96.38 337 VAL B O 1
ATOM 6086 N N . TYR B 1 338 ? -24.828 0.425 0.748 1 95.06 338 TYR B N 1
ATOM 6087 C CA . TYR B 1 338 ? -25.906 0.243 1.719 1 95.06 338 TYR B CA 1
ATOM 6088 C C . TYR B 1 338 ? -27.25 0.624 1.118 1 95.06 338 TYR B C 1
ATOM 6090 O O . TYR B 1 338 ? -28.25 -0.083 1.307 1 95.06 338 TYR B O 1
ATOM 6098 N N . SER B 1 339 ? -27.359 1.717 0.315 1 96.69 339 SER B N 1
ATOM 6099 C CA . SER B 1 339 ? -28.641 2.223 -0.18 1 96.69 339 SER B CA 1
ATOM 6100 C C . SER B 1 339 ? -29.297 1.227 -1.128 1 96.69 339 SER B C 1
ATOM 6102 O O . SER B 1 339 ? -30.516 1.003 -1.058 1 96.69 339 SER B O 1
ATOM 6104 N N . MET B 1 340 ? -28.578 0.603 -2.014 1 96.5 340 MET B N 1
ATOM 6105 C CA . MET B 1 340 ? -29.109 -0.378 -2.959 1 96.5 340 MET B CA 1
ATOM 6106 C C . MET B 1 340 ? -29.766 -1.546 -2.225 1 96.5 340 MET B C 1
ATOM 6108 O O . MET B 1 340 ? -30.859 -1.986 -2.592 1 96.5 340 MET B O 1
ATOM 6112 N N . ARG B 1 341 ? -29.156 -1.963 -1.197 1 96.94 341 ARG B N 1
ATOM 6113 C CA . ARG B 1 341 ? -29.641 -3.121 -0.446 1 96.94 341 ARG B CA 1
ATOM 6114 C C . ARG B 1 341 ? -30.797 -2.744 0.456 1 96.94 341 ARG B C 1
ATOM 6116 O O . ARG B 1 341 ? -31.75 -3.527 0.622 1 96.94 341 ARG B O 1
ATOM 6123 N N . SER B 1 342 ? -30.688 -1.536 1.026 1 96.69 342 SER B N 1
ATOM 6124 C CA . SER B 1 342 ? -31.797 -1.037 1.833 1 96.69 342 SER B CA 1
ATOM 6125 C C . SER B 1 342 ? -33.062 -0.889 1 1 96.69 342 SER B C 1
ATOM 6127 O O . SER B 1 342 ? -34.156 -1.28 1.436 1 96.69 342 SER B O 1
ATOM 6129 N N . ILE B 1 343 ? -32.938 -0.428 -0.2 1 97.12 343 ILE B N 1
ATOM 6130 C CA . ILE B 1 343 ? -34.094 -0.259 -1.109 1 97.12 343 ILE B CA 1
ATOM 6131 C C . ILE B 1 343 ? -34.656 -1.624 -1.479 1 97.12 343 ILE B C 1
ATOM 6133 O O . ILE B 1 343 ? -35.875 -1.804 -1.509 1 97.12 343 ILE B O 1
ATOM 6137 N N . THR B 1 344 ? -33.812 -2.576 -1.727 1 97.44 344 THR B N 1
ATOM 6138 C CA . THR B 1 344 ? -34.25 -3.932 -2.047 1 97.44 344 THR B CA 1
ATOM 6139 C C . THR B 1 344 ? -35.062 -4.523 -0.903 1 97.44 344 THR B C 1
ATOM 6141 O O . THR B 1 344 ? -36.094 -5.133 -1.132 1 97.44 344 THR B O 1
ATOM 6144 N N . PHE B 1 345 ? -34.625 -4.305 0.284 1 96.62 345 PHE B N 1
ATOM 6145 C CA . PHE B 1 345 ? -35.344 -4.816 1.436 1 96.62 345 PHE B CA 1
ATOM 6146 C C . PHE B 1 345 ? -36.719 -4.16 1.535 1 96.62 345 PHE B C 1
ATOM 6148 O O . PHE B 1 345 ? -37.719 -4.84 1.74 1 96.62 345 PHE B O 1
ATOM 6155 N N . LYS B 1 346 ? -36.75 -2.869 1.443 1 96.44 346 LYS B N 1
ATOM 6156 C CA . LYS B 1 346 ? -38 -2.104 1.526 1 96.44 346 LYS B CA 1
ATOM 6157 C C . LYS B 1 346 ? -39.031 -2.607 0.517 1 96.44 346 LYS B C 1
ATOM 6159 O O . LYS B 1 346 ? -40.219 -2.686 0.822 1 96.44 346 LYS B O 1
ATOM 6164 N N . ASN B 1 347 ? -38.531 -3.018 -0.642 1 96.25 347 ASN B N 1
ATOM 6165 C CA . ASN B 1 347 ? -39.406 -3.43 -1.726 1 96.25 347 ASN B CA 1
ATOM 6166 C C . ASN B 1 347 ? -39.875 -4.871 -1.553 1 96.25 347 ASN B C 1
ATOM 6168 O O . ASN B 1 347 ? -40.969 -5.234 -1.997 1 96.25 347 ASN B O 1
ATOM 6172 N N . LYS B 1 348 ? -39.031 -5.676 -0.887 1 95.56 348 LYS B N 1
ATOM 6173 C CA . LYS B 1 348 ? -39.312 -7.105 -0.899 1 95.56 348 LYS B CA 1
ATOM 6174 C C . LYS B 1 348 ? -39.812 -7.582 0.46 1 95.56 348 LYS B C 1
ATOM 6176 O O . LYS B 1 348 ? -40.375 -8.68 0.576 1 95.56 348 LYS B O 1
ATOM 6181 N N . CYS B 1 349 ? -39.656 -6.754 1.446 1 93.69 349 CYS B N 1
ATOM 6182 C CA . CYS B 1 349 ? -40 -7.199 2.787 1 93.69 349 CYS B CA 1
ATOM 6183 C C . CYS B 1 349 ? -41.531 -7.395 2.908 1 93.69 349 CYS B C 1
ATOM 6185 O O . CYS B 1 349 ? -42.281 -6.773 2.174 1 93.69 349 CYS B O 1
ATOM 6187 N N . ARG B 1 350 ? -41.938 -8.234 3.748 1 90.62 350 ARG B N 1
ATOM 6188 C CA . ARG B 1 350 ? -43.344 -8.516 3.982 1 90.62 350 ARG B CA 1
ATOM 6189 C C . ARG B 1 350 ? -43.938 -7.543 5 1 90.62 350 ARG B C 1
ATOM 6191 O O . ARG B 1 350 ? -45.062 -7.035 4.812 1 90.62 350 ARG B O 1
ATOM 6198 N N . ASP B 1 351 ? -43.219 -7.328 6.004 1 90.75 351 ASP B N 1
ATOM 6199 C CA . ASP B 1 351 ? -43.656 -6.414 7.055 1 90.75 351 ASP B CA 1
ATOM 6200 C C . ASP B 1 351 ? -42.844 -5.117 7.016 1 90.75 351 ASP B C 1
ATOM 6202 O O . ASP B 1 351 ? -41.656 -5.113 7.297 1 90.75 351 ASP B O 1
ATOM 6206 N N . LYS B 1 352 ? -43.5 -4.039 6.855 1 91.69 352 LYS B N 1
ATOM 6207 C CA . LYS B 1 352 ? -42.875 -2.736 6.672 1 91.69 352 LYS B CA 1
ATOM 6208 C C . LYS B 1 352 ? -42.344 -2.186 7.996 1 91.69 352 LYS B C 1
ATOM 6210 O O . LYS B 1 352 ? -41.531 -1.254 8.016 1 91.69 352 LYS B O 1
ATOM 6215 N N . SER B 1 353 ? -42.719 -2.822 9.078 1 91.5 353 SER B N 1
ATOM 6216 C CA . SER B 1 353 ? -42.312 -2.336 10.391 1 91.5 353 SER B CA 1
ATOM 6217 C C . SER B 1 353 ? -40.844 -2.609 10.633 1 91.5 353 SER B C 1
ATOM 6219 O O . SER B 1 353 ? -40.219 -1.977 11.484 1 91.5 353 SER B O 1
ATOM 6221 N N . ASP B 1 354 ? -40.281 -3.518 9.82 1 93.88 354 ASP B N 1
ATOM 6222 C CA . ASP B 1 354 ? -38.906 -3.938 10.047 1 93.88 354 ASP B CA 1
ATOM 6223 C C . ASP B 1 354 ? -37.938 -3.189 9.133 1 93.88 354 ASP B C 1
ATOM 6225 O O . ASP B 1 354 ? -36.719 -3.393 9.203 1 93.88 354 ASP B O 1
ATOM 6229 N N . ILE B 1 355 ? -38.406 -2.229 8.383 1 95.19 355 ILE B N 1
ATOM 6230 C CA . ILE B 1 355 ? -37.625 -1.548 7.371 1 95.19 355 ILE B CA 1
ATOM 6231 C C . ILE B 1 355 ? -36.5 -0.73 8.047 1 95.19 355 ILE B C 1
ATOM 6233 O O . ILE B 1 355 ? -35.344 -0.783 7.641 1 95.19 355 ILE B O 1
ATOM 6237 N N . LYS B 1 356 ? -36.844 -0.022 9.078 1 95.88 356 LYS B N 1
ATOM 6238 C CA . LYS B 1 356 ? -35.875 0.822 9.773 1 95.88 356 LYS B CA 1
ATOM 6239 C C . LYS B 1 356 ? -34.781 -0.016 10.391 1 95.88 356 LYS B C 1
ATOM 6241 O O . LYS B 1 356 ? -33.594 0.349 10.312 1 95.88 356 LYS B O 1
ATOM 6246 N N . LEU B 1 357 ? -35.188 -1.11 10.992 1 96.44 357 LEU B N 1
ATOM 6247 C CA . LEU B 1 357 ? -34.188 -2.002 11.609 1 96.44 357 LEU B CA 1
ATOM 6248 C C . LEU B 1 357 ? -33.25 -2.574 10.57 1 96.44 357 LEU B C 1
ATOM 6250 O O . LEU B 1 357 ? -32.031 -2.559 10.766 1 96.44 357 LEU B O 1
ATOM 6254 N N . ALA B 1 358 ? -33.812 -3.055 9.484 1 96.44 358 ALA B N 1
ATOM 6255 C CA . ALA B 1 358 ? -32.969 -3.602 8.414 1 96.44 358 ALA B CA 1
ATOM 6256 C C . ALA B 1 358 ? -32.031 -2.543 7.852 1 96.44 358 ALA B C 1
ATOM 6258 O O . ALA B 1 358 ? -30.844 -2.809 7.641 1 96.44 358 ALA B O 1
ATOM 6259 N N . ASP B 1 359 ? -32.562 -1.381 7.711 1 97 359 ASP B N 1
ATOM 6260 C CA . ASP B 1 359 ? -31.797 -0.254 7.195 1 97 359 ASP B CA 1
ATOM 6261 C C . ASP B 1 359 ? -30.594 0.033 8.078 1 97 359 ASP B C 1
ATOM 6263 O O . ASP B 1 359 ? -29.469 0.148 7.586 1 97 359 ASP B O 1
ATOM 6267 N N . THR B 1 360 ? -30.781 0.111 9.281 1 97.38 360 THR B N 1
ATOM 6268 C CA . THR B 1 360 ? -29.75 0.419 10.258 1 97.38 360 THR B CA 1
ATOM 6269 C C . THR B 1 360 ? -28.656 -0.656 10.242 1 97.38 360 THR B C 1
ATOM 6271 O O . THR B 1 360 ? -27.469 -0.344 10.273 1 97.38 360 THR B O 1
ATOM 6274 N N . LEU B 1 361 ? -29.094 -1.902 10.156 1 97.5 361 LEU B N 1
ATOM 6275 C CA . LEU B 1 361 ? -28.156 -3.004 10.258 1 97.5 361 LEU B CA 1
ATOM 6276 C C . LEU B 1 361 ? -27.375 -3.174 8.953 1 97.5 361 LEU B C 1
ATOM 6278 O O . LEU B 1 361 ? -26.188 -3.506 8.977 1 97.5 361 LEU B O 1
ATOM 6282 N N . ILE B 1 362 ? -28.016 -2.939 7.816 1 97.69 362 ILE B N 1
ATOM 6283 C CA . ILE B 1 362 ? -27.328 -2.982 6.531 1 97.69 362 ILE B CA 1
ATOM 6284 C C . ILE B 1 362 ? -26.297 -1.856 6.465 1 97.69 362 ILE B C 1
ATOM 6286 O O . ILE B 1 362 ? -25.156 -2.072 6.039 1 97.69 362 ILE B O 1
ATOM 6290 N N . LYS B 1 363 ? -26.688 -0.688 6.918 1 97.62 363 LYS B N 1
ATOM 6291 C CA . LYS B 1 363 ? -25.781 0.447 6.957 1 97.62 363 LYS B CA 1
ATOM 6292 C C . LYS B 1 363 ? -24.609 0.174 7.895 1 97.62 363 LYS B C 1
ATOM 6294 O O . LYS B 1 363 ? -23.469 0.52 7.586 1 97.62 363 LYS B O 1
ATOM 6299 N N . SER B 1 364 ? -24.938 -0.374 8.977 1 97.56 364 SER B N 1
ATOM 6300 C CA . SER B 1 364 ? -23.906 -0.699 9.961 1 97.56 364 SER B CA 1
ATOM 6301 C C . SER B 1 364 ? -22.875 -1.648 9.375 1 97.56 364 SER B C 1
ATOM 6303 O O . SER B 1 364 ? -21.672 -1.525 9.664 1 97.56 364 SER B O 1
ATOM 6305 N N . ALA B 1 365 ? -23.328 -2.631 8.609 1 97.12 365 ALA B N 1
ATOM 6306 C CA . ALA B 1 365 ? -22.406 -3.568 7.977 1 97.12 365 ALA B CA 1
ATOM 6307 C C . ALA B 1 365 ? -21.453 -2.844 7.031 1 97.12 365 ALA B C 1
ATOM 6309 O O . ALA B 1 365 ? -20.25 -3.098 7.043 1 97.12 365 ALA B O 1
ATOM 6310 N N . SER B 1 366 ? -21.984 -1.964 6.281 1 97.12 366 SER B N 1
ATOM 6311 C CA . SER B 1 366 ? -21.172 -1.192 5.348 1 97.12 366 SER B CA 1
ATOM 6312 C C . SER B 1 366 ? -20.234 -0.239 6.09 1 97.12 366 SER B C 1
ATOM 6314 O O . SER B 1 366 ? -19.047 -0.166 5.785 1 97.12 366 SER B O 1
ATOM 6316 N N . ASP B 1 367 ? -20.766 0.435 7.098 1 97 367 ASP B N 1
ATOM 6317 C CA . ASP B 1 367 ? -20.016 1.443 7.852 1 97 367 ASP B CA 1
ATOM 6318 C C . ASP B 1 367 ? -18.828 0.825 8.562 1 97 367 ASP B C 1
ATOM 6320 O O . ASP B 1 367 ? -17.812 1.497 8.789 1 97 367 ASP B O 1
ATOM 6324 N N . PHE B 1 368 ? -18.969 -0.393 8.891 1 97.06 368 PHE B N 1
ATOM 6325 C CA . PHE B 1 368 ? -17.859 -1.065 9.562 1 97.06 368 PHE B CA 1
ATOM 6326 C C . PHE B 1 368 ? -16.594 -0.959 8.734 1 97.06 368 PHE B C 1
ATOM 6328 O O . PHE B 1 368 ? -15.539 -0.581 9.25 1 97.06 368 PHE B O 1
ATOM 6335 N N . TYR B 1 369 ? -16.672 -1.227 7.477 1 96.94 369 TYR B N 1
ATOM 6336 C CA . TYR B 1 369 ? -15.516 -1.238 6.586 1 96.94 369 TYR B CA 1
ATOM 6337 C C . TYR B 1 369 ? -15.117 0.179 6.195 1 96.94 369 TYR B C 1
ATOM 6339 O O . TYR B 1 369 ? -13.93 0.507 6.152 1 96.94 369 TYR B O 1
ATOM 6347 N N . ILE B 1 370 ? -16.094 1.032 5.949 1 97.56 370 ILE B N 1
ATOM 6348 C CA . ILE B 1 370 ? -15.867 2.398 5.488 1 97.56 370 ILE B CA 1
ATOM 6349 C C . ILE B 1 370 ? -15.125 3.193 6.559 1 97.56 370 ILE B C 1
ATOM 6351 O O . ILE B 1 370 ? -14.117 3.844 6.273 1 97.56 370 ILE B O 1
ATOM 6355 N N . ASN B 1 371 ? -15.602 3.076 7.766 1 97.06 371 ASN B N 1
ATOM 6356 C CA . ASN B 1 371 ? -15.008 3.83 8.867 1 97.06 371 ASN B CA 1
ATOM 6357 C C . ASN B 1 371 ? -13.57 3.381 9.141 1 97.06 371 ASN B C 1
ATOM 6359 O O . ASN B 1 371 ? -12.703 4.203 9.43 1 97.06 371 ASN B O 1
ATOM 6363 N N . ARG B 1 372 ? -13.367 2.178 9.023 1 96.31 372 ARG B N 1
ATOM 6364 C CA . ARG B 1 372 ? -12.023 1.663 9.25 1 96.31 372 ARG B CA 1
ATOM 6365 C C . ARG B 1 372 ? -11.086 2.068 8.117 1 96.31 372 ARG B C 1
ATOM 6367 O O . ARG B 1 372 ? -9.922 2.408 8.359 1 96.31 372 ARG B O 1
ATOM 6374 N N . ALA B 1 373 ? -11.578 1.966 6.922 1 97.25 373 ALA B N 1
ATOM 6375 C CA . ALA B 1 373 ? -10.781 2.404 5.777 1 97.25 373 ALA B CA 1
ATOM 6376 C C . ALA B 1 373 ? -10.352 3.859 5.934 1 97.25 373 ALA B C 1
ATOM 6378 O O . ALA B 1 373 ? -9.188 4.195 5.711 1 97.25 373 ALA B O 1
ATOM 6379 N N . ILE B 1 374 ? -11.297 4.684 6.352 1 97.25 374 ILE B N 1
ATOM 6380 C CA . ILE B 1 374 ? -11.023 6.105 6.527 1 97.25 374 ILE B CA 1
ATOM 6381 C C . ILE B 1 374 ? -10.008 6.301 7.652 1 97.25 374 ILE B C 1
ATOM 6383 O O . ILE B 1 374 ? -9.07 7.082 7.516 1 97.25 374 ILE B O 1
ATOM 6387 N N . LYS B 1 375 ? -10.227 5.605 8.727 1 96.81 375 LYS B N 1
ATOM 6388 C CA . LYS B 1 375 ? -9.312 5.688 9.867 1 96.81 375 LYS B CA 1
ATOM 6389 C C . LYS B 1 375 ? -7.891 5.309 9.461 1 96.81 375 LYS B C 1
ATOM 6391 O O . LYS B 1 375 ? -6.938 6.027 9.773 1 96.81 375 LYS B O 1
ATOM 6396 N N . ILE B 1 376 ? -7.781 4.238 8.75 1 95.75 376 ILE B N 1
ATOM 6397 C CA . ILE B 1 376 ? -6.461 3.748 8.367 1 95.75 376 ILE B CA 1
ATOM 6398 C C . ILE B 1 376 ? -5.84 4.691 7.344 1 95.75 376 ILE B C 1
ATOM 6400 O O . ILE B 1 376 ? -4.633 4.953 7.383 1 95.75 376 ILE B O 1
ATOM 6404 N N . LEU B 1 377 ? -6.645 5.18 6.438 1 96.69 377 LEU B N 1
ATOM 6405 C CA . LEU B 1 377 ? -6.152 6.145 5.457 1 96.69 377 LEU B CA 1
ATOM 6406 C C . LEU B 1 377 ? -5.555 7.367 6.148 1 96.69 377 LEU B C 1
ATOM 6408 O O . LEU B 1 377 ? -4.469 7.824 5.781 1 96.69 377 LEU B O 1
ATOM 6412 N N . LYS B 1 378 ? -6.23 7.867 7.168 1 96.75 378 LYS B N 1
ATOM 6413 C CA . LYS B 1 378 ? -5.734 9.008 7.93 1 96.75 378 LYS B CA 1
ATOM 6414 C C . LYS B 1 378 ? -4.422 8.672 8.633 1 96.75 378 LYS B C 1
ATOM 6416 O O . LYS B 1 378 ? -3.461 9.438 8.562 1 96.75 378 LYS B O 1
ATOM 6421 N N . GLU B 1 379 ? -4.375 7.539 9.234 1 95.81 379 GLU B N 1
ATOM 6422 C CA . GLU B 1 379 ? -3.191 7.105 9.969 1 95.81 379 GLU B CA 1
ATOM 6423 C C . GLU B 1 379 ? -1.989 6.953 9.047 1 95.81 379 GLU B C 1
ATOM 6425 O O . GLU B 1 379 ? -0.898 7.441 9.352 1 95.81 379 GLU B O 1
ATOM 6430 N N . GLU B 1 380 ? -2.262 6.309 7.941 1 94.5 380 GLU B N 1
ATOM 6431 C CA . GLU B 1 380 ? -1.166 6.059 7.012 1 94.5 380 GLU B CA 1
ATOM 6432 C C . GLU B 1 380 ? -0.694 7.355 6.355 1 94.5 380 GLU B C 1
ATOM 6434 O O . GLU B 1 380 ? 0.492 7.508 6.055 1 94.5 380 GLU B O 1
ATOM 6439 N N . THR B 1 381 ? -1.584 8.211 6.125 1 95.06 381 THR B N 1
ATOM 6440 C CA . THR B 1 381 ? -1.223 9.508 5.57 1 95.06 381 THR B CA 1
ATOM 6441 C C . THR B 1 381 ? -0.301 10.266 6.52 1 95.06 381 THR B C 1
ATOM 6443 O O . THR B 1 381 ? 0.701 10.844 6.094 1 95.06 381 THR B O 1
ATOM 6446 N N . LEU B 1 382 ? -0.606 10.25 7.742 1 94.44 382 LEU B N 1
ATOM 6447 C CA . LEU B 1 382 ? 0.192 10.938 8.75 1 94.44 382 LEU B CA 1
ATOM 6448 C C . LEU B 1 382 ? 1.579 10.312 8.867 1 94.44 382 LEU B C 1
ATOM 6450 O O . LEU B 1 382 ? 2.547 11 9.211 1 94.44 382 LEU B O 1
ATOM 6454 N N . LYS B 1 383 ? 1.694 9.07 8.445 1 93.25 383 LYS B N 1
ATOM 6455 C CA . LYS B 1 383 ? 2.973 8.367 8.508 1 93.25 383 LYS B CA 1
ATOM 6456 C C . LYS B 1 383 ? 3.754 8.539 7.203 1 93.25 383 LYS B C 1
ATOM 6458 O O . LYS B 1 383 ? 4.867 8.023 7.074 1 93.25 383 LYS B O 1
ATOM 6463 N N . GLY B 1 384 ? 3.17 9.125 6.277 1 92 384 GLY B N 1
ATOM 6464 C CA . GLY B 1 384 ? 3.848 9.375 5.012 1 92 384 GLY B CA 1
ATOM 6465 C C . GLY B 1 384 ? 3.566 8.312 3.969 1 92 384 GLY B C 1
ATOM 6466 O O . GLY B 1 384 ? 4.191 8.297 2.906 1 92 384 GLY B O 1
ATOM 6467 N N . ARG B 1 385 ? 2.59 7.438 4.219 1 91.25 385 ARG B N 1
ATOM 6468 C CA . ARG B 1 385 ? 2.271 6.352 3.299 1 91.25 385 ARG B CA 1
ATOM 6469 C C . ARG B 1 385 ? 0.868 6.516 2.725 1 91.25 385 ARG B C 1
ATOM 6471 O O . ARG B 1 385 ? 0.184 5.527 2.451 1 91.25 385 ARG B O 1
ATOM 6478 N N . GLY B 1 386 ? 0.464 7.719 2.6 1 92.31 386 GLY B N 1
ATOM 6479 C CA . GLY B 1 386 ? -0.895 8 2.168 1 92.31 386 GLY B CA 1
ATOM 6480 C C . GLY B 1 386 ? -1.167 7.582 0.736 1 92.31 386 GLY B C 1
ATOM 6481 O O . GLY B 1 386 ? -2.209 6.992 0.445 1 92.31 386 GLY B O 1
ATOM 6482 N N . GLU B 1 387 ? -0.209 7.816 -0.101 1 91.94 387 GLU B N 1
ATOM 6483 C CA . GLU B 1 387 ? -0.397 7.547 -1.522 1 91.94 387 GLU B CA 1
ATOM 6484 C C . GLU B 1 387 ? -0.567 6.051 -1.78 1 91.94 387 GLU B C 1
ATOM 6486 O O . GLU B 1 387 ? -1.48 5.641 -2.5 1 91.94 387 GLU B O 1
ATOM 6491 N N . GLU B 1 388 ? 0.289 5.273 -1.192 1 90.69 388 GLU B N 1
ATOM 6492 C CA . GLU B 1 388 ? 0.207 3.822 -1.338 1 90.69 388 GLU B CA 1
ATOM 6493 C C . GLU B 1 388 ? -1.102 3.283 -0.768 1 90.69 388 GLU B C 1
ATOM 6495 O O . GLU B 1 388 ? -1.727 2.402 -1.36 1 90.69 388 GLU B O 1
ATOM 6500 N N . CYS B 1 389 ? -1.494 3.787 0.305 1 94.25 389 CYS B N 1
ATOM 6501 C CA . CYS B 1 389 ? -2.732 3.375 0.957 1 94.25 389 CYS B CA 1
ATOM 6502 C C . CYS B 1 389 ? -3.941 3.711 0.093 1 94.25 389 CYS B C 1
ATOM 6504 O O . CYS B 1 389 ? -4.836 2.883 -0.079 1 94.25 389 CYS B O 1
ATOM 6506 N N . ILE B 1 390 ? -3.885 4.867 -0.506 1 94.94 390 ILE B N 1
ATOM 6507 C CA . ILE B 1 390 ? -4.98 5.32 -1.353 1 94.94 390 ILE B CA 1
ATOM 6508 C C . ILE B 1 390 ? -5.129 4.387 -2.551 1 94.94 390 ILE B C 1
ATOM 6510 O O . ILE B 1 390 ? -6.246 4.027 -2.932 1 94.94 390 ILE B O 1
ATOM 6514 N N . GLU B 1 391 ? -4.07 4.023 -3.08 1 93.88 391 GLU B N 1
ATOM 6515 C CA . GLU B 1 391 ? -4.086 3.148 -4.25 1 93.88 391 GLU B CA 1
ATOM 6516 C C . GLU B 1 391 ? -4.82 1.844 -3.955 1 93.88 391 GLU B C 1
ATOM 6518 O O . GLU B 1 391 ? -5.648 1.396 -4.754 1 93.88 391 GLU B O 1
ATOM 6523 N N . ILE B 1 392 ? -4.523 1.269 -2.852 1 94.12 392 ILE B N 1
ATOM 6524 C CA . ILE B 1 392 ? -5.113 -0.009 -2.471 1 94.12 392 ILE B CA 1
ATOM 6525 C C . ILE B 1 392 ? -6.574 0.193 -2.086 1 94.12 392 ILE B C 1
ATOM 6527 O O . ILE B 1 392 ? -7.449 -0.553 -2.531 1 94.12 392 ILE B O 1
ATOM 6531 N N . ILE B 1 393 ? -6.855 1.207 -1.341 1 95.75 393 ILE B N 1
ATOM 6532 C CA . ILE B 1 393 ? -8.203 1.476 -0.842 1 95.75 393 ILE B CA 1
ATOM 6533 C C . ILE B 1 393 ? -9.125 1.806 -2.008 1 95.75 393 ILE B C 1
ATOM 6535 O O . ILE B 1 393 ? -10.273 1.349 -2.049 1 95.75 393 ILE B O 1
ATOM 6539 N N . GLU B 1 394 ? -8.625 2.512 -2.936 1 94.06 394 GLU B N 1
ATOM 6540 C CA . GLU B 1 394 ? -9.438 2.898 -4.082 1 94.06 394 GLU B CA 1
ATOM 6541 C C . GLU B 1 394 ? -9.836 1.681 -4.914 1 94.06 394 GLU B C 1
ATOM 6543 O O . GLU B 1 394 ? -10.906 1.661 -5.523 1 94.06 394 GLU B O 1
ATOM 6548 N N . LYS B 1 395 ? -8.992 0.742 -4.934 1 93.88 395 LYS B N 1
ATOM 6549 C CA . LYS B 1 395 ? -9.297 -0.473 -5.68 1 93.88 395 LYS B CA 1
ATOM 6550 C C . LYS B 1 395 ? -10.352 -1.312 -4.961 1 93.88 395 LYS B C 1
ATOM 6552 O O . LYS B 1 395 ? -11.203 -1.929 -5.598 1 93.88 395 LYS B O 1
ATOM 6557 N N . ILE B 1 396 ? -10.297 -1.306 -3.68 1 94.69 396 ILE B N 1
ATOM 6558 C CA . ILE B 1 396 ? -11.195 -2.133 -2.885 1 94.69 396 ILE B CA 1
ATOM 6559 C C . ILE B 1 396 ? -12.547 -1.442 -2.756 1 94.69 396 ILE B C 1
ATOM 6561 O O . ILE B 1 396 ? -13.594 -2.088 -2.867 1 94.69 396 ILE B O 1
ATOM 6565 N N . PHE B 1 397 ? -12.508 -0.178 -2.523 1 94.88 397 PHE B N 1
ATOM 6566 C CA . PHE B 1 397 ? -13.711 0.59 -2.246 1 94.88 397 PHE B CA 1
ATOM 6567 C C . PHE B 1 397 ? -14.156 1.364 -3.482 1 94.88 397 PHE B C 1
ATOM 6569 O O . PHE B 1 397 ? -14.18 2.598 -3.475 1 94.88 397 PHE B O 1
ATOM 6576 N N . ARG B 1 398 ? -14.422 0.679 -4.484 1 89.12 398 ARG B N 1
ATOM 6577 C CA . ARG B 1 398 ? -14.922 1.224 -5.746 1 89.12 398 ARG B CA 1
ATOM 6578 C C . ARG B 1 398 ? -16.109 0.416 -6.262 1 89.12 398 ARG B C 1
ATOM 6580 O O . ARG B 1 398 ? -16.125 -0.811 -6.141 1 89.12 398 ARG B O 1
ATOM 6587 N N . MET B 1 399 ? -17.109 1.191 -6.77 1 82.62 399 MET B N 1
ATOM 6588 C CA . MET B 1 399 ? -18.266 0.512 -7.352 1 82.62 399 MET B CA 1
ATOM 6589 C C . MET B 1 399 ? -17.906 -0.112 -8.695 1 82.62 399 MET B C 1
ATOM 6591 O O . MET B 1 399 ? -17 0.354 -9.383 1 82.62 399 MET B O 1
ATOM 6595 N N . ASN B 1 400 ? -18.344 -1.417 -9.062 1 66 400 ASN B N 1
ATOM 6596 C CA . ASN B 1 400 ? -18.141 -2.094 -10.336 1 66 400 ASN B CA 1
ATOM 6597 C C . ASN B 1 400 ? -18.547 -1.209 -11.516 1 66 400 ASN B C 1
ATOM 6599 O O . ASN B 1 400 ? -19.469 -0.4 -11.398 1 66 400 ASN B O 1
#

Foldseek 3Di:
DKKKKKFAQPDDLVVVLQQAADPVCVLVLLVQVCVVFVAWFWQGDLRMTMIMGDDPDPDPCPLVSSCVSRVHDCVCVVRMDMDDDLVVLLVLLCQLQQCSPLLRRAPCSLVSLVVRLVVRVVSVRDDPLVNVSSVLSSVLSVVLCVVLVLVVQHDDLLLLQLVVCVVVVWQFEEEEACDPSSVVNVVNNVVDRHQAYEYEDCDQVCVVVDPDPRYHYDYLVCCLVCVQVGAEYEYAHADSDASEECVSYDLDHAAHEYEFAYRVTNYDPCNCVRPRYHYHYNSNSSPDDDPSSVVSVVSSVVSCVSSVVSSLVSVLVVLLVVCVVLLVLLVVLLCVQLVVVLVVCCVPPDDNVCSVVSSVVSSVVSCVVSVVLSVVLSVCSSVVNNVVSSVVSCVVRDDD/DKKKKKFAQPDDLVVVLQQAADPVCVLVLLVQVCVVFVAWFWQGDQRMTMIMGDDPDPDPCPLVSSCVSRVHDCVCVVRMDMDDDLVVLLVLLCQLQQCSPLLRRAPCSLVSLVVRLVVRVVSVRDDPLVNLSSVLSSVLSVVLCVVLVLVVQHDDLLLLQLVVCVVVVWQFEEEEACDPSSVVNVVNSVVDRHQAYEYEDCDQVCVVVDDDPRYHYDYLVCCLVCVQVGAEYEYAHADSDASEECVSYDLDHAAHEYEFAYRVTNYDPCNCVRPRYHYHYNSNSSPDDDPSSVVSVVSSVVSCVSSVVSSLVSVLVVLLVVCVVLLVLLVVLLCVQLVVVLVVCCVPPDDNVCSVVSSVVSSVVSCVVSVVLSVVLSVCSSVVNNVVSSVVSCVVRDDD

Nearest PDB structures (foldseek):
  5yjl-assembly1_A  TM=7.705E-01  e=6.575E-24  Arabidopsis thaliana
  4n7r-assembly1_A  TM=7.782E-01  e=2.132E-22  Arabidopsis thaliana
  5che-assembly1_A  TM=7.610E-01  e=2.027E-22  Arabidopsis thaliana
  5yjl-assembly1_B  TM=7.641E-01  e=1.742E-22  Arabidopsis thaliana
  1gpj-assembly1_A-2  TM=5.083E-01  e=3.299E-20  Methanopyrus kandleri

pLDDT: mean 91.64, std 6.78, range [56.09, 98.25]